Protein 7MPY (pdb70)

Organism: Arabidopsis thaliana (NCBI:txid3702)

InterPro domains:
  IPR000489 Pterin-binding domain [PF00809] (205-460)
  IPR000489 Pterin-binding domain [PS00792] (204-219)
  IPR000489 Pterin-binding domain [PS00793] (238-251)
  IPR000489 Pterin-binding domain [PS50972] (202-470)
  IPR000550 7,8-Dihydro-6-hydroxymethylpterin-pyrophosphokinase, HPPK [PF01288] (15-141)
  IPR000550 7,8-Dihydro-6-hydroxymethylpterin-pyrophosphokinase, HPPK [PS00794] (98-109)
  IPR000550 7,8-Dihydro-6-hydroxymethylpterin-pyrophosphokinase, HPPK [TIGR01498] (14-141)
  IPR000550 7,8-Dihydro-6-hydroxymethylpterin-pyrophosphokinase, HPPK [cd00483] (14-141)
  IPR006390 Dihydropteroate synthase domain [TIGR01496] (204-474)
  IPR006390 Dihydropteroate synthase domain [cd00739] (202-473)
  IPR011005 Dihydropteroate synthase-like superfamily [G3DSA:3.20.20.20] (182-481)
  IPR011005 Dihydropteroate synthase-like superfamily [SSF51717] (191-477)
  IPR035907 7,8-Dihydro-6-hydroxymethylpterin-pyrophosphokinase HPPK superfamily [G3DSA:3.30.70.560] (10-163)
  IPR035907 7,8-Dihydro-6-hydroxymethylpterin-pyrophosphokinase HPPK superfamily [SSF55083] (14-147)
  IPR045031 Dihydropteroate synthase-like [PTHR20941] (7-477)

Nearest PDB structures (foldseek):
  7mpy-assembly1_A  TM=1.002E+00  e=3.695E-90  Arabidopsis thaliana
  7mpy-assembly2_B  TM=9.750E-01  e=3.800E-78  Arabidopsis thaliana
  2bmb-assembly1_A  TM=8.915E-01  e=2.051E-35  Saccharomyces cerevisiae
  1ad1-assembly1_B  TM=8.914E-01  e=2.094E-18  Staphylococcus aureus
  4ad6-assembly1_A  TM=7.819E-01  e=1.896E-12  Staphylococcus aureus

Structure (mmCIF, N/CA/C/O backbone):
data_7MPY
#
_entry.id   7MPY
#
_cell.length_a   66.680
_cell.length_b   240.150
_cell.length_c   148.880
_cell.angle_alpha   90.000
_cell.angle_beta   90.000
_cell.angle_gamma   90.000
#
_symmetry.space_group_name_H-M   'C 2 2 21'
#
loop_
_entity.id
_entity.type
_entity.pdbx_description
1 polymer 'Folate synthesis bifunctional protein'
2 water water
#
loop_
_atom_site.group_PDB
_atom_site.id
_atom_site.type_symbol
_atom_site.label_atom_id
_atom_site.label_alt_id
_atom_site.label_comp_id
_atom_site.label_asym_id
_atom_site.label_entity_id
_atom_site.label_seq_id
_atom_site.pdbx_PDB_ins_code
_atom_site.Cartn_x
_atom_site.Cartn_y
_atom_site.Cartn_z
_atom_site.occupancy
_atom_site.B_iso_or_equiv
_atom_site.auth_seq_id
_atom_site.auth_comp_id
_atom_site.auth_asym_id
_atom_site.auth_atom_id
_atom_site.pdbx_PDB_model_num
ATOM 1 N N . THR A 1 27 ? 30.584 45.050 5.583 1.000 143.522 10 THR A N 1
ATOM 2 C CA . THR A 1 27 ? 31.194 43.678 5.499 1.000 142.892 10 THR A CA 1
ATOM 3 C C . THR A 1 27 ? 30.059 42.644 5.403 1.000 134.137 10 THR A C 1
ATOM 4 O O . THR A 1 27 ? 29.853 42.107 4.299 1.000 127.686 10 THR A O 1
ATOM 8 N N . PHE A 1 28 ? 29.348 42.408 6.514 1.000 123.211 11 PHE A N 1
ATOM 9 C CA . PHE A 1 28 ? 28.203 41.469 6.658 1.000 112.084 11 PHE A CA 1
ATOM 10 C C . PHE A 1 28 ? 27.027 42.198 7.326 1.000 103.512 11 PHE A C 1
ATOM 11 O O . PHE A 1 28 ? 27.221 42.726 8.426 1.000 112.307 11 PHE A O 1
ATOM 19 N N . GLU A 1 29 ? 25.846 42.220 6.703 1.000 92.667 12 GLU A N 1
ATOM 20 C CA . GLU A 1 29 ? 24.603 42.811 7.276 1.000 93.908 12 GLU A CA 1
ATOM 21 C C . GLU A 1 29 ? 23.663 41.660 7.660 1.000 90.438 12 GLU A C 1
ATOM 22 O O . GLU A 1 29 ? 23.467 40.783 6.819 1.000 96.036 12 GLU A O 1
ATOM 28 N N . GLU A 1 30 ? 23.100 41.659 8.869 1.000 82.655 13 GLU A N 1
ATOM 29 C CA . GLU A 1 30 ? 22.185 40.590 9.362 1.000 78.031 13 GLU A CA 1
ATOM 30 C C . GLU A 1 30 ? 20.826 40.722 8.675 1.000 75.890 13 GLU A C 1
ATOM 31 O O . GLU A 1 30 ? 20.279 41.831 8.697 1.000 88.034 13 GLU A O 1
ATOM 37 N N . VAL A 1 31 ? 20.291 39.632 8.111 1.000 71.811 14 VAL A N 1
ATOM 38 C CA . VAL A 1 31 ? 18.958 39.629 7.442 1.000 69.021 14 VAL A CA 1
ATOM 39 C C . VAL A 1 31 ? 18.105 38.523 8.049 1.000 62.212 14 VAL A C 1
ATOM 40 O O . VAL A 1 31 ? 18.663 37.652 8.730 1.000 60.606 14 VAL A O 1
ATOM 44 N N . VAL A 1 32 ? 16.799 38.623 7.823 1.000 57.850 15 VAL A N 1
ATOM 45 C CA . VAL A 1 32 ? 15.745 37.631 8.132 1.000 50.364 15 VAL A CA 1
ATOM 46 C C . VAL A 1 32 ? 14.927 37.460 6.847 1.000 52.773 15 VAL A C 1
ATOM 47 O O . VAL A 1 32 ? 14.480 38.480 6.291 1.000 49.626 15 VAL A O 1
ATOM 51 N N . ILE A 1 33 ? 14.797 36.239 6.325 1.000 55.046 16 ILE A N 1
ATOM 52 C CA . ILE A 1 33 ? 14.034 35.963 5.070 1.000 54.099 16 ILE A CA 1
ATOM 53 C C . ILE A 1 33 ? 12.896 34.994 5.402 1.000 48.249 16 ILE A C 1
ATOM 54 O O . ILE A 1 33 ? 13.180 34.017 6.065 1.000 47.792 16 ILE A O 1
ATOM 59 N N . ALA A 1 34 ? 11.675 35.254 4.942 1.000 43.163 17 ALA A N 1
ATOM 60 C CA . ALA A 1 34 ? 10.513 34.370 5.133 1.000 42.042 17 ALA A CA 1
ATOM 61 C C . ALA A 1 34 ? 10.432 33.389 3.965 1.000 45.420 17 ALA A C 1
ATOM 62 O O . ALA A 1 34 ? 10.795 33.785 2.864 1.000 42.559 17 ALA A O 1
ATOM 64 N N . LEU A 1 35 ? 10.007 32.139 4.223 1.000 48.478 18 LEU A N 1
ATOM 65 C CA . LEU A 1 35 ? 9.831 31.078 3.190 1.000 43.317 18 LEU A CA 1
ATOM 66 C C . LEU A 1 35 ? 8.368 30.659 3.178 1.000 43.022 18 LEU A C 1
ATOM 67 O O . LEU A 1 35 ? 7.768 30.607 4.254 1.000 44.624 18 LEU A O 1
ATOM 72 N N . GLY A 1 36 ? 7.792 30.411 2.015 1.000 42.346 19 GLY A N 1
ATOM 73 C CA . GLY A 1 36 ? 6.383 30.012 1.876 1.000 40.913 19 GLY A CA 1
ATOM 74 C C . GLY A 1 36 ? 6.240 29.098 0.673 1.000 47.027 19 GLY A C 1
ATOM 75 O O . GLY A 1 36 ? 6.855 29.395 -0.358 1.000 52.410 19 GLY A O 1
ATOM 76 N N . SER A 1 37 ? 5.496 27.994 0.778 1.000 45.617 20 SER A N 1
ATOM 77 C CA . SER A 1 37 ? 5.292 27.086 -0.376 1.000 42.904 20 SER A CA 1
ATOM 78 C C . SER A 1 37 ? 4.047 26.237 -0.200 1.000 40.383 20 SER A C 1
ATOM 79 O O . SER A 1 37 ? 3.838 25.771 0.913 1.000 40.053 20 SER A O 1
ATOM 82 N N . ASN A 1 38 ? 3.238 26.090 -1.244 1.000 45.113 21 ASN A N 1
ATOM 83 C CA . ASN A 1 38 ? 2.087 25.148 -1.258 1.000 46.144 21 ASN A CA 1
ATOM 84 C C . ASN A 1 38 ? 2.122 24.400 -2.594 1.000 46.617 21 ASN A C 1
ATOM 85 O O . ASN A 1 38 ? 1.069 24.057 -3.115 1.000 53.748 21 ASN A O 1
ATOM 90 N N . VAL A 1 39 ? 3.322 24.153 -3.099 1.000 48.552 22 VAL A N 1
ATOM 91 C CA . VAL A 1 39 ? 3.557 23.640 -4.473 1.000 53.236 22 VAL A CA 1
ATOM 92 C C . VAL A 1 39 ? 4.605 22.528 -4.409 1.000 57.815 22 VAL A C 1
ATOM 93 O O . VAL A 1 39 ? 5.693 22.789 -3.840 1.000 51.913 22 VAL A O 1
ATOM 97 N N . GLY A 1 40 ? 4.266 21.349 -4.957 1.000 60.610 23 GLY A N 1
ATOM 98 C CA . GLY A 1 40 ? 5.175 20.201 -5.089 1.000 57.571 23 GLY A CA 1
ATOM 99 C C . GLY A 1 40 ? 5.483 19.614 -3.732 1.000 55.433 23 GLY A C 1
ATOM 100 O O . GLY A 1 40 ? 4.628 19.689 -2.839 1.000 46.321 23 GLY A O 1
ATOM 101 N N . ASN A 1 41 ? 6.652 19.009 -3.575 1.000 58.799 24 ASN A N 1
ATOM 102 C CA . ASN A 1 41 ? 7.045 18.570 -2.227 1.000 60.043 24 ASN A CA 1
ATOM 103 C C . ASN A 1 41 ? 7.516 19.831 -1.497 1.000 54.764 24 ASN A C 1
ATOM 104 O O . ASN A 1 41 ? 8.702 20.139 -1.567 1.000 47.917 24 ASN A O 1
ATOM 109 N N . ARG A 1 42 ? 6.587 20.529 -0.847 1.000 50.394 25 ARG A N 1
ATOM 110 C CA . ARG A 1 42 ? 6.819 21.801 -0.129 1.000 45.647 25 ARG A CA 1
ATOM 111 C C . ARG A 1 42 ? 8.132 21.768 0.648 1.000 44.292 25 ARG A C 1
ATOM 112 O O . ARG A 1 42 ? 8.793 22.800 0.681 1.000 50.248 25 ARG A O 1
ATOM 120 N N . MET A 1 43 ? 8.476 20.676 1.308 1.000 42.172 26 MET A N 1
ATOM 121 C CA . MET A 1 43 ? 9.710 20.629 2.131 1.000 43.894 26 MET A CA 1
ATOM 122 C C . MET A 1 43 ? 10.956 20.532 1.241 1.000 49.314 26 MET A C 1
ATOM 123 O O . MET A 1 43 ? 12.020 21.013 1.663 1.000 47.754 26 MET A O 1
ATOM 128 N N . ASN A 1 44 ? 10.856 19.937 0.059 1.000 58.077 27 ASN A N 1
ATOM 129 C CA . ASN A 1 44 ? 12.006 19.864 -0.881 1.000 67.050 27 ASN A CA 1
ATOM 130 C C . ASN A 1 44 ? 12.381 21.272 -1.348 1.000 64.333 27 ASN A C 1
ATOM 131 O O . ASN A 1 44 ? 13.591 21.569 -1.448 1.000 72.338 27 ASN A O 1
ATOM 136 N N . ASN A 1 45 ? 11.371 22.094 -1.634 1.000 61.730 28 ASN A N 1
ATOM 137 C CA . ASN A 1 45 ? 11.525 23.520 -2.024 1.000 59.480 28 ASN A CA 1
ATOM 138 C C . ASN A 1 45 ? 12.296 24.266 -0.932 1.000 55.340 28 ASN A C 1
ATOM 139 O O . ASN A 1 45 ? 13.204 25.034 -1.283 1.000 55.688 28 ASN A O 1
ATOM 144 N N . PHE A 1 46 ? 11.960 24.051 0.343 1.000 52.162 29 PHE A N 1
ATOM 145 C CA . PHE A 1 46 ? 12.620 24.751 1.468 1.000 49.905 29 PHE A CA 1
ATOM 146 C C . PHE A 1 46 ? 14.058 24.225 1.563 1.000 53.996 29 PHE A C 1
ATOM 147 O O . PHE A 1 46 ? 14.973 25.016 1.789 1.000 57.053 29 PHE A O 1
ATOM 155 N N . LYS A 1 47 ? 14.256 22.918 1.389 1.000 59.533 30 LYS A N 1
ATOM 156 C CA . LYS A 1 47 ? 15.588 22.252 1.452 1.000 65.034 30 LYS A CA 1
ATOM 157 C C . LYS A 1 47 ? 16.474 22.831 0.341 1.000 64.675 30 LYS A C 1
ATOM 158 O O . LYS A 1 47 ? 17.652 23.110 0.590 1.000 61.270 30 LYS A O 1
ATOM 164 N N . GLU A 1 48 ? 15.898 23.029 -0.843 1.000 69.805 31 GLU A N 1
ATOM 165 C CA . GLU A 1 48 ? 16.615 23.482 -2.060 1.000 76.135 31 GLU A CA 1
ATOM 166 C C . GLU A 1 48 ? 16.989 24.951 -1.893 1.000 70.481 31 GLU A C 1
ATOM 167 O O . GLU A 1 48 ? 18.184 25.273 -2.070 1.000 72.049 31 GLU A O 1
ATOM 173 N N . ALA A 1 49 ? 16.001 25.793 -1.559 1.000 66.727 32 ALA A N 1
ATOM 174 C CA . ALA A 1 49 ? 16.178 27.235 -1.245 1.000 63.230 32 ALA A CA 1
ATOM 175 C C . ALA A 1 49 ? 17.363 27.416 -0.290 1.000 67.029 32 ALA A C 1
ATOM 176 O O . ALA A 1 49 ? 18.181 28.288 -0.556 1.000 75.094 32 ALA A O 1
ATOM 178 N N . LEU A 1 50 ? 17.463 26.593 0.755 1.000 70.437 33 LEU A N 1
ATOM 179 C CA . LEU A 1 50 ? 18.517 26.699 1.803 1.000 76.571 33 LEU A CA 1
ATOM 180 C C . LEU A 1 50 ? 19.897 26.421 1.202 1.000 79.513 33 LEU A C 1
ATOM 181 O O . LEU A 1 50 ? 20.884 27.048 1.672 1.000 84.599 33 LEU A O 1
ATOM 186 N N . ARG A 1 51 ? 19.977 25.493 0.246 1.000 84.432 34 ARG A N 1
ATOM 187 C CA . ARG A 1 51 ? 21.250 25.165 -0.453 1.000 92.912 34 ARG A CA 1
ATOM 188 C C . ARG A 1 51 ? 21.639 26.349 -1.350 1.000 93.989 34 ARG A C 1
ATOM 189 O O . ARG A 1 51 ? 22.769 26.864 -1.181 1.000 91.177 34 ARG A O 1
ATOM 197 N N . LEU A 1 52 ? 20.728 26.779 -2.239 1.000 90.786 35 LEU A N 1
ATOM 198 C CA . LEU A 1 52 ? 20.976 27.875 -3.219 1.000 90.777 35 LEU A CA 1
ATOM 199 C C . LEU A 1 52 ? 21.287 29.183 -2.472 1.000 95.932 35 LEU A C 1
ATOM 200 O O . LEU A 1 52 ? 22.088 29.971 -3.008 1.000 113.413 35 LEU A O 1
ATOM 205 N N . MET A 1 53 ? 20.718 29.397 -1.276 1.000 87.548 36 MET A N 1
ATOM 206 C CA . MET A 1 53 ? 21.030 30.564 -0.403 1.000 81.081 36 MET A CA 1
ATOM 207 C C . MET A 1 53 ? 22.510 30.507 0.006 1.000 83.923 36 MET A C 1
ATOM 208 O O . MET A 1 53 ? 23.168 31.570 -0.017 1.000 87.124 36 MET A O 1
ATOM 213 N N . LYS A 1 54 ? 23.018 29.327 0.371 1.000 84.458 37 LYS A N 1
ATOM 214 C CA . LYS A 1 54 ? 24.437 29.153 0.791 1.000 97.511 37 LYS A CA 1
ATOM 215 C C . LYS A 1 54 ? 25.364 29.541 -0.368 1.000 100.098 37 LYS A C 1
ATOM 216 O O . LYS A 1 54 ? 26.194 30.463 -0.179 1.000 98.772 37 LYS A O 1
ATOM 222 N N . ASP A 1 55 ? 25.196 28.861 -1.511 1.000 103.440 38 ASP A N 1
ATOM 223 C CA . ASP A 1 55 ? 26.016 28.974 -2.751 1.000 95.691 38 ASP A CA 1
ATOM 224 C C . ASP A 1 55 ? 26.047 30.425 -3.243 1.000 93.749 38 ASP A C 1
ATOM 225 O O . ASP A 1 55 ? 27.144 30.866 -3.680 1.000 89.572 38 ASP A O 1
ATOM 230 N N . TYR A 1 56 ? 24.906 31.131 -3.182 1.000 82.744 39 TYR A N 1
ATOM 231 C CA . TYR A 1 56 ? 24.748 32.518 -3.702 1.000 80.970 39 TYR A CA 1
ATOM 232 C C . TYR A 1 56 ? 24.953 33.548 -2.574 1.000 81.345 39 TYR A C 1
ATOM 233 O O . TYR A 1 56 ? 24.370 34.654 -2.658 1.000 78.382 39 TYR A O 1
ATOM 242 N N . GLY A 1 57 ? 25.765 33.221 -1.560 1.000 79.370 40 GLY A N 1
ATOM 243 C CA . GLY A 1 57 ? 26.371 34.208 -0.640 1.000 79.131 40 GLY A CA 1
ATOM 244 C C . GLY A 1 57 ? 25.456 34.643 0.501 1.000 75.654 40 GLY A C 1
ATOM 245 O O . GLY A 1 57 ? 25.556 35.834 0.900 1.000 65.702 40 GLY A O 1
ATOM 246 N N . ILE A 1 58 ? 24.635 33.716 1.024 1.000 79.105 41 ILE A N 1
ATOM 247 C CA . ILE A 1 58 ? 23.781 33.877 2.248 1.000 78.675 41 ILE A CA 1
ATOM 248 C C . ILE A 1 58 ? 24.130 32.776 3.260 1.000 82.647 41 ILE A C 1
ATOM 249 O O . ILE A 1 58 ? 23.826 31.605 2.979 1.000 78.222 41 ILE A O 1
ATOM 254 N N . SER A 1 59 ? 24.744 33.147 4.393 1.000 89.353 42 SER A N 1
ATOM 255 C CA . SER A 1 59 ? 25.084 32.243 5.532 1.000 86.227 42 SER A CA 1
ATOM 256 C C . SER A 1 59 ? 23.955 32.264 6.567 1.000 85.894 42 SER A C 1
ATOM 257 O O . SER A 1 59 ? 23.833 33.275 7.298 1.000 83.376 42 SER A O 1
ATOM 260 N N . VAL A 1 60 ? 23.162 31.190 6.615 1.000 81.814 43 VAL A N 1
ATOM 261 C CA . VAL A 1 60 ? 21.973 31.058 7.513 1.000 79.850 43 VAL A CA 1
ATOM 262 C C . VAL A 1 60 ? 22.460 30.589 8.885 1.000 68.259 43 VAL A C 1
ATOM 263 O O . VAL A 1 60 ? 23.094 29.515 8.928 1.000 59.377 43 VAL A O 1
ATOM 267 N N . THR A 1 61 ? 22.167 31.368 9.938 1.000 65.684 44 THR A N 1
ATOM 268 C CA . THR A 1 61 ? 22.571 31.090 11.350 1.000 72.566 44 THR A CA 1
ATOM 269 C C . THR A 1 61 ? 21.414 30.474 12.166 1.000 68.865 44 THR A C 1
ATOM 270 O O . THR A 1 61 ? 21.700 29.690 13.083 1.000 74.506 44 THR A O 1
ATOM 274 N N . ARG A 1 62 ? 20.157 30.825 11.877 1.000 71.959 45 ARG A N 1
ATOM 275 C CA . ARG A 1 62 ? 18.957 30.370 12.641 1.000 67.461 45 ARG A CA 1
ATOM 276 C C . ARG A 1 62 ? 17.784 30.095 11.688 1.000 57.994 45 ARG A C 1
ATOM 277 O O . ARG A 1 62 ? 17.498 30.927 10.816 1.000 58.265 45 ARG A O 1
ATOM 285 N N . HIS A 1 63 ? 17.159 28.933 11.841 1.000 54.415 46 HIS A N 1
ATOM 286 C CA . HIS A 1 63 ? 15.894 28.530 11.175 1.000 47.843 46 HIS A CA 1
ATOM 287 C C . HIS A 1 63 ? 14.758 28.614 12.196 1.000 44.509 46 HIS A C 1
ATOM 288 O O . HIS A 1 63 ? 15.014 28.331 13.384 1.000 42.935 46 HIS A O 1
ATOM 295 N N . SER A 1 64 ? 13.557 28.977 11.748 1.000 44.656 47 SER A N 1
ATOM 296 C CA . SER A 1 64 ? 12.325 29.013 12.587 1.000 46.993 47 SER A CA 1
ATOM 297 C C . SER A 1 64 ? 11.791 27.585 12.765 1.000 47.646 47 SER A C 1
ATOM 298 O O . SER A 1 64 ? 12.329 26.683 12.150 1.000 53.959 47 SER A O 1
ATOM 301 N N . CYS A 1 65 ? 10.748 27.387 13.556 1.000 43.746 48 CYS A N 1
ATOM 302 C CA . CYS A 1 65 ? 9.910 26.185 13.467 1.000 41.999 48 CYS A CA 1
ATOM 303 C C . CYS A 1 65 ? 9.213 26.206 12.096 1.000 42.626 48 CYS A C 1
ATOM 304 O O . CYS A 1 65 ? 9.142 27.268 11.498 1.000 48.426 48 CYS A O 1
ATOM 307 N N . LEU A 1 66 ? 8.715 25.064 11.631 1.000 42.712 49 LEU A N 1
ATOM 308 C CA . LEU A 1 66 ? 7.880 24.926 10.421 1.000 41.063 49 LEU A CA 1
ATOM 309 C C . LEU A 1 66 ? 6.411 25.150 10.790 1.000 37.666 49 LEU A C 1
ATOM 310 O O . LEU A 1 66 ? 5.966 24.652 11.821 1.000 36.808 49 LEU A O 1
ATOM 315 N N . TYR A 1 67 ? 5.667 25.877 9.967 1.000 36.798 50 TYR A N 1
ATOM 316 C CA . TYR A 1 67 ? 4.230 26.150 10.212 1.000 35.007 50 TYR A CA 1
ATOM 317 C C . TYR A 1 67 ? 3.434 25.668 9.021 1.000 34.087 50 TYR A C 1
ATOM 318 O O . TYR A 1 67 ? 3.931 25.795 7.886 1.000 36.731 50 TYR A O 1
ATOM 327 N N . GLU A 1 68 ? 2.313 25.022 9.295 1.000 36.833 51 GLU A N 1
ATOM 328 C CA . GLU A 1 68 ? 1.336 24.645 8.253 1.000 40.061 51 GLU A CA 1
ATOM 329 C C . GLU A 1 68 ? 0.111 25.482 8.543 1.000 43.886 51 GLU A C 1
ATOM 330 O O . GLU A 1 68 ? -0.458 25.386 9.680 1.000 39.324 51 GLU A O 1
ATOM 336 N N . THR A 1 69 ? -0.213 26.332 7.571 1.000 51.440 52 THR A N 1
ATOM 337 C CA . THR A 1 69 ? -1.245 27.383 7.700 1.000 49.859 52 THR A CA 1
ATOM 338 C C . THR A 1 69 ? -2.493 26.904 7.001 1.000 46.651 52 THR A C 1
ATOM 339 O O . THR A 1 69 ? -2.330 26.405 5.894 1.000 39.917 52 THR A O 1
ATOM 343 N N . GLU A 1 70 ? -3.651 27.062 7.642 1.000 54.263 53 GLU A N 1
ATOM 344 C CA . GLU A 1 70 ? -4.980 26.808 7.038 1.000 58.800 53 GLU A CA 1
ATOM 345 C C . GLU A 1 70 ? -5.293 27.976 6.109 1.000 64.184 53 GLU A C 1
ATOM 346 O O . GLU A 1 70 ? -4.932 29.120 6.403 1.000 71.084 53 GLU A O 1
ATOM 352 N N . PRO A 1 71 ? -5.985 27.740 4.974 1.000 67.518 54 PRO A N 1
ATOM 353 C CA . PRO A 1 71 ? -6.492 28.842 4.163 1.000 69.419 54 PRO A CA 1
ATOM 354 C C . PRO A 1 71 ? -7.687 29.534 4.861 1.000 72.647 54 PRO A C 1
ATOM 355 O O . PRO A 1 71 ? -8.593 28.851 5.371 1.000 69.241 54 PRO A O 1
ATOM 359 N N . VAL A 1 72 ? -7.672 30.874 4.867 1.000 70.902 55 VAL A N 1
ATOM 360 C CA . VAL A 1 72 ? -8.738 31.754 5.445 1.000 66.064 55 VAL A CA 1
ATOM 361 C C . VAL A 1 72 ? -9.827 32.051 4.388 1.000 63.816 55 VAL A C 1
ATOM 362 O O . VAL A 1 72 ? -10.733 32.878 4.642 1.000 65.508 55 VAL A O 1
ATOM 366 N N . HIS A 1 73 ? -9.762 31.414 3.222 1.000 61.298 56 HIS A N 1
ATOM 367 C CA . HIS A 1 73 ? -10.884 31.402 2.240 1.000 62.728 56 HIS A CA 1
ATOM 368 C C . HIS A 1 73 ? -10.966 30.017 1.586 1.000 64.345 56 HIS A C 1
ATOM 369 O O . HIS A 1 73 ? -9.945 29.256 1.618 1.000 53.562 56 HIS A O 1
ATOM 376 N N . VAL A 1 74 ? -12.137 29.718 1.018 1.000 63.431 57 VAL A N 1
ATOM 377 C CA . VAL A 1 74 ? -12.415 28.463 0.271 1.000 63.512 57 VAL A CA 1
ATOM 378 C C . VAL A 1 74 ? -11.519 28.408 -0.976 1.000 59.940 57 VAL A C 1
ATOM 379 O O . VAL A 1 74 ? -11.545 29.338 -1.795 1.000 56.233 57 VAL A O 1
ATOM 383 N N . THR A 1 75 ? -10.720 27.348 -1.060 1.000 60.321 58 THR A N 1
ATOM 384 C CA . THR A 1 75 ? -9.810 27.025 -2.181 1.000 59.781 58 THR A CA 1
ATOM 385 C C . THR A 1 75 ? -9.578 25.502 -2.236 1.000 60.382 58 THR A C 1
ATOM 386 O O . THR A 1 75 ? -9.718 24.825 -1.202 1.000 68.712 58 THR A O 1
ATOM 390 N N . ASP A 1 76 ? -9.193 25.006 -3.410 1.000 57.112 59 ASP A N 1
ATOM 391 C CA . ASP A 1 76 ? -8.810 23.597 -3.671 1.000 54.429 59 ASP A CA 1
ATOM 392 C C . ASP A 1 76 ? -7.274 23.484 -3.655 1.000 55.289 59 ASP A C 1
ATOM 393 O O . ASP A 1 76 ? -6.759 22.357 -3.820 1.000 58.553 59 ASP A O 1
ATOM 398 N N . GLN A 1 77 ? -6.565 24.596 -3.457 1.000 55.588 60 GLN A N 1
ATOM 399 C CA . GLN A 1 77 ? -5.082 24.631 -3.371 1.000 54.466 60 GLN A CA 1
ATOM 400 C C . GLN A 1 77 ? -4.627 23.903 -2.116 1.000 50.654 60 GLN A C 1
ATOM 401 O O . GLN A 1 77 ? -5.347 23.873 -1.119 1.000 41.597 60 GLN A O 1
ATOM 407 N N . PRO A 1 78 ? -3.398 23.328 -2.139 1.000 50.536 61 PRO A N 1
ATOM 408 C CA . PRO A 1 78 ? -2.777 22.747 -0.945 1.000 45.822 61 PRO A CA 1
ATOM 409 C C . PRO A 1 78 ? -2.533 23.836 0.110 1.000 43.896 61 PRO A C 1
ATOM 410 O O . PRO A 1 78 ? -2.484 25.003 -0.253 1.000 42.152 61 PRO A O 1
ATOM 414 N N . ARG A 1 79 ? -2.360 23.421 1.368 1.000 43.159 62 ARG A N 1
ATOM 415 C CA . ARG A 1 79 ? -2.060 24.326 2.499 1.000 42.472 62 ARG A CA 1
ATOM 416 C C . ARG A 1 79 ? -0.624 24.812 2.336 1.000 42.718 62 ARG A C 1
ATOM 417 O O . ARG A 1 79 ? 0.177 24.091 1.727 1.000 41.352 62 ARG A O 1
ATOM 425 N N . PHE A 1 80 ? -0.296 25.970 2.912 1.000 42.359 63 PHE A N 1
ATOM 426 C CA . PHE A 1 80 ? 1.060 26.535 2.807 1.000 42.885 63 PHE A CA 1
ATOM 427 C C . PHE A 1 80 ? 1.936 26.009 3.941 1.000 40.526 63 PHE A C 1
ATOM 428 O O . PHE A 1 80 ? 1.426 25.819 5.038 1.000 36.987 63 PHE A O 1
ATOM 436 N N . LEU A 1 81 ? 3.222 25.797 3.661 1.000 41.708 64 LEU A N 1
ATOM 437 C CA . LEU A 1 81 ? 4.278 25.568 4.676 1.000 46.376 64 LEU A CA 1
ATOM 438 C C . LEU A 1 81 ? 4.955 26.917 4.809 1.000 46.885 64 LEU A C 1
ATOM 439 O O . LEU A 1 81 ? 5.311 27.466 3.783 1.000 50.395 64 LEU A O 1
ATOM 444 N N . ASN A 1 82 ? 5.113 27.423 6.014 1.000 47.690 65 ASN A N 1
ATOM 445 C CA . ASN A 1 82 ? 5.676 28.777 6.229 1.000 46.719 65 ASN A CA 1
ATOM 446 C C . ASN A 1 82 ? 6.827 28.658 7.206 1.000 42.215 65 ASN A C 1
ATOM 447 O O . ASN A 1 82 ? 6.714 27.896 8.151 1.000 42.211 65 ASN A O 1
ATOM 452 N N . ALA A 1 83 ? 7.914 29.351 6.957 1.000 43.016 66 ALA A N 1
ATOM 453 C CA . ALA A 1 83 ? 9.104 29.334 7.837 1.000 45.090 66 ALA A CA 1
ATOM 454 C C . ALA A 1 83 ? 9.838 30.671 7.691 1.000 48.076 66 ALA A C 1
ATOM 455 O O . ALA A 1 83 ? 9.354 31.564 6.981 1.000 50.714 66 ALA A O 1
ATOM 457 N N . ALA A 1 84 ? 10.959 30.812 8.370 1.000 47.535 67 ALA A N 1
ATOM 458 C CA . ALA A 1 84 ? 11.813 31.995 8.243 1.000 46.336 67 ALA A CA 1
ATOM 459 C C . ALA A 1 84 ? 13.212 31.607 8.666 1.000 45.587 67 ALA A C 1
ATOM 460 O O . ALA A 1 84 ? 13.351 30.698 9.444 1.000 43.018 67 ALA A O 1
ATOM 462 N N . ILE A 1 85 ? 14.210 32.255 8.103 1.000 52.175 68 ILE A N 1
ATOM 463 C CA . ILE A 1 85 ? 15.633 32.033 8.481 1.000 57.994 68 ILE A CA 1
ATOM 464 C C . ILE A 1 85 ? 16.256 33.380 8.844 1.000 58.525 68 ILE A C 1
ATOM 465 O O . ILE A 1 85 ? 15.668 34.406 8.534 1.000 64.470 68 ILE A O 1
ATOM 470 N N . ARG A 1 86 ? 17.393 33.344 9.512 1.000 57.219 69 ARG A N 1
ATOM 471 C CA . ARG A 1 86 ? 18.121 34.550 9.949 1.000 63.244 69 ARG A CA 1
ATOM 472 C C . ARG A 1 86 ? 19.586 34.287 9.620 1.000 70.829 69 ARG A C 1
ATOM 473 O O . ARG A 1 86 ? 20.047 33.185 9.930 1.000 64.406 69 ARG A O 1
ATOM 481 N N . GLY A 1 87 ? 20.271 35.215 8.953 1.000 75.921 70 GLY A N 1
ATOM 482 C CA . GLY A 1 87 ? 21.669 34.995 8.536 1.000 81.195 70 GLY A CA 1
ATOM 483 C C . GLY A 1 87 ? 22.396 36.294 8.288 1.000 82.966 70 GLY A C 1
ATOM 484 O O . GLY A 1 87 ? 21.785 37.321 8.468 1.000 77.949 70 GLY A O 1
ATOM 485 N N . VAL A 1 88 ? 23.686 36.197 7.954 1.000 85.659 71 VAL A N 1
ATOM 486 C CA . VAL A 1 88 ? 24.616 37.312 7.590 1.000 86.571 71 VAL A CA 1
ATOM 487 C C . VAL A 1 88 ? 24.855 37.221 6.074 1.000 89.115 71 VAL A C 1
ATOM 488 O O . VAL A 1 88 ? 24.863 36.080 5.545 1.000 88.713 71 VAL A O 1
ATOM 492 N N . THR A 1 89 ? 25.008 38.365 5.394 1.000 90.063 72 THR A N 1
ATOM 493 C CA . THR A 1 89 ? 25.244 38.451 3.922 1.000 89.275 72 THR A CA 1
ATOM 494 C C . THR A 1 89 ? 26.091 39.684 3.578 1.000 90.862 72 THR A C 1
ATOM 495 O O . THR A 1 89 ? 25.891 40.742 4.231 1.000 92.368 72 THR A O 1
ATOM 499 N N . LYS A 1 90 ? 26.987 39.561 2.592 1.000 90.277 73 LYS A N 1
ATOM 500 C CA . LYS A 1 90 ? 27.690 40.723 1.975 1.000 96.046 73 LYS A CA 1
ATOM 501 C C . LYS A 1 90 ? 26.721 41.461 1.039 1.000 87.184 73 LYS A C 1
ATOM 502 O O . LYS A 1 90 ? 26.643 42.701 1.124 1.000 89.311 73 LYS A O 1
ATOM 508 N N . LEU A 1 91 ? 25.982 40.714 0.221 1.000 78.477 74 LEU A N 1
ATOM 509 C CA . LEU A 1 91 ? 24.992 41.217 -0.772 1.000 85.829 74 LEU A CA 1
ATOM 510 C C . LEU A 1 91 ? 24.212 42.418 -0.218 1.000 76.382 74 LEU A C 1
ATOM 511 O O . LEU A 1 91 ? 23.755 42.387 0.911 1.000 70.088 74 LEU A O 1
ATOM 516 N N . LYS A 1 92 ? 24.085 43.465 -1.023 1.000 86.670 75 LYS A N 1
ATOM 517 C CA . LYS A 1 92 ? 23.257 44.665 -0.720 1.000 95.077 75 LYS A CA 1
ATOM 518 C C . LYS A 1 92 ? 21.791 44.329 -0.966 1.000 78.854 75 LYS A C 1
ATOM 519 O O . LYS A 1 92 ? 21.491 43.384 -1.685 1.000 72.272 75 LYS A O 1
ATOM 525 N N . PRO A 1 93 ? 20.842 45.092 -0.380 1.000 71.088 76 PRO A N 1
ATOM 526 C CA . PRO A 1 93 ? 19.405 44.840 -0.536 1.000 72.571 76 PRO A CA 1
ATOM 527 C C . PRO A 1 93 ? 18.940 44.381 -1.927 1.000 74.939 76 PRO A C 1
ATOM 528 O O . PRO A 1 93 ? 18.316 43.352 -2.024 1.000 90.009 76 PRO A O 1
ATOM 532 N N . HIS A 1 94 ? 19.260 45.152 -2.960 1.000 77.046 77 HIS A N 1
ATOM 533 C CA . HIS A 1 94 ? 18.830 44.897 -4.351 1.000 81.211 77 HIS A CA 1
ATOM 534 C C . HIS A 1 94 ? 19.589 43.656 -4.844 1.000 81.969 77 HIS A C 1
ATOM 535 O O . HIS A 1 94 ? 18.977 42.850 -5.576 1.000 83.618 77 HIS A O 1
ATOM 542 N N . GLU A 1 95 ? 20.844 43.476 -4.422 1.000 79.608 78 GLU A N 1
ATOM 543 C CA . GLU A 1 95 ? 21.686 42.305 -4.791 1.000 85.463 78 GLU A CA 1
ATOM 544 C C . GLU A 1 95 ? 21.031 41.043 -4.220 1.000 91.393 78 GLU A C 1
ATOM 545 O O . GLU A 1 95 ? 20.844 40.079 -5.002 1.000 90.619 78 GLU A O 1
ATOM 551 N N . LEU A 1 96 ? 20.722 41.066 -2.911 1.000 94.242 79 LEU A N 1
ATOM 552 C CA . LEU A 1 96 ? 20.040 39.993 -2.128 1.000 83.100 79 LEU A CA 1
ATOM 553 C C . LEU A 1 96 ? 18.703 39.666 -2.791 1.000 77.222 79 LEU A C 1
ATOM 554 O O . LEU A 1 96 ? 18.531 38.491 -3.220 1.000 78.197 79 LEU A O 1
ATOM 559 N N . LEU A 1 97 ? 17.808 40.659 -2.871 1.000 67.818 80 LEU A N 1
ATOM 560 C CA . LEU A 1 97 ? 16.478 40.507 -3.518 1.000 72.772 80 LEU A CA 1
ATOM 561 C C . LEU A 1 97 ? 16.636 39.754 -4.845 1.000 75.119 80 LEU A C 1
ATOM 562 O O . LEU A 1 97 ? 15.795 38.918 -5.147 1.000 81.135 80 LEU A O 1
ATOM 567 N N . ASN A 1 98 ? 17.681 40.041 -5.616 1.000 83.872 81 ASN A N 1
ATOM 568 C CA . ASN A 1 98 ? 17.873 39.468 -6.977 1.000 88.121 81 ASN A CA 1
ATOM 569 C C . ASN A 1 98 ? 18.314 38.004 -6.854 1.000 86.649 81 ASN A C 1
ATOM 570 O O . ASN A 1 98 ? 17.887 37.206 -7.698 1.000 101.441 81 ASN A O 1
ATOM 575 N N . VAL A 1 99 ? 19.090 37.645 -5.829 1.000 81.780 82 VAL A N 1
ATOM 576 C CA . VAL A 1 99 ? 19.451 36.222 -5.545 1.000 80.131 82 VAL A CA 1
ATOM 577 C C . VAL A 1 99 ? 18.175 35.454 -5.179 1.000 73.428 82 VAL A C 1
ATOM 578 O O . VAL A 1 99 ? 18.064 34.273 -5.564 1.000 66.576 82 VAL A O 1
ATOM 582 N N . LEU A 1 100 ? 17.249 36.092 -4.462 1.000 66.751 83 LEU A N 1
ATOM 583 C CA . LEU A 1 100 ? 15.986 35.441 -4.031 1.000 65.275 83 LEU A CA 1
ATOM 584 C C . LEU A 1 100 ? 15.109 35.218 -5.260 1.000 65.503 83 LEU A C 1
ATOM 585 O O . LEU A 1 100 ? 14.656 34.071 -5.447 1.000 65.437 83 LEU A O 1
ATOM 590 N N . LYS A 1 101 ? 14.922 36.270 -6.069 1.000 72.846 84 LYS A N 1
ATOM 591 C CA . LYS A 1 101 ? 14.210 36.241 -7.383 1.000 71.479 84 LYS A CA 1
ATOM 592 C C . LYS A 1 101 ? 14.864 35.193 -8.290 1.000 72.061 84 LYS A C 1
ATOM 593 O O . LYS A 1 101 ? 14.107 34.545 -9.066 1.000 69.780 84 LYS A O 1
ATOM 599 N N . LYS A 1 102 ? 16.197 35.057 -8.211 1.000 66.333 85 LYS A N 1
ATOM 600 C CA . LYS A 1 102 ? 16.975 34.075 -9.017 1.000 74.662 85 LYS A CA 1
ATOM 601 C C . LYS A 1 102 ? 16.586 32.665 -8.561 1.000 73.621 85 LYS A C 1
ATOM 602 O O . LYS A 1 102 ? 16.132 31.883 -9.427 1.000 66.286 85 LYS A O 1
ATOM 608 N N . ILE A 1 103 ? 16.732 32.381 -7.259 1.000 71.202 86 ILE A N 1
ATOM 609 C CA . ILE A 1 103 ? 16.337 31.091 -6.617 1.000 69.445 86 ILE A CA 1
ATOM 610 C C . ILE A 1 103 ? 14.891 30.759 -7.037 1.000 68.288 86 ILE A C 1
ATOM 611 O O . ILE A 1 103 ? 14.637 29.611 -7.453 1.000 64.967 86 ILE A O 1
ATOM 616 N N . GLU A 1 104 ? 13.976 31.727 -6.953 1.000 70.762 87 GLU A N 1
ATOM 617 C CA . GLU A 1 104 ? 12.537 31.564 -7.297 1.000 77.454 87 GLU A CA 1
ATOM 618 C C . GLU A 1 104 ? 12.371 31.060 -8.742 1.000 82.428 87 GLU A C 1
ATOM 619 O O . GLU A 1 104 ? 11.689 30.038 -8.919 1.000 94.558 87 GLU A O 1
ATOM 625 N N . LYS A 1 105 ? 12.954 31.749 -9.731 1.000 86.565 88 LYS A N 1
ATOM 626 C CA . LYS A 1 105 ? 12.903 31.368 -11.174 1.000 92.419 88 LYS A CA 1
ATOM 627 C C . LYS A 1 105 ? 13.630 30.029 -11.407 1.000 85.103 88 LYS A C 1
ATOM 628 O O . LYS A 1 105 ? 13.094 29.173 -12.138 1.000 79.026 88 LYS A O 1
ATOM 634 N N . GLU A 1 106 ? 14.811 29.861 -10.809 1.000 81.151 89 GLU A N 1
ATOM 635 C CA . GLU A 1 106 ? 15.731 28.707 -11.004 1.000 81.186 89 GLU A CA 1
ATOM 636 C C . GLU A 1 106 ? 15.082 27.411 -10.479 1.000 86.461 89 GLU A C 1
ATOM 637 O O . GLU A 1 106 ? 15.285 26.354 -11.097 1.000 93.969 89 GLU A O 1
ATOM 643 N N . MET A 1 107 ? 14.323 27.479 -9.383 1.000 93.892 90 MET A N 1
ATOM 644 C CA . MET A 1 107 ? 13.552 26.329 -8.835 1.000 84.792 90 MET A CA 1
ATOM 645 C C . MET A 1 107 ? 12.299 26.114 -9.695 1.000 81.703 90 MET A C 1
ATOM 646 O O . MET A 1 107 ? 11.825 24.973 -9.762 1.000 75.389 90 MET A O 1
ATOM 651 N N . GLY A 1 108 ? 11.800 27.184 -10.328 1.000 89.849 91 GLY A N 1
ATOM 652 C CA . GLY A 1 108 ? 10.589 27.195 -11.177 1.000 103.151 91 GLY A CA 1
ATOM 653 C C . GLY A 1 108 ? 10.811 26.562 -12.546 1.000 110.967 91 GLY A C 1
ATOM 654 O O . GLY A 1 108 ? 9.801 26.342 -13.247 1.000 107.277 91 GLY A O 1
ATOM 655 N N . ARG A 1 109 ? 12.072 26.307 -12.930 1.000 115.556 92 ARG A N 1
ATOM 656 C CA . ARG A 1 109 ? 12.454 25.607 -14.189 1.000 117.202 92 ARG A CA 1
ATOM 657 C C . ARG A 1 109 ? 13.537 24.567 -13.868 1.000 107.214 92 ARG A C 1
ATOM 658 O O . ARG A 1 109 ? 13.203 23.372 -13.907 1.000 93.494 92 ARG A O 1
ATOM 666 N N . PRO A 1 118 ? 3.045 27.035 -12.121 1.000 99.650 101 PRO A N 1
ATOM 667 C CA . PRO A 1 118 ? 3.089 28.109 -11.138 1.000 98.084 101 PRO A CA 1
ATOM 668 C C . PRO A 1 118 ? 4.405 28.051 -10.349 1.000 100.621 101 PRO A C 1
ATOM 669 O O . PRO A 1 118 ? 5.052 27.008 -10.377 1.000 94.250 101 PRO A O 1
ATOM 673 N N . ARG A 1 119 ? 4.756 29.148 -9.670 1.000 105.171 102 ARG A N 1
ATOM 674 C CA . ARG A 1 119 ? 6.050 29.325 -8.951 1.000 98.636 102 ARG A CA 1
ATOM 675 C C . ARG A 1 119 ? 5.998 28.613 -7.602 1.000 90.103 102 ARG A C 1
ATOM 676 O O . ARG A 1 119 ? 5.061 28.806 -6.830 1.000 85.616 102 ARG A O 1
ATOM 684 N N . PRO A 1 120 ? 7.025 27.798 -7.266 1.000 78.313 103 PRO A N 1
ATOM 685 C CA . PRO A 1 120 ? 6.929 26.859 -6.147 1.000 78.083 103 PRO A CA 1
ATOM 686 C C . PRO A 1 120 ? 7.056 27.481 -4.749 1.000 72.853 103 PRO A C 1
ATOM 687 O O . PRO A 1 120 ? 6.355 27.078 -3.834 1.000 65.341 103 PRO A O 1
ATOM 691 N N . LEU A 1 121 ? 7.919 28.490 -4.659 1.000 70.316 104 LEU A N 1
ATOM 692 C CA . LEU A 1 121 ? 8.562 28.984 -3.419 1.000 63.658 104 LEU A CA 1
ATOM 693 C C . LEU A 1 121 ? 8.512 30.516 -3.401 1.000 60.032 104 LEU A C 1
ATOM 694 O O . LEU A 1 121 ? 8.940 31.109 -4.368 1.000 61.995 104 LEU A O 1
ATOM 699 N N . ASP A 1 122 ? 7.994 31.128 -2.345 1.000 62.075 105 ASP A N 1
ATOM 700 C CA . ASP A 1 122 ? 8.090 32.594 -2.100 1.000 61.010 105 ASP A CA 1
ATOM 701 C C . ASP A 1 122 ? 9.241 32.835 -1.111 1.000 60.725 105 ASP A C 1
ATOM 702 O O . ASP A 1 122 ? 9.239 32.249 -0.032 1.000 58.754 105 ASP A O 1
ATOM 707 N N . LEU A 1 123 ? 10.221 33.650 -1.491 1.000 63.031 106 LEU A N 1
ATOM 708 C CA . LEU A 1 123 ? 11.224 34.234 -0.562 1.000 60.404 106 LEU A CA 1
ATOM 709 C C . LEU A 1 123 ? 10.928 35.734 -0.458 1.000 63.456 106 LEU A C 1
ATOM 710 O O . LEU A 1 123 ? 10.631 36.328 -1.506 1.000 75.975 106 LEU A O 1
ATOM 715 N N . ASP A 1 124 ? 10.898 36.274 0.764 1.000 63.019 107 ASP A N 1
ATOM 716 C CA . ASP A 1 124 ? 10.630 37.699 1.076 1.000 65.562 107 ASP A CA 1
ATOM 717 C C . ASP A 1 124 ? 11.670 38.161 2.091 1.000 65.289 107 ASP A C 1
ATOM 718 O O . ASP A 1 124 ? 11.912 37.445 3.072 1.000 66.900 107 ASP A O 1
ATOM 723 N N . ILE A 1 125 ? 12.247 39.342 1.869 1.000 65.562 108 ILE A N 1
ATOM 724 C CA . ILE A 1 125 ? 13.098 40.015 2.889 1.000 63.912 108 ILE A CA 1
ATOM 725 C C . ILE A 1 125 ? 12.165 40.668 3.919 1.000 63.120 108 ILE A C 1
ATOM 726 O O . ILE A 1 125 ? 11.324 41.542 3.532 1.000 49.856 108 ILE A O 1
ATOM 731 N N . LEU A 1 126 ? 12.283 40.213 5.174 1.000 59.552 109 LEU A N 1
ATOM 732 C CA . LEU A 1 126 ? 11.487 40.742 6.308 1.000 59.564 109 LEU A CA 1
ATOM 733 C C . LEU A 1 126 ? 12.251 41.892 6.954 1.000 60.002 109 LEU A C 1
ATOM 734 O O . LEU A 1 126 ? 11.608 42.873 7.359 1.000 62.309 109 LEU A O 1
ATOM 739 N N . PHE A 1 127 ? 13.561 41.732 7.100 1.000 55.641 110 PHE A N 1
ATOM 740 C CA . PHE A 1 127 ? 14.433 42.715 7.770 1.000 59.615 110 PHE A CA 1
ATOM 741 C C . PHE A 1 127 ? 15.775 42.751 7.055 1.000 64.198 110 PHE A C 1
ATOM 742 O O . PHE A 1 127 ? 16.275 41.707 6.682 1.000 59.373 110 PHE A O 1
ATOM 750 N N . TYR A 1 128 ? 16.324 43.945 6.859 1.000 79.264 111 TYR A N 1
ATOM 751 C CA . TYR A 1 128 ? 17.697 44.135 6.343 1.000 83.812 111 TYR A CA 1
ATOM 752 C C . TYR A 1 128 ? 18.363 45.113 7.298 1.000 82.419 111 TYR A C 1
ATOM 753 O O . TYR A 1 128 ? 17.744 46.164 7.527 1.000 86.637 111 TYR A O 1
ATOM 762 N N . GLY A 1 129 ? 19.510 44.752 7.882 1.000 76.111 112 GLY A N 1
ATOM 763 C CA . GLY A 1 129 ? 20.275 45.640 8.782 1.000 77.195 112 GLY A CA 1
ATOM 764 C C . GLY A 1 129 ? 19.400 46.217 9.879 1.000 81.566 112 GLY A C 1
ATOM 765 O O . GLY A 1 129 ? 18.626 45.452 10.428 1.000 84.821 112 GLY A O 1
ATOM 766 N N . LYS A 1 130 ? 19.509 47.517 10.195 1.000 81.181 113 LYS A N 1
ATOM 767 C CA . LYS A 1 130 ? 18.856 48.096 11.399 1.000 76.646 113 LYS A CA 1
ATOM 768 C C . LYS A 1 130 ? 17.725 49.057 11.050 1.000 72.931 113 LYS A C 1
ATOM 769 O O . LYS A 1 130 ? 16.998 49.447 11.966 1.000 71.360 113 LYS A O 1
ATOM 775 N N . HIS A 1 131 ? 17.586 49.475 9.800 1.000 81.936 114 HIS A N 1
ATOM 776 C CA . HIS A 1 131 ? 16.607 50.539 9.445 1.000 86.862 114 HIS A CA 1
ATOM 777 C C . HIS A 1 131 ? 15.660 50.099 8.332 1.000 74.760 114 HIS A C 1
ATOM 778 O O . HIS A 1 131 ? 16.037 49.217 7.566 1.000 75.547 114 HIS A O 1
ATOM 785 N N . LYS A 1 132 ? 14.490 50.737 8.261 1.000 74.034 115 LYS A N 1
ATOM 786 C CA . LYS A 1 132 ? 13.461 50.517 7.208 1.000 80.190 115 LYS A CA 1
ATOM 787 C C . LYS A 1 132 ? 14.068 50.884 5.844 1.000 72.235 115 LYS A C 1
ATOM 788 O O . LYS A 1 132 ? 14.661 51.961 5.750 1.000 71.192 115 LYS A O 1
ATOM 794 N N . ILE A 1 133 ? 13.952 50.006 4.844 1.000 65.763 116 ILE A N 1
ATOM 795 C CA . ILE A 1 133 ? 14.265 50.310 3.414 1.000 67.253 116 ILE A CA 1
ATOM 796 C C . ILE A 1 133 ? 12.948 50.545 2.664 1.000 74.521 116 ILE A C 1
ATOM 797 O O . ILE A 1 133 ? 11.982 49.824 2.963 1.000 77.053 116 ILE A O 1
ATOM 802 N N . ILE A 1 134 ? 12.913 51.544 1.767 1.000 79.990 117 ILE A N 1
ATOM 803 C CA . ILE A 1 134 ? 11.845 51.726 0.737 1.000 84.540 117 ILE A CA 1
ATOM 804 C C . ILE A 1 134 ? 12.505 51.876 -0.643 1.000 81.183 117 ILE A C 1
ATOM 805 O O . ILE A 1 134 ? 13.524 52.554 -0.738 1.000 82.394 117 ILE A O 1
ATOM 810 N N . SER A 1 135 ? 11.948 51.218 -1.661 1.000 81.564 118 SER A N 1
ATOM 811 C CA . SER A 1 135 ? 12.335 51.341 -3.089 1.000 94.376 118 SER A CA 1
ATOM 812 C C . SER A 1 135 ? 11.072 51.101 -3.929 1.000 99.762 118 SER A C 1
ATOM 813 O O . SER A 1 135 ? 9.974 51.048 -3.318 1.000 90.791 118 SER A O 1
ATOM 816 N N . ASP A 1 136 ? 11.201 50.982 -5.257 1.000 110.555 119 ASP A N 1
ATOM 817 C CA . ASP A 1 136 ? 10.054 50.817 -6.198 1.000 120.895 119 ASP A CA 1
ATOM 818 C C . ASP A 1 136 ? 9.129 49.720 -5.652 1.000 123.332 119 ASP A C 1
ATOM 819 O O . ASP A 1 136 ? 7.931 50.005 -5.423 1.000 109.936 119 ASP A O 1
ATOM 824 N N . LYS A 1 137 ? 9.687 48.518 -5.460 1.000 128.966 120 LYS A N 1
ATOM 825 C CA . LYS A 1 137 ? 9.075 47.370 -4.730 1.000 122.305 120 LYS A CA 1
ATOM 826 C C . LYS A 1 137 ? 10.159 46.757 -3.825 1.000 108.832 120 LYS A C 1
ATOM 827 O O . LYS A 1 137 ? 10.873 45.831 -4.261 1.000 104.409 120 LYS A O 1
ATOM 833 N N . LEU A 1 138 ? 10.303 47.286 -2.607 1.000 95.483 121 LEU A N 1
ATOM 834 C CA . LEU A 1 138 ? 11.198 46.738 -1.556 1.000 85.506 121 LEU A CA 1
ATOM 835 C C . LEU A 1 138 ? 10.853 47.396 -0.226 1.000 87.988 121 LEU A C 1
ATOM 836 O O . LEU A 1 138 ? 11.702 48.096 0.304 1.000 111.875 121 LEU A O 1
ATOM 841 N N . ILE A 1 139 ? 9.651 47.195 0.297 1.000 84.891 122 ILE A N 1
ATOM 842 C CA . ILE A 1 139 ? 9.283 47.707 1.643 1.000 82.582 122 ILE A CA 1
ATOM 843 C C . ILE A 1 139 ? 9.806 46.701 2.670 1.000 79.143 122 ILE A C 1
ATOM 844 O O . ILE A 1 139 ? 9.194 45.628 2.772 1.000 94.839 122 ILE A O 1
ATOM 849 N N . ILE A 1 140 ? 10.891 47.009 3.391 1.000 70.470 123 ILE A N 1
ATOM 850 C CA . ILE A 1 140 ? 11.506 46.067 4.378 1.000 63.820 123 ILE A CA 1
ATOM 851 C C . ILE A 1 140 ? 11.602 46.749 5.730 1.000 68.732 123 ILE A C 1
ATOM 852 O O . ILE A 1 140 ? 12.534 47.523 5.866 1.000 92.765 123 ILE A O 1
ATOM 857 N N . PRO A 1 141 ? 10.813 46.500 6.805 1.000 70.048 124 PRO A N 1
ATOM 858 C CA . PRO A 1 141 ? 9.832 45.429 6.922 1.000 70.159 124 PRO A CA 1
ATOM 859 C C . PRO A 1 141 ? 8.476 45.950 6.455 1.000 68.339 124 PRO A C 1
ATOM 860 O O . PRO A 1 141 ? 8.140 47.031 6.853 1.000 72.542 124 PRO A O 1
ATOM 864 N N . HIS A 1 142 ? 7.758 45.189 5.638 1.000 63.683 125 HIS A N 1
ATOM 865 C CA . HIS A 1 142 ? 6.412 45.561 5.140 1.000 67.547 125 HIS A CA 1
ATOM 866 C C . HIS A 1 142 ? 5.455 45.582 6.330 1.000 72.645 125 HIS A C 1
ATOM 867 O O . HIS A 1 142 ? 5.620 44.737 7.209 1.000 75.829 125 HIS A O 1
ATOM 874 N N . GLU A 1 143 ? 4.453 46.463 6.325 1.000 80.899 126 GLU A N 1
ATOM 875 C CA . GLU A 1 143 ? 3.454 46.632 7.422 1.000 85.191 126 GLU A CA 1
ATOM 876 C C . GLU A 1 143 ? 2.540 45.403 7.558 1.000 72.459 126 GLU A C 1
ATOM 877 O O . GLU A 1 143 ? 1.895 45.297 8.595 1.000 64.118 126 GLU A O 1
ATOM 883 N N . ARG A 1 144 ? 2.438 44.576 6.518 1.000 74.451 127 ARG A N 1
ATOM 884 C CA . ARG A 1 144 ? 1.634 43.330 6.433 1.000 76.171 127 ARG A CA 1
ATOM 885 C C . ARG A 1 144 ? 2.143 42.291 7.449 1.000 74.704 127 ARG A C 1
ATOM 886 O O . ARG A 1 144 ? 1.301 41.571 7.960 1.000 70.073 127 ARG A O 1
ATOM 894 N N . ILE A 1 145 ? 3.430 42.292 7.822 1.000 64.360 128 ILE A N 1
ATOM 895 C CA . ILE A 1 145 ? 4.039 41.204 8.634 1.000 59.188 128 ILE A CA 1
ATOM 896 C C . ILE A 1 145 ? 3.446 41.196 10.041 1.000 58.394 128 ILE A C 1
ATOM 897 O O . ILE A 1 145 ? 3.270 40.092 10.523 1.000 64.929 128 ILE A O 1
ATOM 902 N N . TRP A 1 146 ? 2.898 42.301 10.551 1.000 53.800 129 TRP A N 1
ATOM 903 C CA . TRP A 1 146 ? 2.310 42.410 11.920 1.000 57.770 129 TRP A CA 1
ATOM 904 C C . TRP A 1 146 ? 0.841 41.961 11.964 1.000 58.598 129 TRP A C 1
ATOM 905 O O . TRP A 1 146 ? 0.246 42.088 13.049 1.000 56.629 129 TRP A O 1
ATOM 916 N N . GLU A 1 147 ? 0.280 41.481 10.849 1.000 61.883 130 GLU A N 1
ATOM 917 C CA . GLU A 1 147 ? -1.110 40.949 10.755 1.000 61.408 130 GLU A CA 1
ATOM 918 C C . GLU A 1 147 ? -1.128 39.608 9.996 1.000 56.257 130 GLU A C 1
ATOM 919 O O . GLU A 1 147 ? -2.210 39.226 9.536 1.000 51.482 130 GLU A O 1
ATOM 925 N N . ARG A 1 148 ? 0.011 38.903 9.907 1.000 52.318 131 ARG A N 1
ATOM 926 C CA . ARG A 1 148 ? 0.162 37.593 9.210 1.000 53.079 131 ARG A CA 1
ATOM 927 C C . ARG A 1 148 ? 0.785 36.568 10.166 1.000 53.284 131 ARG A C 1
ATOM 928 O O . ARG A 1 148 ? 2.012 36.511 10.314 1.000 55.148 131 ARG A O 1
ATOM 936 N N . PRO A 1 149 ? -0.016 35.694 10.824 1.000 48.236 132 PRO A N 1
ATOM 937 C CA . PRO A 1 149 ? 0.515 34.810 11.859 1.000 45.104 132 PRO A CA 1
ATOM 938 C C . PRO A 1 149 ? 1.585 33.880 11.265 1.000 44.744 132 PRO A C 1
ATOM 939 O O . PRO A 1 149 ? 2.549 33.540 11.936 1.000 40.181 132 PRO A O 1
ATOM 943 N N . PHE A 1 150 ? 1.415 33.518 10.003 1.000 39.413 133 PHE A N 1
ATOM 944 C CA . PHE A 1 150 ? 2.347 32.634 9.276 1.000 41.436 133 PHE A CA 1
ATOM 945 C C . PHE A 1 150 ? 3.646 33.359 8.935 1.000 40.225 133 PHE A C 1
ATOM 946 O O . PHE A 1 150 ? 4.531 32.749 8.365 1.000 38.696 133 PHE A O 1
ATOM 954 N N . VAL A 1 151 ? 3.745 34.646 9.219 1.000 42.508 134 VAL A N 1
ATOM 955 C CA . VAL A 1 151 ? 5.014 35.402 9.055 1.000 44.196 134 VAL A CA 1
ATOM 956 C C . VAL A 1 151 ? 5.543 35.682 10.449 1.000 36.300 134 VAL A C 1
ATOM 957 O O . VAL A 1 151 ? 6.724 35.476 10.667 1.000 32.123 134 VAL A O 1
ATOM 961 N N . LEU A 1 152 ? 4.676 36.126 11.345 1.000 36.969 135 LEU A N 1
ATOM 962 C CA . LEU A 1 152 ? 5.066 36.580 12.694 1.000 39.587 135 LEU A CA 1
ATOM 963 C C . LEU A 1 152 ? 5.515 35.400 13.559 1.000 41.771 135 LEU A C 1
ATOM 964 O O . LEU A 1 152 ? 6.612 35.523 14.130 1.000 41.712 135 LEU A O 1
ATOM 969 N N . ALA A 1 153 ? 4.718 34.324 13.682 1.000 43.616 136 ALA A N 1
ATOM 970 C CA . ALA A 1 153 ? 5.110 33.108 14.431 1.000 41.397 136 ALA A CA 1
ATOM 971 C C . ALA A 1 153 ? 6.525 32.693 14.037 1.000 39.141 136 ALA A C 1
ATOM 972 O O . ALA A 1 153 ? 7.370 32.677 14.902 1.000 52.442 136 ALA A O 1
ATOM 974 N N . PRO A 1 154 ? 6.865 32.334 12.787 1.000 36.132 137 PRO A N 1
ATOM 975 C CA . PRO A 1 154 ? 8.242 31.964 12.468 1.000 37.238 137 PRO A CA 1
ATOM 976 C C . PRO A 1 154 ? 9.281 33.060 12.712 1.000 41.828 137 PRO A C 1
ATOM 977 O O . PRO A 1 154 ? 10.398 32.717 13.006 1.000 44.174 137 PRO A O 1
ATOM 981 N N . LEU A 1 155 ? 8.897 34.336 12.582 1.000 41.126 138 LEU A N 1
ATOM 982 C CA . LEU A 1 155 ? 9.800 35.488 12.838 1.000 43.777 138 LEU A CA 1
ATOM 983 C C . LEU A 1 155 ? 10.244 35.472 14.311 1.000 42.919 138 LEU A C 1
ATOM 984 O O . LEU A 1 155 ? 11.444 35.495 14.581 1.000 36.841 138 LEU A O 1
ATOM 989 N N . VAL A 1 156 ? 9.271 35.364 15.209 1.000 39.735 139 VAL A N 1
ATOM 990 C CA . VAL A 1 156 ? 9.431 35.374 16.685 1.000 41.734 139 VAL A CA 1
ATOM 991 C C . VAL A 1 156 ? 10.430 34.304 17.107 1.000 48.025 139 VAL A C 1
ATOM 992 O O . VAL A 1 156 ? 11.206 34.611 18.042 1.000 46.596 139 VAL A O 1
ATOM 996 N N . ASP A 1 157 ? 10.393 33.116 16.469 1.000 44.329 140 ASP A N 1
ATOM 997 C CA . ASP A 1 157 ? 11.262 31.942 16.750 1.000 44.167 140 ASP A CA 1
ATOM 998 C C . ASP A 1 157 ? 12.740 32.225 16.524 1.000 46.570 140 ASP A C 1
ATOM 999 O O . ASP A 1 157 ? 13.560 31.511 17.052 1.000 41.704 140 ASP A O 1
ATOM 1004 N N . LEU A 1 158 ? 13.071 33.194 15.682 1.000 53.186 141 LEU A N 1
ATOM 1005 C CA . LEU A 1 158 ? 14.485 33.507 15.343 1.000 53.625 141 LEU A CA 1
ATOM 1006 C C . LEU A 1 158 ? 15.100 34.374 16.445 1.000 56.616 141 LEU A C 1
ATOM 1007 O O . LEU A 1 158 ? 16.336 34.451 16.452 1.000 63.839 141 LEU A O 1
ATOM 1012 N N . LEU A 1 159 ? 14.267 34.966 17.320 1.000 54.845 142 LEU A N 1
ATOM 1013 C CA . LEU A 1 159 ? 14.640 35.940 18.382 1.000 56.144 142 LEU A CA 1
ATOM 1014 C C . LEU A 1 159 ? 14.623 35.311 19.781 1.000 57.662 142 LEU A C 1
ATOM 1015 O O . LEU A 1 159 ? 13.642 34.581 20.086 1.000 56.791 142 LEU A O 1
ATOM 1020 N N . GLY A 1 160 ? 15.610 35.682 20.616 1.000 59.040 143 GLY A N 1
ATOM 1021 C CA . GLY A 1 160 ? 15.617 35.517 22.089 1.000 59.917 143 GLY A CA 1
ATOM 1022 C C . GLY A 1 160 ? 14.788 36.600 22.797 1.000 63.196 143 GLY A C 1
ATOM 1023 O O . GLY A 1 160 ? 14.534 37.618 22.157 1.000 80.034 143 GLY A O 1
ATOM 1024 N N . THR A 1 161 ? 14.323 36.405 24.039 1.000 64.501 144 THR A N 1
ATOM 1025 C CA . THR A 1 161 ? 13.562 37.420 24.826 1.000 71.259 144 THR A CA 1
ATOM 1026 C C . THR A 1 161 ? 14.527 38.265 25.680 1.000 76.245 144 THR A C 1
ATOM 1027 O O . THR A 1 161 ? 14.153 39.365 26.074 1.000 70.429 144 THR A O 1
ATOM 1031 N N . GLU A 1 162 ? 15.694 37.720 26.010 1.000 75.181 145 GLU A N 1
ATOM 1032 C CA . GLU A 1 162 ? 16.785 38.409 26.733 1.000 75.628 145 GLU A CA 1
ATOM 1033 C C . GLU A 1 162 ? 17.985 38.303 25.787 1.000 81.645 145 GLU A C 1
ATOM 1034 O O . GLU A 1 162 ? 17.761 38.681 24.632 1.000 86.949 145 GLU A O 1
ATOM 1040 N N . ASP A 1 163 ? 19.169 37.831 26.209 1.000 91.025 146 ASP A N 1
ATOM 1041 C CA . ASP A 1 163 ? 20.376 37.690 25.343 1.000 99.411 146 ASP A CA 1
ATOM 1042 C C . ASP A 1 163 ? 20.724 39.006 24.625 1.000 114.497 146 ASP A C 1
ATOM 1043 O O . ASP A 1 163 ? 21.333 38.934 23.539 1.000 117.105 146 ASP A O 1
ATOM 1048 N N . ILE A 1 164 ? 20.401 40.158 25.217 1.000 120.449 147 ILE A N 1
ATOM 1049 C CA . ILE A 1 164 ? 20.589 41.490 24.570 1.000 112.813 147 ILE A CA 1
ATOM 1050 C C . ILE A 1 164 ? 22.085 41.713 24.367 1.000 117.666 147 ILE A C 1
ATOM 1051 O O . ILE A 1 164 ? 22.452 42.293 23.323 1.000 120.717 147 ILE A O 1
ATOM 1056 N N . ASP A 1 165 ? 22.877 41.216 25.324 1.000 121.251 148 ASP A N 1
ATOM 1057 C CA . ASP A 1 165 ? 24.364 41.169 25.340 1.000 122.395 148 ASP A CA 1
ATOM 1058 C C . ASP A 1 165 ? 24.939 40.734 23.991 1.000 121.545 148 ASP A C 1
ATOM 1059 O O . ASP A 1 165 ? 25.878 41.388 23.527 1.000 115.472 148 ASP A O 1
ATOM 1064 N N . ASN A 1 166 ? 24.434 39.626 23.435 1.000 121.839 149 ASN A N 1
ATOM 1065 C CA . ASN A 1 166 ? 24.976 38.968 22.215 1.000 122.506 149 ASN A CA 1
ATOM 1066 C C . ASN A 1 166 ? 24.071 39.186 20.994 1.000 109.676 149 ASN A C 1
ATOM 1067 O O . ASN A 1 166 ? 24.503 38.784 19.889 1.000 88.257 149 ASN A O 1
ATOM 1072 N N . ASP A 1 167 ? 22.883 39.779 21.171 1.000 106.476 150 ASP A N 1
ATOM 1073 C CA . ASP A 1 167 ? 21.891 40.023 20.088 1.000 104.440 150 ASP A CA 1
ATOM 1074 C C . ASP A 1 167 ? 21.588 41.514 20.033 1.000 103.090 150 ASP A C 1
ATOM 1075 O O . ASP A 1 167 ? 20.518 41.930 20.530 1.000 96.651 150 ASP A O 1
ATOM 1080 N N . LYS A 1 168 ? 22.496 42.269 19.428 1.000 103.599 151 LYS A N 1
ATOM 1081 C CA . LYS A 1 168 ? 22.447 43.748 19.395 1.000 107.450 151 LYS A CA 1
ATOM 1082 C C . LYS A 1 168 ? 21.381 44.194 18.394 1.000 102.264 151 LYS A C 1
ATOM 1083 O O . LYS A 1 168 ? 20.621 45.118 18.739 1.000 105.371 151 LYS A O 1
ATOM 1089 N N . ILE A 1 169 ? 21.307 43.531 17.232 1.000 87.609 152 ILE A N 1
ATOM 1090 C CA . ILE A 1 169 ? 20.481 43.961 16.067 1.000 83.794 152 ILE A CA 1
ATOM 1091 C C . ILE A 1 169 ? 18.988 43.834 16.370 1.000 81.803 152 ILE A C 1
ATOM 1092 O O . ILE A 1 169 ? 18.213 44.516 15.713 1.000 83.608 152 ILE A O 1
ATOM 1097 N N . VAL A 1 170 ? 18.593 42.981 17.303 1.000 84.542 153 VAL A N 1
ATOM 1098 C CA . VAL A 1 170 ? 17.165 42.642 17.572 1.000 84.994 153 VAL A CA 1
ATOM 1099 C C . VAL A 1 170 ? 16.436 43.857 18.137 1.000 83.463 153 VAL A C 1
ATOM 1100 O O . VAL A 1 170 ? 15.246 44.033 17.800 1.000 74.949 153 VAL A O 1
ATOM 1104 N N . ALA A 1 171 ? 17.097 44.644 18.990 1.000 84.695 154 ALA A N 1
ATOM 1105 C CA . ALA A 1 171 ? 16.463 45.814 19.644 1.000 81.265 154 ALA A CA 1
ATOM 1106 C C . ALA A 1 171 ? 15.894 46.735 18.554 1.000 75.881 154 ALA A C 1
ATOM 1107 O O . ALA A 1 171 ? 14.801 47.302 18.780 1.000 63.672 154 ALA A O 1
ATOM 1109 N N . TYR A 1 172 ? 16.597 46.853 17.416 1.000 75.347 155 TYR A N 1
ATOM 1110 C CA . TYR A 1 172 ? 16.217 47.703 16.256 1.000 86.392 155 TYR A CA 1
ATOM 1111 C C . TYR A 1 172 ? 14.974 47.132 15.568 1.000 80.665 155 TYR A C 1
ATOM 1112 O O . TYR A 1 172 ? 13.962 47.895 15.406 1.000 71.727 155 TYR A O 1
ATOM 1121 N N . TRP A 1 173 ? 15.031 45.842 15.208 1.000 68.895 156 TRP A N 1
ATOM 1122 C CA . TRP A 1 173 ? 13.885 45.106 14.600 1.000 62.326 156 TRP A CA 1
ATOM 1123 C C . TRP A 1 173 ? 12.639 45.358 15.450 1.000 60.614 156 TRP A C 1
ATOM 1124 O O . TRP A 1 173 ? 11.593 45.709 14.879 1.000 57.024 156 TRP A O 1
ATOM 1135 N N . HIS A 1 174 ? 12.769 45.254 16.773 1.000 63.210 157 HIS A N 1
ATOM 1136 C CA . HIS A 1 174 ? 11.646 45.462 17.720 1.000 73.636 157 HIS A CA 1
ATOM 1137 C C . HIS A 1 174 ? 11.043 46.843 17.479 1.000 73.929 157 HIS A C 1
ATOM 1138 O O . HIS A 1 174 ? 9.802 46.938 17.429 1.000 68.692 157 HIS A O 1
ATOM 1145 N N . SER A 1 175 ? 11.897 47.863 17.332 1.000 79.479 158 SER A N 1
ATOM 1146 C CA . SER A 1 175 ? 11.501 49.289 17.193 1.000 78.940 158 SER A CA 1
ATOM 1147 C C . SER A 1 175 ? 10.862 49.568 15.825 1.000 71.873 158 SER A C 1
ATOM 1148 O O . SER A 1 175 ? 10.172 50.569 15.737 1.000 69.926 158 SER A O 1
ATOM 1151 N N . LEU A 1 176 ? 11.021 48.695 14.830 1.000 67.791 159 LEU A N 1
ATOM 1152 C CA . LEU A 1 176 ? 10.401 48.847 13.491 1.000 65.648 159 LEU A CA 1
ATOM 1153 C C . LEU A 1 176 ? 8.942 48.388 13.515 1.000 64.971 159 LEU A C 1
ATOM 1154 O O . LEU A 1 176 ? 8.287 48.569 12.531 1.000 60.399 159 LEU A O 1
ATOM 1159 N N . SER A 1 177 ? 8.466 47.790 14.599 1.000 78.180 160 SER A N 1
ATOM 1160 C CA . SER A 1 177 ? 7.045 47.414 14.824 1.000 87.499 160 SER A CA 1
ATOM 1161 C C . SER A 1 177 ? 6.165 48.656 14.684 1.000 90.093 160 SER A C 1
ATOM 1162 O O . SER A 1 177 ? 6.556 49.704 15.210 1.000 101.431 160 SER A O 1
ATOM 1165 N N . MET A 1 178 ? 4.988 48.522 14.076 1.000 99.549 161 MET A N 1
ATOM 1166 C CA . MET A 1 178 ? 4.105 49.675 13.756 1.000 106.524 161 MET A CA 1
ATOM 1167 C C . MET A 1 178 ? 3.443 50.256 15.021 1.000 108.035 161 MET A C 1
ATOM 1168 O O . MET A 1 178 ? 3.266 51.468 15.043 1.000 117.330 161 MET A O 1
ATOM 1173 N N . HIS A 1 179 ? 3.129 49.461 16.048 1.000 117.948 162 HIS A N 1
ATOM 1174 C CA . HIS A 1 179 ? 2.370 49.930 17.242 1.000 112.291 162 HIS A CA 1
ATOM 1175 C C . HIS A 1 179 ? 3.174 49.790 18.534 1.000 112.187 162 HIS A C 1
ATOM 1176 O O . HIS A 1 179 ? 2.508 49.742 19.587 1.000 125.651 162 HIS A O 1
ATOM 1183 N N . SER A 1 180 ? 4.510 49.673 18.463 1.000 100.339 163 SER A N 1
ATOM 1184 C CA . SER A 1 180 ? 5.462 49.591 19.617 1.000 109.756 163 SER A CA 1
ATOM 1185 C C . SER A 1 180 ? 5.315 48.287 20.430 1.000 116.143 163 SER A C 1
ATOM 1186 O O . SER A 1 180 ? 4.561 47.373 20.016 1.000 116.061 163 SER A O 1
ATOM 1189 N N . GLY A 1 181 ? 6.104 48.148 21.504 1.000 111.440 164 GLY A N 1
ATOM 1190 C CA . GLY A 1 181 ? 6.092 46.964 22.384 1.000 106.047 164 GLY A CA 1
ATOM 1191 C C . GLY A 1 181 ? 6.880 45.806 21.789 1.000 104.411 164 GLY A C 1
ATOM 1192 O O . GLY A 1 181 ? 6.844 44.717 22.386 1.000 95.769 164 GLY A O 1
ATOM 1193 N N . GLY A 1 182 ? 7.586 46.041 20.671 1.000 101.364 165 GLY A N 1
ATOM 1194 C CA . GLY A 1 182 ? 8.389 45.050 19.931 1.000 91.161 165 GLY A CA 1
ATOM 1195 C C . GLY A 1 182 ? 7.528 44.120 19.094 1.000 86.097 165 GLY A C 1
ATOM 1196 O O . GLY A 1 182 ? 6.290 44.292 19.038 1.000 84.296 165 GLY A O 1
ATOM 1197 N N . ILE A 1 183 ? 8.219 43.229 18.390 1.000 75.892 166 ILE A N 1
ATOM 1198 C CA . ILE A 1 183 ? 7.690 42.090 17.602 1.000 69.486 166 ILE A CA 1
ATOM 1199 C C . ILE A 1 183 ? 6.820 41.225 18.517 1.000 70.705 166 ILE A C 1
ATOM 1200 O O . ILE A 1 183 ? 5.723 40.811 18.069 1.000 61.077 166 ILE A O 1
ATOM 1205 N N . PHE A 1 184 ? 7.298 40.961 19.740 1.000 61.170 167 PHE A N 1
ATOM 1206 C CA . PHE A 1 184 ? 6.620 40.089 20.735 1.000 52.411 167 PHE A CA 1
ATOM 1207 C C . PHE A 1 184 ? 5.212 40.590 21.032 1.000 55.569 167 PHE A C 1
ATOM 1208 O O . PHE A 1 184 ? 4.329 39.759 21.233 1.000 58.768 167 PHE A O 1
ATOM 1216 N N . GLN A 1 185 ? 4.985 41.894 21.089 1.000 59.031 168 GLN A N 1
ATOM 1217 C CA . GLN A 1 185 ? 3.623 42.385 21.427 1.000 63.926 168 GLN A CA 1
ATOM 1218 C C . GLN A 1 185 ? 2.739 42.412 20.170 1.000 60.037 168 GLN A C 1
ATOM 1219 O O . GLN A 1 185 ? 1.514 42.412 20.322 1.000 56.677 168 GLN A O 1
ATOM 1225 N N . ALA A 1 186 ? 3.331 42.430 18.975 1.000 57.943 169 ALA A N 1
ATOM 1226 C CA . ALA A 1 186 ? 2.604 42.377 17.692 1.000 59.360 169 ALA A CA 1
ATOM 1227 C C . ALA A 1 186 ? 1.935 40.997 17.584 1.000 62.912 169 ALA A C 1
ATOM 1228 O O . ALA A 1 186 ? 0.695 40.934 17.335 1.000 60.055 169 ALA A O 1
ATOM 1230 N N . TRP A 1 187 ? 2.745 39.945 17.793 1.000 59.751 170 TRP A N 1
ATOM 1231 C CA . TRP A 1 187 ? 2.343 38.521 17.951 1.000 55.549 170 TRP A CA 1
ATOM 1232 C C . TRP A 1 187 ? 1.180 38.437 18.942 1.000 53.829 170 TRP A C 1
ATOM 1233 O O . TRP A 1 187 ? 0.074 38.008 18.512 1.000 51.373 170 TRP A O 1
ATOM 1244 N N . GLU A 1 188 ? 1.401 38.897 20.183 1.000 52.374 171 GLU A N 1
ATOM 1245 C CA . GLU A 1 188 ? 0.382 38.871 21.270 1.000 55.023 171 GLU A CA 1
ATOM 1246 C C . GLU A 1 188 ? -0.930 39.491 20.790 1.000 61.536 171 GLU A C 1
ATOM 1247 O O . GLU A 1 188 ? -1.987 38.945 21.123 1.000 57.428 171 GLU A O 1
ATOM 1253 N N . ARG A 1 189 ? -0.834 40.595 20.043 1.000 73.814 172 ARG A N 1
ATOM 1254 C CA . ARG A 1 189 ? -2.002 41.361 19.536 1.000 76.199 172 ARG A CA 1
ATOM 1255 C C . ARG A 1 189 ? -2.788 40.429 18.609 1.000 71.063 172 ARG A C 1
ATOM 1256 O O . ARG A 1 189 ? -4.017 40.399 18.740 1.000 61.619 172 ARG A O 1
ATOM 1264 N N . LEU A 1 190 ? -2.086 39.662 17.758 1.000 66.754 173 LEU A N 1
ATOM 1265 C CA . LEU A 1 190 ? -2.692 38.719 16.764 1.000 63.695 173 LEU A CA 1
ATOM 1266 C C . LEU A 1 190 ? -3.351 37.508 17.462 1.000 63.488 173 LEU A C 1
ATOM 1267 O O . LEU A 1 190 ? -4.213 36.859 16.829 1.000 62.860 173 LEU A O 1
ATOM 1272 N N . GLY A 1 191 ? -2.960 37.196 18.701 1.000 59.239 174 GLY A N 1
ATOM 1273 C CA . GLY A 1 191 ? -3.424 35.998 19.426 1.000 58.853 174 GLY A CA 1
ATOM 1274 C C . GLY A 1 191 ? -2.297 35.197 20.076 1.000 57.464 174 GLY A C 1
ATOM 1275 O O . GLY A 1 191 ? -2.610 34.298 20.841 1.000 49.200 174 GLY A O 1
ATOM 1276 N N . GLY A 1 192 ? -1.031 35.483 19.759 1.000 63.755 175 GLY A N 1
ATOM 1277 C CA . GLY A 1 192 ? 0.160 34.749 20.247 1.000 62.268 175 GLY A CA 1
ATOM 1278 C C . GLY A 1 192 ? 0.047 33.242 20.043 1.000 61.523 175 GLY A C 1
ATOM 1279 O O . GLY A 1 192 ? -0.420 32.811 18.977 1.000 56.537 175 GLY A O 1
ATOM 1280 N N . GLU A 1 193 ? 0.446 32.465 21.052 1.000 58.644 176 GLU A N 1
ATOM 1281 C CA . GLU A 1 193 ? 0.408 30.986 21.013 1.000 54.227 176 GLU A CA 1
ATOM 1282 C C . GLU A 1 193 ? -1.032 30.473 20.963 1.000 51.316 176 GLU A C 1
ATOM 1283 O O . GLU A 1 193 ? -1.213 29.418 20.398 1.000 52.390 176 GLU A O 1
ATOM 1289 N N . SER A 1 194 ? -2.018 31.198 21.482 1.000 52.580 177 SER A N 1
ATOM 1290 C CA . SER A 1 194 ? -3.458 30.828 21.386 1.000 58.492 177 SER A CA 1
ATOM 1291 C C . SER A 1 194 ? -3.836 30.433 19.958 1.000 59.457 177 SER A C 1
ATOM 1292 O O . SER A 1 194 ? -4.787 29.670 19.798 1.000 66.776 177 SER A O 1
ATOM 1295 N N . LEU A 1 195 ? -3.142 30.959 18.952 1.000 65.857 178 LEU A N 1
ATOM 1296 C CA . LEU A 1 195 ? -3.455 30.712 17.517 1.000 67.305 178 LEU A CA 1
ATOM 1297 C C . LEU A 1 195 ? -3.131 29.257 17.115 1.000 68.055 178 LEU A C 1
ATOM 1298 O O . LEU A 1 195 ? -3.729 28.768 16.138 1.000 71.866 178 LEU A O 1
ATOM 1303 N N . LEU A 1 196 ? -2.207 28.592 17.804 1.000 61.085 179 LEU A N 1
ATOM 1304 C CA . LEU A 1 196 ? -1.795 27.205 17.486 1.000 61.512 179 LEU A CA 1
ATOM 1305 C C . LEU A 1 196 ? -2.509 26.249 18.441 1.000 71.036 179 LEU A C 1
ATOM 1306 O O . LEU A 1 196 ? -2.545 26.535 19.650 1.000 78.143 179 LEU A O 1
ATOM 1311 N N . GLY A 1 197 ? -3.087 25.173 17.913 1.000 76.091 180 GLY A N 1
ATOM 1312 C CA . GLY A 1 197 ? -3.724 24.137 18.745 1.000 83.598 180 GLY A CA 1
ATOM 1313 C C . GLY A 1 197 ? -5.123 23.812 18.267 1.000 95.049 180 GLY A C 1
ATOM 1314 O O . GLY A 1 197 ? -5.421 24.069 17.081 1.000 100.326 180 GLY A O 1
ATOM 1315 N N . LYS A 1 198 ? -5.942 23.245 19.155 1.000 103.286 181 LYS A N 1
ATOM 1316 C CA . LYS A 1 198 ? -7.341 22.837 18.864 1.000 116.188 181 LYS A CA 1
ATOM 1317 C C . LYS A 1 198 ? -8.099 24.066 18.348 1.000 121.334 181 LYS A C 1
ATOM 1318 O O . LYS A 1 198 ? -8.085 25.119 19.039 1.000 116.214 181 LYS A O 1
ATOM 1324 N N . ASP A 1 199 ? -8.733 23.941 17.179 1.000 118.816 182 ASP A N 1
ATOM 1325 C CA . ASP A 1 199 ? -9.323 25.090 16.440 1.000 119.535 182 ASP A CA 1
ATOM 1326 C C . ASP A 1 199 ? -8.234 26.160 16.276 1.000 110.276 182 ASP A C 1
ATOM 1327 O O . ASP A 1 199 ? -8.450 27.296 16.737 1.000 104.986 182 ASP A O 1
ATOM 1332 N N . GLY A 1 200 ? -7.091 25.784 15.692 1.000 98.936 183 GLY A N 1
ATOM 1333 C CA . GLY A 1 200 ? -5.980 26.698 15.362 1.000 94.915 183 GLY A CA 1
ATOM 1334 C C . GLY A 1 200 ? -6.017 27.091 13.896 1.000 92.187 183 GLY A C 1
ATOM 1335 O O . GLY A 1 200 ? -6.508 26.284 13.089 1.000 92.441 183 GLY A O 1
ATOM 1336 N N . ILE A 1 201 ? -5.525 28.285 13.555 1.000 87.999 184 ILE A N 1
ATOM 1337 C CA . ILE A 1 201 ? -5.403 28.762 12.145 1.000 86.748 184 ILE A CA 1
ATOM 1338 C C . ILE A 1 201 ? -4.202 28.053 11.505 1.000 71.727 184 ILE A C 1
ATOM 1339 O O . ILE A 1 201 ? -4.144 27.979 10.253 1.000 69.153 184 ILE A O 1
ATOM 1344 N N . ILE A 1 202 ? -3.276 27.575 12.339 1.000 59.226 185 ILE A N 1
ATOM 1345 C CA . ILE A 1 202 ? -1.857 27.290 11.964 1.000 54.229 185 ILE A CA 1
ATOM 1346 C C . ILE A 1 202 ? -1.247 26.368 13.023 1.000 46.698 185 ILE A C 1
ATOM 1347 O O . ILE A 1 202 ? -1.689 26.439 14.168 1.000 42.759 185 ILE A O 1
ATOM 1352 N N . GLN A 1 203 ? -0.321 25.499 12.635 1.000 39.998 186 GLN A N 1
ATOM 1353 C CA . GLN A 1 203 ? 0.165 24.418 13.527 1.000 41.724 186 GLN A CA 1
ATOM 1354 C C . GLN A 1 203 ? 1.684 24.320 13.363 1.000 38.781 186 GLN A C 1
ATOM 1355 O O . GLN A 1 203 ? 2.189 24.369 12.254 1.000 36.465 186 GLN A O 1
ATOM 1361 N N . ARG A 1 204 ? 2.394 24.180 14.459 1.000 37.889 187 ARG A N 1
ATOM 1362 C CA . ARG A 1 204 ? 3.831 23.875 14.434 1.000 37.070 187 ARG A CA 1
ATOM 1363 C C . ARG A 1 204 ? 3.985 22.398 14.019 1.000 35.471 187 ARG A C 1
ATOM 1364 O O . ARG A 1 204 ? 3.318 21.531 14.609 1.000 36.551 187 ARG A O 1
ATOM 1372 N N . VAL A 1 205 ? 4.788 22.103 13.001 1.000 32.933 188 VAL A N 1
ATOM 1373 C CA . VAL A 1 205 ? 4.902 20.737 12.460 1.000 29.447 188 VAL A CA 1
ATOM 1374 C C . VAL A 1 205 ? 6.373 20.421 12.288 1.000 32.760 188 VAL A C 1
ATOM 1375 O O . VAL A 1 205 ? 7.149 21.337 12.133 1.000 35.016 188 VAL A O 1
ATOM 1379 N N . ILE A 1 206 ? 6.697 19.145 12.442 1.000 42.218 189 ILE A N 1
ATOM 1380 C CA . ILE A 1 206 ? 8.043 18.545 12.291 1.000 43.099 189 ILE A CA 1
ATOM 1381 C C . ILE A 1 206 ? 7.938 17.695 11.042 1.000 45.901 189 ILE A C 1
ATOM 1382 O O . ILE A 1 206 ? 6.996 16.897 10.921 1.000 41.942 189 ILE A O 1
ATOM 1387 N N . PRO A 1 207 ? 8.876 17.840 10.087 1.000 46.105 190 PRO A N 1
ATOM 1388 C CA . PRO A 1 207 ? 8.786 17.087 8.843 1.000 49.843 190 PRO A CA 1
ATOM 1389 C C . PRO A 1 207 ? 9.533 15.761 9.030 1.000 50.837 190 PRO A C 1
ATOM 1390 O O . PRO A 1 207 ? 10.685 15.778 9.485 1.000 47.105 190 PRO A O 1
ATOM 1394 N N . ILE A 1 208 ? 8.855 14.652 8.723 1.000 52.932 191 ILE A N 1
ATOM 1395 C CA . ILE A 1 208 ? 9.486 13.301 8.721 1.000 63.585 191 ILE A CA 1
ATOM 1396 C C . ILE A 1 208 ? 9.226 12.647 7.362 1.000 68.975 191 ILE A C 1
ATOM 1397 O O . ILE A 1 208 ? 8.037 12.281 7.111 1.000 61.605 191 ILE A O 1
ATOM 1402 N N . GLY A 1 209 ? 10.293 12.516 6.552 1.000 73.964 192 GLY A N 1
ATOM 1403 C CA . GLY A 1 209 ? 10.242 12.182 5.115 1.000 77.797 192 GLY A CA 1
ATOM 1404 C C . GLY A 1 209 ? 9.179 12.990 4.381 1.000 80.950 192 GLY A C 1
ATOM 1405 O O . GLY A 1 209 ? 9.415 14.194 4.174 1.000 81.801 192 GLY A O 1
ATOM 1406 N N . ASP A 1 210 ? 8.035 12.366 4.067 1.000 86.255 193 ASP A N 1
ATOM 1407 C CA . ASP A 1 210 ? 6.958 12.903 3.185 1.000 100.741 193 ASP A CA 1
ATOM 1408 C C . ASP A 1 210 ? 5.722 13.317 4.001 1.000 95.528 193 ASP A C 1
ATOM 1409 O O . ASP A 1 210 ? 4.718 13.716 3.387 1.000 95.745 193 ASP A O 1
ATOM 1414 N N . HIS A 1 211 ? 5.771 13.230 5.327 1.000 88.116 194 HIS A N 1
ATOM 1415 C CA . HIS A 1 211 ? 4.633 13.611 6.204 1.000 86.116 194 HIS A CA 1
ATOM 1416 C C . HIS A 1 211 ? 5.047 14.771 7.113 1.000 78.116 194 HIS A C 1
ATOM 1417 O O . HIS A 1 211 ? 6.251 15.037 7.242 1.000 82.161 194 HIS A O 1
ATOM 1424 N N . LEU A 1 212 ? 4.062 15.423 7.719 1.000 62.005 195 LEU A N 1
ATOM 1425 C CA . LEU A 1 212 ? 4.248 16.484 8.735 1.000 56.902 195 LEU A CA 1
ATOM 1426 C C . LEU A 1 212 ? 3.593 15.991 10.018 1.000 52.715 195 LEU A C 1
ATOM 1427 O O . LEU A 1 212 ? 2.408 15.608 9.953 1.000 54.302 195 LEU A O 1
ATOM 1432 N N . TRP A 1 213 ? 4.307 16.011 11.139 1.000 46.725 196 TRP A N 1
ATOM 1433 C CA . TRP A 1 213 ? 3.751 15.506 12.416 1.000 46.728 196 TRP A CA 1
ATOM 1434 C C . TRP A 1 213 ? 3.587 16.699 13.372 1.000 44.720 196 TRP A C 1
ATOM 1435 O O . TRP A 1 213 ? 4.570 17.444 13.573 1.000 48.213 196 TRP A O 1
ATOM 1446 N N . ASP A 1 214 ? 2.405 16.849 13.973 1.000 39.700 197 ASP A N 1
ATOM 1447 C CA . ASP A 1 214 ? 2.124 17.901 14.975 1.000 43.413 197 ASP A CA 1
ATOM 1448 C C . ASP A 1 214 ? 2.287 17.276 16.362 1.000 42.632 197 ASP A C 1
ATOM 1449 O O . ASP A 1 214 ? 1.244 16.909 16.986 1.000 39.400 197 ASP A O 1
ATOM 1454 N N . PHE A 1 215 ? 3.525 17.265 16.871 1.000 41.956 198 PHE A N 1
ATOM 1455 C CA . PHE A 1 215 ? 3.877 16.627 18.165 1.000 39.407 198 PHE A CA 1
ATOM 1456 C C . PHE A 1 215 ? 3.254 17.382 19.336 1.000 37.675 198 PHE A C 1
ATOM 1457 O O . PHE A 1 215 ? 3.443 16.951 20.507 1.000 39.387 198 PHE A O 1
ATOM 1465 N N . SER A 1 216 ? 2.460 18.412 19.086 1.000 41.467 199 SER A N 1
ATOM 1466 C CA . SER A 1 216 ? 1.766 19.127 20.194 1.000 44.871 199 SER A CA 1
ATOM 1467 C C . SER A 1 216 ? 0.277 18.761 20.245 1.000 40.328 199 SER A C 1
ATOM 1468 O O . SER A 1 216 ? -0.379 19.227 21.183 1.000 40.985 199 SER A O 1
ATOM 1471 N N . LYS A 1 217 ? -0.271 18.044 19.254 1.000 40.285 200 LYS A N 1
ATOM 1472 C CA . LYS A 1 217 ? -1.754 17.926 19.157 1.000 45.235 200 LYS A CA 1
ATOM 1473 C C . LYS A 1 217 ? -2.248 16.914 20.190 1.000 46.145 200 LYS A C 1
ATOM 1474 O O . LYS A 1 217 ? -3.343 17.121 20.698 1.000 46.463 200 LYS A O 1
ATOM 1480 N N . LYS A 1 218 ? -1.434 15.897 20.509 1.000 45.701 201 LYS A N 1
ATOM 1481 C CA . LYS A 1 218 ? -1.646 14.891 21.591 1.000 40.566 201 LYS A CA 1
ATOM 1482 C C . LYS A 1 218 ? -0.276 14.461 22.139 1.000 40.965 201 LYS A C 1
ATOM 1483 O O . LYS A 1 218 ? 0.774 14.905 21.576 1.000 38.210 201 LYS A O 1
ATOM 1489 N N . THR A 1 219 ? -0.266 13.608 23.181 1.000 37.200 202 THR A N 1
ATOM 1490 C CA . THR A 1 219 ? 0.982 13.015 23.730 1.000 33.319 202 THR A CA 1
ATOM 1491 C C . THR A 1 219 ? 1.336 11.750 22.942 1.000 32.652 202 THR A C 1
ATOM 1492 O O . THR A 1 219 ? 0.461 10.850 22.899 1.000 33.880 202 THR A O 1
ATOM 1496 N N . TYR A 1 220 ? 2.526 11.683 22.346 1.000 30.607 203 TYR A N 1
ATOM 1497 C CA . TYR A 1 220 ? 3.034 10.542 21.560 1.000 31.443 203 TYR A CA 1
ATOM 1498 C C . TYR A 1 220 ? 3.778 9.625 22.522 1.000 33.075 203 TYR A C 1
ATOM 1499 O O . TYR A 1 220 ? 4.570 10.175 23.321 1.000 35.409 203 TYR A O 1
ATOM 1508 N N . VAL A 1 221 ? 3.544 8.305 22.457 1.000 31.760 204 VAL A N 1
ATOM 1509 C CA . VAL A 1 221 ? 4.170 7.317 23.385 1.000 29.283 204 VAL A CA 1
ATOM 1510 C C . VAL A 1 221 ? 5.182 6.492 22.610 1.000 31.017 204 VAL A C 1
ATOM 1511 O O . VAL A 1 221 ? 4.823 5.865 21.621 1.000 33.561 204 VAL A O 1
ATOM 1515 N N . MET A 1 222 ? 6.428 6.554 23.049 1.000 33.312 205 MET A N 1
ATOM 1516 C CA . MET A 1 222 ? 7.577 5.866 22.430 1.000 34.921 205 MET A CA 1
ATOM 1517 C C . MET A 1 222 ? 7.892 4.685 23.350 1.000 35.728 205 MET A C 1
ATOM 1518 O O . MET A 1 222 ? 8.198 4.944 24.514 1.000 34.847 205 MET A O 1
ATOM 1523 N N . GLY A 1 223 ? 7.792 3.456 22.827 1.000 34.313 206 GLY A N 1
ATOM 1524 C CA . GLY A 1 223 ? 7.985 2.200 23.568 1.000 35.604 206 GLY A CA 1
ATOM 1525 C C . GLY A 1 223 ? 9.414 1.756 23.414 1.000 37.376 206 GLY A C 1
ATOM 1526 O O . GLY A 1 223 ? 9.909 1.879 22.285 1.000 36.627 206 GLY A O 1
ATOM 1527 N N . ILE A 1 224 ? 10.069 1.316 24.497 1.000 40.281 207 ILE A N 1
ATOM 1528 C CA . ILE A 1 224 ? 11.475 0.809 24.466 1.000 44.990 207 ILE A CA 1
ATOM 1529 C C . ILE A 1 224 ? 11.483 -0.649 23.990 1.000 47.560 207 ILE A C 1
ATOM 1530 O O . ILE A 1 224 ? 10.710 -1.471 24.508 1.000 47.448 207 ILE A O 1
ATOM 1535 N N . LEU A 1 225 ? 12.314 -0.925 22.989 1.000 49.174 208 LEU A N 1
ATOM 1536 C CA . LEU A 1 225 ? 12.685 -2.271 22.515 1.000 53.391 208 LEU A CA 1
ATOM 1537 C C . LEU A 1 225 ? 14.204 -2.374 22.681 1.000 62.867 208 LEU A C 1
ATOM 1538 O O . LEU A 1 225 ? 14.919 -1.836 21.797 1.000 67.006 208 LEU A O 1
ATOM 1543 N N . ASN A 1 226 ? 14.681 -2.968 23.785 1.000 70.157 209 ASN A N 1
ATOM 1544 C CA . ASN A 1 226 ? 16.139 -3.088 24.082 1.000 77.276 209 ASN A CA 1
ATOM 1545 C C . ASN A 1 226 ? 16.602 -4.461 23.580 1.000 77.106 209 ASN A C 1
ATOM 1546 O O . ASN A 1 226 ? 15.809 -5.425 23.661 1.000 66.838 209 ASN A O 1
ATOM 1551 N N . LEU A 1 227 ? 17.835 -4.524 23.065 1.000 87.483 210 LEU A N 1
ATOM 1552 C CA . LEU A 1 227 ? 18.406 -5.676 22.309 1.000 96.083 210 LEU A CA 1
ATOM 1553 C C . LEU A 1 227 ? 19.403 -6.477 23.169 1.000 112.049 210 LEU A C 1
ATOM 1554 O O . LEU A 1 227 ? 19.905 -7.490 22.634 1.000 137.247 210 LEU A O 1
ATOM 1559 N N . THR A 1 228 ? 19.698 -6.058 24.417 1.000 118.051 211 THR A N 1
ATOM 1560 C CA . THR A 1 228 ? 20.554 -6.805 25.394 1.000 124.140 211 THR A CA 1
ATOM 1561 C C . THR A 1 228 ? 19.816 -6.987 26.730 1.000 131.593 211 THR A C 1
ATOM 1562 O O . THR A 1 228 ? 20.104 -6.268 27.688 1.000 131.711 211 THR A O 1
ATOM 1566 N N . PRO A 1 229 ? 18.826 -7.920 26.837 1.000 133.641 212 PRO A N 1
ATOM 1567 C CA . PRO A 1 229 ? 18.278 -8.360 28.122 1.000 128.630 212 PRO A CA 1
ATOM 1568 C C . PRO A 1 229 ? 18.893 -9.681 28.624 1.000 120.361 212 PRO A C 1
ATOM 1569 O O . PRO A 1 229 ? 18.888 -9.923 29.830 1.000 103.475 212 PRO A O 1
ATOM 1573 N N . SER A 1 240 ? 15.471 -14.202 19.154 1.000 93.306 223 SER A N 1
ATOM 1574 C CA . SER A 1 240 ? 15.934 -12.788 19.088 1.000 94.265 223 SER A CA 1
ATOM 1575 C C . SER A 1 240 ? 15.067 -11.988 18.111 1.000 91.133 223 SER A C 1
ATOM 1576 O O . SER A 1 240 ? 14.286 -11.190 18.604 1.000 102.215 223 SER A O 1
ATOM 1579 N N . VAL A 1 241 ? 15.220 -12.167 16.794 1.000 81.772 224 VAL A N 1
ATOM 1580 C CA . VAL A 1 241 ? 14.464 -11.401 15.754 1.000 84.003 224 VAL A CA 1
ATOM 1581 C C . VAL A 1 241 ? 12.958 -11.651 15.945 1.000 82.505 224 VAL A C 1
ATOM 1582 O O . VAL A 1 241 ? 12.164 -10.700 15.815 1.000 88.179 224 VAL A O 1
ATOM 1586 N N . ASP A 1 242 ? 12.581 -12.880 16.280 1.000 87.216 225 ASP A N 1
ATOM 1587 C CA . ASP A 1 242 ? 11.166 -13.313 16.400 1.000 89.158 225 ASP A CA 1
ATOM 1588 C C . ASP A 1 242 ? 10.563 -12.734 17.692 1.000 84.976 225 ASP A C 1
ATOM 1589 O O . ASP A 1 242 ? 9.354 -12.369 17.676 1.000 69.567 225 ASP A O 1
ATOM 1594 N N . THR A 1 243 ? 11.359 -12.642 18.770 1.000 81.788 226 THR A N 1
ATOM 1595 C CA . THR A 1 243 ? 10.955 -12.001 20.057 1.000 84.946 226 THR A CA 1
ATOM 1596 C C . THR A 1 243 ? 10.734 -10.499 19.816 1.000 76.761 226 THR A C 1
ATOM 1597 O O . THR A 1 243 ? 9.675 -10.000 20.215 1.000 79.181 226 THR A O 1
ATOM 1601 N N . ALA A 1 244 ? 11.696 -9.822 19.179 1.000 68.942 227 ALA A N 1
ATOM 1602 C CA . ALA A 1 244 ? 11.631 -8.399 18.776 1.000 62.873 227 ALA A CA 1
ATOM 1603 C C . ALA A 1 244 ? 10.298 -8.146 18.082 1.000 57.310 227 ALA A C 1
ATOM 1604 O O . ALA A 1 244 ? 9.608 -7.213 18.478 1.000 61.454 227 ALA A O 1
ATOM 1606 N N . VAL A 1 245 ? 9.939 -8.943 17.084 1.000 56.167 228 VAL A N 1
ATOM 1607 C CA . VAL A 1 245 ? 8.709 -8.649 16.294 1.000 58.740 228 VAL A CA 1
ATOM 1608 C C . VAL A 1 245 ? 7.479 -8.806 17.178 1.000 55.242 228 VAL A C 1
ATOM 1609 O O . VAL A 1 245 ? 6.525 -8.043 16.992 1.000 65.681 228 VAL A O 1
ATOM 1613 N N . SER A 1 246 ? 7.481 -9.770 18.084 1.000 56.572 229 SER A N 1
ATOM 1614 C CA . SER A 1 246 ? 6.300 -10.057 18.947 1.000 60.628 229 SER A CA 1
ATOM 1615 C C . SER A 1 246 ? 6.216 -8.986 20.049 1.000 59.657 229 SER A C 1
ATOM 1616 O O . SER A 1 246 ? 5.087 -8.595 20.429 1.000 50.146 229 SER A O 1
ATOM 1619 N N . ARG A 1 247 ? 7.367 -8.504 20.535 1.000 62.467 230 ARG A N 1
ATOM 1620 C CA . ARG A 1 247 ? 7.417 -7.339 21.449 1.000 63.135 230 ARG A CA 1
ATOM 1621 C C . ARG A 1 247 ? 6.708 -6.164 20.754 1.000 57.327 230 ARG A C 1
ATOM 1622 O O . ARG A 1 247 ? 5.746 -5.609 21.332 1.000 59.778 230 ARG A O 1
ATOM 1630 N N . VAL A 1 248 ? 7.157 -5.831 19.547 1.000 46.265 231 VAL A N 1
ATOM 1631 C CA . VAL A 1 248 ? 6.628 -4.692 18.763 1.000 44.869 231 VAL A CA 1
ATOM 1632 C C . VAL A 1 248 ? 5.129 -4.912 18.547 1.000 45.951 231 VAL A C 1
ATOM 1633 O O . VAL A 1 248 ? 4.353 -3.963 18.696 1.000 53.917 231 VAL A O 1
ATOM 1637 N N . ARG A 1 249 ? 4.736 -6.104 18.166 1.000 45.068 232 ARG A N 1
ATOM 1638 C CA . ARG A 1 249 ? 3.315 -6.386 17.838 1.000 53.914 232 ARG A CA 1
ATOM 1639 C C . ARG A 1 249 ? 2.470 -6.062 19.079 1.000 46.572 232 ARG A C 1
ATOM 1640 O O . ARG A 1 249 ? 1.344 -5.561 18.936 1.000 47.166 232 ARG A O 1
ATOM 1648 N N . SER A 1 250 ? 3.040 -6.285 20.262 1.000 48.106 233 SER A N 1
ATOM 1649 C CA . SER A 1 250 ? 2.384 -6.125 21.591 1.000 47.503 233 SER A CA 1
ATOM 1650 C C . SER A 1 250 ? 2.271 -4.647 21.918 1.000 48.028 233 SER A C 1
ATOM 1651 O O . SER A 1 250 ? 1.145 -4.231 22.281 1.000 47.627 233 SER A O 1
ATOM 1654 N N . MET A 1 251 ? 3.374 -3.909 21.723 1.000 46.113 234 MET A N 1
ATOM 1655 C CA . MET A 1 251 ? 3.436 -2.434 21.901 1.000 40.117 234 MET A CA 1
ATOM 1656 C C . MET A 1 251 ? 2.356 -1.807 21.026 1.000 37.740 234 MET A C 1
ATOM 1657 O O . MET A 1 251 ? 1.676 -0.914 21.498 1.000 39.471 234 MET A O 1
ATOM 1662 N N . ILE A 1 252 ? 2.203 -2.282 19.803 1.000 36.118 235 ILE A N 1
ATOM 1663 C CA . ILE A 1 252 ? 1.252 -1.698 18.822 1.000 35.933 235 ILE A CA 1
ATOM 1664 C C . ILE A 1 252 ? -0.192 -1.926 19.281 1.000 36.596 235 ILE A C 1
ATOM 1665 O O . ILE A 1 252 ? -1.006 -1.055 19.070 1.000 37.492 235 ILE A O 1
ATOM 1670 N N . SER A 1 253 ? -0.499 -3.056 19.891 1.000 40.585 236 SER A N 1
ATOM 1671 C CA . SER A 1 253 ? -1.877 -3.357 20.364 1.000 44.764 236 SER A CA 1
ATOM 1672 C C . SER A 1 253 ? -2.119 -2.647 21.694 1.000 45.502 236 SER A C 1
ATOM 1673 O O . SER A 1 253 ? -3.263 -2.472 22.055 1.000 54.074 236 SER A O 1
ATOM 1676 N N . GLU A 1 254 ? -1.048 -2.235 22.371 1.000 48.944 237 GLU A N 1
ATOM 1677 C CA . GLU A 1 254 ? -1.077 -1.515 23.672 1.000 46.861 237 GLU A CA 1
ATOM 1678 C C . GLU A 1 254 ? -1.253 -0.002 23.444 1.000 43.216 237 GLU A C 1
ATOM 1679 O O . GLU A 1 254 ? -1.463 0.700 24.412 1.000 47.711 237 GLU A O 1
ATOM 1685 N N . GLY A 1 255 ? -1.165 0.477 22.213 1.000 40.302 238 GLY A N 1
ATOM 1686 C CA . GLY A 1 255 ? -1.441 1.874 21.840 1.000 40.030 238 GLY A CA 1
ATOM 1687 C C . GLY A 1 255 ? -0.193 2.651 21.450 1.000 37.644 238 GLY A C 1
ATOM 1688 O O . GLY A 1 255 ? -0.349 3.848 21.204 1.000 38.311 238 GLY A O 1
ATOM 1689 N N . VAL A 1 256 ? 0.982 2.021 21.326 1.000 33.909 239 VAL A N 1
ATOM 1690 C CA . VAL A 1 256 ? 2.261 2.752 21.101 1.000 33.335 239 VAL A CA 1
ATOM 1691 C C . VAL A 1 256 ? 2.199 3.542 19.791 1.000 34.974 239 VAL A C 1
ATOM 1692 O O . VAL A 1 256 ? 1.534 3.102 18.858 1.000 37.480 239 VAL A O 1
ATOM 1696 N N . ASP A 1 257 ? 3.044 4.576 19.679 1.000 36.317 240 ASP A N 1
ATOM 1697 C CA . ASP A 1 257 ? 3.144 5.528 18.544 1.000 35.494 240 ASP A CA 1
ATOM 1698 C C . ASP A 1 257 ? 4.503 5.349 17.875 1.000 37.608 240 ASP A C 1
ATOM 1699 O O . ASP A 1 257 ? 4.564 5.347 16.609 1.000 41.458 240 ASP A O 1
ATOM 1704 N N . ILE A 1 258 ? 5.557 5.206 18.677 1.000 35.390 241 ILE A N 1
ATOM 1705 C CA . ILE A 1 258 ? 6.959 5.220 18.172 1.000 36.474 241 ILE A CA 1
ATOM 1706 C C . ILE A 1 258 ? 7.698 4.059 18.843 1.000 38.780 241 ILE A C 1
ATOM 1707 O O . ILE A 1 258 ? 7.445 3.797 20.034 1.000 43.824 241 ILE A O 1
ATOM 1712 N N . ILE A 1 259 ? 8.552 3.380 18.093 1.000 35.583 242 ILE A N 1
ATOM 1713 C CA . ILE A 1 259 ? 9.378 2.256 18.590 1.000 38.317 242 ILE A CA 1
ATOM 1714 C C . ILE A 1 259 ? 10.808 2.775 18.704 1.000 35.162 242 ILE A C 1
ATOM 1715 O O . ILE A 1 259 ? 11.353 3.171 17.681 1.000 33.649 242 ILE A O 1
ATOM 1720 N N . ASP A 1 260 ? 11.360 2.757 19.902 1.000 38.410 243 ASP A N 1
ATOM 1721 C CA . ASP A 1 260 ? 12.764 3.142 20.206 1.000 46.467 243 ASP A CA 1
ATOM 1722 C C . ASP A 1 260 ? 13.592 1.855 20.241 1.000 52.247 243 ASP A C 1
ATOM 1723 O O . ASP A 1 260 ? 13.419 1.086 21.192 1.000 55.089 243 ASP A O 1
ATOM 1728 N N . ILE A 1 261 ? 14.440 1.638 19.241 1.000 50.745 244 ILE A N 1
ATOM 1729 C CA . ILE A 1 261 ? 15.358 0.475 19.159 1.000 57.637 244 ILE A CA 1
ATOM 1730 C C . ILE A 1 261 ? 16.777 0.955 19.524 1.000 63.898 244 ILE A C 1
ATOM 1731 O O . ILE A 1 261 ? 17.309 1.831 18.837 1.000 61.714 244 ILE A O 1
ATOM 1736 N N . GLY A 1 262 ? 17.355 0.433 20.607 1.000 75.704 245 GLY A N 1
ATOM 1737 C CA . GLY A 1 262 ? 18.664 0.866 21.142 1.000 83.774 245 GLY A CA 1
ATOM 1738 C C . GLY A 1 262 ? 19.481 -0.318 21.645 1.000 91.895 245 GLY A C 1
ATOM 1739 O O . GLY A 1 262 ? 18.895 -1.164 22.385 1.000 94.906 245 GLY A O 1
ATOM 1740 N N . ALA A 1 263 ? 20.769 -0.366 21.266 1.000 98.705 246 ALA A N 1
ATOM 1741 C CA . ALA A 1 263 ? 21.659 -1.555 21.336 1.000 98.739 246 ALA A CA 1
ATOM 1742 C C . ALA A 1 263 ? 22.712 -1.433 22.453 1.000 100.682 246 ALA A C 1
ATOM 1743 O O . ALA A 1 263 ? 23.100 -0.291 22.801 1.000 101.015 246 ALA A O 1
ATOM 1745 N N . ILE A 1 273 ? 30.901 -0.476 23.818 1.000 126.307 256 ILE A N 1
ATOM 1746 C CA . ILE A 1 273 ? 30.202 -0.536 22.494 1.000 135.885 256 ILE A CA 1
ATOM 1747 C C . ILE A 1 273 ? 31.233 -0.320 21.370 1.000 121.932 256 ILE A C 1
ATOM 1748 O O . ILE A 1 273 ? 32.225 0.414 21.603 1.000 112.726 256 ILE A O 1
ATOM 1753 N N . SER A 1 274 ? 30.995 -0.933 20.200 1.000 107.535 257 SER A N 1
ATOM 1754 C CA . SER A 1 274 ? 31.910 -0.951 19.024 1.000 105.930 257 SER A CA 1
ATOM 1755 C C . SER A 1 274 ? 31.114 -0.833 17.721 1.000 106.206 257 SER A C 1
ATOM 1756 O O . SER A 1 274 ? 30.074 -1.514 17.596 1.000 92.556 257 SER A O 1
ATOM 1759 N N . SER A 1 275 ? 31.630 -0.049 16.767 1.000 108.198 258 SER A N 1
ATOM 1760 C CA . SER A 1 275 ? 30.857 0.518 15.630 1.000 111.041 258 SER A CA 1
ATOM 1761 C C . SER A 1 275 ? 30.168 -0.591 14.829 1.000 110.209 258 SER A C 1
ATOM 1762 O O . SER A 1 275 ? 29.096 -0.302 14.273 1.000 102.638 258 SER A O 1
ATOM 1765 N N . GLN A 1 276 ? 30.753 -1.793 14.770 1.000 113.235 259 GLN A N 1
ATOM 1766 C CA . GLN A 1 276 ? 30.239 -2.918 13.938 1.000 114.208 259 GLN A CA 1
ATOM 1767 C C . GLN A 1 276 ? 29.358 -3.845 14.777 1.000 105.987 259 GLN A C 1
ATOM 1768 O O . GLN A 1 276 ? 28.314 -4.287 14.277 1.000 102.617 259 GLN A O 1
ATOM 1774 N N . GLU A 1 277 ? 29.788 -4.163 15.991 1.000 103.502 260 GLU A N 1
ATOM 1775 C CA . GLU A 1 277 ? 28.974 -4.940 16.959 1.000 109.174 260 GLU A CA 1
ATOM 1776 C C . GLU A 1 277 ? 27.539 -4.393 16.909 1.000 108.201 260 GLU A C 1
ATOM 1777 O O . GLU A 1 277 ? 26.611 -5.198 16.687 1.000 98.364 260 GLU A O 1
ATOM 1783 N N . GLU A 1 278 ? 27.402 -3.061 17.011 1.000 115.257 261 GLU A N 1
ATOM 1784 C CA . GLU A 1 278 ? 26.129 -2.275 17.112 1.000 113.320 261 GLU A CA 1
ATOM 1785 C C . GLU A 1 278 ? 25.318 -2.337 15.807 1.000 99.325 261 GLU A C 1
ATOM 1786 O O . GLU A 1 278 ? 24.075 -2.349 15.897 1.000 93.567 261 GLU A O 1
ATOM 1792 N N . ILE A 1 279 ? 25.986 -2.309 14.649 1.000 95.537 262 ILE A N 1
ATOM 1793 C CA . ILE A 1 279 ? 25.342 -2.415 13.303 1.000 100.584 262 ILE A CA 1
ATOM 1794 C C . ILE A 1 279 ? 24.720 -3.810 13.208 1.000 100.065 262 ILE A C 1
ATOM 1795 O O . ILE A 1 279 ? 23.597 -3.941 12.673 1.000 97.876 262 ILE A O 1
ATOM 1800 N N . ASP A 1 280 ? 25.467 -4.797 13.710 1.000 102.697 263 ASP A N 1
ATOM 1801 C CA . ASP A 1 280 ? 25.197 -6.251 13.580 1.000 111.518 263 ASP A CA 1
ATOM 1802 C C . ASP A 1 280 ? 23.940 -6.603 14.391 1.000 113.190 263 ASP A C 1
ATOM 1803 O O . ASP A 1 280 ? 23.171 -7.487 13.927 1.000 104.472 263 ASP A O 1
ATOM 1808 N N . ARG A 1 281 ? 23.748 -5.941 15.543 1.000 110.189 264 ARG A N 1
ATOM 1809 C CA . ARG A 1 281 ? 22.601 -6.131 16.479 1.000 116.261 264 ARG A CA 1
ATOM 1810 C C . ARG A 1 281 ? 21.381 -5.320 16.030 1.000 97.630 264 ARG A C 1
ATOM 1811 O O . ARG A 1 281 ? 20.254 -5.870 16.041 1.000 85.296 264 ARG A O 1
ATOM 1819 N N . LEU A 1 282 ? 21.590 -4.062 15.645 1.000 84.906 265 LEU A N 1
ATOM 1820 C CA . LEU A 1 282 ? 20.479 -3.132 15.331 1.000 85.947 265 LEU A CA 1
ATOM 1821 C C . LEU A 1 282 ? 19.891 -3.416 13.944 1.000 75.330 265 LEU A C 1
ATOM 1822 O O . LEU A 1 282 ? 18.740 -3.843 13.885 1.000 69.579 265 LEU A O 1
ATOM 1827 N N . ILE A 1 283 ? 20.659 -3.199 12.878 1.000 73.529 266 ILE A N 1
ATOM 1828 C CA . ILE A 1 283 ? 20.151 -3.187 11.474 1.000 75.490 266 ILE A CA 1
ATOM 1829 C C . ILE A 1 283 ? 19.284 -4.406 11.158 1.000 78.808 266 ILE A C 1
ATOM 1830 O O . ILE A 1 283 ? 18.282 -4.221 10.483 1.000 85.524 266 ILE A O 1
ATOM 1835 N N . PRO A 1 284 ? 19.592 -5.669 11.537 1.000 82.263 267 PRO A N 1
ATOM 1836 C CA . PRO A 1 284 ? 18.705 -6.771 11.179 1.000 78.920 267 PRO A CA 1
ATOM 1837 C C . PRO A 1 284 ? 17.286 -6.560 11.707 1.000 73.136 267 PRO A C 1
ATOM 1838 O O . PRO A 1 284 ? 16.389 -6.657 10.924 1.000 69.850 267 PRO A O 1
ATOM 1842 N N . VAL A 1 285 ? 17.128 -6.269 12.993 1.000 68.841 268 VAL A N 1
ATOM 1843 C CA . VAL A 1 285 ? 15.782 -6.100 13.609 1.000 68.759 268 VAL A CA 1
ATOM 1844 C C . VAL A 1 285 ? 15.178 -4.797 13.074 1.000 63.414 268 VAL A C 1
ATOM 1845 O O . VAL A 1 285 ? 13.989 -4.798 12.823 1.000 62.736 268 VAL A O 1
ATOM 1849 N N . LEU A 1 286 ? 15.985 -3.777 12.788 1.000 55.108 269 LEU A N 1
ATOM 1850 C CA . LEU A 1 286 ? 15.496 -2.519 12.181 1.000 56.328 269 LEU A CA 1
ATOM 1851 C C . LEU A 1 286 ? 14.750 -2.861 10.894 1.000 57.869 269 LEU A C 1
ATOM 1852 O O . LEU A 1 286 ? 13.640 -2.392 10.719 1.000 54.480 269 LEU A O 1
ATOM 1857 N N . LYS A 1 287 ? 15.364 -3.674 10.042 1.000 63.528 270 LYS A N 1
ATOM 1858 C CA . LYS A 1 287 ? 14.817 -4.098 8.728 1.000 67.654 270 LYS A CA 1
ATOM 1859 C C . LYS A 1 287 ? 13.474 -4.803 8.940 1.000 60.456 270 LYS A C 1
ATOM 1860 O O . LYS A 1 287 ? 12.522 -4.459 8.267 1.000 59.594 270 LYS A O 1
ATOM 1866 N N . VAL A 1 288 ? 13.416 -5.761 9.856 1.000 58.419 271 VAL A N 1
ATOM 1867 C CA . VAL A 1 288 ? 12.213 -6.601 10.108 1.000 61.254 271 VAL A CA 1
ATOM 1868 C C . VAL A 1 288 ? 11.086 -5.709 10.619 1.000 60.764 271 VAL A C 1
ATOM 1869 O O . VAL A 1 288 ? 10.029 -5.677 9.967 1.000 59.085 271 VAL A O 1
ATOM 1873 N N . VAL A 1 289 ? 11.320 -5.021 11.739 1.000 58.642 272 VAL A N 1
ATOM 1874 C CA . VAL A 1 289 ? 10.336 -4.123 12.396 1.000 56.609 272 VAL A CA 1
ATOM 1875 C C . VAL A 1 289 ? 9.763 -3.170 11.331 1.000 61.452 272 VAL A C 1
ATOM 1876 O O . VAL A 1 289 ? 8.528 -3.053 11.259 1.000 59.875 272 VAL A O 1
ATOM 1880 N N . ARG A 1 290 ? 10.617 -2.584 10.482 1.000 59.614 273 ARG A N 1
ATOM 1881 C CA . ARG A 1 290 ? 10.235 -1.599 9.430 1.000 59.062 273 ARG A CA 1
ATOM 1882 C C . ARG A 1 290 ? 9.285 -2.218 8.405 1.000 61.760 273 ARG A C 1
ATOM 1883 O O . ARG A 1 290 ? 8.425 -1.485 7.900 1.000 62.428 273 ARG A O 1
ATOM 1891 N N . GLY A 1 291 ? 9.433 -3.516 8.133 1.000 63.612 274 GLY A N 1
ATOM 1892 C CA . GLY A 1 291 ? 8.620 -4.236 7.140 1.000 67.043 274 GLY A CA 1
ATOM 1893 C C . GLY A 1 291 ? 7.292 -4.702 7.704 1.000 66.891 274 GLY A C 1
ATOM 1894 O O . GLY A 1 291 ? 6.407 -5.001 6.888 1.000 78.257 274 GLY A O 1
ATOM 1895 N N . MET A 1 292 ? 7.140 -4.756 9.032 1.000 62.237 275 MET A N 1
ATOM 1896 C CA . MET A 1 292 ? 5.910 -5.289 9.682 1.000 59.209 275 MET A CA 1
ATOM 1897 C C . MET A 1 292 ? 4.677 -4.549 9.167 1.000 58.652 275 MET A C 1
ATOM 1898 O O . MET A 1 292 ? 4.722 -3.334 9.069 1.000 61.517 275 MET A O 1
ATOM 1903 N N . ALA A 1 293 ? 3.600 -5.265 8.875 1.000 63.463 276 ALA A N 1
ATOM 1904 C CA . ALA A 1 293 ? 2.336 -4.690 8.379 1.000 64.446 276 ALA A CA 1
ATOM 1905 C C . ALA A 1 293 ? 1.736 -3.814 9.480 1.000 62.145 276 ALA A C 1
ATOM 1906 O O . ALA A 1 293 ? 1.119 -2.803 9.125 1.000 65.225 276 ALA A O 1
ATOM 1908 N N . GLU A 1 294 ? 1.909 -4.229 10.747 1.000 62.215 277 GLU A N 1
ATOM 1909 C CA . GLU A 1 294 ? 1.396 -3.585 11.987 1.000 55.538 277 GLU A CA 1
ATOM 1910 C C . GLU A 1 294 ? 2.051 -2.208 12.197 1.000 51.997 277 GLU A C 1
ATOM 1911 O O . GLU A 1 294 ? 1.404 -1.337 12.810 1.000 43.799 277 GLU A O 1
ATOM 1917 N N . MET A 1 295 ? 3.250 -2.009 11.630 1.000 49.086 278 MET A N 1
ATOM 1918 C CA . MET A 1 295 ? 4.090 -0.802 11.734 1.000 49.932 278 MET A CA 1
ATOM 1919 C C . MET A 1 295 ? 3.830 0.180 10.586 1.000 57.272 278 MET A C 1
ATOM 1920 O O . MET A 1 295 ? 4.722 1.003 10.346 1.000 63.731 278 MET A O 1
ATOM 1925 N N . LYS A 1 296 ? 2.703 0.124 9.883 1.000 62.032 279 LYS A N 1
ATOM 1926 C CA . LYS A 1 296 ? 2.427 1.094 8.797 1.000 71.611 279 LYS A CA 1
ATOM 1927 C C . LYS A 1 296 ? 1.911 2.401 9.432 1.000 67.300 279 LYS A C 1
ATOM 1928 O O . LYS A 1 296 ? 0.962 2.351 10.240 1.000 56.677 279 LYS A O 1
ATOM 1934 N N . GLY A 1 297 ? 2.553 3.535 9.124 1.000 66.516 280 GLY A N 1
ATOM 1935 C CA . GLY A 1 297 ? 2.230 4.847 9.721 1.000 65.954 280 GLY A CA 1
ATOM 1936 C C . GLY A 1 297 ? 2.684 4.986 11.172 1.000 61.576 280 GLY A C 1
ATOM 1937 O O . GLY A 1 297 ? 2.190 5.926 11.851 1.000 55.846 280 GLY A O 1
ATOM 1938 N N . LYS A 1 298 ? 3.579 4.101 11.635 1.000 56.447 281 LYS A N 1
ATOM 1939 C CA . LYS A 1 298 ? 4.277 4.195 12.939 1.000 50.683 281 LYS A CA 1
ATOM 1940 C C . LYS A 1 298 ? 5.741 4.599 12.708 1.000 46.471 281 LYS A C 1
ATOM 1941 O O . LYS A 1 298 ? 6.316 4.271 11.656 1.000 39.347 281 LYS A O 1
ATOM 1947 N N . LEU A 1 299 ? 6.308 5.326 13.662 1.000 40.909 282 LEU A N 1
ATOM 1948 C CA . LEU A 1 299 ? 7.696 5.822 13.561 1.000 39.949 282 LEU A CA 1
ATOM 1949 C C . LEU A 1 299 ? 8.627 4.861 14.288 1.000 36.900 282 LEU A C 1
ATOM 1950 O O . LEU A 1 299 ? 8.179 4.193 15.228 1.000 37.205 282 LEU A O 1
ATOM 1955 N N . ILE A 1 300 ? 9.882 4.856 13.886 1.000 36.383 283 ILE A N 1
ATOM 1956 C CA . ILE A 1 300 ? 10.995 4.179 14.603 1.000 39.553 283 ILE A CA 1
ATOM 1957 C C . ILE A 1 300 ? 12.094 5.200 14.907 1.000 44.911 283 ILE A C 1
ATOM 1958 O O . ILE A 1 300 ? 12.698 5.719 13.926 1.000 48.629 283 ILE A O 1
ATOM 1963 N N . SER A 1 301 ? 12.370 5.470 16.180 1.000 42.806 284 SER A N 1
ATOM 1964 C CA . SER A 1 301 ? 13.594 6.201 16.579 1.000 45.995 284 SER A CA 1
ATOM 1965 C C . SER A 1 301 ? 14.693 5.159 16.743 1.000 46.436 284 SER A C 1
ATOM 1966 O O . SER A 1 301 ? 14.328 4.004 17.001 1.000 45.093 284 SER A O 1
ATOM 1969 N N . VAL A 1 302 ? 15.963 5.523 16.550 1.000 49.404 285 VAL A N 1
ATOM 1970 C CA . VAL A 1 302 ? 17.095 4.640 16.963 1.000 56.792 285 VAL A CA 1
ATOM 1971 C C . VAL A 1 302 ? 18.073 5.455 17.807 1.000 64.681 285 VAL A C 1
ATOM 1972 O O . VAL A 1 302 ? 18.345 6.604 17.450 1.000 72.434 285 VAL A O 1
ATOM 1976 N N . ASP A 1 303 ? 18.548 4.849 18.896 1.000 72.981 286 ASP A N 1
ATOM 1977 C CA . ASP A 1 303 ? 19.414 5.446 19.942 1.000 75.409 286 ASP A CA 1
ATOM 1978 C C . ASP A 1 303 ? 20.858 5.028 19.667 1.000 82.483 286 ASP A C 1
ATOM 1979 O O . ASP A 1 303 ? 21.209 3.872 20.014 1.000 82.930 286 ASP A O 1
ATOM 1984 N N . THR A 1 304 ? 21.663 5.935 19.100 1.000 87.165 287 THR A N 1
ATOM 1985 C CA . THR A 1 304 ? 23.123 5.730 18.885 1.000 93.593 287 THR A CA 1
ATOM 1986 C C . THR A 1 304 ? 23.903 7.054 18.994 1.000 93.412 287 THR A C 1
ATOM 1987 O O . THR A 1 304 ? 23.276 8.117 18.841 1.000 82.901 287 THR A O 1
ATOM 1991 N N . PHE A 1 305 ? 25.216 6.966 19.271 1.000 94.282 288 PHE A N 1
ATOM 1992 C CA . PHE A 1 305 ? 26.204 8.082 19.230 1.000 97.139 288 PHE A CA 1
ATOM 1993 C C . PHE A 1 305 ? 27.216 7.869 18.081 1.000 102.019 288 PHE A C 1
ATOM 1994 O O . PHE A 1 305 ? 28.040 8.800 17.843 1.000 95.892 288 PHE A O 1
ATOM 2002 N N . ASN A 1 306 ? 27.129 6.733 17.359 1.000 103.165 289 ASN A N 1
ATOM 2003 C CA . ASN A 1 306 ? 28.102 6.284 16.318 1.000 103.802 289 ASN A CA 1
ATOM 2004 C C . ASN A 1 306 ? 27.573 6.646 14.924 1.000 98.942 289 ASN A C 1
ATOM 2005 O O . ASN A 1 306 ? 26.736 5.887 14.378 1.000 98.137 289 ASN A O 1
ATOM 2010 N N . SER A 1 307 ? 28.075 7.741 14.350 1.000 98.334 290 SER A N 1
ATOM 2011 C CA . SER A 1 307 ? 27.664 8.281 13.022 1.000 102.987 290 SER A CA 1
ATOM 2012 C C . SER A 1 307 ? 27.442 7.145 12.012 1.000 97.868 290 SER A C 1
ATOM 2013 O O . SER A 1 307 ? 26.475 7.223 11.219 1.000 98.124 290 SER A O 1
ATOM 2016 N N . GLU A 1 308 ? 28.302 6.126 12.028 1.000 87.863 291 GLU A N 1
ATOM 2017 C CA . GLU A 1 308 ? 28.237 5.033 11.031 1.000 92.152 291 GLU A CA 1
ATOM 2018 C C . GLU A 1 308 ? 26.962 4.221 11.292 1.000 89.414 291 GLU A C 1
ATOM 2019 O O . GLU A 1 308 ? 26.333 3.779 10.303 1.000 98.059 291 GLU A O 1
ATOM 2025 N N . VAL A 1 309 ? 26.553 4.079 12.556 1.000 83.757 292 VAL A N 1
ATOM 2026 C CA . VAL A 1 309 ? 25.291 3.362 12.929 1.000 80.112 292 VAL A CA 1
ATOM 2027 C C . VAL A 1 309 ? 24.099 4.220 12.509 1.000 75.764 292 VAL A C 1
ATOM 2028 O O . VAL A 1 309 ? 23.132 3.673 11.939 1.000 69.352 292 VAL A O 1
ATOM 2032 N N . ALA A 1 310 ? 24.189 5.516 12.791 1.000 75.621 293 ALA A N 1
ATOM 2033 C CA . ALA A 1 310 ? 23.225 6.544 12.345 1.000 79.140 293 ALA A CA 1
ATOM 2034 C C . ALA A 1 310 ? 22.964 6.384 10.845 1.000 76.058 293 ALA A C 1
ATOM 2035 O O . ALA A 1 310 ? 21.814 6.087 10.471 1.000 73.363 293 ALA A O 1
ATOM 2037 N N . LEU A 1 311 ? 24.004 6.529 10.023 1.000 77.923 294 LEU A N 1
ATOM 2038 C CA . LEU A 1 311 ? 23.887 6.492 8.540 1.000 83.301 294 LEU A CA 1
ATOM 2039 C C . LEU A 1 311 ? 23.191 5.192 8.123 1.000 81.022 294 LEU A C 1
ATOM 2040 O O . LEU A 1 311 ? 22.252 5.264 7.294 1.000 76.107 294 LEU A O 1
ATOM 2045 N N . GLU A 1 312 ? 23.630 4.057 8.677 1.000 81.471 295 GLU A N 1
ATOM 2046 C CA . GLU A 1 312 ? 23.135 2.705 8.290 1.000 84.040 295 GLU A CA 1
ATOM 2047 C C . GLU A 1 312 ? 21.665 2.560 8.706 1.000 80.613 295 GLU A C 1
ATOM 2048 O O . GLU A 1 312 ? 20.879 1.956 7.926 1.000 78.012 295 GLU A O 1
ATOM 2054 N N . ALA A 1 313 ? 21.312 3.118 9.870 1.000 75.468 296 ALA A N 1
ATOM 2055 C CA . ALA A 1 313 ? 19.945 3.104 10.438 1.000 75.462 296 ALA A CA 1
ATOM 2056 C C . ALA A 1 313 ? 19.019 3.992 9.598 1.000 69.616 296 ALA A C 1
ATOM 2057 O O . ALA A 1 313 ? 17.914 3.542 9.219 1.000 69.092 296 ALA A O 1
ATOM 2059 N N . ILE A 1 314 ? 19.440 5.215 9.303 1.000 64.648 297 ILE A N 1
ATOM 2060 C CA . ILE A 1 314 ? 18.646 6.108 8.413 1.000 72.855 297 ILE A CA 1
ATOM 2061 C C . ILE A 1 314 ? 18.361 5.336 7.115 1.000 69.348 297 ILE A C 1
ATOM 2062 O O . ILE A 1 314 ? 17.189 5.201 6.740 1.000 57.637 297 ILE A O 1
ATOM 2067 N N . ARG A 1 315 ? 19.410 4.809 6.488 1.000 78.521 298 ARG A N 1
ATOM 2068 C CA . ARG A 1 315 ? 19.353 4.104 5.179 1.000 86.004 298 ARG A CA 1
ATOM 2069 C C . ARG A 1 315 ? 18.383 2.917 5.271 1.000 83.346 298 ARG A C 1
ATOM 2070 O O . ARG A 1 315 ? 17.795 2.565 4.237 1.000 80.896 298 ARG A O 1
ATOM 2078 N N . ASN A 1 316 ? 18.210 2.328 6.456 1.000 83.593 299 ASN A N 1
ATOM 2079 C CA . ASN A 1 316 ? 17.419 1.083 6.650 1.000 85.558 299 ASN A CA 1
ATOM 2080 C C . ASN A 1 316 ? 16.049 1.340 7.304 1.000 83.174 299 ASN A C 1
ATOM 2081 O O . ASN A 1 316 ? 15.372 0.356 7.642 1.000 73.230 299 ASN A O 1
ATOM 2086 N N . GLY A 1 317 ? 15.637 2.604 7.440 1.000 78.528 300 GLY A N 1
ATOM 2087 C CA . GLY A 1 317 ? 14.232 2.983 7.680 1.000 70.155 300 GLY A CA 1
ATOM 2088 C C . GLY A 1 317 ? 13.994 3.606 9.040 1.000 61.496 300 GLY A C 1
ATOM 2089 O O . GLY A 1 317 ? 12.785 3.752 9.394 1.000 55.931 300 GLY A O 1
ATOM 2090 N N . ALA A 1 318 ? 15.064 3.974 9.761 1.000 55.827 301 ALA A N 1
ATOM 2091 C CA . ALA A 1 318 ? 14.967 4.781 11.004 1.000 60.080 301 ALA A CA 1
ATOM 2092 C C . ALA A 1 318 ? 14.368 6.146 10.654 1.000 56.348 301 ALA A C 1
ATOM 2093 O O . ALA A 1 318 ? 14.902 6.811 9.755 1.000 63.202 301 ALA A O 1
ATOM 2095 N N . ASP A 1 319 ? 13.290 6.523 11.330 1.000 50.440 302 ASP A N 1
ATOM 2096 C CA . ASP A 1 319 ? 12.561 7.788 11.095 1.000 49.992 302 ASP A CA 1
ATOM 2097 C C . ASP A 1 319 ? 13.178 8.903 11.950 1.000 46.262 302 ASP A C 1
ATOM 2098 O O . ASP A 1 319 ? 13.307 10.025 11.451 1.000 48.345 302 ASP A O 1
ATOM 2103 N N . ILE A 1 320 ? 13.474 8.634 13.212 1.000 44.168 303 ILE A N 1
ATOM 2104 C CA . ILE A 1 320 ? 14.046 9.664 14.117 1.000 46.882 303 ILE A CA 1
ATOM 2105 C C . ILE A 1 320 ? 15.407 9.158 14.556 1.000 51.249 303 ILE A C 1
ATOM 2106 O O . ILE A 1 320 ? 15.510 7.962 14.744 1.000 53.846 303 ILE A O 1
ATOM 2111 N N . LEU A 1 321 ? 16.410 10.027 14.632 1.000 52.684 304 LEU A N 1
ATOM 2112 C CA . LEU A 1 321 ? 17.771 9.662 15.064 1.000 57.847 304 LEU A CA 1
ATOM 2113 C C . LEU A 1 321 ? 17.970 10.276 16.438 1.000 57.589 304 LEU A C 1
ATOM 2114 O O . LEU A 1 321 ? 17.896 11.493 16.517 1.000 62.377 304 LEU A O 1
ATOM 2119 N N . ASN A 1 322 ? 18.223 9.483 17.480 1.000 61.954 305 ASN A N 1
ATOM 2120 C CA . ASN A 1 322 ? 18.339 10.004 18.863 1.000 63.496 305 ASN A CA 1
ATOM 2121 C C . ASN A 1 322 ? 19.795 9.947 19.318 1.000 64.806 305 ASN A C 1
ATOM 2122 O O . ASN A 1 322 ? 20.197 8.875 19.753 1.000 74.151 305 ASN A O 1
ATOM 2127 N N . ASP A 1 323 ? 20.524 11.067 19.288 1.000 71.985 306 ASP A N 1
ATOM 2128 C CA . ASP A 1 323 ? 21.952 11.151 19.710 1.000 80.393 306 ASP A CA 1
ATOM 2129 C C . ASP A 1 323 ? 22.011 11.375 21.218 1.000 82.910 306 ASP A C 1
ATOM 2130 O O . ASP A 1 323 ? 21.085 11.960 21.751 1.000 89.265 306 ASP A O 1
ATOM 2135 N N . VAL A 1 324 ? 23.051 10.873 21.873 1.000 92.443 307 VAL A N 1
ATOM 2136 C CA . VAL A 1 324 ? 23.254 10.999 23.342 1.000 108.827 307 VAL A CA 1
ATOM 2137 C C . VAL A 1 324 ? 24.722 11.344 23.591 1.000 120.380 307 VAL A C 1
ATOM 2138 O O . VAL A 1 324 ? 25.498 10.380 23.721 1.000 122.865 307 VAL A O 1
ATOM 2142 N N . SER A 1 325 ? 25.105 12.619 23.693 1.000 120.960 308 SER A N 1
ATOM 2143 C CA . SER A 1 325 ? 26.545 12.981 23.817 1.000 117.667 308 SER A CA 1
ATOM 2144 C C . SER A 1 325 ? 26.744 14.417 24.318 1.000 116.999 308 SER A C 1
ATOM 2145 O O . SER A 1 325 ? 26.350 14.685 25.466 1.000 104.244 308 SER A O 1
ATOM 2148 N N . ASP A 1 330 ? 31.583 13.274 18.310 1.000 138.397 313 ASP A N 1
ATOM 2149 C CA . ASP A 1 330 ? 31.740 12.779 16.915 1.000 136.300 313 ASP A CA 1
ATOM 2150 C C . ASP A 1 330 ? 31.200 13.841 15.942 1.000 134.982 313 ASP A C 1
ATOM 2151 O O . ASP A 1 330 ? 29.967 14.040 15.931 1.000 130.287 313 ASP A O 1
ATOM 2156 N N . GLU A 1 331 ? 32.085 14.470 15.149 1.000 131.440 314 GLU A N 1
ATOM 2157 C CA . GLU A 1 331 ? 31.774 15.621 14.243 1.000 123.673 314 GLU A CA 1
ATOM 2158 C C . GLU A 1 331 ? 31.255 15.095 12.899 1.000 107.354 314 GLU A C 1
ATOM 2159 O O . GLU A 1 331 ? 30.723 15.895 12.111 1.000 96.179 314 GLU A O 1
ATOM 2165 N N . ASN A 1 332 ? 31.416 13.792 12.657 1.000 101.293 315 ASN A N 1
ATOM 2166 C CA . ASN A 1 332 ? 30.864 13.082 11.473 1.000 106.887 315 ASN A CA 1
ATOM 2167 C C . ASN A 1 332 ? 29.333 13.046 11.581 1.000 101.600 315 ASN A C 1
ATOM 2168 O O . ASN A 1 332 ? 28.673 13.095 10.528 1.000 92.429 315 ASN A O 1
ATOM 2173 N N . MET A 1 333 ? 28.805 12.979 12.811 1.000 96.920 316 MET A N 1
ATOM 2174 C CA . MET A 1 333 ? 27.358 12.852 13.131 1.000 90.008 316 MET A CA 1
ATOM 2175 C C . MET A 1 333 ? 26.573 14.012 12.516 1.000 89.905 316 MET A C 1
ATOM 2176 O O . MET A 1 333 ? 25.548 13.735 11.848 1.000 96.448 316 MET A O 1
ATOM 2181 N N . HIS A 1 334 ? 26.997 15.255 12.763 1.000 83.564 317 HIS A N 1
ATOM 2182 C CA . HIS A 1 334 ? 26.310 16.470 12.242 1.000 82.958 317 HIS A CA 1
ATOM 2183 C C . HIS A 1 334 ? 26.160 16.364 10.716 1.000 81.983 317 HIS A C 1
ATOM 2184 O O . HIS A 1 334 ? 25.122 16.814 10.203 1.000 76.939 317 HIS A O 1
ATOM 2191 N N . LYS A 1 335 ? 27.146 15.770 10.034 1.000 86.621 318 LYS A N 1
ATOM 2192 C CA . LYS A 1 335 ? 27.184 15.607 8.556 1.000 89.560 318 LYS A CA 1
ATOM 2193 C C . LYS A 1 335 ? 26.152 14.561 8.094 1.000 86.773 318 LYS A C 1
ATOM 2194 O O . LYS A 1 335 ? 25.413 14.836 7.103 1.000 86.646 318 LYS A O 1
ATOM 2200 N N . VAL A 1 336 ? 26.107 13.404 8.758 1.000 83.057 319 VAL A N 1
ATOM 2201 C CA . VAL A 1 336 ? 25.134 12.305 8.468 1.000 85.963 319 VAL A CA 1
ATOM 2202 C C . VAL A 1 336 ? 23.709 12.873 8.525 1.000 84.217 319 VAL A C 1
ATOM 2203 O O . VAL A 1 336 ? 22.926 12.651 7.569 1.000 76.949 319 VAL A O 1
ATOM 2207 N N . VAL A 1 337 ? 23.406 13.567 9.620 1.000 75.760 320 VAL A N 1
ATOM 2208 C CA . VAL A 1 337 ? 22.060 14.116 9.940 1.000 75.933 320 VAL A CA 1
ATOM 2209 C C . VAL A 1 337 ? 21.723 15.270 9.004 1.000 74.410 320 VAL A C 1
ATOM 2210 O O . VAL A 1 337 ? 20.533 15.554 8.856 1.000 71.251 320 VAL A O 1
ATOM 2214 N N . ALA A 1 338 ? 22.726 15.943 8.452 1.000 82.815 321 ALA A N 1
ATOM 2215 C CA . ALA A 1 338 ? 22.554 17.090 7.537 1.000 84.307 321 ALA A CA 1
ATOM 2216 C C . ALA A 1 338 ? 22.085 16.600 6.163 1.000 81.013 321 ALA A C 1
ATOM 2217 O O . ALA A 1 338 ? 21.106 17.161 5.666 1.000 77.465 321 ALA A O 1
ATOM 2219 N N . ASP A 1 339 ? 22.725 15.580 5.584 1.000 80.141 322 ASP A N 1
ATOM 2220 C CA . ASP A 1 339 ? 22.360 15.064 4.237 1.000 87.157 322 ASP A CA 1
ATOM 2221 C C . ASP A 1 339 ? 20.955 14.479 4.293 1.000 85.357 322 ASP A C 1
ATOM 2222 O O . ASP A 1 339 ? 20.234 14.576 3.286 1.000 100.716 322 ASP A O 1
ATOM 2227 N N . SER A 1 340 ? 20.598 13.877 5.424 1.000 77.647 323 SER A N 1
ATOM 2228 C CA . SER A 1 340 ? 19.304 13.185 5.650 1.000 77.211 323 SER A CA 1
ATOM 2229 C C . SER A 1 340 ? 18.175 14.182 5.889 1.000 71.147 323 SER A C 1
ATOM 2230 O O . SER A 1 340 ? 18.457 15.353 6.046 1.000 69.838 323 SER A O 1
ATOM 2233 N N . ASP A 1 341 ? 16.940 13.698 5.913 1.000 67.076 324 ASP A N 1
ATOM 2234 C CA . ASP A 1 341 ? 15.739 14.522 6.176 1.000 68.920 324 ASP A CA 1
ATOM 2235 C C . ASP A 1 341 ? 15.104 14.048 7.479 1.000 62.538 324 ASP A C 1
ATOM 2236 O O . ASP A 1 341 ? 13.861 14.135 7.612 1.000 60.713 324 ASP A O 1
ATOM 2241 N N . VAL A 1 342 ? 15.920 13.532 8.393 1.000 55.208 325 VAL A N 1
ATOM 2242 C CA . VAL A 1 342 ? 15.410 12.869 9.619 1.000 56.781 325 VAL A CA 1
ATOM 2243 C C . VAL A 1 342 ? 15.479 13.846 10.783 1.000 50.190 325 VAL A C 1
ATOM 2244 O O . VAL A 1 342 ? 16.476 14.551 10.944 1.000 46.025 325 VAL A O 1
ATOM 2248 N N . PRO A 1 343 ? 14.429 13.881 11.630 1.000 46.303 326 PRO A N 1
ATOM 2249 C CA . PRO A 1 343 ? 14.468 14.636 12.875 1.000 47.385 326 PRO A CA 1
ATOM 2250 C C . PRO A 1 343 ? 15.685 14.213 13.696 1.000 44.406 326 PRO A C 1
ATOM 2251 O O . PRO A 1 343 ? 16.046 13.073 13.656 1.000 42.693 326 PRO A O 1
ATOM 2255 N N . TYR A 1 344 ? 16.260 15.160 14.415 1.000 46.446 327 TYR A N 1
ATOM 2256 C CA . TYR A 1 344 ? 17.503 14.997 15.197 1.000 50.336 327 TYR A CA 1
ATOM 2257 C C . TYR A 1 344 ? 17.155 15.298 16.653 1.000 54.775 327 TYR A C 1
ATOM 2258 O O . TYR A 1 344 ? 17.042 16.475 16.998 1.000 63.419 327 TYR A O 1
ATOM 2267 N N . MET A 1 345 ? 16.931 14.273 17.473 1.000 55.439 328 MET A N 1
ATOM 2268 C CA . MET A 1 345 ? 16.665 14.452 18.923 1.000 54.941 328 MET A CA 1
ATOM 2269 C C . MET A 1 345 ? 18.000 14.589 19.664 1.000 58.094 328 MET A C 1
ATOM 2270 O O . MET A 1 345 ? 18.834 13.691 19.512 1.000 60.701 328 MET A O 1
ATOM 2275 N N . ILE A 1 346 ? 18.206 15.668 20.433 1.000 59.732 329 ILE A N 1
ATOM 2276 C CA . ILE A 1 346 ? 19.459 15.828 21.228 1.000 62.258 329 ILE A CA 1
ATOM 2277 C C . ILE A 1 346 ? 19.143 15.743 22.724 1.000 61.494 329 ILE A C 1
ATOM 2278 O O . ILE A 1 346 ? 18.147 16.350 23.186 1.000 50.497 329 ILE A O 1
ATOM 2283 N N . MET A 1 347 ? 20.018 15.035 23.444 1.000 69.924 330 MET A N 1
ATOM 2284 C CA . MET A 1 347 ? 19.952 14.784 24.904 1.000 73.712 330 MET A CA 1
ATOM 2285 C C . MET A 1 347 ? 20.869 15.775 25.623 1.000 73.593 330 MET A C 1
ATOM 2286 O O . MET A 1 347 ? 21.898 16.140 25.047 1.000 71.438 330 MET A O 1
ATOM 2291 N N . HIS A 1 348 ? 20.497 16.190 26.833 1.000 80.417 331 HIS A N 1
ATOM 2292 C CA . HIS A 1 348 ? 21.291 17.093 27.700 1.000 88.895 331 HIS A CA 1
ATOM 2293 C C . HIS A 1 348 ? 22.362 16.257 28.416 1.000 105.061 331 HIS A C 1
ATOM 2294 O O . HIS A 1 348 ? 22.070 15.058 28.715 1.000 90.192 331 HIS A O 1
ATOM 2301 N N . MET A 1 349 ? 23.543 16.850 28.667 1.000 117.330 332 MET A N 1
ATOM 2302 C CA . MET A 1 349 ? 24.668 16.225 29.422 1.000 123.803 332 MET A CA 1
ATOM 2303 C C . MET A 1 349 ? 24.734 16.852 30.823 1.000 129.164 332 MET A C 1
ATOM 2304 O O . MET A 1 349 ? 24.952 16.091 31.798 1.000 120.428 332 MET A O 1
ATOM 2309 N N . GLU A 1 366 ? 19.405 27.149 39.289 1.000 106.465 349 GLU A N 1
ATOM 2310 C CA . GLU A 1 366 ? 20.347 27.154 38.139 1.000 105.000 349 GLU A CA 1
ATOM 2311 C C . GLU A 1 366 ? 20.207 25.890 37.269 1.000 104.738 349 GLU A C 1
ATOM 2312 O O . GLU A 1 366 ? 20.798 25.920 36.187 1.000 114.251 349 GLU A O 1
ATOM 2318 N N . ILE A 1 367 ? 19.457 24.845 37.673 1.000 94.261 350 ILE A N 1
ATOM 2319 C CA . ILE A 1 367 ? 19.232 23.589 36.871 1.000 86.541 350 ILE A CA 1
ATOM 2320 C C . ILE A 1 367 ? 18.505 23.919 35.556 1.000 82.690 350 ILE A C 1
ATOM 2321 O O . ILE A 1 367 ? 18.944 23.418 34.479 1.000 70.183 350 ILE A O 1
ATOM 2326 N N . CYS A 1 368 ? 17.411 24.686 35.625 1.000 76.568 351 CYS A N 1
ATOM 2327 C CA . CYS A 1 368 ? 16.646 25.102 34.425 1.000 78.545 351 CYS A CA 1
ATOM 2328 C C . CYS A 1 368 ? 17.617 25.817 33.479 1.000 82.618 351 CYS A C 1
ATOM 2329 O O . CYS A 1 368 ? 17.807 25.317 32.357 1.000 79.690 351 CYS A O 1
ATOM 2332 N N . LYS A 1 369 ? 18.266 26.887 33.956 1.000 89.636 352 LYS A N 1
ATOM 2333 C CA . LYS A 1 369 ? 19.192 27.742 33.167 1.000 87.388 352 LYS A CA 1
ATOM 2334 C C . LYS A 1 369 ? 20.299 26.859 32.571 1.000 80.195 352 LYS A C 1
ATOM 2335 O O . LYS A 1 369 ? 20.516 26.977 31.341 1.000 61.576 352 LYS A O 1
ATOM 2341 N N . ASP A 1 370 ? 20.930 25.993 33.384 1.000 80.164 353 ASP A N 1
ATOM 2342 C CA . ASP A 1 370 ? 22.043 25.087 32.975 1.000 81.648 353 ASP A CA 1
ATOM 2343 C C . ASP A 1 370 ? 21.588 24.238 31.785 1.000 80.197 353 ASP A C 1
ATOM 2344 O O . ASP A 1 370 ? 22.272 24.253 30.752 1.000 81.069 353 ASP A O 1
ATOM 2349 N N . VAL A 1 371 ? 20.447 23.560 31.917 1.000 79.824 354 VAL A N 1
ATOM 2350 C CA . VAL A 1 371 ? 19.880 22.637 30.887 1.000 77.372 354 VAL A CA 1
ATOM 2351 C C . VAL A 1 371 ? 19.547 23.442 29.626 1.000 70.389 354 VAL A C 1
ATOM 2352 O O . VAL A 1 371 ? 19.913 22.991 28.531 1.000 65.651 354 VAL A O 1
ATOM 2356 N N . ALA A 1 372 ? 18.847 24.570 29.769 1.000 63.604 355 ALA A N 1
ATOM 2357 C CA . ALA A 1 372 ? 18.456 25.461 28.648 1.000 62.094 355 ALA A CA 1
ATOM 2358 C C . ALA A 1 372 ? 19.699 25.824 27.820 1.000 62.855 355 ALA A C 1
ATOM 2359 O O . ALA A 1 372 ? 19.849 25.314 26.699 1.000 68.487 355 ALA A O 1
ATOM 2361 N N . THR A 1 373 ? 20.603 26.601 28.403 1.000 66.210 356 THR A N 1
ATOM 2362 C CA . THR A 1 373 ? 21.848 27.083 27.748 1.000 67.782 356 THR A CA 1
ATOM 2363 C C . THR A 1 373 ? 22.654 25.889 27.214 1.000 68.172 356 THR A C 1
ATOM 2364 O O . THR A 1 373 ? 23.082 25.967 26.048 1.000 70.135 356 THR A O 1
ATOM 2368 N N . GLU A 1 374 ? 22.837 24.827 28.007 1.000 68.910 357 GLU A N 1
ATOM 2369 C CA . GLU A 1 374 ? 23.625 23.644 27.570 1.000 74.561 357 GLU A CA 1
ATOM 2370 C C . GLU A 1 374 ? 23.043 23.158 26.243 1.000 74.629 357 GLU A C 1
ATOM 2371 O O . GLU A 1 374 ? 23.832 22.938 25.289 1.000 76.763 357 GLU A O 1
ATOM 2377 N N . LEU A 1 375 ? 21.707 23.033 26.202 1.000 68.777 358 LEU A N 1
ATOM 2378 C CA . LEU A 1 375 ? 20.927 22.559 25.030 1.000 61.078 358 LEU A CA 1
ATOM 2379 C C . LEU A 1 375 ? 21.100 23.591 23.931 1.000 62.984 358 LEU A C 1
ATOM 2380 O O . LEU A 1 375 ? 21.460 23.182 22.824 1.000 74.124 358 LEU A O 1
ATOM 2385 N N . TYR A 1 376 ? 20.887 24.871 24.234 1.000 65.146 359 TYR A N 1
ATOM 2386 C CA . TYR A 1 376 ? 20.962 25.965 23.232 1.000 72.564 359 TYR A CA 1
ATOM 2387 C C . TYR A 1 376 ? 22.304 25.868 22.492 1.000 75.512 359 TYR A C 1
ATOM 2388 O O . TYR A 1 376 ? 22.268 25.679 21.248 1.000 70.681 359 TYR A O 1
ATOM 2397 N N . GLU A 1 377 ? 23.427 25.969 23.222 1.000 81.386 360 GLU A N 1
ATOM 2398 C CA . GLU A 1 377 ? 24.797 25.917 22.647 1.000 81.189 360 GLU A CA 1
ATOM 2399 C C . GLU A 1 377 ? 24.831 24.827 21.573 1.000 74.524 360 GLU A C 1
ATOM 2400 O O . GLU A 1 377 ? 25.313 25.123 20.462 1.000 73.696 360 GLU A O 1
ATOM 2406 N N . ARG A 1 378 ? 24.305 23.636 21.888 1.000 74.521 361 ARG A N 1
ATOM 2407 C CA . ARG A 1 378 ? 24.372 22.428 21.008 1.000 77.372 361 ARG A CA 1
ATOM 2408 C C . ARG A 1 378 ? 23.435 22.571 19.803 1.000 71.990 361 ARG A C 1
ATOM 2409 O O . ARG A 1 378 ? 23.761 21.972 18.762 1.000 65.832 361 ARG A O 1
ATOM 2417 N N . VAL A 1 379 ? 22.331 23.324 19.927 1.000 68.632 362 VAL A N 1
ATOM 2418 C CA . VAL A 1 379 ? 21.368 23.547 18.806 1.000 68.989 362 VAL A CA 1
ATOM 2419 C C . VAL A 1 379 ? 21.971 24.616 17.889 1.000 74.504 362 VAL A C 1
ATOM 2420 O O . VAL A 1 379 ? 21.983 24.399 16.668 1.000 76.847 362 VAL A O 1
ATOM 2424 N N . ARG A 1 380 ? 22.507 25.700 18.449 1.000 77.506 363 ARG A N 1
ATOM 2425 C CA . ARG A 1 380 ? 23.258 26.712 17.651 1.000 84.157 363 ARG A CA 1
ATOM 2426 C C . ARG A 1 380 ? 24.314 25.979 16.805 1.000 80.893 363 ARG A C 1
ATOM 2427 O O . ARG A 1 380 ? 24.302 26.176 15.572 1.000 66.858 363 ARG A O 1
ATOM 2435 N N . GLU A 1 381 ? 25.155 25.139 17.426 1.000 75.829 364 GLU A N 1
ATOM 2436 C CA . GLU A 1 381 ? 26.190 24.342 16.712 1.000 85.755 364 GLU A CA 1
ATOM 2437 C C . GLU A 1 381 ? 25.514 23.622 15.535 1.000 83.227 364 GLU A C 1
ATOM 2438 O O . GLU A 1 381 ? 26.029 23.689 14.405 1.000 81.937 364 GLU A O 1
ATOM 2444 N N . ALA A 1 382 ? 24.384 22.967 15.792 1.000 78.153 365 ALA A N 1
ATOM 2445 C CA . ALA A 1 382 ? 23.713 22.043 14.847 1.000 75.416 365 ALA A CA 1
ATOM 2446 C C . ALA A 1 382 ? 23.123 22.826 13.673 1.000 74.576 365 ALA A C 1
ATOM 2447 O O . ALA A 1 382 ? 23.253 22.346 12.535 1.000 65.570 365 ALA A O 1
ATOM 2449 N N . GLU A 1 383 ? 22.500 23.978 13.948 1.000 71.422 366 GLU A N 1
ATOM 2450 C CA . GLU A 1 383 ? 21.959 24.890 12.906 1.000 67.929 366 GLU A CA 1
ATOM 2451 C C . GLU A 1 383 ? 23.117 25.306 11.998 1.000 69.305 366 GLU A C 1
ATOM 2452 O O . GLU A 1 383 ? 23.010 25.113 10.794 1.000 80.029 366 GLU A O 1
ATOM 2458 N N . LEU A 1 384 ? 24.207 25.797 12.574 1.000 74.866 367 LEU A N 1
ATOM 2459 C CA . LEU A 1 384 ? 25.373 26.334 11.823 1.000 78.027 367 LEU A CA 1
ATOM 2460 C C . LEU A 1 384 ? 25.918 25.269 10.866 1.000 78.736 367 LEU A C 1
ATOM 2461 O O . LEU A 1 384 ? 26.313 25.650 9.746 1.000 84.396 367 LEU A O 1
ATOM 2466 N N . SER A 1 385 ? 25.924 23.995 11.277 1.000 78.219 368 SER A N 1
ATOM 2467 C CA . SER A 1 385 ? 26.400 22.850 10.447 1.000 82.477 368 SER A CA 1
ATOM 2468 C C . SER A 1 385 ? 25.288 22.313 9.517 1.000 84.208 368 SER A C 1
ATOM 2469 O O . SER A 1 385 ? 25.436 21.185 8.994 1.000 81.317 368 SER A O 1
ATOM 2472 N N . GLY A 1 386 ? 24.247 23.116 9.265 1.000 85.046 369 GLY A N 1
ATOM 2473 C CA . GLY A 1 386 ? 23.206 22.876 8.247 1.000 79.207 369 GLY A CA 1
ATOM 2474 C C . GLY A 1 386 ? 22.039 22.036 8.733 1.000 78.211 369 GLY A C 1
ATOM 2475 O O . GLY A 1 386 ? 21.370 21.445 7.875 1.000 90.544 369 GLY A O 1
ATOM 2476 N N . ILE A 1 387 ? 21.769 21.968 10.034 1.000 79.602 370 ILE A N 1
ATOM 2477 C CA . ILE A 1 387 ? 20.613 21.181 10.560 1.000 69.788 370 ILE A CA 1
ATOM 2478 C C . ILE A 1 387 ? 19.581 22.167 11.073 1.000 61.945 370 ILE A C 1
ATOM 2479 O O . ILE A 1 387 ? 19.763 22.706 12.148 1.000 58.708 370 ILE A O 1
ATOM 2484 N N . PRO A 1 388 ? 18.487 22.459 10.347 1.000 57.809 371 PRO A N 1
ATOM 2485 C CA . PRO A 1 388 ? 17.510 23.415 10.833 1.000 59.933 371 PRO A CA 1
ATOM 2486 C C . PRO A 1 388 ? 16.903 23.018 12.183 1.000 57.884 371 PRO A C 1
ATOM 2487 O O . PRO A 1 388 ? 16.697 21.868 12.408 1.000 55.518 371 PRO A O 1
ATOM 2491 N N . ALA A 1 389 ? 16.475 24.017 12.954 1.000 62.130 372 ALA A N 1
ATOM 2492 C CA . ALA A 1 389 ? 15.844 23.880 14.284 1.000 59.522 372 ALA A CA 1
ATOM 2493 C C . ALA A 1 389 ? 14.464 23.244 14.142 1.000 51.085 372 ALA A C 1
ATOM 2494 O O . ALA A 1 389 ? 14.035 22.632 15.117 1.000 50.348 372 ALA A O 1
ATOM 2496 N N . TRP A 1 390 ? 13.831 23.336 12.976 1.000 48.171 373 TRP A N 1
ATOM 2497 C CA . TRP A 1 390 ? 12.455 22.818 12.764 1.000 53.881 373 TRP A CA 1
ATOM 2498 C C . TRP A 1 390 ? 12.403 21.287 12.772 1.000 52.080 373 TRP A C 1
ATOM 2499 O O . TRP A 1 390 ? 11.264 20.784 12.796 1.000 46.911 373 TRP A O 1
ATOM 2510 N N . ARG A 1 391 ? 13.538 20.581 12.683 1.000 52.711 374 ARG A N 1
ATOM 2511 C CA . ARG A 1 391 ? 13.545 19.097 12.801 1.000 57.972 374 ARG A CA 1
ATOM 2512 C C . ARG A 1 391 ? 14.501 18.701 13.925 1.000 52.842 374 ARG A C 1
ATOM 2513 O O . ARG A 1 391 ? 15.113 17.657 13.830 1.000 49.947 374 ARG A O 1
ATOM 2521 N N . ILE A 1 392 ? 14.602 19.528 14.960 1.000 53.138 375 ILE A N 1
ATOM 2522 C CA . ILE A 1 392 ? 15.423 19.253 16.174 1.000 49.360 375 ILE A CA 1
ATOM 2523 C C . ILE A 1 392 ? 14.450 19.057 17.334 1.000 43.970 375 ILE A C 1
ATOM 2524 O O . ILE A 1 392 ? 13.539 19.878 17.443 1.000 40.451 375 ILE A O 1
ATOM 2529 N N . MET A 1 393 ? 14.640 18.004 18.135 1.000 43.343 376 MET A N 1
ATOM 2530 C CA . MET A 1 393 ? 13.732 17.651 19.257 1.000 42.621 376 MET A CA 1
ATOM 2531 C C . MET A 1 393 ? 14.597 17.519 20.512 1.000 41.062 376 MET A C 1
ATOM 2532 O O . MET A 1 393 ? 15.777 17.190 20.365 1.000 43.353 376 MET A O 1
ATOM 2537 N N . ILE A 1 394 ? 14.031 17.726 21.695 1.000 43.501 377 ILE A N 1
ATOM 2538 C CA . ILE A 1 394 ? 14.799 17.920 22.957 1.000 48.357 377 ILE A CA 1
ATOM 2539 C C . ILE A 1 394 ? 14.438 16.817 23.962 1.000 46.023 377 ILE A C 1
ATOM 2540 O O . ILE A 1 394 ? 13.214 16.635 24.255 1.000 48.026 377 ILE A O 1
ATOM 2545 N N . ASP A 1 395 ? 15.452 16.213 24.576 1.000 44.337 378 ASP A N 1
ATOM 2546 C CA . ASP A 1 395 ? 15.312 15.359 25.789 1.000 45.098 378 ASP A CA 1
ATOM 2547 C C . ASP A 1 395 ? 16.169 15.979 26.881 1.000 41.634 378 ASP A C 1
ATOM 2548 O O . ASP A 1 395 ? 17.389 15.991 26.777 1.000 40.932 378 ASP A O 1
ATOM 2553 N N . PRO A 1 396 ? 15.588 16.497 27.970 1.000 42.609 379 PRO A N 1
ATOM 2554 C CA . PRO A 1 396 ? 16.384 17.073 29.051 1.000 51.058 379 PRO A CA 1
ATOM 2555 C C . PRO A 1 396 ? 17.177 16.049 29.882 1.000 59.764 379 PRO A C 1
ATOM 2556 O O . PRO A 1 396 ? 17.913 16.448 30.782 1.000 64.209 379 PRO A O 1
ATOM 2560 N N . GLY A 1 397 ? 17.018 14.755 29.600 1.000 65.043 380 GLY A N 1
ATOM 2561 C CA . GLY A 1 397 ? 17.924 13.705 30.111 1.000 64.723 380 GLY A CA 1
ATOM 2562 C C . GLY A 1 397 ? 17.683 13.373 31.580 1.000 62.354 380 GLY A C 1
ATOM 2563 O O . GLY A 1 397 ? 18.685 13.258 32.351 1.000 66.490 380 GLY A O 1
ATOM 2564 N N . ILE A 1 398 ? 16.414 13.200 31.958 1.000 56.333 381 ILE A N 1
ATOM 2565 C CA . ILE A 1 398 ? 16.000 12.644 33.276 1.000 55.188 381 ILE A CA 1
ATOM 2566 C C . ILE A 1 398 ? 16.730 11.326 33.496 1.000 59.382 381 ILE A C 1
ATOM 2567 O O . ILE A 1 398 ? 16.909 10.577 32.511 1.000 56.988 381 ILE A O 1
ATOM 2572 N N . GLY A 1 399 ? 17.142 11.093 34.747 1.000 66.477 382 GLY A N 1
ATOM 2573 C CA . GLY A 1 399 ? 17.683 9.817 35.250 1.000 72.281 382 GLY A CA 1
ATOM 2574 C C . GLY A 1 399 ? 19.046 9.502 34.668 1.000 79.429 382 GLY A C 1
ATOM 2575 O O . GLY A 1 399 ? 19.375 8.307 34.579 1.000 82.493 382 GLY A O 1
ATOM 2576 N N . PHE A 1 400 ? 19.796 10.521 34.246 1.000 85.282 383 PHE A N 1
ATOM 2577 C CA . PHE A 1 400 ? 21.268 10.452 34.058 1.000 93.062 383 PHE A CA 1
ATOM 2578 C C . PHE A 1 400 ? 21.953 11.189 35.214 1.000 107.764 383 PHE A C 1
ATOM 2579 O O . PHE A 1 400 ? 23.101 10.814 35.552 1.000 108.614 383 PHE A O 1
ATOM 2587 N N . SER A 1 401 ? 21.266 12.183 35.798 1.000 125.105 384 SER A N 1
ATOM 2588 C CA . SER A 1 401 ? 21.708 12.954 36.996 1.000 131.897 384 SER A CA 1
ATOM 2589 C C . SER A 1 401 ? 21.765 12.011 38.210 1.000 131.904 384 SER A C 1
ATOM 2590 O O . SER A 1 401 ? 20.719 11.399 38.533 1.000 122.275 384 SER A O 1
ATOM 2593 N N . LYS A 1 402 ? 22.927 11.887 38.865 1.000 127.004 385 LYS A N 1
ATOM 2594 C CA . LYS A 1 402 ? 23.109 10.979 40.028 1.000 126.198 385 LYS A CA 1
ATOM 2595 C C . LYS A 1 402 ? 22.565 11.663 41.283 1.000 119.066 385 LYS A C 1
ATOM 2596 O O . LYS A 1 402 ? 23.388 12.128 42.096 1.000 131.317 385 LYS A O 1
ATOM 2602 N N . GLY A 1 403 ? 21.238 11.706 41.425 1.000 97.832 386 GLY A N 1
ATOM 2603 C CA . GLY A 1 403 ? 20.543 12.359 42.549 1.000 85.075 386 GLY A CA 1
ATOM 2604 C C . GLY A 1 403 ? 19.065 12.517 42.252 1.000 83.274 386 GLY A C 1
ATOM 2605 O O . GLY A 1 403 ? 18.703 12.602 41.084 1.000 90.868 386 GLY A O 1
ATOM 2606 N N . ILE A 1 404 ? 18.247 12.557 43.291 1.000 70.904 387 ILE A N 1
ATOM 2607 C CA . ILE A 1 404 ? 16.771 12.681 43.205 1.000 63.407 387 ILE A CA 1
ATOM 2608 C C . ILE A 1 404 ? 16.409 14.112 42.773 1.000 66.961 387 ILE A C 1
ATOM 2609 O O . ILE A 1 404 ? 15.821 14.240 41.686 1.000 67.313 387 ILE A O 1
ATOM 2614 N N . ASP A 1 405 ? 16.772 15.144 43.559 1.000 70.617 388 ASP A N 1
ATOM 2615 C CA . ASP A 1 405 ? 16.216 16.526 43.453 1.000 65.161 388 ASP A CA 1
ATOM 2616 C C . ASP A 1 405 ? 16.269 17.062 42.019 1.000 58.980 388 ASP A C 1
ATOM 2617 O O . ASP A 1 405 ? 15.304 17.724 41.619 1.000 51.938 388 ASP A O 1
ATOM 2622 N N . HIS A 1 406 ? 17.335 16.793 41.271 1.000 59.660 389 HIS A N 1
ATOM 2623 C CA . HIS A 1 406 ? 17.521 17.308 39.889 1.000 68.481 389 HIS A CA 1
ATOM 2624 C C . HIS A 1 406 ? 16.485 16.711 38.933 1.000 59.869 389 HIS A C 1
ATOM 2625 O O . HIS A 1 406 ? 15.994 17.440 38.079 1.000 58.799 389 HIS A O 1
ATOM 2632 N N . ASN A 1 407 ? 16.165 15.438 39.081 1.000 53.470 390 ASN A N 1
ATOM 2633 C CA . ASN A 1 407 ? 15.223 14.718 38.190 1.000 53.007 390 ASN A CA 1
ATOM 2634 C C . ASN A 1 407 ? 13.804 15.250 38.401 1.000 47.889 390 ASN A C 1
ATOM 2635 O O . ASN A 1 407 ? 13.107 15.400 37.437 1.000 44.659 390 ASN A O 1
ATOM 2640 N N . LEU A 1 408 ? 13.423 15.512 39.643 1.000 46.812 391 LEU A N 1
ATOM 2641 C CA . LEU A 1 408 ? 12.095 16.041 40.018 1.000 47.429 391 LEU A CA 1
ATOM 2642 C C . LEU A 1 408 ? 11.947 17.431 39.422 1.000 46.433 391 LEU A C 1
ATOM 2643 O O . LEU A 1 408 ? 10.838 17.791 39.028 1.000 52.073 391 LEU A O 1
ATOM 2648 N N . ASP A 1 409 ? 13.028 18.198 39.441 1.000 48.295 392 ASP A N 1
ATOM 2649 C CA . ASP A 1 409 ? 13.058 19.582 38.927 1.000 49.321 392 ASP A CA 1
ATOM 2650 C C . ASP A 1 409 ? 12.748 19.531 37.440 1.000 49.984 392 ASP A C 1
ATOM 2651 O O . ASP A 1 409 ? 11.791 20.166 37.054 1.000 51.575 392 ASP A O 1
ATOM 2656 N N . ILE A 1 410 ? 13.498 18.757 36.663 1.000 45.676 393 ILE A N 1
ATOM 2657 C CA . ILE A 1 410 ? 13.314 18.648 35.189 1.000 46.352 393 ILE A CA 1
ATOM 2658 C C . ILE A 1 410 ? 11.842 18.395 34.891 1.000 44.894 393 ILE A C 1
ATOM 2659 O O . ILE A 1 410 ? 11.297 19.015 33.988 1.000 52.594 393 ILE A O 1
ATOM 2664 N N . VAL A 1 411 ? 11.212 17.506 35.623 1.000 43.070 394 VAL A N 1
ATOM 2665 C CA . VAL A 1 411 ? 9.801 17.123 35.340 1.000 42.210 394 VAL A CA 1
ATOM 2666 C C . VAL A 1 411 ? 8.900 18.297 35.713 1.000 39.611 394 VAL A C 1
ATOM 2667 O O . VAL A 1 411 ? 8.178 18.777 34.868 1.000 39.769 394 VAL A O 1
ATOM 2671 N N . MET A 1 412 ? 9.000 18.773 36.945 1.000 39.911 395 MET A N 1
ATOM 2672 C CA . MET A 1 412 ? 8.111 19.825 37.499 1.000 41.524 395 MET A CA 1
ATOM 2673 C C . MET A 1 412 ? 8.394 21.236 36.958 1.000 41.412 395 MET A C 1
ATOM 2674 O O . MET A 1 412 ? 7.501 22.078 37.068 1.000 45.131 395 MET A O 1
ATOM 2679 N N . GLU A 1 413 ? 9.566 21.492 36.398 1.000 42.284 396 GLU A N 1
ATOM 2680 C CA . GLU A 1 413 ? 9.971 22.843 35.958 1.000 47.722 396 GLU A CA 1
ATOM 2681 C C . GLU A 1 413 ? 10.209 22.834 34.447 1.000 46.325 396 GLU A C 1
ATOM 2682 O O . GLU A 1 413 ? 11.065 23.570 33.981 1.000 52.428 396 GLU A O 1
ATOM 2688 N N . LEU A 1 414 ? 9.481 22.016 33.714 1.000 46.271 397 LEU A N 1
ATOM 2689 C CA . LEU A 1 414 ? 9.600 21.944 32.244 1.000 48.001 397 LEU A CA 1
ATOM 2690 C C . LEU A 1 414 ? 9.223 23.295 31.643 1.000 42.179 397 LEU A C 1
ATOM 2691 O O . LEU A 1 414 ? 9.920 23.736 30.758 1.000 42.500 397 LEU A O 1
ATOM 2696 N N . PRO A 1 415 ? 8.148 23.995 32.060 1.000 34.808 398 PRO A N 1
ATOM 2697 C CA . PRO A 1 415 ? 7.839 25.301 31.503 1.000 36.927 398 PRO A CA 1
ATOM 2698 C C . PRO A 1 415 ? 8.943 26.330 31.770 1.000 43.892 398 PRO A C 1
ATOM 2699 O O . PRO A 1 415 ? 9.126 27.198 30.958 1.000 49.235 398 PRO A O 1
ATOM 2703 N N . LYS A 1 416 ? 9.594 26.245 32.926 1.000 50.317 399 LYS A N 1
ATOM 2704 C CA . LYS A 1 416 ? 10.680 27.153 33.346 1.000 49.600 399 LYS A CA 1
ATOM 2705 C C . LYS A 1 416 ? 11.886 26.904 32.445 1.000 44.529 399 LYS A C 1
ATOM 2706 O O . LYS A 1 416 ? 12.542 27.872 32.097 1.000 49.284 399 LYS A O 1
ATOM 2712 N N . ILE A 1 417 ? 12.171 25.643 32.103 1.000 44.428 400 ILE A N 1
ATOM 2713 C CA . ILE A 1 417 ? 13.286 25.293 31.175 1.000 44.417 400 ILE A CA 1
ATOM 2714 C C . ILE A 1 417 ? 13.000 25.978 29.837 1.000 45.569 400 ILE A C 1
ATOM 2715 O O . ILE A 1 417 ? 13.946 26.301 29.117 1.000 51.140 400 ILE A O 1
ATOM 2720 N N . ARG A 1 418 ? 11.728 26.118 29.473 1.000 43.549 401 ARG A N 1
ATOM 2721 C CA . ARG A 1 418 ? 11.327 26.661 28.146 1.000 45.255 401 ARG A CA 1
ATOM 2722 C C . ARG A 1 418 ? 11.519 28.185 28.152 1.000 49.275 401 ARG A C 1
ATOM 2723 O O . ARG A 1 418 ? 12.151 28.661 27.196 1.000 45.600 401 ARG A O 1
ATOM 2731 N N . GLU A 1 419 ? 11.056 28.898 29.197 1.000 50.438 402 GLU A N 1
ATOM 2732 C CA . GLU A 1 419 ? 11.426 30.323 29.435 1.000 48.999 402 GLU A CA 1
ATOM 2733 C C . GLU A 1 419 ? 12.942 30.505 29.257 1.000 49.935 402 GLU A C 1
ATOM 2734 O O . GLU A 1 419 ? 13.340 31.429 28.523 1.000 53.336 402 GLU A O 1
ATOM 2740 N N . GLU A 1 420 ? 13.765 29.695 29.928 1.000 49.901 403 GLU A N 1
ATOM 2741 C CA . GLU A 1 420 ? 15.243 29.847 29.889 1.000 58.509 403 GLU A CA 1
ATOM 2742 C C . GLU A 1 420 ? 15.740 29.628 28.456 1.000 57.622 403 GLU A C 1
ATOM 2743 O O . GLU A 1 420 ? 16.644 30.351 28.026 1.000 59.295 403 GLU A O 1
ATOM 2749 N N . MET A 1 421 ? 15.155 28.667 27.746 1.000 56.987 404 MET A N 1
ATOM 2750 C CA . MET A 1 421 ? 15.449 28.422 26.320 1.000 53.192 404 MET A CA 1
ATOM 2751 C C . MET A 1 421 ? 14.975 29.645 25.530 1.000 50.062 404 MET A C 1
ATOM 2752 O O . MET A 1 421 ? 15.750 30.144 24.705 1.000 47.563 404 MET A O 1
ATOM 2757 N N . ALA A 1 422 ? 13.777 30.157 25.832 1.000 49.517 405 ALA A N 1
ATOM 2758 C CA . ALA A 1 422 ? 13.149 31.284 25.095 1.000 52.383 405 ALA A CA 1
ATOM 2759 C C . ALA A 1 422 ? 14.080 32.496 25.126 1.000 56.154 405 ALA A C 1
ATOM 2760 O O . ALA A 1 422 ? 14.027 33.267 24.162 1.000 58.358 405 ALA A O 1
ATOM 2762 N N . LYS A 1 423 ? 14.849 32.662 26.212 1.000 62.407 406 LYS A N 1
ATOM 2763 C CA . LYS A 1 423 ? 15.752 33.824 26.444 1.000 61.040 406 LYS A CA 1
ATOM 2764 C C . LYS A 1 423 ? 16.817 33.825 25.340 1.000 61.743 406 LYS A C 1
ATOM 2765 O O . LYS A 1 423 ? 17.060 34.901 24.787 1.000 68.017 406 LYS A O 1
ATOM 2771 N N . LYS A 1 424 ? 17.351 32.666 24.956 1.000 58.763 407 LYS A N 1
ATOM 2772 C CA . LYS A 1 424 ? 18.328 32.557 23.837 1.000 66.907 407 LYS A CA 1
ATOM 2773 C C . LYS A 1 424 ? 17.609 32.329 22.494 1.000 65.722 407 LYS A C 1
ATOM 2774 O O . LYS A 1 424 ? 18.073 32.868 21.471 1.000 64.515 407 LYS A O 1
ATOM 2780 N N . SER A 1 425 ? 16.533 31.540 22.474 1.000 63.304 408 SER A N 1
ATOM 2781 C CA . SER A 1 425 ? 15.800 31.160 21.232 1.000 56.632 408 SER A CA 1
ATOM 2782 C C . SER A 1 425 ? 14.353 30.747 21.531 1.000 49.411 408 SER A C 1
ATOM 2783 O O . SER A 1 425 ? 14.160 29.689 22.124 1.000 53.773 408 SER A O 1
ATOM 2786 N N . ILE A 1 426 ? 13.375 31.530 21.098 1.000 42.545 409 ILE A N 1
ATOM 2787 C CA . ILE A 1 426 ? 11.938 31.183 21.281 1.000 45.149 409 ILE A CA 1
ATOM 2788 C C . ILE A 1 426 ? 11.601 29.928 20.470 1.000 45.906 409 ILE A C 1
ATOM 2789 O O . ILE A 1 426 ? 10.729 29.126 20.912 1.000 47.771 409 ILE A O 1
ATOM 2794 N N . GLY A 1 427 ? 12.247 29.753 19.320 1.000 46.277 410 GLY A N 1
ATOM 2795 C CA . GLY A 1 427 ? 12.037 28.566 18.482 1.000 48.608 410 GLY A CA 1
ATOM 2796 C C . GLY A 1 427 ? 12.279 27.309 19.305 1.000 47.470 410 GLY A C 1
ATOM 2797 O O . GLY A 1 427 ? 11.435 26.389 19.249 1.000 48.244 410 GLY A O 1
ATOM 2798 N N . LEU A 1 428 ? 13.400 27.266 20.031 1.000 45.482 411 LEU A N 1
ATOM 2799 C CA . LEU A 1 428 ? 13.833 26.094 20.832 1.000 42.875 411 LEU A CA 1
ATOM 2800 C C . LEU A 1 428 ? 12.832 25.890 21.981 1.000 41.636 411 LEU A C 1
ATOM 2801 O O . LEU A 1 428 ? 12.514 24.749 22.312 1.000 40.600 411 LEU A O 1
ATOM 2806 N N . SER A 1 429 ? 12.247 26.973 22.477 1.000 41.847 412 SER A N 1
ATOM 2807 C CA . SER A 1 429 ? 11.202 26.961 23.524 1.000 43.192 412 SER A CA 1
ATOM 2808 C C . SER A 1 429 ? 9.954 26.227 23.011 1.000 40.171 412 SER A C 1
ATOM 2809 O O . SER A 1 429 ? 9.158 25.814 23.824 1.000 42.944 412 SER A O 1
ATOM 2812 N N . HIS A 1 430 ? 9.767 26.118 21.716 1.000 38.809 413 HIS A N 1
ATOM 2813 C CA . HIS A 1 430 ? 8.586 25.465 21.096 1.000 40.385 413 HIS A CA 1
ATOM 2814 C C . HIS A 1 430 ? 8.930 24.087 20.516 1.000 37.699 413 HIS A C 1
ATOM 2815 O O . HIS A 1 430 ? 8.022 23.421 20.068 1.000 40.058 413 HIS A O 1
ATOM 2822 N N . ALA A 1 431 ? 10.205 23.707 20.484 1.000 34.314 414 ALA A N 1
ATOM 2823 C CA . ALA A 1 431 ? 10.682 22.379 20.052 1.000 35.674 414 ALA A CA 1
ATOM 2824 C C . ALA A 1 431 ? 10.035 21.300 20.904 1.000 36.030 414 ALA A C 1
ATOM 2825 O O . ALA A 1 431 ? 9.917 21.473 22.102 1.000 41.989 414 ALA A O 1
ATOM 2827 N N . PRO A 1 432 ? 9.629 20.152 20.339 1.000 38.834 415 PRO A N 1
ATOM 2828 C CA . PRO A 1 432 ? 8.962 19.112 21.106 1.000 36.576 415 PRO A CA 1
ATOM 2829 C C . PRO A 1 432 ? 9.953 18.521 22.112 1.000 33.073 415 PRO A C 1
ATOM 2830 O O . PRO A 1 432 ? 11.129 18.428 21.821 1.000 30.795 415 PRO A O 1
ATOM 2834 N N . ILE A 1 433 ? 9.425 18.153 23.278 1.000 33.144 416 ILE A N 1
ATOM 2835 C CA . ILE A 1 433 ? 10.247 17.687 24.422 1.000 36.859 416 ILE A CA 1
ATOM 2836 C C . ILE A 1 433 ? 9.886 16.247 24.760 1.000 38.026 416 ILE A C 1
ATOM 2837 O O . ILE A 1 433 ? 8.700 16.011 25.004 1.000 41.382 416 ILE A O 1
ATOM 2842 N N . LEU A 1 434 ? 10.855 15.327 24.718 1.000 36.328 417 LEU A N 1
ATOM 2843 C CA . LEU A 1 434 ? 10.649 13.898 25.103 1.000 37.093 417 LEU A CA 1
ATOM 2844 C C . LEU A 1 434 ? 11.228 13.696 26.505 1.000 36.265 417 LEU A C 1
ATOM 2845 O O . LEU A 1 434 ? 12.368 14.129 26.737 1.000 39.207 417 LEU A O 1
ATOM 2850 N N . ILE A 1 435 ? 10.493 13.104 27.425 1.000 32.601 418 ILE A N 1
ATOM 2851 C CA . ILE A 1 435 ? 11.021 12.758 28.778 1.000 32.239 418 ILE A CA 1
ATOM 2852 C C . ILE A 1 435 ? 11.074 11.227 28.869 1.000 33.764 418 ILE A C 1
ATOM 2853 O O . ILE A 1 435 ? 10.144 10.625 28.365 1.000 36.198 418 ILE A O 1
ATOM 2858 N N . GLY A 1 436 ? 12.104 10.641 29.506 1.000 35.812 419 GLY A N 1
ATOM 2859 C CA . GLY A 1 436 ? 12.293 9.188 29.740 1.000 38.157 419 GLY A CA 1
ATOM 2860 C C . GLY A 1 436 ? 12.567 8.912 31.211 1.000 37.526 419 GLY A C 1
ATOM 2861 O O . GLY A 1 436 ? 13.705 8.699 31.596 1.000 32.862 419 GLY A O 1
ATOM 2862 N N . PRO A 1 437 ? 11.518 8.990 32.068 1.000 36.677 420 PRO A N 1
ATOM 2863 C CA . PRO A 1 437 ? 11.646 8.685 33.484 1.000 36.144 420 PRO A CA 1
ATOM 2864 C C . PRO A 1 437 ? 11.499 7.194 33.803 1.000 38.699 420 PRO A C 1
ATOM 2865 O O . PRO A 1 437 ? 11.647 6.815 34.962 1.000 44.408 420 PRO A O 1
ATOM 2869 N N . SER A 1 438 ? 11.151 6.388 32.797 1.000 39.156 421 SER A N 1
ATOM 2870 C CA . SER A 1 438 ? 10.561 5.043 33.008 1.000 41.773 421 SER A CA 1
ATOM 2871 C C . SER A 1 438 ? 11.531 4.176 33.830 1.000 41.863 421 SER A C 1
ATOM 2872 O O . SER A 1 438 ? 12.697 3.937 33.369 1.000 36.803 421 SER A O 1
ATOM 2875 N N . ARG A 1 439 ? 11.089 3.808 35.031 1.000 40.553 422 ARG A N 1
ATOM 2876 C CA . ARG A 1 439 ? 11.811 2.870 35.915 1.000 44.542 422 ARG A CA 1
ATOM 2877 C C . ARG A 1 439 ? 13.247 3.325 36.187 1.000 47.320 422 ARG A C 1
ATOM 2878 O O . ARG A 1 439 ? 14.083 2.454 36.464 1.000 54.481 422 ARG A O 1
ATOM 2886 N N . LYS A 1 440 ? 13.507 4.635 36.169 1.000 47.145 423 LYS A N 1
ATOM 2887 C CA . LYS A 1 440 ? 14.843 5.205 36.489 1.000 42.705 423 LYS A CA 1
ATOM 2888 C C . LYS A 1 440 ? 15.019 5.051 38.000 1.000 42.476 423 LYS A C 1
ATOM 2889 O O . LYS A 1 440 ? 13.988 4.860 38.720 1.000 39.290 423 LYS A O 1
ATOM 2895 N N . ARG A 1 441 ? 16.261 5.070 38.471 1.000 45.868 424 ARG A N 1
ATOM 2896 C CA . ARG A 1 441 ? 16.578 4.790 39.892 1.000 50.244 424 ARG A CA 1
ATOM 2897 C C . ARG A 1 441 ? 15.764 5.714 40.802 1.000 45.183 424 ARG A C 1
ATOM 2898 O O . ARG A 1 441 ? 15.225 5.214 41.832 1.000 41.439 424 ARG A O 1
ATOM 2906 N N . PHE A 1 442 ? 15.693 7.007 40.452 1.000 40.968 425 PHE A N 1
ATOM 2907 C CA . PHE A 1 442 ? 15.144 8.055 41.342 1.000 39.099 425 PHE A CA 1
ATOM 2908 C C . PHE A 1 442 ? 13.740 7.641 41.791 1.000 37.988 425 PHE A C 1
ATOM 2909 O O . PHE A 1 442 ? 13.469 7.879 42.962 1.000 37.625 425 PHE A O 1
ATOM 2917 N N . LEU A 1 443 ? 12.919 7.041 40.917 1.000 39.197 426 LEU A N 1
ATOM 2918 C CA . LEU A 1 443 ? 11.554 6.560 41.274 1.000 37.886 426 LEU A CA 1
ATOM 2919 C C . LEU A 1 443 ? 11.699 5.493 42.331 1.000 37.141 426 LEU A C 1
ATOM 2920 O O . LEU A 1 443 ? 10.875 5.462 43.252 1.000 35.740 426 LEU A O 1
ATOM 2925 N N . GLY A 1 444 ? 12.730 4.668 42.176 1.000 41.420 427 GLY A N 1
ATOM 2926 C CA . GLY A 1 444 ? 13.106 3.607 43.131 1.000 41.122 427 GLY A CA 1
ATOM 2927 C C . GLY A 1 444 ? 13.396 4.173 44.500 1.000 38.101 427 GLY A C 1
ATOM 2928 O O . GLY A 1 444 ? 12.718 3.762 45.449 1.000 35.557 427 GLY A O 1
ATOM 2929 N N . ASP A 1 445 ? 14.317 5.124 44.586 1.000 36.509 428 ASP A N 1
ATOM 2930 C CA . ASP A 1 445 ? 14.749 5.733 45.865 1.000 38.390 428 ASP A CA 1
ATOM 2931 C C . ASP A 1 445 ? 13.561 6.412 46.543 1.000 37.602 428 ASP A C 1
ATOM 2932 O O . ASP A 1 445 ? 13.431 6.294 47.729 1.000 42.261 428 ASP A O 1
ATOM 2937 N N . ILE A 1 446 ? 12.719 7.086 45.801 1.000 40.499 429 ILE A N 1
ATOM 2938 C CA . ILE A 1 446 ? 11.582 7.861 46.362 1.000 41.331 429 ILE A CA 1
ATOM 2939 C C . ILE A 1 446 ? 10.480 6.911 46.830 1.000 42.876 429 ILE A C 1
ATOM 2940 O O . ILE A 1 446 ? 9.921 7.166 47.874 1.000 43.708 429 ILE A O 1
ATOM 2945 N N . CYS A 1 447 ? 10.182 5.856 46.069 1.000 45.243 430 CYS A N 1
ATOM 2946 C CA . CYS A 1 447 ? 9.025 4.963 46.331 1.000 47.139 430 CYS A CA 1
ATOM 2947 C C . CYS A 1 447 ? 9.415 3.666 47.042 1.000 49.065 430 CYS A C 1
ATOM 2948 O O . CYS A 1 447 ? 8.493 2.921 47.380 1.000 53.988 430 CYS A O 1
ATOM 2951 N N . GLY A 1 448 ? 10.707 3.438 47.285 1.000 49.990 431 GLY A N 1
ATOM 2952 C CA . GLY A 1 448 ? 11.247 2.183 47.835 1.000 47.884 431 GLY A CA 1
ATOM 2953 C C . GLY A 1 448 ? 10.982 1.022 46.879 1.000 42.420 431 GLY A C 1
ATOM 2954 O O . GLY A 1 448 ? 10.257 0.083 47.254 1.000 44.129 431 GLY A O 1
ATOM 2955 N N . ARG A 1 449 ? 11.469 1.137 45.647 1.000 39.465 432 ARG A N 1
ATOM 2956 C CA . ARG A 1 449 ? 11.346 0.107 44.594 1.000 42.692 432 ARG A CA 1
ATOM 2957 C C . ARG A 1 449 ? 12.745 -0.133 44.026 1.000 45.080 432 ARG A C 1
ATOM 2958 O O . ARG A 1 449 ? 13.184 0.467 43.027 1.000 36.989 432 ARG A O 1
ATOM 2966 N N . PRO A 1 450 ? 13.517 -1.012 44.691 1.000 51.207 433 PRO A N 1
ATOM 2967 C CA . PRO A 1 450 ? 14.847 -1.372 44.214 1.000 51.024 433 PRO A CA 1
ATOM 2968 C C . PRO A 1 450 ? 14.795 -2.237 42.945 1.000 47.578 433 PRO A C 1
ATOM 2969 O O . PRO A 1 450 ? 15.779 -2.226 42.236 1.000 45.626 433 PRO A O 1
ATOM 2973 N N . GLU A 1 451 ? 13.689 -2.939 42.671 1.000 48.468 434 GLU A N 1
ATOM 2974 C CA . GLU A 1 451 ? 13.539 -3.705 41.401 1.000 51.351 434 GLU A CA 1
ATOM 2975 C C . GLU A 1 451 ? 12.969 -2.777 40.321 1.000 47.085 434 GLU A C 1
ATOM 2976 O O . GLU A 1 451 ? 11.852 -2.263 40.520 1.000 46.529 434 GLU A O 1
ATOM 2982 N N . ALA A 1 452 ? 13.713 -2.551 39.230 1.000 42.728 435 ALA A N 1
ATOM 2983 C CA . ALA A 1 452 ? 13.296 -1.670 38.111 1.000 41.205 435 ALA A CA 1
ATOM 2984 C C . ALA A 1 452 ? 11.848 -1.971 37.676 1.000 41.446 435 ALA A C 1
ATOM 2985 O O . ALA A 1 452 ? 11.065 -1.061 37.437 1.000 40.444 435 ALA A O 1
ATOM 2987 N N . SER A 1 453 ? 11.519 -3.242 37.536 1.000 42.774 436 SER A N 1
ATOM 2988 C CA . SER A 1 453 ? 10.234 -3.726 36.987 1.000 41.437 436 SER A CA 1
ATOM 2989 C C . SER A 1 453 ? 9.101 -3.384 37.963 1.000 40.501 436 SER A C 1
ATOM 2990 O O . SER A 1 453 ? 7.916 -3.372 37.553 1.000 36.444 436 SER A O 1
ATOM 2993 N N . GLU A 1 454 ? 9.438 -3.103 39.215 1.000 38.379 437 GLU A N 1
ATOM 2994 C CA . GLU A 1 454 ? 8.418 -2.750 40.225 1.000 44.432 437 GLU A CA 1
ATOM 2995 C C . GLU A 1 454 ? 8.153 -1.245 40.198 1.000 41.732 437 GLU A C 1
ATOM 2996 O O . GLU A 1 454 ? 7.269 -0.821 40.932 1.000 47.121 437 GLU A O 1
ATOM 3002 N N . ARG A 1 455 ? 8.834 -0.485 39.334 1.000 38.654 438 ARG A N 1
ATOM 3003 C CA . ARG A 1 455 ? 8.743 0.988 39.305 1.000 36.408 438 ARG A CA 1
ATOM 3004 C C . ARG A 1 455 ? 7.732 1.485 38.259 1.000 36.827 438 ARG A C 1
ATOM 3005 O O . ARG A 1 455 ? 7.835 2.645 37.879 1.000 39.406 438 ARG A O 1
ATOM 3013 N N . ASP A 1 456 ? 6.748 0.717 37.836 1.000 34.281 439 ASP A N 1
ATOM 3014 C CA . ASP A 1 456 ? 5.806 1.178 36.771 1.000 32.252 439 ASP A CA 1
ATOM 3015 C C . ASP A 1 456 ? 4.764 2.165 37.302 1.000 31.580 439 ASP A C 1
ATOM 3016 O O . ASP A 1 456 ? 4.482 3.103 36.585 1.000 35.814 439 ASP A O 1
ATOM 3021 N N . ALA A 1 457 ? 4.176 1.968 38.472 1.000 29.187 440 ALA A N 1
ATOM 3022 C CA . ALA A 1 457 ? 3.143 2.881 39.004 1.000 29.277 440 ALA A CA 1
ATOM 3023 C C . ALA A 1 457 ? 3.800 4.250 39.194 1.000 34.088 440 ALA A C 1
ATOM 3024 O O . ALA A 1 457 ? 3.165 5.250 38.873 1.000 37.179 440 ALA A O 1
ATOM 3026 N N . ALA A 1 458 ? 5.025 4.290 39.728 1.000 35.135 441 ALA A N 1
ATOM 3027 C CA . ALA A 1 458 ? 5.815 5.517 39.916 1.000 33.972 441 ALA A CA 1
ATOM 3028 C C . ALA A 1 458 ? 6.024 6.187 38.562 1.000 30.981 441 ALA A C 1
ATOM 3029 O O . ALA A 1 458 ? 5.977 7.419 38.508 1.000 26.765 441 ALA A O 1
ATOM 3031 N N . THR A 1 459 ? 6.313 5.395 37.527 1.000 31.813 442 THR A N 1
ATOM 3032 C CA . THR A 1 459 ? 6.538 5.894 36.151 1.000 34.018 442 THR A CA 1
ATOM 3033 C C . THR A 1 459 ? 5.251 6.511 35.598 1.000 33.572 442 THR A C 1
ATOM 3034 O O . THR A 1 459 ? 5.385 7.571 35.000 1.000 34.242 442 THR A O 1
ATOM 3038 N N . VAL A 1 460 ? 4.090 5.852 35.750 1.000 27.820 443 VAL A N 1
ATOM 3039 C CA . VAL A 1 460 ? 2.779 6.460 35.316 1.000 27.011 443 VAL A CA 1
ATOM 3040 C C . VAL A 1 460 ? 2.613 7.826 36.005 1.000 26.536 443 VAL A C 1
ATOM 3041 O O . VAL A 1 460 ? 2.399 8.841 35.323 1.000 26.108 443 VAL A O 1
ATOM 3045 N N . ALA A 1 461 ? 2.811 7.894 37.314 1.000 26.237 444 ALA A N 1
ATOM 3046 C CA . ALA A 1 461 ? 2.680 9.159 38.081 1.000 25.340 444 ALA A CA 1
ATOM 3047 C C . ALA A 1 461 ? 3.626 10.203 37.506 1.000 25.419 444 ALA A C 1
ATOM 3048 O O . ALA A 1 461 ? 3.183 11.311 37.224 1.000 25.971 444 ALA A O 1
ATOM 3050 N N . CYS A 1 462 ? 4.896 9.852 37.311 1.000 26.457 445 CYS A N 1
ATOM 3051 C CA . CYS A 1 462 ? 5.956 10.792 36.856 1.000 26.835 445 CYS A CA 1
ATOM 3052 C C . CYS A 1 462 ? 5.594 11.298 35.470 1.000 26.304 445 CYS A C 1
ATOM 3053 O O . CYS A 1 462 ? 5.688 12.470 35.224 1.000 29.344 445 CYS A O 1
ATOM 3056 N N . VAL A 1 463 ? 5.199 10.388 34.591 1.000 29.297 446 VAL A N 1
ATOM 3057 C CA . VAL A 1 463 ? 4.830 10.663 33.180 1.000 28.535 446 VAL A CA 1
ATOM 3058 C C . VAL A 1 463 ? 3.585 11.558 33.200 1.000 27.696 446 VAL A C 1
ATOM 3059 O O . VAL A 1 463 ? 3.556 12.450 32.371 1.000 28.792 446 VAL A O 1
ATOM 3063 N N . THR A 1 464 ? 2.616 11.353 34.110 1.000 24.484 447 THR A N 1
ATOM 3064 C CA . THR A 1 464 ? 1.397 12.207 34.210 1.000 24.987 447 THR A CA 1
ATOM 3065 C C . THR A 1 464 ? 1.828 13.639 34.587 1.000 27.000 447 THR A C 1
ATOM 3066 O O . THR A 1 464 ? 1.355 14.623 34.006 1.000 30.861 447 THR A O 1
ATOM 3070 N N . ALA A 1 465 ? 2.725 13.790 35.559 1.000 27.234 448 ALA A N 1
ATOM 3071 C CA . ALA A 1 465 ? 3.273 15.096 35.959 1.000 26.050 448 ALA A CA 1
ATOM 3072 C C . ALA A 1 465 ? 3.907 15.760 34.751 1.000 25.314 448 ALA A C 1
ATOM 3073 O O . ALA A 1 465 ? 3.646 16.950 34.540 1.000 27.770 448 ALA A O 1
ATOM 3075 N N . GLY A 1 466 ? 4.762 15.052 34.019 1.000 24.637 449 GLY A N 1
ATOM 3076 C CA . GLY A 1 466 ? 5.577 15.678 32.957 1.000 27.969 449 GLY A CA 1
ATOM 3077 C C . GLY A 1 466 ? 4.686 16.176 31.827 1.000 29.925 449 GLY A C 1
ATOM 3078 O O . GLY A 1 466 ? 4.983 17.238 31.237 1.000 31.488 449 GLY A O 1
ATOM 3079 N N . ILE A 1 467 ? 3.619 15.420 31.518 1.000 28.406 450 ILE A N 1
ATOM 3080 C CA . ILE A 1 467 ? 2.684 15.797 30.427 1.000 29.359 450 ILE A CA 1
ATOM 3081 C C . ILE A 1 467 ? 1.944 17.048 30.884 1.000 30.181 450 ILE A C 1
ATOM 3082 O O . ILE A 1 467 ? 1.770 18.007 30.091 1.000 32.204 450 ILE A O 1
ATOM 3087 N N . LEU A 1 468 ? 1.516 17.064 32.135 1.000 30.423 451 LEU A N 1
ATOM 3088 C CA . LEU A 1 468 ? 0.817 18.239 32.701 1.000 30.000 451 LEU A CA 1
ATOM 3089 C C . LEU A 1 468 ? 1.763 19.443 32.658 1.000 30.340 451 LEU A C 1
ATOM 3090 O O . LEU A 1 468 ? 1.262 20.539 32.469 1.000 32.810 451 LEU A O 1
ATOM 3095 N N . LYS A 1 469 ? 3.080 19.246 32.777 1.000 32.676 452 LYS A N 1
ATOM 3096 C CA . LYS A 1 469 ? 4.087 20.334 32.732 1.000 36.168 452 LYS A CA 1
ATOM 3097 C C . LYS A 1 469 ? 4.632 20.519 31.306 1.000 38.097 452 LYS A C 1
ATOM 3098 O O . LYS A 1 469 ? 5.640 21.213 31.137 1.000 42.116 452 LYS A O 1
ATOM 3104 N N . GLY A 1 470 ? 4.032 19.877 30.296 1.000 38.802 453 GLY A N 1
ATOM 3105 C CA . GLY A 1 470 ? 4.238 20.232 28.876 1.000 34.180 453 GLY A CA 1
ATOM 3106 C C . GLY A 1 470 ? 4.936 19.172 28.029 1.000 33.943 453 GLY A C 1
ATOM 3107 O O . GLY A 1 470 ? 5.172 19.441 26.856 1.000 38.070 453 GLY A O 1
ATOM 3108 N N . ALA A 1 471 ? 5.303 18.011 28.533 1.000 33.243 454 ALA A N 1
ATOM 3109 C CA . ALA A 1 471 ? 6.092 17.050 27.708 1.000 34.974 454 ALA A CA 1
ATOM 3110 C C . ALA A 1 471 ? 5.225 16.571 26.531 1.000 31.048 454 ALA A C 1
ATOM 3111 O O . ALA A 1 471 ? 4.010 16.433 26.718 1.000 28.899 454 ALA A O 1
ATOM 3113 N N . ASN A 1 472 ? 5.820 16.355 25.356 1.000 30.408 455 ASN A N 1
ATOM 3114 C CA . ASN A 1 472 ? 5.068 15.979 24.129 1.000 31.823 455 ASN A CA 1
ATOM 3115 C C . ASN A 1 472 ? 5.261 14.485 23.839 1.000 30.374 455 ASN A C 1
ATOM 3116 O O . ASN A 1 472 ? 4.408 13.900 23.199 1.000 25.555 455 ASN A O 1
ATOM 3121 N N . ILE A 1 473 ? 6.387 13.914 24.244 1.000 33.165 456 ILE A N 1
ATOM 3122 C CA . ILE A 1 473 ? 6.709 12.482 24.023 1.000 34.201 456 ILE A CA 1
ATOM 3123 C C . ILE A 1 473 ? 7.202 11.879 25.340 1.000 34.321 456 ILE A C 1
ATOM 3124 O O . ILE A 1 473 ? 7.958 12.558 26.049 1.000 33.582 456 ILE A O 1
ATOM 3129 N N . ILE A 1 474 ? 6.782 10.650 25.654 1.000 31.682 457 ILE A N 1
ATOM 3130 C CA . ILE A 1 474 ? 7.217 9.898 26.859 1.000 28.746 457 ILE A CA 1
ATOM 3131 C C . ILE A 1 474 ? 7.820 8.579 26.380 1.000 30.861 457 ILE A C 1
ATOM 3132 O O . ILE A 1 474 ? 7.193 7.893 25.562 1.000 29.779 457 ILE A O 1
ATOM 3137 N N . ARG A 1 475 ? 9.052 8.301 26.818 1.000 33.239 458 ARG A N 1
ATOM 3138 C CA . ARG A 1 475 ? 9.806 7.060 26.530 1.000 34.327 458 ARG A CA 1
ATOM 3139 C C . ARG A 1 475 ? 9.570 6.092 27.689 1.000 34.268 458 ARG A C 1
ATOM 3140 O O . ARG A 1 475 ? 10.070 6.334 28.836 1.000 37.357 458 ARG A O 1
ATOM 3148 N N . VAL A 1 476 ? 8.870 4.993 27.398 1.000 30.313 459 VAL A N 1
ATOM 3149 C CA . VAL A 1 476 ? 8.337 4.080 28.436 1.000 30.106 459 VAL A CA 1
ATOM 3150 C C . VAL A 1 476 ? 8.632 2.616 28.088 1.000 30.205 459 VAL A C 1
ATOM 3151 O O . VAL A 1 476 ? 8.849 2.292 26.941 1.000 29.402 459 VAL A O 1
ATOM 3155 N N . HIS A 1 477 ? 8.690 1.792 29.133 1.000 31.196 460 HIS A N 1
ATOM 3156 C CA . HIS A 1 477 ? 8.864 0.329 29.129 1.000 30.941 460 HIS A CA 1
ATOM 3157 C C . HIS A 1 477 ? 7.445 -0.224 29.013 1.000 31.242 460 HIS A C 1
ATOM 3158 O O . HIS A 1 477 ? 7.160 -0.918 28.058 1.000 29.027 460 HIS A O 1
ATOM 3165 N N . ASN A 1 478 ? 6.579 0.123 29.961 1.000 31.826 461 ASN A N 1
ATOM 3166 C CA . ASN A 1 478 ? 5.210 -0.448 30.056 1.000 31.515 461 ASN A CA 1
ATOM 3167 C C . ASN A 1 478 ? 4.299 0.386 29.159 1.000 30.422 461 ASN A C 1
ATOM 3168 O O . ASN A 1 478 ? 3.851 1.429 29.609 1.000 33.965 461 ASN A O 1
ATOM 3173 N N . VAL A 1 479 ? 4.073 -0.019 27.919 1.000 26.559 462 VAL A N 1
ATOM 3174 C CA . VAL A 1 479 ? 3.320 0.795 26.943 1.000 27.278 462 VAL A CA 1
ATOM 3175 C C . VAL A 1 479 ? 1.861 1.004 27.401 1.000 27.621 462 VAL A C 1
ATOM 3176 O O . VAL A 1 479 ? 1.421 2.123 27.495 1.000 30.021 462 VAL A O 1
ATOM 3180 N N . ARG A 1 480 ? 1.119 -0.042 27.639 1.000 31.316 463 ARG A N 1
ATOM 3181 C CA . ARG A 1 480 ? -0.319 0.070 27.962 1.000 40.144 463 ARG A CA 1
ATOM 3182 C C . ARG A 1 480 ? -0.583 1.059 29.117 1.000 40.982 463 ARG A C 1
ATOM 3183 O O . ARG A 1 480 ? -1.490 1.873 29.012 1.000 36.004 463 ARG A O 1
ATOM 3191 N N . ASP A 1 481 ? 0.113 0.943 30.231 1.000 39.573 464 ASP A N 1
ATOM 3192 C CA . ASP A 1 481 ? -0.230 1.736 31.436 1.000 40.756 464 ASP A CA 1
ATOM 3193 C C . ASP A 1 481 ? 0.076 3.213 31.166 1.000 34.968 464 ASP A C 1
ATOM 3194 O O . ASP A 1 481 ? -0.734 4.033 31.585 1.000 37.593 464 ASP A O 1
ATOM 3199 N N . ASN A 1 482 ? 1.160 3.509 30.467 1.000 30.797 465 ASN A N 1
ATOM 3200 C CA . ASN A 1 482 ? 1.564 4.890 30.178 1.000 31.239 465 ASN A CA 1
ATOM 3201 C C . ASN A 1 482 ? 0.647 5.464 29.094 1.000 29.381 465 ASN A C 1
ATOM 3202 O O . ASN A 1 482 ? 0.420 6.668 29.127 1.000 27.896 465 ASN A O 1
ATOM 3207 N N . VAL A 1 483 ? 0.235 4.673 28.118 1.000 28.707 466 VAL A N 1
ATOM 3208 C CA . VAL A 1 483 ? -0.789 5.087 27.111 1.000 27.966 466 VAL A CA 1
ATOM 3209 C C . VAL A 1 483 ? -2.076 5.461 27.859 1.000 28.511 466 VAL A C 1
ATOM 3210 O O . VAL A 1 483 ? -2.616 6.487 27.620 1.000 26.124 466 VAL A O 1
ATOM 3214 N N . ASP A 1 484 ? -2.546 4.669 28.791 1.000 33.761 467 ASP A N 1
ATOM 3215 C CA . ASP A 1 484 ? -3.770 5.049 29.545 1.000 38.113 467 ASP A CA 1
ATOM 3216 C C . ASP A 1 484 ? -3.552 6.432 30.153 1.000 38.078 467 ASP A C 1
ATOM 3217 O O . ASP A 1 484 ? -4.513 7.194 30.178 1.000 42.117 467 ASP A O 1
ATOM 3222 N N . ALA A 1 485 ? -2.329 6.755 30.599 1.000 34.605 468 ALA A N 1
ATOM 3223 C CA . ALA A 1 485 ? -2.036 7.997 31.346 1.000 35.251 468 ALA A CA 1
ATOM 3224 C C . ALA A 1 485 ? -2.023 9.153 30.344 1.000 35.296 468 ALA A C 1
ATOM 3225 O O . ALA A 1 485 ? -2.693 10.175 30.589 1.000 31.783 468 ALA A O 1
ATOM 3227 N N . ALA A 1 48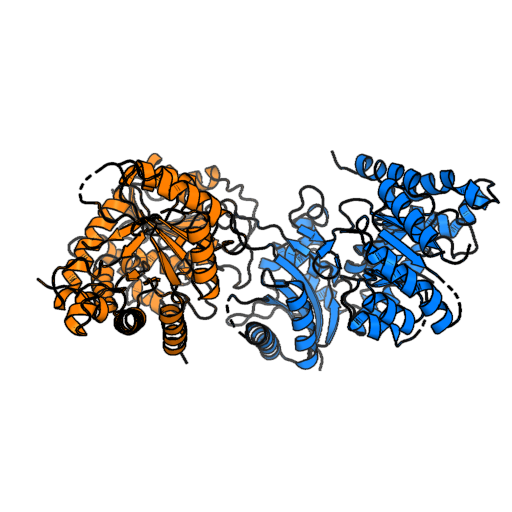6 ? -1.304 8.981 29.238 1.000 34.474 469 ALA A N 1
ATOM 3228 C CA . ALA A 1 486 ? -1.302 9.926 28.104 1.000 34.228 469 ALA A CA 1
ATOM 3229 C C . ALA A 1 486 ? -2.754 10.232 27.673 1.000 37.654 469 ALA A C 1
ATOM 3230 O O . ALA A 1 486 ? -3.137 11.423 27.599 1.000 42.383 469 ALA A O 1
ATOM 3232 N N A ARG A 1 487 ? -3.557 9.212 27.391 0.500 37.200 470 ARG A N 1
ATOM 3233 N N B ARG A 1 487 ? -3.556 9.213 27.393 0.500 35.299 470 ARG A N 1
ATOM 3234 C CA A ARG A 1 487 ? -4.937 9.449 26.902 0.500 38.670 470 ARG A CA 1
ATOM 3235 C CA B ARG A 1 487 ? -4.932 9.457 26.900 0.500 35.519 470 ARG A CA 1
ATOM 3236 C C A ARG A 1 487 ? -5.680 10.289 27.952 0.500 35.937 470 ARG A C 1
ATOM 3237 C C B ARG A 1 487 ? -5.677 10.292 27.952 0.500 34.217 470 ARG A C 1
ATOM 3238 O O A ARG A 1 487 ? -6.462 11.190 27.547 0.500 37.616 470 ARG A O 1
ATOM 3239 O O B ARG A 1 487 ? -6.462 11.191 27.548 0.500 35.896 470 ARG A O 1
ATOM 3254 N N . LEU A 1 488 ? -5.434 10.050 29.239 1.000 33.216 471 LEU A N 1
ATOM 3255 C CA . LEU A 1 488 ? -6.186 10.770 30.298 1.000 34.561 471 LEU A CA 1
ATOM 3256 C C . LEU A 1 488 ? -5.682 12.202 30.419 1.000 34.779 471 LEU A C 1
ATOM 3257 O O . LEU A 1 488 ? -6.519 13.106 30.503 1.000 32.744 471 LEU A O 1
ATOM 3262 N N . CYS A 1 489 ? -4.362 12.372 30.479 1.000 37.312 472 CYS A N 1
ATOM 3263 C CA . CYS A 1 489 ? -3.716 13.703 30.507 1.000 38.393 472 CYS A CA 1
ATOM 3264 C C . CYS A 1 489 ? -4.268 14.512 29.336 1.000 37.674 472 CYS A C 1
ATOM 3265 O O . CYS A 1 489 ? -4.771 15.626 29.579 1.000 39.192 472 CYS A O 1
ATOM 3268 N N . ASP A 1 490 ? -4.289 13.943 28.137 1.000 34.957 473 ASP A N 1
ATOM 3269 C CA . ASP A 1 490 ? -4.744 14.670 26.927 1.000 32.205 473 ASP A CA 1
ATOM 3270 C C . ASP A 1 490 ? -6.218 15.058 27.092 1.000 32.565 473 ASP A C 1
ATOM 3271 O O . ASP A 1 490 ? -6.587 16.176 26.661 1.000 33.949 473 ASP A O 1
ATOM 3276 N N . ALA A 1 491 ? -7.043 14.232 27.724 1.000 31.575 474 ALA A N 1
ATOM 3277 C CA . ALA A 1 491 ? -8.469 14.569 27.917 1.000 34.122 474 ALA A CA 1
ATOM 3278 C C . ALA A 1 491 ? -8.568 15.679 28.952 1.000 36.895 474 ALA A C 1
ATOM 3279 O O . ALA A 1 491 ? -9.416 16.562 28.772 1.000 44.513 474 ALA A O 1
ATOM 3281 N N . MET A 1 492 ? -7.707 15.663 29.960 1.000 41.019 475 MET A N 1
ATOM 3282 C CA . MET A 1 492 ? -7.756 16.604 31.110 1.000 40.053 475 MET A CA 1
ATOM 3283 C C . MET A 1 492 ? -7.305 18.000 30.697 1.000 37.334 475 MET A C 1
ATOM 3284 O O . MET A 1 492 ? -7.801 18.985 31.303 1.000 35.496 475 MET A O 1
ATOM 3289 N N . MET A 1 493 ? -6.411 18.086 29.721 1.000 40.545 476 MET A N 1
ATOM 3290 C CA . MET A 1 493 ? -5.711 19.329 29.294 1.000 42.840 476 MET A CA 1
ATOM 3291 C C . MET A 1 493 ? -6.439 19.935 28.092 1.000 44.756 476 MET A C 1
ATOM 3292 O O . MET A 1 493 ? -6.026 21.011 27.646 1.000 47.294 476 MET A O 1
ATOM 3297 N N . THR A 1 494 ? -7.413 19.214 27.543 1.000 53.592 477 THR A N 1
ATOM 3298 C CA . THR A 1 494 ? -8.387 19.686 26.521 1.000 59.799 477 THR A CA 1
ATOM 3299 C C . THR A 1 494 ? -9.202 20.823 27.126 1.000 64.679 477 THR A C 1
ATOM 3300 O O . THR A 1 494 ? -9.809 20.589 28.188 1.000 58.352 477 THR A O 1
ATOM 3304 N N . LYS A 1 495 ? -9.209 21.981 26.456 1.000 79.898 478 LYS A N 1
ATOM 3305 C CA . LYS A 1 495 ? -9.632 23.275 27.041 1.000 82.602 478 LYS A CA 1
ATOM 3306 C C . LYS A 1 495 ? -11.146 23.279 27.316 1.000 83.031 478 LYS A C 1
ATOM 3307 O O . LYS A 1 495 ? -11.550 24.006 28.237 1.000 94.028 478 LYS A O 1
ATOM 3313 N N . ARG A 1 496 ? -11.951 22.476 26.608 1.000 81.119 479 ARG A N 1
ATOM 3314 C CA . ARG A 1 496 ? -13.391 22.244 26.937 1.000 96.952 479 ARG A CA 1
ATOM 3315 C C . ARG A 1 496 ? -14.203 23.472 26.486 1.000 112.063 479 ARG A C 1
ATOM 3316 O O . ARG A 1 496 ? -14.708 24.329 27.234 1.000 119.497 479 ARG A O 1
ATOM 3324 N N . PHE B 1 28 ? -32.985 57.946 -11.771 1.000 131.171 11 PHE B N 1
ATOM 3325 C CA . PHE B 1 28 ? -32.025 56.836 -12.151 1.000 123.302 11 PHE B CA 1
ATOM 3326 C C . PHE B 1 28 ? -30.688 57.434 -12.625 1.000 123.707 11 PHE B C 1
ATOM 3327 O O . PHE B 1 28 ? -30.649 57.992 -13.729 1.000 115.501 11 PHE B O 1
ATOM 3335 N N . GLU B 1 29 ? -29.624 57.335 -11.818 1.000 124.899 12 GLU B N 1
ATOM 3336 C CA . GLU B 1 29 ? -28.255 57.777 -12.207 1.000 123.474 12 GLU B CA 1
ATOM 3337 C C . GLU B 1 29 ? -27.426 56.518 -12.475 1.000 122.586 12 GLU B C 1
ATOM 3338 O O . GLU B 1 29 ? -27.631 55.529 -11.755 1.000 108.662 12 GLU B O 1
ATOM 3344 N N . GLU B 1 30 ? -26.569 56.515 -13.492 1.000 118.997 13 GLU B N 1
ATOM 3345 C CA . GLU B 1 30 ? -25.721 55.331 -13.771 1.000 114.182 13 GLU B CA 1
ATOM 3346 C C . GLU B 1 30 ? -24.567 55.398 -12.772 1.000 110.709 13 GLU B C 1
ATOM 3347 O O . GLU B 1 30 ? -24.080 56.506 -12.501 1.000 111.484 13 GLU B O 1
ATOM 3353 N N . VAL B 1 31 ? -24.160 54.252 -12.241 1.000 104.628 14 VAL B N 1
ATOM 3354 C CA . VAL B 1 31 ? -23.207 54.149 -11.101 1.000 92.821 14 VAL B CA 1
ATOM 3355 C C . VAL B 1 31 ? -22.402 52.854 -11.274 1.000 85.778 14 VAL B C 1
ATOM 3356 O O . VAL B 1 31 ? -22.996 51.852 -11.671 1.000 91.096 14 VAL B O 1
ATOM 3360 N N . VAL B 1 32 ? -21.099 52.856 -11.024 1.000 74.785 15 VAL B N 1
ATOM 3361 C CA . VAL B 1 32 ? -20.296 51.605 -11.113 1.000 70.898 15 VAL B CA 1
ATOM 3362 C C . VAL B 1 32 ? -19.610 51.365 -9.758 1.000 65.176 15 VAL B C 1
ATOM 3363 O O . VAL B 1 32 ? -18.975 52.285 -9.235 1.000 54.632 15 VAL B O 1
ATOM 3367 N N . ILE B 1 33 ? -19.771 50.163 -9.197 1.000 67.623 16 ILE B N 1
ATOM 3368 C CA . ILE B 1 33 ? -19.318 49.793 -7.821 1.000 68.974 16 ILE B CA 1
ATOM 3369 C C . ILE B 1 33 ? -18.263 48.677 -7.897 1.000 64.008 16 ILE B C 1
ATOM 3370 O O . ILE B 1 33 ? -18.561 47.646 -8.509 1.000 56.153 16 ILE B O 1
ATOM 3375 N N . ALA B 1 34 ? -17.106 48.863 -7.256 1.000 54.442 17 ALA B N 1
ATOM 3376 C CA . ALA B 1 34 ? -16.018 47.870 -7.160 1.000 52.492 17 ALA B CA 1
ATOM 3377 C C . ALA B 1 34 ? -16.403 46.799 -6.131 1.000 58.167 17 ALA B C 1
ATOM 3378 O O . ALA B 1 34 ? -17.115 47.142 -5.173 1.000 55.290 17 ALA B O 1
ATOM 3380 N N . LEU B 1 35 ? -15.967 45.545 -6.333 1.000 53.866 18 LEU B N 1
ATOM 3381 C CA . LEU B 1 35 ? -16.196 44.417 -5.381 1.000 48.424 18 LEU B CA 1
ATOM 3382 C C . LEU B 1 35 ? -14.838 43.847 -4.986 1.000 47.553 18 LEU B C 1
ATOM 3383 O O . LEU B 1 35 ? -13.969 43.775 -5.838 1.000 45.211 18 LEU B O 1
ATOM 3388 N N . GLY B 1 36 ? -14.636 43.512 -3.724 1.000 51.186 19 GLY B N 1
ATOM 3389 C CA . GLY B 1 36 ? -13.377 42.940 -3.214 1.000 50.015 19 GLY B CA 1
ATOM 3390 C C . GLY B 1 36 ? -13.694 41.980 -2.078 1.000 51.290 19 GLY B C 1
ATOM 3391 O O . GLY B 1 36 ? -14.648 42.262 -1.391 1.000 59.483 19 GLY B O 1
ATOM 3392 N N . SER B 1 37 ? -12.969 40.872 -1.934 1.000 53.644 20 SER B N 1
ATOM 3393 C CA . SER B 1 37 ? -13.166 39.848 -0.876 1.000 53.469 20 SER B CA 1
ATOM 3394 C C . SER B 1 37 ? -11.925 38.970 -0.760 1.000 49.356 20 SER B C 1
ATOM 3395 O O . SER B 1 37 ? -11.446 38.532 -1.800 1.000 50.128 20 SER B O 1
ATOM 3398 N N . ASN B 1 38 ? -11.462 38.708 0.457 1.000 49.933 21 ASN B N 1
ATOM 3399 C CA . ASN B 1 38 ? -10.215 37.930 0.682 1.000 54.751 21 ASN B CA 1
ATOM 3400 C C . ASN B 1 38 ? -10.429 36.873 1.777 1.000 55.017 21 ASN B C 1
ATOM 3401 O O . ASN B 1 38 ? -9.450 36.375 2.327 1.000 53.879 21 ASN B O 1
ATOM 3406 N N . VAL B 1 39 ? -11.684 36.547 2.091 1.000 56.020 22 VAL B N 1
ATOM 3407 C CA . VAL B 1 39 ? -12.009 35.548 3.148 1.000 59.652 22 VAL B CA 1
ATOM 3408 C C . VAL B 1 39 ? -13.388 34.947 2.877 1.000 58.811 22 VAL B C 1
ATOM 3409 O O . VAL B 1 39 ? -14.179 35.545 2.087 1.000 54.336 22 VAL B O 1
ATOM 3413 N N . GLY B 1 40 ? -13.638 33.814 3.547 1.000 56.583 23 GLY B N 1
ATOM 3414 C CA . GLY B 1 40 ? -14.848 33.002 3.382 1.000 56.456 23 GLY B CA 1
ATOM 3415 C C . GLY B 1 40 ? -14.866 32.399 1.996 1.000 59.286 23 GLY B C 1
ATOM 3416 O O . GLY B 1 40 ? -13.791 32.222 1.381 1.000 65.898 23 GLY B O 1
ATOM 3417 N N . ASN B 1 41 ? -16.050 32.070 1.518 1.000 60.411 24 ASN B N 1
ATOM 3418 C CA . ASN B 1 41 ? -16.242 31.595 0.134 1.000 60.710 24 ASN B CA 1
ATOM 3419 C C . ASN B 1 41 ? -16.195 32.855 -0.744 1.000 61.498 24 ASN B C 1
ATOM 3420 O O . ASN B 1 41 ? -17.258 33.428 -1.028 1.000 59.304 24 ASN B O 1
ATOM 3425 N N . ARG B 1 42 ? -14.990 33.296 -1.114 1.000 59.248 25 ARG B N 1
ATOM 3426 C CA . ARG B 1 42 ? -14.799 34.595 -1.805 1.000 53.700 25 ARG B CA 1
ATOM 3427 C C . ARG B 1 42 ? -15.870 34.753 -2.884 1.000 51.057 25 ARG B C 1
ATOM 3428 O O . ARG B 1 42 ? -16.465 35.820 -2.970 1.000 58.228 25 ARG B O 1
ATOM 3436 N N . MET B 1 43 ? -16.122 33.726 -3.671 1.000 50.827 26 MET B N 1
ATOM 3437 C CA . MET B 1 43 ? -17.049 33.834 -4.822 1.000 62.475 26 MET B CA 1
ATOM 3438 C C . MET B 1 43 ? -18.511 33.858 -4.344 1.000 62.844 26 MET B C 1
ATOM 3439 O O . MET B 1 43 ? -19.355 34.461 -5.007 1.000 50.778 26 MET B O 1
ATOM 3444 N N . ASN B 1 44 ? -18.815 33.204 -3.231 1.000 73.577 27 ASN B N 1
ATOM 3445 C CA . ASN B 1 44 ? -20.185 33.194 -2.673 1.000 75.742 27 ASN B CA 1
ATOM 3446 C C . ASN B 1 44 ? -20.511 34.603 -2.153 1.000 69.505 27 ASN B C 1
ATOM 3447 O O . ASN B 1 44 ? -21.654 35.049 -2.345 1.000 71.927 27 ASN B O 1
ATOM 3452 N N . ASN B 1 45 ? -19.545 35.266 -1.515 1.000 57.286 28 ASN B N 1
ATOM 3453 C CA . ASN B 1 45 ? -19.680 36.662 -1.039 1.000 59.995 28 ASN B CA 1
ATOM 3454 C C . ASN B 1 45 ? -20.036 37.572 -2.219 1.000 60.632 28 ASN B C 1
ATOM 3455 O O . ASN B 1 45 ? -20.915 38.421 -2.056 1.000 65.078 28 ASN B O 1
ATOM 3460 N N . PHE B 1 46 ? -19.377 37.418 -3.362 1.000 61.830 29 PHE B N 1
ATOM 3461 C CA . PHE B 1 46 ? -19.640 38.238 -4.571 1.000 61.444 29 PHE B CA 1
ATOM 3462 C C . PHE B 1 46 ? -21.049 37.927 -5.083 1.000 66.758 29 PHE B C 1
ATOM 3463 O O . PHE B 1 46 ? -21.774 38.862 -5.447 1.000 73.972 29 PHE B O 1
ATOM 3471 N N . LYS B 1 47 ? -21.413 36.644 -5.135 1.000 76.343 30 LYS B N 1
ATOM 3472 C CA . LYS B 1 47 ? -22.740 36.150 -5.593 1.000 81.345 30 LYS B CA 1
ATOM 3473 C C . LYS B 1 47 ? -23.819 36.761 -4.683 1.000 86.023 30 LYS B C 1
ATOM 3474 O O . LYS B 1 47 ? -24.850 37.197 -5.211 1.000 84.728 30 LYS B O 1
ATOM 3480 N N . GLU B 1 48 ? -23.581 36.803 -3.366 1.000 92.307 31 GLU B N 1
ATOM 3481 C CA . GLU B 1 48 ? -24.573 37.237 -2.342 1.000 89.318 31 GLU B CA 1
ATOM 3482 C C . GLU B 1 48 ? -24.702 38.762 -2.405 1.000 83.248 31 GLU B C 1
ATOM 3483 O O . GLU B 1 48 ? -25.831 39.225 -2.483 1.000 88.252 31 GLU B O 1
ATOM 3489 N N . ALA B 1 49 ? -23.583 39.496 -2.403 1.000 81.236 32 ALA B N 1
ATOM 3490 C CA . ALA B 1 49 ? -23.523 40.967 -2.614 1.000 79.061 32 ALA B CA 1
ATOM 3491 C C . ALA B 1 49 ? -24.401 41.373 -3.806 1.000 82.955 32 ALA B C 1
ATOM 3492 O O . ALA B 1 49 ? -25.137 42.349 -3.692 1.000 86.175 32 ALA B O 1
ATOM 3494 N N . LEU B 1 50 ? -24.326 40.635 -4.912 1.000 92.873 33 LEU B N 1
ATOM 3495 C CA . LEU B 1 50 ? -25.072 40.934 -6.166 1.000 90.404 33 LEU B CA 1
ATOM 3496 C C . LEU B 1 50 ? -26.579 40.774 -5.942 1.000 86.190 33 LEU B C 1
ATOM 3497 O O . LEU B 1 50 ? -27.340 41.517 -6.582 1.000 83.725 33 LEU B O 1
ATOM 3502 N N . ARG B 1 51 ? -26.982 39.813 -5.107 1.000 90.825 34 ARG B N 1
ATOM 3503 C CA . ARG B 1 51 ? -28.401 39.581 -4.716 1.000 100.656 34 ARG B CA 1
ATOM 3504 C C . ARG B 1 51 ? -28.870 40.755 -3.839 1.000 102.737 34 ARG B C 1
ATOM 3505 O O . ARG B 1 51 ? -29.861 41.383 -4.210 1.000 107.697 34 ARG B O 1
ATOM 3513 N N . LEU B 1 52 ? -28.154 41.052 -2.746 1.000 95.880 35 LEU B N 1
ATOM 3514 C CA . LEU B 1 52 ? -28.474 42.140 -1.778 1.000 96.525 35 LEU B CA 1
ATOM 3515 C C . LEU B 1 52 ? -28.521 43.496 -2.506 1.000 101.284 35 LEU B C 1
ATOM 3516 O O . LEU B 1 52 ? -29.338 44.343 -2.100 1.000 116.018 35 LEU B O 1
ATOM 3521 N N . MET B 1 53 ? -27.682 43.705 -3.527 1.000 97.860 36 MET B N 1
ATOM 3522 C CA . MET B 1 53 ? -27.684 44.926 -4.380 1.000 97.618 36 MET B CA 1
ATOM 3523 C C . MET B 1 53 ? -29.026 45.028 -5.120 1.000 94.996 36 MET B C 1
ATOM 3524 O O . MET B 1 53 ? -29.557 46.140 -5.204 1.000 99.781 36 MET B O 1
ATOM 3529 N N . LYS B 1 54 ? -29.547 43.917 -5.646 1.000 91.314 37 LYS B N 1
ATOM 3530 C CA . LYS B 1 54 ? -30.840 43.872 -6.389 1.000 101.811 37 LYS B CA 1
ATOM 3531 C C . LYS B 1 54 ? -31.969 44.302 -5.449 1.000 107.306 37 LYS B C 1
ATOM 3532 O O . LYS B 1 54 ? -32.654 45.295 -5.772 1.000 104.396 37 LYS B O 1
ATOM 3538 N N . ASP B 1 55 ? -32.104 43.581 -4.329 1.000 110.016 38 ASP B N 1
ATOM 3539 C CA . ASP B 1 55 ? -33.158 43.733 -3.289 1.000 108.382 38 ASP B CA 1
ATOM 3540 C C . ASP B 1 55 ? -33.175 45.161 -2.742 1.000 106.734 38 ASP B C 1
ATOM 3541 O O . ASP B 1 55 ? -34.282 45.680 -2.527 1.000 125.931 38 ASP B O 1
ATOM 3546 N N . TYR B 1 56 ? -32.002 45.763 -2.528 1.000 96.755 39 TYR B N 1
ATOM 3547 C CA . TYR B 1 56 ? -31.849 47.118 -1.938 1.000 92.902 39 TYR B CA 1
ATOM 3548 C C . TYR B 1 56 ? -31.726 48.190 -3.036 1.000 92.070 39 TYR B C 1
ATOM 3549 O O . TYR B 1 56 ? -31.094 49.235 -2.752 1.000 97.215 39 TYR B O 1
ATOM 3558 N N . GLY B 1 57 ? -32.302 47.962 -4.228 1.000 94.779 40 GLY B N 1
ATOM 3559 C CA . GLY B 1 57 ? -32.609 49.017 -5.224 1.000 101.494 40 GLY B CA 1
ATOM 3560 C C . GLY B 1 57 ? -31.412 49.442 -6.065 1.000 105.612 40 GLY B C 1
ATOM 3561 O O . GLY B 1 57 ? -31.299 50.659 -6.386 1.000 94.482 40 GLY B O 1
ATOM 3562 N N . ILE B 1 58 ? -30.563 48.469 -6.420 1.000 109.237 41 ILE B N 1
ATOM 3563 C CA . ILE B 1 58 ? -29.435 48.604 -7.389 1.000 102.301 41 ILE B CA 1
ATOM 3564 C C . ILE B 1 58 ? -29.656 47.577 -8.505 1.000 99.396 41 ILE B C 1
ATOM 3565 O O . ILE B 1 58 ? -29.526 46.371 -8.215 1.000 93.540 41 ILE B O 1
ATOM 3570 N N . SER B 1 59 ? -29.987 48.046 -9.716 1.000 101.051 42 SER B N 1
ATOM 3571 C CA . SER B 1 59 ? -30.133 47.211 -10.938 1.000 107.572 42 SER B CA 1
ATOM 3572 C C . SER B 1 59 ? -28.789 47.125 -11.676 1.000 109.903 42 SER B C 1
ATOM 3573 O O . SER B 1 59 ? -28.390 48.142 -12.289 1.000 102.610 42 SER B O 1
ATOM 3576 N N . VAL B 1 60 ? -28.126 45.958 -11.604 1.000 107.021 43 VAL B N 1
ATOM 3577 C CA . VAL B 1 60 ? -26.788 45.688 -12.223 1.000 96.433 43 VAL B CA 1
ATOM 3578 C C . VAL B 1 60 ? -27.009 45.326 -13.696 1.000 82.804 43 VAL B C 1
ATOM 3579 O O . VAL B 1 60 ? -27.742 44.362 -13.961 1.000 79.611 43 VAL B O 1
ATOM 3583 N N . THR B 1 61 ? -26.416 46.097 -14.609 1.000 78.544 44 THR B N 1
ATOM 3584 C CA . THR B 1 61 ? -26.504 45.890 -16.082 1.000 79.650 44 THR B CA 1
ATOM 3585 C C . THR B 1 61 ? -25.251 45.167 -16.615 1.000 78.183 44 THR B C 1
ATOM 3586 O O . THR B 1 61 ? -25.390 44.448 -17.598 1.000 72.308 44 THR B O 1
ATOM 3590 N N . ARG B 1 62 ? -24.067 45.363 -16.020 1.000 88.882 45 ARG B N 1
ATOM 3591 C CA . ARG B 1 62 ? -22.769 44.833 -16.541 1.000 82.651 45 ARG B CA 1
ATOM 3592 C C . ARG B 1 62 ? -21.827 44.437 -15.397 1.000 78.756 45 ARG B C 1
ATOM 3593 O O . ARG B 1 62 ? -21.634 45.258 -14.494 1.000 84.572 45 ARG B O 1
ATOM 3601 N N . HIS B 1 63 ? -21.275 43.222 -15.451 1.000 74.938 46 HIS B N 1
ATOM 3602 C CA . HIS B 1 63 ? -20.226 42.700 -14.537 1.000 67.068 46 HIS B CA 1
ATOM 3603 C C . HIS B 1 63 ? -18.880 42.687 -15.274 1.000 57.587 46 HIS B C 1
ATOM 3604 O O . HIS B 1 63 ? -18.863 42.462 -16.494 1.000 52.132 46 HIS B O 1
ATOM 3611 N N . SER B 1 64 ? -17.792 42.939 -14.545 1.000 55.530 47 SER B N 1
ATOM 3612 C CA . SER B 1 64 ? -16.397 42.889 -15.062 1.000 50.328 47 SER B CA 1
ATOM 3613 C C . SER B 1 64 ? -15.953 41.436 -15.167 1.000 46.520 47 SER B C 1
ATOM 3614 O O . SER B 1 64 ? -16.706 40.553 -14.777 1.000 48.065 47 SER B O 1
ATOM 3617 N N . CYS B 1 65 ? -14.760 41.205 -15.695 1.000 49.217 48 CYS B N 1
ATOM 3618 C CA . CYS B 1 65 ? -14.058 39.909 -15.544 1.000 49.322 48 CYS B CA 1
ATOM 3619 C C . CYS B 1 65 ? -13.721 39.746 -14.058 1.000 47.168 48 CYS B C 1
ATOM 3620 O O . CYS B 1 65 ? -13.752 40.776 -13.357 1.000 52.042 48 CYS B O 1
ATOM 3623 N N . LEU B 1 66 ? -13.401 38.528 -13.602 1.000 41.457 49 LEU B N 1
ATOM 3624 C CA . LEU B 1 66 ? -12.962 38.280 -12.202 1.000 44.286 49 LEU B CA 1
ATOM 3625 C C . LEU B 1 66 ? -11.446 38.397 -12.137 1.000 41.433 49 LEU B C 1
ATOM 3626 O O . LEU B 1 66 ? -10.803 37.975 -13.079 1.000 40.875 49 LEU B O 1
ATOM 3631 N N . TYR B 1 67 ? -10.906 38.896 -11.037 1.000 42.564 50 TYR B N 1
ATOM 3632 C CA . TYR B 1 67 ? -9.443 39.091 -10.872 1.000 45.048 50 TYR B CA 1
ATOM 3633 C C . TYR B 1 67 ? -8.956 38.446 -9.585 1.000 45.891 50 TYR B C 1
ATOM 3634 O O . TYR B 1 67 ? -9.584 38.670 -8.587 1.000 43.043 50 TYR B O 1
ATOM 3643 N N . GLU B 1 68 ? -7.946 37.579 -9.648 1.000 56.258 51 GLU B N 1
ATOM 3644 C CA . GLU B 1 68 ? -7.271 37.028 -8.444 1.000 57.705 51 GLU B CA 1
ATOM 3645 C C . GLU B 1 68 ? -6.133 38.015 -8.241 1.000 52.994 51 GLU B C 1
ATOM 3646 O O . GLU B 1 68 ? -5.439 38.299 -9.203 1.000 46.289 51 GLU B O 1
ATOM 3652 N N . THR B 1 69 ? -6.028 38.558 -7.040 1.000 58.986 52 THR B N 1
ATOM 3653 C CA . THR B 1 69 ? -5.279 39.803 -6.786 1.000 64.487 52 THR B CA 1
ATOM 3654 C C . THR B 1 69 ? -4.416 39.743 -5.528 1.000 66.028 52 THR B C 1
ATOM 3655 O O . THR B 1 69 ? -4.920 39.304 -4.514 1.000 54.556 52 THR B O 1
ATOM 3659 N N . GLU B 1 70 ? -3.200 40.281 -5.616 1.000 75.005 53 GLU B N 1
ATOM 3660 C CA . GLU B 1 70 ? -2.248 40.479 -4.501 1.000 77.672 53 GLU B CA 1
ATOM 3661 C C . GLU B 1 70 ? -2.089 41.982 -4.262 1.000 81.020 53 GLU B C 1
ATOM 3662 O O . GLU B 1 70 ? -1.078 42.538 -4.676 1.000 79.768 53 GLU B O 1
ATOM 3668 N N . PRO B 1 71 ? -3.017 42.727 -3.609 1.000 86.964 54 PRO B N 1
ATOM 3669 C CA . PRO B 1 71 ? -2.872 44.181 -3.511 1.000 81.778 54 PRO B CA 1
ATOM 3670 C C . PRO B 1 71 ? -2.043 44.695 -2.314 1.000 85.350 54 PRO B C 1
ATOM 3671 O O . PRO B 1 71 ? -1.649 45.834 -2.413 1.000 75.501 54 PRO B O 1
ATOM 3675 N N . VAL B 1 72 ? -1.748 43.854 -1.302 1.000 91.440 55 VAL B N 1
ATOM 3676 C CA . VAL B 1 72 ? -0.909 44.179 -0.113 1.000 86.812 55 VAL B CA 1
ATOM 3677 C C . VAL B 1 72 ? 0.546 43.836 -0.452 1.000 93.871 55 VAL B C 1
ATOM 3678 O O . VAL B 1 72 ? 1.376 44.757 -0.394 1.000 109.324 55 VAL B O 1
ATOM 3682 N N . HIS B 1 73 ? 0.822 42.586 -0.830 1.000 90.829 56 HIS B N 1
ATOM 3683 C CA . HIS B 1 73 ? 2.147 42.116 -1.320 1.000 89.095 56 HIS B CA 1
ATOM 3684 C C . HIS B 1 73 ? 1.929 40.966 -2.309 1.000 86.315 56 HIS B C 1
ATOM 3685 O O . HIS B 1 73 ? 0.965 40.202 -2.106 1.000 80.297 56 HIS B O 1
ATOM 3692 N N . VAL B 1 74 ? 2.809 40.836 -3.309 1.000 88.970 57 VAL B N 1
ATOM 3693 C CA . VAL B 1 74 ? 2.760 39.830 -4.419 1.000 86.164 57 VAL B CA 1
ATOM 3694 C C . VAL B 1 74 ? 2.609 38.422 -3.854 1.000 86.523 57 VAL B C 1
ATOM 3695 O O . VAL B 1 74 ? 2.018 37.566 -4.541 1.000 91.192 57 VAL B O 1
ATOM 3699 N N . THR B 1 75 ? 3.242 38.194 -2.707 1.000 88.606 58 THR B N 1
ATOM 3700 C CA . THR B 1 75 ? 3.271 36.918 -1.956 1.000 87.992 58 THR B CA 1
ATOM 3701 C C . THR B 1 75 ? 2.411 37.037 -0.694 1.000 86.086 58 THR B C 1
ATOM 3702 O O . THR B 1 75 ? 2.890 36.615 0.393 1.000 79.844 58 THR B O 1
ATOM 3706 N N . ASP B 1 76 ? 1.200 37.591 -0.803 1.000 80.670 59 ASP B N 1
ATOM 3707 C CA . ASP B 1 76 ? 0.321 37.746 0.384 1.000 74.867 59 ASP B CA 1
ATOM 3708 C C . ASP B 1 76 ? -0.750 36.668 0.375 1.000 66.769 59 ASP B C 1
ATOM 3709 O O . ASP B 1 76 ? -1.382 36.473 -0.665 1.000 64.871 59 ASP B O 1
ATOM 3714 N N . GLN B 1 77 ? -0.955 36.028 1.509 1.000 66.009 60 GLN B N 1
ATOM 3715 C CA . GLN B 1 77 ? -2.103 35.120 1.731 1.000 66.174 60 GLN B CA 1
ATOM 3716 C C . GLN B 1 77 ? -3.021 35.903 2.663 1.000 61.189 60 GLN B C 1
ATOM 3717 O O . GLN B 1 77 ? -2.527 36.464 3.622 1.000 64.612 60 GLN B O 1
ATOM 3723 N N . PRO B 1 78 ? -4.350 36.041 2.477 1.000 54.280 61 PRO B N 1
ATOM 3724 C CA . PRO B 1 78 ? -5.109 35.476 1.367 1.000 55.177 61 PRO B CA 1
ATOM 3725 C C . PRO B 1 78 ? -4.934 36.429 0.183 1.000 57.244 61 PRO B C 1
ATOM 3726 O O . PRO B 1 78 ? -4.651 37.581 0.372 1.000 57.173 61 PRO B O 1
ATOM 3730 N N . ARG B 1 79 ? -5.066 35.894 -1.013 1.000 57.087 62 ARG B N 1
ATOM 3731 C CA . ARG B 1 79 ? -5.160 36.713 -2.232 1.000 55.733 62 ARG B CA 1
ATOM 3732 C C . ARG B 1 79 ? -6.575 37.295 -2.263 1.000 55.635 62 ARG B C 1
ATOM 3733 O O . ARG B 1 79 ? -7.512 36.644 -1.751 1.000 47.847 62 ARG B O 1
ATOM 3741 N N . PHE B 1 80 ? -6.750 38.482 -2.826 1.000 55.066 63 PHE B N 1
ATOM 3742 C CA . PHE B 1 80 ? -8.103 39.074 -2.992 1.000 55.868 63 PHE B CA 1
ATOM 3743 C C . PHE B 1 80 ? -8.753 38.593 -4.294 1.000 50.020 63 PHE B C 1
ATOM 3744 O O . PHE B 1 80 ? -8.086 38.384 -5.280 1.000 45.236 63 PHE B O 1
ATOM 3752 N N . LEU B 1 81 ? -10.074 38.507 -4.284 1.000 48.519 64 LEU B N 1
ATOM 3753 C CA . LEU B 1 81 ? -10.902 38.390 -5.503 1.000 51.270 64 LEU B CA 1
ATOM 3754 C C . LEU B 1 81 ? -11.404 39.811 -5.770 1.000 54.391 64 LEU B C 1
ATOM 3755 O O . LEU B 1 81 ? -11.889 40.423 -4.829 1.000 48.726 64 LEU B O 1
ATOM 3760 N N . ASN B 1 82 ? -11.251 40.322 -6.985 1.000 55.489 65 ASN B N 1
ATOM 3761 C CA . ASN B 1 82 ? -11.616 41.712 -7.342 1.000 47.989 65 ASN B CA 1
ATOM 3762 C C . ASN B 1 82 ? -12.474 41.685 -8.576 1.000 46.906 65 ASN B C 1
ATOM 3763 O O . ASN B 1 82 ? -12.186 40.897 -9.467 1.000 52.589 65 ASN B O 1
ATOM 3768 N N . ALA B 1 83 ? -13.456 42.563 -8.623 1.000 46.319 66 ALA B N 1
ATOM 3769 C CA . ALA B 1 83 ? -14.416 42.713 -9.730 1.000 46.147 66 ALA B CA 1
ATOM 3770 C C . ALA B 1 83 ? -15.011 44.124 -9.657 1.000 48.195 66 ALA B C 1
ATOM 3771 O O . ALA B 1 83 ? -14.523 44.952 -8.838 1.000 46.870 66 ALA B O 1
ATOM 3773 N N . ALA B 1 84 ? -15.992 44.409 -10.511 1.000 48.491 67 ALA B N 1
ATOM 3774 C CA . ALA B 1 84 ? -16.725 45.684 -10.530 1.000 50.365 67 ALA B CA 1
ATOM 3775 C C . ALA B 1 84 ? -18.030 45.456 -11.268 1.000 52.691 67 ALA B C 1
ATOM 3776 O O . ALA B 1 84 ? -18.113 44.507 -12.047 1.000 49.444 67 ALA B O 1
ATOM 3778 N N . ILE B 1 85 ? -19.028 46.271 -10.988 1.000 58.512 68 ILE B N 1
ATOM 3779 C CA . ILE B 1 85 ? -20.320 46.215 -11.723 1.000 67.761 68 ILE B CA 1
ATOM 3780 C C . ILE B 1 85 ? -20.668 47.623 -12.175 1.000 65.536 68 ILE B C 1
ATOM 3781 O O . ILE B 1 85 ? -20.042 48.573 -11.724 1.000 58.578 68 ILE B O 1
ATOM 3786 N N . ARG B 1 86 ? -21.615 47.709 -13.089 1.000 77.692 69 ARG B N 1
ATOM 3787 C CA . ARG B 1 86 ? -22.139 48.985 -13.627 1.000 89.312 69 ARG B CA 1
ATOM 3788 C C . ARG B 1 86 ? -23.658 48.812 -13.608 1.000 102.254 69 ARG B C 1
ATOM 3789 O O . ARG B 1 86 ? -24.108 47.700 -13.951 1.000 86.200 69 ARG B O 1
ATOM 3797 N N . GLY B 1 87 ? -24.406 49.826 -13.163 1.000 119.602 70 GLY B N 1
ATOM 3798 C CA . GLY B 1 87 ? -25.878 49.750 -13.099 1.000 122.420 70 GLY B CA 1
ATOM 3799 C C . GLY B 1 87 ? -26.543 51.103 -12.944 1.000 113.548 70 GLY B C 1
ATOM 3800 O O . GLY B 1 87 ? -25.848 52.126 -12.979 1.000 109.167 70 GLY B O 1
ATOM 3801 N N . VAL B 1 88 ? -27.867 51.076 -12.806 1.000 117.019 71 VAL B N 1
ATOM 3802 C CA . VAL B 1 88 ? -28.750 52.261 -12.602 1.000 115.835 71 VAL B CA 1
ATOM 3803 C C . VAL B 1 88 ? -29.305 52.163 -11.176 1.000 114.320 71 VAL B C 1
ATOM 3804 O O . VAL B 1 88 ? -29.547 51.014 -10.718 1.000 98.172 71 VAL B O 1
ATOM 3808 N N . THR B 1 89 ? -29.472 53.309 -10.498 1.000 124.311 72 THR B N 1
ATOM 3809 C CA . THR B 1 89 ? -30.023 53.404 -9.115 1.000 126.252 72 THR B CA 1
ATOM 3810 C C . THR B 1 89 ? -30.751 54.745 -8.911 1.000 127.902 72 THR B C 1
ATOM 3811 O O . THR B 1 89 ? -30.261 55.789 -9.414 1.000 106.599 72 THR B O 1
ATOM 3815 N N . LYS B 1 90 ? -31.874 54.720 -8.186 1.000 134.319 73 LYS B N 1
ATOM 3816 C CA . LYS B 1 90 ? -32.565 55.947 -7.697 1.000 134.245 73 LYS B CA 1
ATOM 3817 C C . LYS B 1 90 ? -31.807 56.475 -6.464 1.000 117.737 73 LYS B C 1
ATOM 3818 O O . LYS B 1 90 ? -31.581 57.703 -6.413 1.000 107.361 73 LYS B O 1
ATOM 3824 N N . LEU B 1 91 ? -31.385 55.592 -5.544 1.000 96.606 74 LEU B N 1
ATOM 3825 C CA . LEU B 1 91 ? -30.602 55.924 -4.315 1.000 94.338 74 LEU B CA 1
ATOM 3826 C C . LEU B 1 91 ? -29.607 57.050 -4.609 1.000 93.698 74 LEU B C 1
ATOM 3827 O O . LEU B 1 91 ? -28.884 56.951 -5.602 1.000 100.239 74 LEU B O 1
ATOM 3832 N N . LYS B 1 92 ? -29.572 58.077 -3.763 1.000 102.157 75 LYS B N 1
ATOM 3833 C CA . LYS B 1 92 ? -28.616 59.210 -3.865 1.000 110.523 75 LYS B CA 1
ATOM 3834 C C . LYS B 1 92 ? -27.271 58.757 -3.302 1.000 99.507 75 LYS B C 1
ATOM 3835 O O . LYS B 1 92 ? -27.228 57.813 -2.511 1.000 88.940 75 LYS B O 1
ATOM 3841 N N . PRO B 1 93 ? -26.153 59.429 -3.674 1.000 89.100 76 PRO B N 1
ATOM 3842 C CA . PRO B 1 93 ? -24.814 59.071 -3.199 1.000 93.233 76 PRO B CA 1
ATOM 3843 C C . PRO B 1 93 ? -24.713 58.546 -1.758 1.000 94.527 76 PRO B C 1
ATOM 3844 O O . PRO B 1 93 ? -24.236 57.437 -1.567 1.000 102.664 76 PRO B O 1
ATOM 3848 N N . HIS B 1 94 ? -25.143 59.338 -0.780 1.000 98.842 77 HIS B N 1
ATOM 3849 C CA . HIS B 1 94 ? -24.985 59.016 0.664 1.000 91.633 77 HIS B CA 1
ATOM 3850 C C . HIS B 1 94 ? -25.973 57.890 0.990 1.000 92.359 77 HIS B C 1
ATOM 3851 O O . HIS B 1 94 ? -25.614 57.014 1.800 1.000 100.399 77 HIS B O 1
ATOM 3858 N N . GLU B 1 95 ? -27.127 57.855 0.315 1.000 95.887 78 GLU B N 1
ATOM 3859 C CA . GLU B 1 95 ? -28.159 56.791 0.478 1.000 102.054 78 GLU B CA 1
ATOM 3860 C C . GLU B 1 95 ? -27.559 55.453 0.021 1.000 104.361 78 GLU B C 1
ATOM 3861 O O . GLU B 1 95 ? -27.621 54.481 0.809 1.000 107.684 78 GLU B O 1
ATOM 3867 N N . LEU B 1 96 ? -27.009 55.439 -1.206 1.000 103.421 79 LEU B N 1
ATOM 3868 C CA . LEU B 1 96 ? -26.297 54.298 -1.847 1.000 93.427 79 LEU B CA 1
ATOM 3869 C C . LEU B 1 96 ? -25.147 53.849 -0.948 1.000 87.333 79 LEU B C 1
ATOM 3870 O O . LEU B 1 96 ? -25.172 52.678 -0.540 1.000 89.803 79 LEU B O 1
ATOM 3875 N N . LEU B 1 97 ? -24.183 54.738 -0.670 1.000 82.944 80 LEU B N 1
ATOM 3876 C CA . LEU B 1 97 ? -23.012 54.451 0.210 1.000 84.330 80 LEU B CA 1
ATOM 3877 C C . LEU B 1 97 ? -23.486 53.662 1.429 1.000 89.377 80 LEU B C 1
ATOM 3878 O O . LEU B 1 97 ? -22.769 52.720 1.825 1.000 98.135 80 LEU B O 1
ATOM 3883 N N . ASN B 1 98 ? -24.639 54.038 1.994 1.000 90.203 81 ASN B N 1
ATOM 3884 C CA . ASN B 1 98 ? -25.142 53.465 3.272 1.000 96.476 81 ASN B CA 1
ATOM 3885 C C . ASN B 1 98 ? -25.671 52.043 3.018 1.000 85.404 81 ASN B C 1
ATOM 3886 O O . ASN B 1 98 ? -25.451 51.171 3.887 1.000 75.831 81 ASN B O 1
ATOM 3891 N N . VAL B 1 99 ? -26.289 51.800 1.859 1.000 85.186 82 VAL B N 1
ATOM 3892 C CA . VAL B 1 99 ? -26.758 50.443 1.427 1.000 88.989 82 VAL B CA 1
ATOM 3893 C C . VAL B 1 99 ? -25.534 49.539 1.242 1.000 83.690 82 VAL B C 1
ATOM 3894 O O . VAL B 1 99 ? -25.622 48.330 1.527 1.000 76.022 82 VAL B O 1
ATOM 3898 N N . LEU B 1 100 ? -24.429 50.101 0.756 1.000 82.169 83 LEU B N 1
ATOM 3899 C CA . LEU B 1 100 ? -23.203 49.311 0.468 1.000 83.304 83 LEU B CA 1
ATOM 3900 C C . LEU B 1 100 ? -22.544 48.962 1.803 1.000 79.580 83 LEU B C 1
ATOM 3901 O O . LEU B 1 100 ? -22.234 47.777 1.997 1.000 84.212 83 LEU B O 1
ATOM 3906 N N . LYS B 1 101 ? -22.395 49.942 2.695 1.000 79.519 84 LYS B N 1
ATOM 3907 C CA . LYS B 1 101 ? -21.910 49.744 4.087 1.000 85.194 84 LYS B CA 1
ATOM 3908 C C . LYS B 1 101 ? -22.828 48.756 4.817 1.000 86.718 84 LYS B C 1
ATOM 3909 O O . LYS B 1 101 ? -22.313 48.011 5.678 1.000 88.211 84 LYS B O 1
ATOM 3915 N N . LYS B 1 102 ? -24.129 48.760 4.502 1.000 84.280 85 LYS B N 1
ATOM 3916 C CA . LYS B 1 102 ? -25.131 47.821 5.083 1.000 87.437 85 LYS B CA 1
ATOM 3917 C C . LYS B 1 102 ? -24.786 46.407 4.608 1.000 85.697 85 LYS B C 1
ATOM 3918 O O . LYS B 1 102 ? -24.583 45.523 5.452 1.000 90.648 85 LYS B O 1
ATOM 3924 N N . ILE B 1 103 ? -24.689 46.220 3.297 1.000 89.788 86 ILE B N 1
ATOM 3925 C CA . ILE B 1 103 ? -24.350 44.915 2.674 1.000 82.028 86 ILE B CA 1
ATOM 3926 C C . ILE B 1 103 ? -23.039 44.407 3.286 1.000 83.258 86 ILE B C 1
ATOM 3927 O O . ILE B 1 103 ? -22.971 43.219 3.629 1.000 68.790 86 ILE B O 1
ATOM 3932 N N . GLU B 1 104 ? -22.046 45.291 3.413 1.000 86.956 87 GLU B N 1
ATOM 3933 C CA . GLU B 1 104 ? -20.702 44.989 3.976 1.000 89.913 87 GLU B CA 1
ATOM 3934 C C . GLU B 1 104 ? -20.842 44.429 5.394 1.000 94.289 87 GLU B C 1
ATOM 3935 O O . GLU B 1 104 ? -20.199 43.411 5.680 1.000 93.767 87 GLU B O 1
ATOM 3941 N N . LYS B 1 105 ? -21.623 45.104 6.243 1.000 98.511 88 LYS B N 1
ATOM 3942 C CA . LYS B 1 105 ? -21.866 44.732 7.664 1.000 103.791 88 LYS B CA 1
ATOM 3943 C C . LYS B 1 105 ? -22.634 43.412 7.720 1.000 94.584 88 LYS B C 1
ATOM 3944 O O . LYS B 1 105 ? -22.337 42.577 8.582 1.000 88.249 88 LYS B O 1
ATOM 3950 N N . GLU B 1 106 ? -23.591 43.260 6.815 1.000 90.173 89 GLU B N 1
ATOM 3951 C CA . GLU B 1 106 ? -24.518 42.113 6.764 1.000 92.148 89 GLU B CA 1
ATOM 3952 C C . GLU B 1 106 ? -23.764 40.869 6.284 1.000 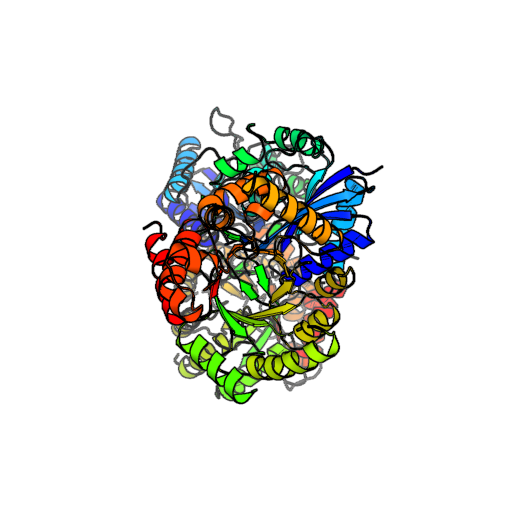95.615 89 GLU B C 1
ATOM 3953 O O . GLU B 1 106 ? -24.139 39.774 6.706 1.000 98.165 89 GLU B O 1
ATOM 3959 N N . MET B 1 107 ? -22.768 41.036 5.407 1.000 106.018 90 MET B N 1
ATOM 3960 C CA . MET B 1 107 ? -21.926 39.915 4.912 1.000 96.402 90 MET B CA 1
ATOM 3961 C C . MET B 1 107 ? -20.977 39.501 6.028 1.000 92.820 90 MET B C 1
ATOM 3962 O O . MET B 1 107 ? -20.589 38.337 6.017 1.000 103.186 90 MET B O 1
ATOM 3967 N N . GLY B 1 108 ? -20.597 40.440 6.905 1.000 83.847 91 GLY B N 1
ATOM 3968 C CA . GLY B 1 108 ? -19.818 40.152 8.125 1.000 85.477 91 GLY B CA 1
ATOM 3969 C C . GLY B 1 108 ? -18.582 41.016 8.297 1.000 83.761 91 GLY B C 1
ATOM 3970 O O . GLY B 1 108 ? -17.525 40.445 8.612 1.000 80.856 91 GLY B O 1
ATOM 3971 N N . ARG B 1 109 ? -18.711 42.341 8.216 1.000 87.213 92 ARG B N 1
ATOM 3972 C CA . ARG B 1 109 ? -17.565 43.273 8.373 1.000 105.447 92 ARG B CA 1
ATOM 3973 C C . ARG B 1 109 ? -17.556 43.810 9.803 1.000 118.158 92 ARG B C 1
ATOM 3974 O O . ARG B 1 109 ? -18.088 44.908 10.004 1.000 123.057 92 ARG B O 1
ATOM 3982 N N . GLU B 1 110 ? -16.951 43.073 10.741 1.000 137.444 93 GLU B N 1
ATOM 3983 C CA . GLU B 1 110 ? -16.954 43.382 12.199 1.000 143.495 93 GLU B CA 1
ATOM 3984 C C . GLU B 1 110 ? -16.189 44.679 12.512 1.000 148.949 93 GLU B C 1
ATOM 3985 O O . GLU B 1 110 ? -16.469 45.250 13.591 1.000 154.352 93 GLU B O 1
ATOM 3991 N N . GLU B 1 111 ? -15.256 45.104 11.645 1.000 144.346 94 GLU B N 1
ATOM 3992 C CA . GLU B 1 111 ? -14.488 46.381 11.753 1.000 147.222 94 GLU B CA 1
ATOM 3993 C C . GLU B 1 111 ? -13.701 46.442 13.072 1.000 144.136 94 GLU B C 1
ATOM 3994 O O . GLU B 1 111 ? -14.122 47.199 13.963 1.000 125.038 94 GLU B O 1
ATOM 4000 N N . ASN B 1 112 ? -12.577 45.719 13.161 1.000 151.379 95 ASN B N 1
ATOM 4001 C CA . ASN B 1 112 ? -11.718 45.583 14.372 1.000 147.873 95 ASN B CA 1
ATOM 4002 C C . ASN B 1 112 ? -10.515 46.536 14.350 1.000 152.091 95 ASN B C 1
ATOM 4003 O O . ASN B 1 112 ? -9.572 46.271 15.122 1.000 155.901 95 ASN B O 1
ATOM 4008 N N . GLY B 1 113 ? -10.513 47.582 13.515 1.000 144.484 96 GLY B N 1
ATOM 4009 C CA . GLY B 1 113 ? -9.354 48.482 13.377 1.000 138.741 96 GLY B CA 1
ATOM 4010 C C . GLY B 1 113 ? -8.117 47.676 13.022 1.000 139.131 96 GLY B C 1
ATOM 4011 O O . GLY B 1 113 ? -7.173 47.622 13.837 1.000 145.025 96 GLY B O 1
ATOM 4012 N N . LEU B 1 114 ? -8.158 47.014 11.866 1.000 129.736 97 LEU B N 1
ATOM 4013 C CA . LEU B 1 114 ? -7.051 46.198 11.317 1.000 114.512 97 LEU B CA 1
ATOM 4014 C C . LEU B 1 114 ? -6.752 46.707 9.910 1.000 101.909 97 LEU B C 1
ATOM 4015 O O . LEU B 1 114 ? -7.633 46.532 9.054 1.000 93.366 97 LEU B O 1
ATOM 4020 N N . ARG B 1 115 ? -5.577 47.309 9.688 1.000 99.206 98 ARG B N 1
ATOM 4021 C CA . ARG B 1 115 ? -5.178 47.875 8.371 1.000 106.194 98 ARG B CA 1
ATOM 4022 C C . ARG B 1 115 ? -5.426 46.812 7.284 1.000 101.508 98 ARG B C 1
ATOM 4023 O O . ARG B 1 115 ? -6.268 47.078 6.406 1.000 98.438 98 ARG B O 1
ATOM 4031 N N . TYR B 1 116 ? -4.739 45.662 7.358 1.000 91.615 99 TYR B N 1
ATOM 4032 C CA . TYR B 1 116 ? -4.848 44.533 6.398 1.000 87.541 99 TYR B CA 1
ATOM 4033 C C . TYR B 1 116 ? -5.563 43.329 7.031 1.000 79.170 99 TYR B C 1
ATOM 4034 O O . TYR B 1 116 ? -5.049 42.193 6.944 1.000 71.782 99 TYR B O 1
ATOM 4043 N N . GLY B 1 117 ? -6.729 43.551 7.630 1.000 73.862 100 GLY B N 1
ATOM 4044 C CA . GLY B 1 117 ? -7.495 42.481 8.301 1.000 73.488 100 GLY B CA 1
ATOM 4045 C C . GLY B 1 117 ? -8.444 41.774 7.334 1.000 73.717 100 GLY B C 1
ATOM 4046 O O . GLY B 1 117 ? -8.519 42.140 6.164 1.000 65.291 100 GLY B O 1
ATOM 4047 N N . PRO B 1 118 ? -9.176 40.736 7.799 1.000 75.263 101 PRO B N 1
ATOM 4048 C CA . PRO B 1 118 ? -10.176 40.046 6.991 1.000 74.688 101 PRO B CA 1
ATOM 4049 C C . PRO B 1 118 ? -11.169 40.992 6.310 1.000 69.245 101 PRO B C 1
ATOM 4050 O O . PRO B 1 118 ? -11.688 41.849 6.961 1.000 68.645 101 PRO B O 1
ATOM 4054 N N . ARG B 1 119 ? -11.480 40.737 5.045 1.000 69.620 102 ARG B N 1
ATOM 4055 C CA . ARG B 1 119 ? -12.398 41.585 4.242 1.000 71.955 102 ARG B CA 1
ATOM 4056 C C . ARG B 1 119 ? -13.429 40.717 3.548 1.000 65.711 102 ARG B C 1
ATOM 4057 O O . ARG B 1 119 ? -13.259 40.415 2.382 1.000 53.130 102 ARG B O 1
ATOM 4065 N N . PRO B 1 120 ? -14.479 40.245 4.256 1.000 69.819 103 PRO B N 1
ATOM 4066 C CA . PRO B 1 120 ? -15.546 39.438 3.661 1.000 66.132 103 PRO B CA 1
ATOM 4067 C C . PRO B 1 120 ? -16.061 39.953 2.312 1.000 62.125 103 PRO B C 1
ATOM 4068 O O . PRO B 1 120 ? -16.270 39.172 1.421 1.000 61.234 103 PRO B O 1
ATOM 4072 N N . LEU B 1 121 ? -16.288 41.251 2.230 1.000 64.633 104 LEU B N 1
ATOM 4073 C CA . LEU B 1 121 ? -16.778 41.945 1.019 1.000 68.403 104 LEU B CA 1
ATOM 4074 C C . LEU B 1 121 ? -16.449 43.423 1.209 1.000 70.678 104 LEU B C 1
ATOM 4075 O O . LEU B 1 121 ? -16.666 43.909 2.307 1.000 86.302 104 LEU B O 1
ATOM 4080 N N . ASP B 1 122 ? -15.888 44.084 0.203 1.000 65.832 105 ASP B N 1
ATOM 4081 C CA . ASP B 1 122 ? -15.557 45.534 0.226 1.000 62.224 105 ASP B CA 1
ATOM 4082 C C . ASP B 1 122 ? -16.293 46.153 -0.947 1.000 60.694 105 ASP B C 1
ATOM 4083 O O . ASP B 1 122 ? -15.958 45.774 -2.060 1.000 71.739 105 ASP B O 1
ATOM 4088 N N . LEU B 1 123 ? -17.281 47.014 -0.732 1.000 56.654 106 LEU B N 1
ATOM 4089 C CA . LEU B 1 123 ? -17.956 47.715 -1.859 1.000 60.635 106 LEU B CA 1
ATOM 4090 C C . LEU B 1 123 ? -17.508 49.174 -1.855 1.000 57.392 106 LEU B C 1
ATOM 4091 O O . LEU B 1 123 ? -17.377 49.733 -0.774 1.000 64.818 106 LEU B O 1
ATOM 4096 N N . ASP B 1 124 ? -17.131 49.697 -3.018 1.000 61.306 107 ASP B N 1
ATOM 4097 C CA . ASP B 1 124 ? -16.575 51.065 -3.227 1.000 65.236 107 ASP B CA 1
ATOM 4098 C C . ASP B 1 124 ? -17.310 51.693 -4.412 1.000 69.042 107 ASP B C 1
ATOM 4099 O O . ASP B 1 124 ? -17.442 51.006 -5.449 1.000 72.793 107 ASP B O 1
ATOM 4104 N N . ILE B 1 125 ? -17.809 52.923 -4.260 1.000 72.210 108 ILE B N 1
ATOM 4105 C CA . ILE B 1 125 ? -18.421 53.667 -5.399 1.000 69.132 108 ILE B CA 1
ATOM 4106 C C . ILE B 1 125 ? -17.272 54.276 -6.202 1.000 63.573 108 ILE B C 1
ATOM 4107 O O . ILE B 1 125 ? -16.474 55.063 -5.647 1.000 50.159 108 ILE B O 1
ATOM 4112 N N . LEU B 1 126 ? -17.139 53.842 -7.451 1.000 65.491 109 LEU B N 1
ATOM 4113 C CA . LEU B 1 126 ? -16.087 54.362 -8.354 1.000 71.256 109 LEU B CA 1
ATOM 4114 C C . LEU B 1 126 ? -16.632 55.593 -9.105 1.000 69.638 109 LEU B C 1
ATOM 4115 O O . LEU B 1 126 ? -15.868 56.588 -9.283 1.000 56.592 109 LEU B O 1
ATOM 4120 N N . PHE B 1 127 ? -17.900 55.521 -9.534 1.000 65.301 110 PHE B N 1
ATOM 4121 C CA . PHE B 1 127 ? -18.549 56.516 -10.420 1.000 71.110 110 PHE B CA 1
ATOM 4122 C C . PHE B 1 127 ? -20.003 56.668 -9.975 1.000 81.802 110 PHE B C 1
ATOM 4123 O O . PHE B 1 127 ? -20.696 55.648 -9.840 1.000 74.577 110 PHE B O 1
ATOM 4131 N N . TYR B 1 128 ? -20.395 57.919 -9.694 1.000 94.575 111 TYR B N 1
ATOM 4132 C CA . TYR B 1 128 ? -21.799 58.377 -9.595 1.000 91.335 111 TYR B CA 1
ATOM 4133 C C . TYR B 1 128 ? -22.023 59.428 -10.684 1.000 94.981 111 TYR B C 1
ATOM 4134 O O . TYR B 1 128 ? -21.225 60.389 -10.747 1.000 97.763 111 TYR B O 1
ATOM 4143 N N . GLY B 1 129 ? -23.029 59.193 -11.539 1.000 90.861 112 GLY B N 1
ATOM 4144 C CA . GLY B 1 129 ? -23.477 60.082 -12.629 1.000 87.672 112 GLY B CA 1
ATOM 4145 C C . GLY B 1 129 ? -22.319 60.756 -13.336 1.000 89.852 112 GLY B C 1
ATOM 4146 O O . GLY B 1 129 ? -21.228 60.148 -13.398 1.000 91.383 112 GLY B O 1
ATOM 4147 N N . LYS B 1 130 ? -22.531 61.998 -13.789 1.000 90.011 113 LYS B N 1
ATOM 4148 C CA . LYS B 1 130 ? -21.661 62.688 -14.782 1.000 85.432 113 LYS B CA 1
ATOM 4149 C C . LYS B 1 130 ? -20.519 63.428 -14.082 1.000 83.140 113 LYS B C 1
ATOM 4150 O O . LYS B 1 130 ? -19.547 63.797 -14.786 1.000 80.194 113 LYS B O 1
ATOM 4156 N N . HIS B 1 131 ? -20.627 63.664 -12.768 1.000 86.477 114 HIS B N 1
ATOM 4157 C CA . HIS B 1 131 ? -19.743 64.617 -12.048 1.000 89.919 114 HIS B CA 1
ATOM 4158 C C . HIS B 1 131 ? -19.070 63.932 -10.869 1.000 77.265 114 HIS B C 1
ATOM 4159 O O . HIS B 1 131 ? -19.743 63.178 -10.166 1.000 64.531 114 HIS B O 1
ATOM 4166 N N . LYS B 1 132 ? -17.828 64.338 -10.613 1.000 68.896 115 LYS B N 1
ATOM 4167 C CA . LYS B 1 132 ? -17.033 63.962 -9.440 1.000 67.815 115 LYS B CA 1
ATOM 4168 C C . LYS B 1 132 ? -17.756 64.536 -8.241 1.000 68.236 115 LYS B C 1
ATOM 4169 O O . LYS B 1 132 ? -18.183 65.667 -8.332 1.000 79.914 115 LYS B O 1
ATOM 4175 N N . ILE B 1 133 ? -17.849 63.786 -7.156 1.000 76.912 116 ILE B N 1
ATOM 4176 C CA . ILE B 1 133 ? -18.488 64.250 -5.902 1.000 78.723 116 ILE B CA 1
ATOM 4177 C C . ILE B 1 133 ? -17.383 64.423 -4.875 1.000 78.964 116 ILE B C 1
ATOM 4178 O O . ILE B 1 133 ? -16.501 63.597 -4.862 1.000 86.566 116 ILE B O 1
ATOM 4183 N N . ILE B 1 134 ? -17.406 65.498 -4.099 1.000 83.151 117 ILE B N 1
ATOM 4184 C CA . ILE B 1 134 ? -16.446 65.696 -2.981 1.000 85.624 117 ILE B CA 1
ATOM 4185 C C . ILE B 1 134 ? -17.305 65.939 -1.752 1.000 82.757 117 ILE B C 1
ATOM 4186 O O . ILE B 1 134 ? -18.291 66.650 -1.889 1.000 83.875 117 ILE B O 1
ATOM 4191 N N . SER B 1 135 ? -16.984 65.292 -0.637 1.000 86.828 118 SER B N 1
ATOM 4192 C CA . SER B 1 135 ? -17.766 65.372 0.616 1.000 84.314 118 SER B CA 1
ATOM 4193 C C . SER B 1 135 ? -16.845 65.075 1.797 1.000 86.876 118 SER B C 1
ATOM 4194 O O . SER B 1 135 ? -15.652 64.799 1.576 1.000 75.582 118 SER B O 1
ATOM 4197 N N . ASP B 1 136 ? -17.386 65.184 3.007 1.000 100.263 119 ASP B N 1
ATOM 4198 C CA . ASP B 1 136 ? -16.658 64.849 4.257 1.000 112.297 119 ASP B CA 1
ATOM 4199 C C . ASP B 1 136 ? -16.484 63.316 4.270 1.000 117.386 119 ASP B C 1
ATOM 4200 O O . ASP B 1 136 ? -15.356 62.837 4.533 1.000 105.220 119 ASP B O 1
ATOM 4205 N N . LYS B 1 137 ? -17.547 62.581 3.922 1.000 115.688 120 LYS B N 1
ATOM 4206 C CA . LYS B 1 137 ? -17.566 61.098 3.846 1.000 111.937 120 LYS B CA 1
ATOM 4207 C C . LYS B 1 137 ? -16.827 60.649 2.572 1.000 99.635 120 LYS B C 1
ATOM 4208 O O . LYS B 1 137 ? -15.630 60.355 2.663 1.000 93.533 120 LYS B O 1
ATOM 4214 N N . LEU B 1 138 ? -17.489 60.689 1.417 1.000 90.858 121 LEU B N 1
ATOM 4215 C CA . LEU B 1 138 ? -17.013 60.054 0.157 1.000 96.294 121 LEU B CA 1
ATOM 4216 C C . LEU B 1 138 ? -16.344 61.055 -0.808 1.000 86.751 121 LEU B C 1
ATOM 4217 O O . LEU B 1 138 ? -16.501 62.261 -0.657 1.000 97.343 121 LEU B O 1
ATOM 4222 N N . ILE B 1 139 ? -15.558 60.517 -1.738 1.000 83.726 122 ILE B N 1
ATOM 4223 C CA . ILE B 1 139 ? -14.924 61.190 -2.909 1.000 79.322 122 ILE B CA 1
ATOM 4224 C C . ILE B 1 139 ? -15.048 60.195 -4.071 1.000 77.424 122 ILE B C 1
ATOM 4225 O O . ILE B 1 139 ? -14.299 59.198 -4.102 1.000 90.765 122 ILE B O 1
ATOM 4230 N N . ILE B 1 140 ? -15.950 60.465 -5.000 1.000 72.220 123 ILE B N 1
ATOM 4231 C CA . ILE B 1 140 ? -16.278 59.597 -6.162 1.000 80.292 123 ILE B CA 1
ATOM 4232 C C . ILE B 1 140 ? -15.976 60.349 -7.458 1.000 87.042 123 ILE B C 1
ATOM 4233 O O . ILE B 1 140 ? -16.689 61.290 -7.767 1.000 106.517 123 ILE B O 1
ATOM 4238 N N . PRO B 1 141 ? -14.998 59.975 -8.311 1.000 81.477 124 PRO B N 1
ATOM 4239 C CA . PRO B 1 141 ? -14.040 58.911 -8.049 1.000 78.499 124 PRO B CA 1
ATOM 4240 C C . PRO B 1 141 ? -12.852 59.407 -7.220 1.000 70.070 124 PRO B C 1
ATOM 4241 O O . PRO B 1 141 ? -12.279 60.424 -7.577 1.000 67.467 124 PRO B O 1
ATOM 4245 N N . HIS B 1 142 ? -12.478 58.629 -6.205 1.000 59.817 125 HIS B N 1
ATOM 4246 C CA . HIS B 1 142 ? -11.337 58.913 -5.307 1.000 65.127 125 HIS B CA 1
ATOM 4247 C C . HIS B 1 142 ? -10.057 58.904 -6.141 1.000 64.800 125 HIS B C 1
ATOM 4248 O O . HIS B 1 142 ? -10.009 58.146 -7.094 1.000 71.378 125 HIS B O 1
ATOM 4255 N N . GLU B 1 143 ? -9.069 59.726 -5.791 1.000 79.433 126 GLU B N 1
ATOM 4256 C CA . GLU B 1 143 ? -7.795 59.897 -6.554 1.000 90.497 126 GLU B CA 1
ATOM 4257 C C . GLU B 1 143 ? -6.928 58.623 -6.477 1.000 90.449 126 GLU B C 1
ATOM 4258 O O . GLU B 1 143 ? -6.044 58.463 -7.352 1.000 95.996 126 GLU B O 1
ATOM 4264 N N . ARG B 1 144 ? -7.149 57.755 -5.480 1.000 88.789 127 ARG B N 1
ATOM 4265 C CA . ARG B 1 144 ? -6.306 56.555 -5.223 1.000 83.834 127 ARG B CA 1
ATOM 4266 C C . ARG B 1 144 ? -6.533 55.515 -6.335 1.000 79.883 127 ARG B C 1
ATOM 4267 O O . ARG B 1 144 ? -5.563 54.825 -6.703 1.000 74.137 127 ARG B O 1
ATOM 4275 N N . ILE B 1 145 ? -7.744 55.441 -6.900 1.000 70.464 128 ILE B N 1
ATOM 4276 C CA . ILE B 1 145 ? -8.164 54.315 -7.784 1.000 68.638 128 ILE B CA 1
ATOM 4277 C C . ILE B 1 145 ? -7.349 54.329 -9.079 1.000 69.977 128 ILE B C 1
ATOM 4278 O O . ILE B 1 145 ? -7.245 53.268 -9.681 1.000 81.643 128 ILE B O 1
ATOM 4283 N N . TRP B 1 146 ? -6.794 55.464 -9.503 1.000 65.634 129 TRP B N 1
ATOM 4284 C CA . TRP B 1 146 ? -6.000 55.568 -10.760 1.000 67.857 129 TRP B CA 1
ATOM 4285 C C . TRP B 1 146 ? -4.602 54.968 -10.549 1.000 65.370 129 TRP B C 1
ATOM 4286 O O . TRP B 1 146 ? -3.799 55.038 -11.484 1.000 68.206 129 TRP B O 1
ATOM 4297 N N . GLU B 1 147 ? -4.329 54.397 -9.371 1.000 73.754 130 GLU B N 1
ATOM 4298 C CA . GLU B 1 147 ? -3.057 53.692 -9.034 1.000 83.587 130 GLU B CA 1
ATOM 4299 C C . GLU B 1 147 ? -3.354 52.318 -8.401 1.000 78.593 130 GLU B C 1
ATOM 4300 O O . GLU B 1 147 ? -2.503 51.817 -7.657 1.000 76.696 130 GLU B O 1
ATOM 4306 N N . ARG B 1 148 ? -4.516 51.725 -8.685 1.000 67.871 131 ARG B N 1
ATOM 4307 C CA . ARG B 1 148 ? -4.940 50.414 -8.146 1.000 61.849 131 ARG B CA 1
ATOM 4308 C C . ARG B 1 148 ? -5.267 49.513 -9.331 1.000 60.760 131 ARG B C 1
ATOM 4309 O O . ARG B 1 148 ? -6.351 49.640 -9.892 1.000 60.837 131 ARG B O 1
ATOM 4317 N N . PRO B 1 149 ? -4.390 48.569 -9.758 1.000 56.266 132 PRO B N 1
ATOM 4318 C CA . PRO B 1 149 ? -4.696 47.731 -10.909 1.000 51.736 132 PRO B CA 1
ATOM 4319 C C . PRO B 1 149 ? -5.923 46.840 -10.741 1.000 48.218 132 PRO B C 1
ATOM 4320 O O . PRO B 1 149 ? -6.534 46.543 -11.719 1.000 43.559 132 PRO B O 1
ATOM 4324 N N . PHE B 1 150 ? -6.260 46.483 -9.507 1.000 48.608 133 PHE B N 1
ATOM 4325 C CA . PHE B 1 150 ? -7.410 45.625 -9.116 1.000 51.534 133 PHE B CA 1
ATOM 4326 C C . PHE B 1 150 ? -8.733 46.398 -9.176 1.000 50.912 133 PHE B C 1
ATOM 4327 O O . PHE B 1 150 ? -9.800 45.806 -8.995 1.000 42.368 133 PHE B O 1
ATOM 4335 N N . VAL B 1 151 ? -8.650 47.711 -9.377 1.000 54.016 134 VAL B N 1
ATOM 4336 C CA . VAL B 1 151 ? -9.821 48.595 -9.590 1.000 52.208 134 VAL B CA 1
ATOM 4337 C C . VAL B 1 151 ? -9.844 48.979 -11.070 1.000 44.587 134 VAL B C 1
ATOM 4338 O O . VAL B 1 151 ? -10.865 48.827 -11.692 1.000 42.550 134 VAL B O 1
ATOM 4342 N N . LEU B 1 152 ? -8.734 49.414 -11.641 1.000 43.097 135 LEU B N 1
ATOM 4343 C CA . LEU B 1 152 ? -8.732 49.906 -13.040 1.000 47.581 135 LEU B CA 1
ATOM 4344 C C . LEU B 1 152 ? -9.072 48.780 -14.008 1.000 49.801 135 LEU B C 1
ATOM 4345 O O . LEU B 1 152 ? -9.985 48.987 -14.799 1.000 52.935 135 LEU B O 1
ATOM 4350 N N . ALA B 1 153 ? -8.359 47.651 -13.973 1.000 49.685 136 ALA B N 1
ATOM 4351 C CA . ALA B 1 153 ? -8.621 46.471 -14.825 1.000 45.360 136 ALA B CA 1
ATOM 4352 C C . ALA B 1 153 ? -10.108 46.142 -14.872 1.000 43.743 136 ALA B C 1
ATOM 4353 O O . ALA B 1 153 ? -10.663 46.131 -15.947 1.000 46.770 136 ALA B O 1
ATOM 4355 N N . PRO B 1 154 ? -10.817 45.806 -13.784 1.000 40.448 137 PRO B N 1
ATOM 4356 C CA . PRO B 1 154 ? -12.235 45.499 -13.917 1.000 43.012 137 PRO B CA 1
ATOM 4357 C C . PRO B 1 154 ? -13.072 46.712 -14.338 1.000 46.766 137 PRO B C 1
ATOM 4358 O O . PRO B 1 154 ? -14.072 46.506 -14.962 1.000 47.595 137 PRO B O 1
ATOM 4362 N N . LEU B 1 155 ? -12.660 47.929 -13.979 1.000 45.195 138 LEU B N 1
ATOM 4363 C CA . LEU B 1 155 ? -13.402 49.137 -14.379 1.000 47.823 138 LEU B CA 1
ATOM 4364 C C . LEU B 1 155 ? -13.473 49.161 -15.908 1.000 48.101 138 LEU B C 1
ATOM 4365 O O . LEU B 1 155 ? -14.564 49.191 -16.469 1.000 47.624 138 LEU B O 1
ATOM 4370 N N . VAL B 1 156 ? -12.322 49.053 -16.545 1.000 45.582 139 VAL B N 1
ATOM 4371 C CA . VAL B 1 156 ? -12.166 49.059 -18.028 1.000 45.673 139 VAL B CA 1
ATOM 4372 C C . VAL B 1 156 ? -13.095 48.042 -18.703 1.000 47.972 139 VAL B C 1
ATOM 4373 O O . VAL B 1 156 ? -13.614 48.380 -19.735 1.000 49.263 139 VAL B O 1
ATOM 4377 N N . ASP B 1 157 ? -13.320 46.859 -18.132 1.000 47.983 140 ASP B N 1
ATOM 4378 C CA . ASP B 1 157 ? -14.170 45.780 -18.710 1.000 54.170 140 ASP B CA 1
ATOM 4379 C C . ASP B 1 157 ? -15.644 46.196 -18.845 1.000 57.399 140 ASP B C 1
ATOM 4380 O O . ASP B 1 157 ? -16.352 45.599 -19.662 1.000 49.509 140 ASP B O 1
ATOM 4385 N N . LEU B 1 158 ? -16.100 47.164 -18.056 1.000 64.369 141 LEU B N 1
ATOM 4386 C CA . LEU B 1 158 ? -17.513 47.632 -18.054 1.000 68.600 141 LEU B CA 1
ATOM 4387 C C . LEU B 1 158 ? -17.787 48.590 -19.208 1.000 63.294 141 LEU B C 1
ATOM 4388 O O . LEU B 1 158 ? -18.960 48.751 -19.529 1.000 67.353 141 LEU B O 1
ATOM 4393 N N . LEU B 1 159 ? -16.737 49.179 -19.784 1.000 57.382 142 LEU B N 1
ATOM 4394 C CA . LEU B 1 159 ? -16.797 50.222 -20.841 1.000 59.831 142 LEU B CA 1
ATOM 4395 C C . LEU B 1 159 ? -16.491 49.626 -22.220 1.000 63.740 142 LEU B C 1
ATOM 4396 O O . LEU B 1 159 ? -15.624 48.717 -22.294 1.000 61.944 142 LEU B O 1
ATOM 4401 N N . GLY B 1 160 ? -17.031 50.252 -23.278 1.000 68.280 143 GLY B N 1
ATOM 4402 C CA . GLY B 1 160 ? -16.732 49.966 -24.696 1.000 65.482 143 GLY B CA 1
ATOM 4403 C C . GLY B 1 160 ? -15.750 50.978 -25.246 1.000 61.886 143 GLY B C 1
ATOM 4404 O O . GLY B 1 160 ? -15.603 51.991 -24.631 1.000 59.130 143 GLY B O 1
ATOM 4405 N N . THR B 1 161 ? -15.093 50.702 -26.365 1.000 72.759 144 THR B N 1
ATOM 4406 C CA . THR B 1 161 ? -14.130 51.627 -27.014 1.000 81.911 144 THR B CA 1
ATOM 4407 C C . THR B 1 161 ? -14.872 52.525 -28.018 1.000 82.652 144 THR B C 1
ATOM 4408 O O . THR B 1 161 ? -14.226 53.423 -28.594 1.000 78.755 144 THR B O 1
ATOM 4412 N N . GLU B 1 162 ? -16.161 52.276 -28.242 1.000 82.024 145 GLU B N 1
ATOM 4413 C CA . GLU B 1 162 ? -17.016 53.074 -29.160 1.000 84.090 145 GLU B CA 1
ATOM 4414 C C . GLU B 1 162 ? -18.434 53.117 -28.589 1.000 84.892 145 GLU B C 1
ATOM 4415 O O . GLU B 1 162 ? -18.601 53.747 -27.534 1.000 83.065 145 GLU B O 1
ATOM 4421 N N . ASP B 1 163 ? -19.407 52.471 -29.235 1.000 96.543 146 ASP B N 1
ATOM 4422 C CA . ASP B 1 163 ? -20.822 52.433 -28.769 1.000 112.644 146 ASP B CA 1
ATOM 4423 C C . ASP B 1 163 ? -21.219 53.752 -28.078 1.000 119.821 146 ASP B C 1
ATOM 4424 O O . ASP B 1 163 ? -21.817 53.677 -26.989 1.000 106.830 146 ASP B O 1
ATOM 4429 N N . ILE B 1 164 ? -20.913 54.920 -28.657 1.000 127.790 147 ILE B N 1
ATOM 4430 C CA . ILE B 1 164 ? -21.199 56.225 -27.983 1.000 119.044 147 ILE B CA 1
ATOM 4431 C C . ILE B 1 164 ? -22.706 56.512 -28.086 1.000 124.113 147 ILE B C 1
ATOM 4432 O O . ILE B 1 164 ? -23.259 57.040 -27.102 1.000 116.368 147 ILE B O 1
ATOM 4437 N N . ASP B 1 165 ? -23.347 56.141 -29.203 1.000 129.278 148 ASP B N 1
ATOM 4438 C CA . ASP B 1 165 ? -24.791 56.390 -29.490 1.000 128.956 148 ASP B CA 1
ATOM 4439 C C . ASP B 1 165 ? -25.693 55.728 -28.429 1.000 130.705 148 ASP B C 1
ATOM 4440 O O . ASP B 1 165 ? -26.846 56.204 -28.281 1.000 127.361 148 ASP B O 1
ATOM 4445 N N . ASN B 1 166 ? -25.213 54.672 -27.743 1.000 134.795 149 ASN B N 1
ATOM 4446 C CA . ASN B 1 166 ? -25.992 53.845 -26.769 1.000 136.601 149 ASN B CA 1
ATOM 4447 C C . ASN B 1 166 ? -25.443 53.985 -25.336 1.000 127.980 149 ASN B C 1
ATOM 4448 O O . ASN B 1 166 ? -26.142 53.539 -24.395 1.000 118.888 149 ASN B O 1
ATOM 4453 N N . ASP B 1 167 ? -24.245 54.561 -25.177 1.000 128.507 150 ASP B N 1
ATOM 4454 C CA . ASP B 1 167 ? -23.514 54.680 -23.887 1.000 134.203 150 ASP B CA 1
ATOM 4455 C C . ASP B 1 167 ? -22.995 56.117 -23.760 1.000 130.654 150 ASP B C 1
ATOM 4456 O O . ASP B 1 167 ? -21.787 56.356 -23.988 1.000 108.332 150 ASP B O 1
ATOM 4461 N N . LYS B 1 168 ? -23.894 57.034 -23.392 1.000 133.135 151 LYS B N 1
ATOM 4462 C CA . LYS B 1 168 ? -23.636 58.498 -23.355 1.000 122.003 151 LYS B CA 1
ATOM 4463 C C . LYS B 1 168 ? -22.755 58.799 -22.137 1.000 113.355 151 LYS B C 1
ATOM 4464 O O . LYS B 1 168 ? -21.722 59.483 -22.310 1.000 107.570 151 LYS B O 1
ATOM 4470 N N . ILE B 1 169 ? -23.170 58.276 -20.979 1.000 100.119 152 ILE B N 1
ATOM 4471 C CA . ILE B 1 169 ? -22.602 58.516 -19.621 1.000 93.192 152 ILE B CA 1
ATOM 4472 C C . ILE B 1 169 ? -21.087 58.298 -19.582 1.000 88.782 152 ILE B C 1
ATOM 4473 O O . ILE B 1 169 ? -20.419 59.025 -18.835 1.000 84.727 152 ILE B O 1
ATOM 4478 N N . VAL B 1 170 ? -20.559 57.321 -20.311 1.000 91.506 153 VAL B N 1
ATOM 4479 C CA . VAL B 1 170 ? -19.112 56.958 -20.225 1.000 94.351 153 VAL B CA 1
ATOM 4480 C C . VAL B 1 170 ? -18.236 58.172 -20.598 1.000 86.881 153 VAL B C 1
ATOM 4481 O O . VAL B 1 170 ? -17.212 58.374 -19.950 1.000 71.722 153 VAL B O 1
ATOM 4485 N N . ALA B 1 171 ? -18.645 58.982 -21.566 1.000 93.747 154 ALA B N 1
ATOM 4486 C CA . ALA B 1 171 ? -17.882 60.158 -22.046 1.000 109.093 154 ALA B CA 1
ATOM 4487 C C . ALA B 1 171 ? -17.432 61.047 -20.871 1.000 108.187 154 ALA B C 1
ATOM 4488 O O . ALA B 1 171 ? -16.272 61.519 -20.891 1.000 85.206 154 ALA B O 1
ATOM 4490 N N . TYR B 1 172 ? -18.311 61.278 -19.894 1.000 109.090 155 TYR B N 1
ATOM 4491 C CA . TYR B 1 172 ? -18.032 62.122 -18.709 1.000 101.929 155 TYR B CA 1
ATOM 4492 C C . TYR B 1 172 ? -17.096 61.364 -17.779 1.000 94.125 155 TYR B C 1
ATOM 4493 O O . TYR B 1 172 ? -16.138 61.985 -17.307 1.000 80.305 155 TYR B O 1
ATOM 4502 N N . TRP B 1 173 ? -17.334 60.058 -17.587 1.000 85.018 156 TRP B N 1
ATOM 4503 C CA . TRP B 1 173 ? -16.485 59.180 -16.736 1.000 70.783 156 TRP B CA 1
ATOM 4504 C C . TRP B 1 173 ? -15.026 59.349 -17.160 1.000 68.633 156 TRP B C 1
ATOM 4505 O O . TRP B 1 173 ? -14.179 59.551 -16.284 1.000 66.546 156 TRP B O 1
ATOM 4516 N N . HIS B 1 174 ? -14.771 59.275 -18.463 1.000 72.216 157 HIS B N 1
ATOM 4517 C CA . HIS B 1 174 ? -13.436 59.431 -19.095 1.000 84.481 157 HIS B CA 1
ATOM 4518 C C . HIS B 1 174 ? -12.810 60.755 -18.682 1.000 83.760 157 HIS B C 1
ATOM 4519 O O . HIS B 1 174 ? -11.623 60.754 -18.328 1.000 77.179 157 HIS B O 1
ATOM 4526 N N . SER B 1 175 ? -13.620 61.819 -18.710 1.000 91.897 158 SER B N 1
ATOM 4527 C CA . SER B 1 175 ? -13.236 63.225 -18.411 1.000 97.412 158 SER B CA 1
ATOM 4528 C C . SER B 1 175 ? -12.880 63.444 -16.942 1.000 93.260 158 SER B C 1
ATOM 4529 O O . SER B 1 175 ? -12.217 64.445 -16.674 1.000 87.387 158 SER B O 1
ATOM 4532 N N . LEU B 1 176 ? -13.326 62.561 -16.042 1.000 86.393 159 LEU B N 1
ATOM 4533 C CA . LEU B 1 176 ? -13.068 62.644 -14.581 1.000 82.166 159 LEU B CA 1
ATOM 4534 C C . LEU B 1 176 ? -11.679 62.123 -14.207 1.000 79.744 159 LEU B C 1
ATOM 4535 O O . LEU B 1 176 ? -11.353 62.212 -13.022 1.000 72.239 159 LEU B O 1
ATOM 4540 N N . SER B 1 177 ? -10.898 61.605 -15.152 1.000 83.798 160 SER B N 1
ATOM 4541 C CA . SER B 1 177 ? -9.545 61.029 -14.908 1.000 92.696 160 SER B CA 1
ATOM 4542 C C . SER B 1 177 ? -8.583 62.064 -14.292 1.000 96.437 160 SER B C 1
ATOM 4543 O O . SER B 1 177 ? -8.699 63.248 -14.598 1.000 102.810 160 SER B O 1
ATOM 4546 N N . MET B 1 178 ? -7.623 61.588 -13.499 1.000 101.826 161 MET B N 1
ATOM 4547 C CA . MET B 1 178 ? -6.568 62.387 -12.823 1.000 112.987 161 MET B CA 1
ATOM 4548 C C . MET B 1 178 ? -5.711 63.107 -13.868 1.000 119.097 161 MET B C 1
ATOM 4549 O O . MET B 1 178 ? -5.223 64.199 -13.583 1.000 130.130 161 MET B O 1
ATOM 4554 N N . HIS B 1 179 ? -5.484 62.476 -15.015 1.000 121.447 162 HIS B N 1
ATOM 4555 C CA . HIS B 1 179 ? -4.741 63.058 -16.164 1.000 118.489 162 HIS B CA 1
ATOM 4556 C C . HIS B 1 179 ? -5.623 62.947 -17.412 1.000 118.158 162 HIS B C 1
ATOM 4557 O O . HIS B 1 179 ? -6.788 62.529 -17.284 1.000 116.841 162 HIS B O 1
ATOM 4564 N N . SER B 1 180 ? -5.104 63.305 -18.585 1.000 125.585 163 SER B N 1
ATOM 4565 C CA . SER B 1 180 ? -5.873 63.246 -19.855 1.000 133.375 163 SER B CA 1
ATOM 4566 C C . SER B 1 180 ? -5.895 61.797 -20.372 1.000 131.414 163 SER B C 1
ATOM 4567 O O . SER B 1 180 ? -5.520 60.879 -19.613 1.000 128.155 163 SER B O 1
ATOM 4570 N N . GLY B 1 181 ? -6.347 61.605 -21.618 1.000 132.800 164 GLY B N 1
ATOM 4571 C CA . GLY B 1 181 ? -6.306 60.328 -22.360 1.000 123.376 164 GLY B CA 1
ATOM 4572 C C . GLY B 1 181 ? -7.465 59.415 -21.992 1.000 120.676 164 GLY B C 1
ATOM 4573 O O . GLY B 1 181 ? -7.570 58.314 -22.586 1.000 117.169 164 GLY B O 1
ATOM 4574 N N . GLY B 1 182 ? -8.305 59.856 -21.050 1.000 114.608 165 GLY B N 1
ATOM 4575 C CA . GLY B 1 182 ? -9.466 59.106 -20.541 1.000 110.710 165 GLY B CA 1
ATOM 4576 C C . GLY B 1 182 ? -9.053 58.068 -19.514 1.000 106.335 165 GLY B C 1
ATOM 4577 O O . GLY B 1 182 ? -7.883 58.122 -19.052 1.000 93.943 165 GLY B O 1
ATOM 4578 N N . ILE B 1 183 ? -9.992 57.179 -19.162 1.000 92.029 166 ILE B N 1
ATOM 4579 C CA . ILE B 1 183 ? -9.790 56.009 -18.251 1.000 77.613 166 ILE B CA 1
ATOM 4580 C C . ILE B 1 183 ? -8.750 55.068 -18.877 1.000 73.381 166 ILE B C 1
ATOM 4581 O O . ILE B 1 183 ? -7.815 54.627 -18.161 1.000 62.935 166 ILE B O 1
ATOM 4586 N N . PHE B 1 184 ? -8.905 54.790 -20.173 1.000 65.211 167 PHE B N 1
ATOM 4587 C CA . PHE B 1 184 ? -8.064 53.820 -20.916 1.000 61.663 167 PHE B CA 1
ATOM 4588 C C . PHE B 1 184 ? -6.585 54.214 -20.810 1.000 63.345 167 PHE B C 1
ATOM 4589 O O . PHE B 1 184 ? -5.748 53.313 -20.726 1.000 66.639 167 PHE B O 1
ATOM 4597 N N . GLN B 1 185 ? -6.236 55.500 -20.801 1.000 68.119 168 GLN B N 1
ATOM 4598 C CA . GLN B 1 185 ? -4.802 55.890 -20.747 1.000 74.038 168 GLN B CA 1
ATOM 4599 C C . GLN B 1 185 ? -4.336 55.777 -19.294 1.000 75.728 168 GLN B C 1
ATOM 4600 O O . GLN B 1 185 ? -3.117 55.621 -19.060 1.000 76.937 168 GLN B O 1
ATOM 4606 N N . ALA B 1 186 ? -5.256 55.838 -18.335 1.000 74.400 169 ALA B N 1
ATOM 4607 C CA . ALA B 1 186 ? -4.896 55.693 -16.910 1.000 76.596 169 ALA B CA 1
ATOM 4608 C C . ALA B 1 186 ? -4.385 54.262 -16.710 1.000 74.868 169 ALA B C 1
ATOM 4609 O O . ALA B 1 186 ? -3.261 54.097 -16.180 1.000 76.666 169 ALA B O 1
ATOM 4611 N N . TRP B 1 187 ? -5.190 53.282 -17.146 1.000 69.654 170 TRP B N 1
ATOM 4612 C CA . TRP B 1 187 ? -4.862 51.832 -17.218 1.000 65.965 170 TRP B CA 1
ATOM 4613 C C . TRP B 1 187 ? -3.503 51.660 -17.908 1.000 70.336 170 TRP B C 1
ATOM 4614 O O . TRP B 1 187 ? -2.574 51.133 -17.240 1.000 62.319 170 TRP B O 1
ATOM 4625 N N . GLU B 1 188 ? -3.382 52.140 -19.157 1.000 72.783 171 GLU B N 1
ATOM 4626 C CA . GLU B 1 188 ? -2.147 52.050 -19.981 1.000 75.007 171 GLU B CA 1
ATOM 4627 C C . GLU B 1 188 ? -0.954 52.554 -19.174 1.000 77.818 171 GLU B C 1
ATOM 4628 O O . GLU B 1 188 ? 0.106 51.916 -19.268 1.000 86.617 171 GLU B O 1
ATOM 4634 N N . ARG B 1 189 ? -1.133 53.652 -18.423 1.000 83.077 172 ARG B N 1
ATOM 4635 C CA . ARG B 1 189 ? -0.064 54.307 -17.619 1.000 85.421 172 ARG B CA 1
ATOM 4636 C C . ARG B 1 189 ? 0.401 53.285 -16.578 1.000 79.358 172 ARG B C 1
ATOM 4637 O O . ARG B 1 189 ? 1.616 53.114 -16.430 1.000 87.715 172 ARG B O 1
ATOM 4645 N N . LEU B 1 190 ? -0.543 52.578 -15.951 1.000 75.304 173 LEU B N 1
ATOM 4646 C CA . LEU B 1 190 ? -0.292 51.595 -14.861 1.000 72.670 173 LEU B CA 1
ATOM 4647 C C . LEU B 1 190 ? 0.407 50.331 -15.406 1.000 74.946 173 LEU B C 1
ATOM 4648 O O . LEU B 1 190 ? 1.019 49.610 -14.578 1.000 69.949 173 LEU B O 1
ATOM 4653 N N . GLY B 1 191 ? 0.328 50.066 -16.724 1.000 75.978 174 GLY B N 1
ATOM 4654 C CA . GLY B 1 191 ? 0.903 48.879 -17.399 1.000 67.468 174 GLY B CA 1
ATOM 4655 C C . GLY B 1 191 ? -0.070 48.198 -18.357 1.000 67.455 174 GLY B C 1
ATOM 4656 O O . GLY B 1 191 ? 0.379 47.334 -19.135 1.000 71.668 174 GLY B O 1
ATOM 4657 N N . GLY B 1 192 ? -1.366 48.542 -18.308 1.000 68.076 175 GLY B N 1
ATOM 4658 C CA . GLY B 1 192 ? -2.423 47.957 -19.163 1.000 66.119 175 GLY B CA 1
ATOM 4659 C C . GLY B 1 192 ? -2.478 46.442 -19.038 1.000 67.127 175 GLY B C 1
ATOM 4660 O O . GLY B 1 192 ? -2.272 45.941 -17.916 1.000 67.957 175 GLY B O 1
ATOM 4661 N N . GLU B 1 193 ? -2.703 45.738 -20.149 1.000 66.624 176 GLU B N 1
ATOM 4662 C CA . GLU B 1 193 ? -2.794 44.254 -20.191 1.000 65.920 176 GLU B CA 1
ATOM 4663 C C . GLU B 1 193 ? -1.456 43.612 -19.832 1.000 70.459 176 GLU B C 1
ATOM 4664 O O . GLU B 1 193 ? -1.488 42.509 -19.252 1.000 78.957 176 GLU B O 1
ATOM 4670 N N . SER B 1 194 ? -0.335 44.276 -20.114 1.000 75.729 177 SER B N 1
ATOM 4671 C CA . SER B 1 194 ? 1.026 43.788 -19.756 1.000 79.905 177 SER B CA 1
ATOM 4672 C C . SER B 1 194 ? 1.084 43.332 -18.284 1.000 78.403 177 SER B C 1
ATOM 4673 O O . SER B 1 194 ? 1.926 42.475 -17.967 1.000 84.166 177 SER B O 1
ATOM 4676 N N . LEU B 1 195 ? 0.248 43.898 -17.409 1.000 74.029 178 LEU B N 1
ATOM 4677 C CA . LEU B 1 195 ? 0.228 43.585 -15.952 1.000 74.537 178 LEU B CA 1
ATOM 4678 C C . LEU B 1 195 ? -0.208 42.142 -15.661 1.000 69.335 178 LEU B C 1
ATOM 4679 O O . LEU B 1 195 ? 0.147 41.641 -14.576 1.000 69.196 178 LEU B O 1
ATOM 4684 N N . LEU B 1 196 ? -0.990 41.522 -16.544 1.000 69.899 179 LEU B N 1
ATOM 4685 C CA . LEU B 1 196 ? -1.511 40.143 -16.344 1.000 72.073 179 LEU B CA 1
ATOM 4686 C C . LEU B 1 196 ? -0.644 39.208 -17.188 1.000 87.777 179 LEU B C 1
ATOM 4687 O O . LEU B 1 196 ? -0.490 39.501 -18.404 1.000 95.791 179 LEU B O 1
ATOM 4692 N N . GLY B 1 197 ? -0.068 38.168 -16.569 1.000 109.370 180 GLY B N 1
ATOM 4693 C CA . GLY B 1 197 ? 1.005 37.341 -17.161 1.000 127.561 180 GLY B CA 1
ATOM 4694 C C . GLY B 1 197 ? 2.379 37.838 -16.735 1.000 143.750 180 GLY B C 1
ATOM 4695 O O . GLY B 1 197 ? 2.499 39.043 -16.405 1.000 149.795 180 GLY B O 1
ATOM 4696 N N . LYS B 1 198 ? 3.380 36.951 -16.743 1.000 143.219 181 LYS B N 1
ATOM 4697 C CA . LYS B 1 198 ? 4.761 37.232 -16.260 1.000 144.290 181 LYS B CA 1
ATOM 4698 C C . LYS B 1 198 ? 4.688 37.807 -14.837 1.000 140.749 181 LYS B C 1
ATOM 4699 O O . LYS B 1 198 ? 4.733 39.048 -14.700 1.000 134.471 181 LYS B O 1
ATOM 4705 N N . ASP B 1 199 ? 4.535 36.932 -13.836 1.000 143.267 182 ASP B N 1
ATOM 4706 C CA . ASP B 1 199 ? 4.548 37.252 -12.379 1.000 153.497 182 ASP B CA 1
ATOM 4707 C C . ASP B 1 199 ? 3.894 38.616 -12.136 1.000 144.968 182 ASP B C 1
ATOM 4708 O O . ASP B 1 199 ? 4.588 39.511 -11.601 1.000 133.489 182 ASP B O 1
ATOM 4713 N N . GLY B 1 200 ? 2.628 38.747 -12.550 1.000 141.172 183 GLY B N 1
ATOM 4714 C CA . GLY B 1 200 ? 1.786 39.947 -12.390 1.000 123.689 183 GLY B CA 1
ATOM 4715 C C . GLY B 1 200 ? 1.120 39.944 -11.029 1.000 107.905 183 GLY B C 1
ATOM 4716 O O . GLY B 1 200 ? 1.030 38.865 -10.408 1.000 110.360 183 GLY B O 1
ATOM 4717 N N . ILE B 1 201 ? 0.674 41.106 -10.574 1.000 88.384 184 ILE B N 1
ATOM 4718 C CA . ILE B 1 201 ? 0.028 41.271 -9.246 1.000 85.326 184 ILE B CA 1
ATOM 4719 C C . ILE B 1 201 ? -1.458 40.921 -9.359 1.000 75.969 184 ILE B C 1
ATOM 4720 O O . ILE B 1 201 ? -2.120 40.884 -8.304 1.000 62.386 184 ILE B O 1
ATOM 4725 N N . ILE B 1 202 ? -1.975 40.738 -10.578 1.000 67.707 185 ILE B N 1
ATOM 4726 C CA . ILE B 1 202 ? -3.368 40.262 -10.814 1.000 57.742 185 ILE B CA 1
ATOM 4727 C C . ILE B 1 202 ? -3.369 39.359 -12.033 1.000 54.975 185 ILE B C 1
ATOM 4728 O O . ILE B 1 202 ? -2.431 39.462 -12.848 1.000 44.750 185 ILE B O 1
ATOM 4733 N N . GLN B 1 203 ? -4.404 38.527 -12.129 1.000 51.858 186 GLN B N 1
ATOM 4734 C CA . GLN B 1 203 ? -4.668 37.609 -13.247 1.000 56.551 186 GLN B CA 1
ATOM 4735 C C . GLN B 1 203 ? -6.177 37.552 -13.477 1.000 48.520 186 GLN B C 1
ATOM 4736 O O . GLN B 1 203 ? -6.930 37.562 -12.517 1.000 41.674 186 GLN B O 1
ATOM 4742 N N . ARG B 1 204 ? -6.599 37.475 -14.729 1.000 45.587 187 ARG B N 1
ATOM 4743 C CA . ARG B 1 204 ? -8.027 37.299 -15.068 1.000 38.853 187 ARG B CA 1
ATOM 4744 C C . ARG B 1 204 ? -8.333 35.812 -14.865 1.000 37.538 187 ARG B C 1
ATOM 4745 O O . ARG B 1 204 ? -7.568 34.990 -15.360 1.000 38.687 187 ARG B O 1
ATOM 4753 N N . VAL B 1 205 ? -9.391 35.485 -14.138 1.000 39.096 188 VAL B N 1
ATOM 4754 C CA . VAL B 1 205 ? -9.729 34.093 -13.763 1.000 38.056 188 VAL B CA 1
ATOM 4755 C C . VAL B 1 205 ? -11.223 33.866 -14.003 1.000 41.243 188 VAL B C 1
ATOM 4756 O O . VAL B 1 205 ? -12.000 34.812 -13.965 1.000 41.040 188 VAL B O 1
ATOM 4760 N N . ILE B 1 206 ? -11.551 32.625 -14.332 1.000 43.916 189 ILE B N 1
ATOM 4761 C CA . ILE B 1 206 ? -12.927 32.091 -14.460 1.000 45.674 189 ILE B CA 1
ATOM 4762 C C . ILE B 1 206 ? -13.127 31.228 -13.236 1.000 50.471 189 ILE B C 1
ATOM 4763 O O . ILE B 1 206 ? -12.256 30.420 -12.919 1.000 59.575 189 ILE B O 1
ATOM 4768 N N . PRO B 1 207 ? -14.221 31.412 -12.476 1.000 56.653 190 PRO B N 1
ATOM 4769 C CA . PRO B 1 207 ? -14.427 30.630 -11.259 1.000 55.601 190 PRO B CA 1
ATOM 4770 C C . PRO B 1 207 ? -15.169 29.347 -11.639 1.000 54.658 190 PRO B C 1
ATOM 4771 O O . PRO B 1 207 ? -16.181 29.424 -12.324 1.000 55.726 190 PRO B O 1
ATOM 4775 N N . ILE B 1 208 ? -14.611 28.210 -11.251 1.000 51.316 191 ILE B N 1
ATOM 4776 C CA . ILE B 1 208 ? -15.265 26.888 -11.430 1.000 58.459 191 ILE B CA 1
ATOM 4777 C C . ILE B 1 208 ? -15.207 26.175 -10.077 1.000 65.333 191 ILE B C 1
ATOM 4778 O O . ILE B 1 208 ? -14.058 25.769 -9.673 1.000 55.384 191 ILE B O 1
ATOM 4783 N N . GLY B 1 209 ? -16.384 26.069 -9.424 1.000 62.161 192 GLY B N 1
ATOM 4784 C CA . GLY B 1 209 ? -16.534 25.753 -7.993 1.000 65.038 192 GLY B CA 1
ATOM 4785 C C . GLY B 1 209 ? -15.534 26.524 -7.137 1.000 68.497 192 GLY B C 1
ATOM 4786 O O . GLY B 1 209 ? -15.688 27.758 -7.003 1.000 65.872 192 GLY B O 1
ATOM 4787 N N . ASP B 1 210 ? -14.519 25.816 -6.627 1.000 76.319 193 ASP B N 1
ATOM 4788 C CA . ASP B 1 210 ? -13.560 26.268 -5.577 1.000 89.441 193 ASP B CA 1
ATOM 4789 C C . ASP B 1 210 ? -12.231 26.700 -6.219 1.000 91.381 193 ASP B C 1
ATOM 4790 O O . ASP B 1 210 ? -11.351 27.223 -5.487 1.000 89.696 193 ASP B O 1
ATOM 4795 N N . HIS B 1 211 ? -12.069 26.486 -7.527 1.000 87.160 194 HIS B N 1
ATOM 4796 C CA . HIS B 1 211 ? -10.839 26.882 -8.255 1.000 85.775 194 HIS B CA 1
ATOM 4797 C C . HIS B 1 211 ? -11.138 28.135 -9.075 1.000 74.314 194 HIS B C 1
ATOM 4798 O O . HIS B 1 211 ? -12.322 28.386 -9.429 1.000 74.486 194 HIS B O 1
ATOM 4805 N N . LEU B 1 212 ? -10.088 28.923 -9.270 1.000 60.288 195 LEU B N 1
ATOM 4806 C CA . LEU B 1 212 ? -10.035 30.028 -10.242 1.000 54.679 195 LEU B CA 1
ATOM 4807 C C . LEU B 1 212 ? -9.054 29.608 -11.337 1.000 55.035 195 LEU B C 1
ATOM 4808 O O . LEU B 1 212 ? -7.843 29.405 -11.000 1.000 52.661 195 LEU B O 1
ATOM 4813 N N . TRP B 1 213 ? -9.552 29.470 -12.568 1.000 48.611 196 TRP B N 1
ATOM 4814 C CA . TRP B 1 213 ? -8.749 29.046 -13.737 1.000 47.718 196 TRP B CA 1
ATOM 4815 C C . TRP B 1 213 ? -8.375 30.270 -14.561 1.000 44.693 196 TRP B C 1
ATOM 4816 O O . TRP B 1 213 ? -9.348 30.940 -15.014 1.000 38.457 196 TRP B O 1
ATOM 4827 N N . ASP B 1 214 ? -7.049 30.491 -14.734 1.000 41.437 197 ASP B N 1
ATOM 4828 C CA . ASP B 1 214 ? -6.419 31.435 -15.685 1.000 40.353 197 ASP B CA 1
ATOM 4829 C C . ASP B 1 214 ? -6.231 30.738 -17.032 1.000 41.215 197 ASP B C 1
ATOM 4830 O O . ASP B 1 214 ? -5.068 30.364 -17.348 1.000 46.461 197 ASP B O 1
ATOM 4835 N N . PHE B 1 215 ? -7.296 30.692 -17.841 1.000 37.032 198 PHE B N 1
ATOM 4836 C CA . PHE B 1 215 ? -7.323 30.110 -19.207 1.000 37.999 198 PHE B CA 1
ATOM 4837 C C . PHE B 1 215 ? -6.433 30.896 -20.184 1.000 40.068 198 PHE B C 1
ATOM 4838 O O . PHE B 1 215 ? -6.346 30.480 -21.380 1.000 43.799 198 PHE B O 1
ATOM 4846 N N . SER B 1 216 ? -5.767 31.964 -19.757 1.000 39.030 199 SER B N 1
ATOM 4847 C CA . SER B 1 216 ? -4.910 32.751 -20.676 1.000 41.895 199 SER B CA 1
ATOM 4848 C C . SER B 1 216 ? -3.417 32.422 -20.519 1.000 43.648 199 SER B C 1
ATOM 4849 O O . SER B 1 216 ? -2.641 32.875 -21.347 1.000 44.979 199 SER B O 1
ATOM 4852 N N . LYS B 1 217 ? -3.012 31.736 -19.460 1.000 49.163 200 LYS B N 1
ATOM 4853 C CA . LYS B 1 217 ? -1.580 31.614 -19.106 1.000 49.323 200 LYS B CA 1
ATOM 4854 C C . LYS B 1 217 ? -0.911 30.634 -20.072 1.000 50.558 200 LYS B C 1
ATOM 4855 O O . LYS B 1 217 ? 0.270 30.853 -20.387 1.000 60.492 200 LYS B O 1
ATOM 4861 N N . LYS B 1 218 ? -1.642 29.604 -20.524 1.000 47.649 201 LYS B N 1
ATOM 4862 C CA . LYS B 1 218 ? -1.223 28.590 -21.532 1.000 42.744 201 LYS B CA 1
ATOM 4863 C C . LYS B 1 218 ? -2.464 28.158 -22.314 1.000 38.867 201 LYS B C 1
ATOM 4864 O O . LYS B 1 218 ? -3.594 28.544 -21.898 1.000 37.112 201 LYS B O 1
ATOM 4870 N N . THR B 1 219 ? -2.281 27.346 -23.360 1.000 34.522 202 THR B N 1
ATOM 4871 C CA . THR B 1 219 ? -3.411 26.760 -24.129 1.000 33.709 202 THR B CA 1
ATOM 4872 C C . THR B 1 219 ? -3.940 25.510 -23.408 1.000 33.867 202 THR B C 1
ATOM 4873 O O . THR B 1 219 ? -3.141 24.624 -23.159 1.000 38.622 202 THR B O 1
ATOM 4877 N N . TYR B 1 220 ? -5.222 25.474 -23.057 1.000 32.902 203 TYR B N 1
ATOM 4878 C CA . TYR B 1 220 ? -5.880 24.358 -22.360 1.000 34.636 203 TYR B CA 1
ATOM 4879 C C . TYR B 1 220 ? -6.427 23.438 -23.447 1.000 38.187 203 TYR B C 1
ATOM 4880 O O . TYR B 1 220 ? -7.058 23.977 -24.360 1.000 37.324 203 TYR B O 1
ATOM 4889 N N . VAL B 1 221 ? -6.185 22.113 -23.344 1.000 40.627 204 VAL B N 1
ATOM 4890 C CA . VAL B 1 221 ? -6.654 21.120 -24.353 1.000 36.610 204 VAL B CA 1
ATOM 4891 C C . VAL B 1 221 ? -7.804 20.313 -23.752 1.000 37.770 204 VAL B C 1
ATOM 4892 O O . VAL B 1 221 ? -7.615 19.698 -22.718 1.000 43.989 204 VAL B O 1
ATOM 4896 N N . MET B 1 222 ? -8.953 20.355 -24.404 1.000 36.960 205 MET B N 1
ATOM 4897 C CA . MET B 1 222 ? -10.172 19.608 -24.042 1.000 37.673 205 MET B CA 1
ATOM 4898 C C . MET B 1 222 ? -10.251 18.434 -25.021 1.000 42.345 205 MET B C 1
ATOM 4899 O O . MET B 1 222 ? -10.287 18.688 -26.240 1.000 42.208 205 MET B O 1
ATOM 4904 N N . GLY B 1 223 ? -10.180 17.197 -24.510 1.000 43.402 206 GLY B N 1
ATOM 4905 C CA . GLY B 1 223 ? -10.226 15.959 -25.310 1.000 41.016 206 GLY B CA 1
ATOM 4906 C C . GLY B 1 223 ? -11.650 15.478 -25.390 1.000 40.667 206 GLY B C 1
ATOM 4907 O O . GLY B 1 223 ? -12.315 15.520 -24.355 1.000 42.244 206 GLY B O 1
ATOM 4908 N N . ILE B 1 224 ? -12.105 15.077 -26.574 1.000 39.868 207 ILE B N 1
ATOM 4909 C CA . ILE B 1 224 ? -13.463 14.500 -26.794 1.000 43.066 207 ILE B CA 1
ATOM 4910 C C . ILE B 1 224 ? -13.454 13.031 -26.364 1.000 48.564 207 ILE B C 1
ATOM 4911 O O . ILE B 1 224 ? -12.536 12.271 -26.778 1.000 57.048 207 ILE B O 1
ATOM 4916 N N . LEU B 1 225 ? -14.425 12.677 -25.524 1.000 50.900 208 LEU B N 1
ATOM 4917 C CA . LEU B 1 225 ? -14.797 11.299 -25.143 1.000 53.887 208 LEU B CA 1
ATOM 4918 C C . LEU B 1 225 ? -16.236 11.087 -25.609 1.000 56.574 208 LEU B C 1
ATOM 4919 O O . LEU B 1 225 ? -17.137 11.569 -24.911 1.000 52.362 208 LEU B O 1
ATOM 4924 N N . ASN B 1 226 ? -16.432 10.444 -26.764 1.000 65.334 209 ASN B N 1
ATOM 4925 C CA . ASN B 1 226 ? -17.779 10.157 -27.327 1.000 74.456 209 ASN B CA 1
ATOM 4926 C C . ASN B 1 226 ? -18.262 8.800 -26.798 1.000 82.359 209 ASN B C 1
ATOM 4927 O O . ASN B 1 226 ? -17.442 7.862 -26.757 1.000 78.906 209 ASN B O 1
ATOM 4932 N N . LEU B 1 227 ? -19.526 8.715 -26.359 1.000 95.480 210 LEU B N 1
ATOM 4933 C CA . LEU B 1 227 ? -20.100 7.514 -25.685 1.000 100.528 210 LEU B CA 1
ATOM 4934 C C . LEU B 1 227 ? -21.071 6.773 -26.617 1.000 105.479 210 LEU B C 1
ATOM 4935 O O . LEU B 1 227 ? -21.471 5.648 -26.240 1.000 92.711 210 LEU B O 1
ATOM 4940 N N . THR B 1 228 ? -21.433 7.374 -27.763 1.000 117.735 211 THR B N 1
ATOM 4941 C CA . THR B 1 228 ? -22.276 6.764 -28.834 1.000 124.793 211 THR B CA 1
ATOM 4942 C C . THR B 1 228 ? -21.585 6.915 -30.190 1.000 122.166 211 THR B C 1
ATOM 4943 O O . THR B 1 228 ? -21.906 7.831 -30.947 1.000 108.289 211 THR B O 1
ATOM 4947 N N . PRO B 1 229 ? -20.587 6.051 -30.519 1.000 128.829 212 PRO B N 1
ATOM 4948 C CA . PRO B 1 229 ? -20.170 5.809 -31.901 1.000 127.156 212 PRO B CA 1
ATOM 4949 C C . PRO B 1 229 ? -20.813 4.525 -32.456 1.000 121.141 212 PRO B C 1
ATOM 4950 O O . PRO B 1 229 ? -21.026 4.444 -33.653 1.000 109.935 212 PRO B O 1
ATOM 4954 N N . GLN B 1 239 ? -20.302 2.592 -25.160 1.000 119.596 222 GLN B N 1
ATOM 4955 C CA . GLN B 1 239 ? -21.103 2.542 -23.907 1.000 121.555 222 GLN B CA 1
ATOM 4956 C C . GLN B 1 239 ? -20.209 2.170 -22.712 1.000 114.563 222 GLN B C 1
ATOM 4957 O O . GLN B 1 239 ? -20.322 2.862 -21.669 1.000 109.626 222 GLN B O 1
ATOM 4963 N N . SER B 1 240 ? -19.318 1.179 -22.853 1.000 102.996 223 SER B N 1
ATOM 4964 C CA . SER B 1 240 ? -18.645 0.493 -21.715 1.000 98.521 223 SER B CA 1
ATOM 4965 C C . SER B 1 240 ? -17.938 1.481 -20.783 1.000 98.244 223 SER B C 1
ATOM 4966 O O . SER B 1 240 ? -17.219 2.355 -21.271 1.000 103.258 223 SER B O 1
ATOM 4969 N N . VAL B 1 241 ? -18.105 1.313 -19.472 1.000 91.645 224 VAL B N 1
ATOM 4970 C CA . VAL B 1 241 ? -17.470 2.183 -18.451 1.000 88.139 224 VAL B CA 1
ATOM 4971 C C . VAL B 1 241 ? -15.982 1.850 -18.375 1.000 84.499 224 VAL B C 1
ATOM 4972 O O . VAL B 1 241 ? -15.227 2.730 -17.981 1.000 91.395 224 VAL B O 1
ATOM 4976 N 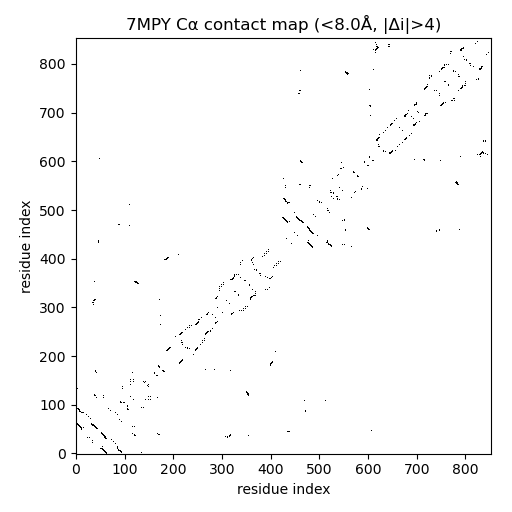N . ASP B 1 242 ? -15.599 0.621 -18.705 1.000 86.251 225 ASP B N 1
ATOM 4977 C CA . ASP B 1 242 ? -14.186 0.174 -18.651 1.000 88.017 225 ASP B CA 1
ATOM 4978 C C . ASP B 1 242 ? -13.430 0.805 -19.822 1.000 84.633 225 ASP B C 1
ATOM 4979 O O . ASP B 1 242 ? -12.295 1.251 -19.606 1.000 72.589 225 ASP B O 1
ATOM 4984 N N . THR B 1 243 ? -14.042 0.862 -21.006 1.000 82.557 226 THR B N 1
ATOM 4985 C CA . THR B 1 243 ? -13.412 1.438 -22.230 1.000 86.971 226 THR B CA 1
ATOM 4986 C C . THR B 1 243 ? -13.308 2.958 -22.084 1.000 77.134 226 THR B C 1
ATOM 4987 O O . THR B 1 243 ? -12.289 3.492 -22.479 1.000 76.924 226 THR B O 1
ATOM 4991 N N . ALA B 1 244 ? -14.323 3.596 -21.508 1.000 67.149 227 ALA B N 1
ATOM 4992 C CA . ALA B 1 244 ? -14.394 5.052 -21.300 1.000 60.765 227 ALA B CA 1
ATOM 4993 C C . ALA B 1 244 ? -13.352 5.472 -20.265 1.000 55.060 227 ALA B C 1
ATOM 4994 O O . ALA B 1 244 ? -12.735 6.510 -20.459 1.000 55.416 227 ALA B O 1
ATOM 4996 N N . VAL B 1 245 ? -13.171 4.694 -19.218 1.000 47.672 228 VAL B N 1
ATOM 4997 C CA . VAL B 1 245 ? -12.212 5.006 -18.133 1.000 50.855 228 VAL B CA 1
ATOM 4998 C C . VAL B 1 245 ? -10.804 4.848 -18.688 1.000 50.585 228 VAL B C 1
ATOM 4999 O O . VAL B 1 245 ? -9.914 5.567 -18.273 1.000 59.623 228 VAL B O 1
ATOM 5003 N N . SER B 1 246 ? -10.614 3.886 -19.560 1.000 55.930 229 SER B N 1
ATOM 5004 C CA . SER B 1 246 ? -9.295 3.577 -20.153 1.000 62.762 229 SER B CA 1
ATOM 5005 C C . SER B 1 246 ? -9.010 4.626 -21.223 1.000 57.679 229 SER B C 1
ATOM 5006 O O . SER B 1 246 ? -7.852 4.976 -21.390 1.000 54.847 229 SER B O 1
ATOM 5009 N N . ARG B 1 247 ? -10.037 5.117 -21.921 1.000 53.651 230 ARG B N 1
ATOM 5010 C CA . ARG B 1 247 ? -9.853 6.215 -22.906 1.000 55.196 230 ARG B CA 1
ATOM 5011 C C . ARG B 1 247 ? -9.380 7.466 -22.160 1.000 50.838 230 ARG B C 1
ATOM 5012 O O . ARG B 1 247 ? -8.434 8.067 -22.624 1.000 51.376 230 ARG B O 1
ATOM 5020 N N . VAL B 1 248 ? -10.031 7.816 -21.050 1.000 45.336 231 VAL B N 1
ATOM 5021 C CA . VAL B 1 248 ? -9.696 8.990 -20.206 1.000 45.734 231 VAL B CA 1
ATOM 5022 C C . VAL B 1 248 ? -8.257 8.855 -19.751 1.000 43.799 231 VAL B C 1
ATOM 5023 O O . VAL B 1 248 ? -7.548 9.816 -19.803 1.000 46.684 231 VAL B O 1
ATOM 5027 N N . ARG B 1 249 ? -7.884 7.696 -19.278 1.000 46.193 232 ARG B N 1
ATOM 5028 C CA . ARG B 1 249 ? -6.558 7.395 -18.693 1.000 51.653 232 ARG B CA 1
ATOM 5029 C C . ARG B 1 249 ? -5.481 7.682 -19.748 1.000 48.521 232 ARG B C 1
ATOM 5030 O O . ARG B 1 249 ? -4.374 8.079 -19.349 1.000 46.118 232 ARG B O 1
ATOM 5038 N N . SER B 1 250 ? -5.818 7.452 -21.026 1.000 46.023 233 SER B N 1
ATOM 5039 C CA . SER B 1 250 ? -4.949 7.614 -22.222 1.000 48.111 233 SER B CA 1
ATOM 5040 C C . SER B 1 250 ? -4.833 9.103 -22.537 1.000 45.559 233 SER B C 1
ATOM 5041 O O . SER B 1 250 ? -3.692 9.581 -22.740 1.000 49.776 233 SER B O 1
ATOM 5044 N N . MET B 1 251 ? -5.977 9.799 -22.575 1.000 41.613 234 MET B N 1
ATOM 5045 C CA . MET B 1 251 ? -6.060 11.277 -22.724 1.000 39.369 234 MET B CA 1
ATOM 5046 C C . MET B 1 251 ? -5.151 11.917 -21.693 1.000 36.801 234 MET B C 1
ATOM 5047 O O . MET B 1 251 ? -4.380 12.789 -22.072 1.000 37.410 234 MET B O 1
ATOM 5052 N N . ILE B 1 252 ? -5.169 11.441 -20.460 1.000 35.042 235 ILE B N 1
ATOM 5053 C CA . ILE B 1 252 ? -4.389 12.066 -19.354 1.000 37.189 235 ILE B CA 1
ATOM 5054 C C . ILE B 1 252 ? -2.880 11.891 -19.595 1.000 41.067 235 ILE B C 1
ATOM 5055 O O . ILE B 1 252 ? -2.095 12.812 -19.298 1.000 45.529 235 ILE B O 1
ATOM 5060 N N . SER B 1 253 ? -2.458 10.771 -20.153 1.000 46.106 236 SER B N 1
ATOM 5061 C CA . SER B 1 253 ? -1.014 10.533 -20.418 1.000 47.320 236 SER B CA 1
ATOM 5062 C C . SER B 1 253 ? -0.597 11.283 -21.688 1.000 44.080 236 SER B C 1
ATOM 5063 O O . SER B 1 253 ? 0.612 11.486 -21.866 1.000 39.704 236 SER B O 1
ATOM 5066 N N . GLU B 1 254 ? -1.570 11.636 -22.541 1.000 41.192 237 GLU B N 1
ATOM 5067 C CA . GLU B 1 254 ? -1.337 12.317 -23.840 1.000 41.688 237 GLU B CA 1
ATOM 5068 C C . GLU B 1 254 ? -1.210 13.840 -23.605 1.000 41.723 237 GLU B C 1
ATOM 5069 O O . GLU B 1 254 ? -0.643 14.550 -24.471 1.000 40.585 237 GLU B O 1
ATOM 5075 N N . GLY B 1 255 ? -1.693 14.322 -22.461 1.000 40.348 238 GLY B N 1
ATOM 5076 C CA . GLY B 1 255 ? -1.469 15.692 -21.968 1.000 38.889 238 GLY B CA 1
ATOM 5077 C C . GLY B 1 255 ? -2.755 16.485 -21.792 1.000 36.884 238 GLY B C 1
ATOM 5078 O O . GLY B 1 255 ? -2.666 17.673 -21.466 1.000 39.496 238 GLY B O 1
ATOM 5079 N N . VAL B 1 256 ? -3.916 15.854 -21.919 1.000 35.029 239 VAL B N 1
ATOM 5080 C CA . VAL B 1 256 ? -5.235 16.537 -21.845 1.000 35.427 239 VAL B CA 1
ATOM 5081 C C . VAL B 1 256 ? -5.346 17.309 -20.538 1.000 37.794 239 VAL B C 1
ATOM 5082 O O . VAL B 1 256 ? -4.724 16.915 -19.550 1.000 42.062 239 VAL B O 1
ATOM 5086 N N . ASP B 1 257 ? -6.216 18.325 -20.549 1.000 42.225 240 ASP B N 1
ATOM 5087 C CA . ASP B 1 257 ? -6.548 19.252 -19.434 1.000 41.445 240 ASP B CA 1
ATOM 5088 C C . ASP B 1 257 ? -8.006 19.017 -18.996 1.000 39.776 240 ASP B C 1
ATOM 5089 O O . ASP B 1 257 ? -8.291 19.053 -17.761 1.000 41.272 240 ASP B O 1
ATOM 5094 N N . ILE B 1 258 ? -8.894 18.838 -19.965 1.000 37.338 241 ILE B N 1
ATOM 5095 C CA . ILE B 1 258 ? -10.376 18.866 -19.773 1.000 40.775 241 ILE B CA 1
ATOM 5096 C C . ILE B 1 258 ? -10.953 17.705 -20.572 1.000 45.052 241 ILE B C 1
ATOM 5097 O O . ILE B 1 258 ? -10.469 17.473 -21.699 1.000 52.865 241 ILE B O 1
ATOM 5102 N N . ILE B 1 259 ? -11.917 16.987 -19.992 1.000 47.948 242 ILE B N 1
ATOM 5103 C CA . ILE B 1 259 ? -12.575 15.808 -20.619 1.000 47.297 242 ILE B CA 1
ATOM 5104 C C . ILE B 1 259 ? -13.971 16.269 -21.003 1.000 47.445 242 ILE B C 1
ATOM 5105 O O . ILE B 1 259 ? -14.730 16.636 -20.090 1.000 48.378 242 ILE B O 1
ATOM 5110 N N . ASP B 1 260 ? -14.264 16.261 -22.293 1.000 48.847 243 ASP B N 1
ATOM 5111 C CA . ASP B 1 260 ? -15.579 16.640 -22.864 1.000 53.466 243 ASP B CA 1
ATOM 5112 C C . ASP B 1 260 ? -16.347 15.345 -23.111 1.000 57.738 243 ASP B C 1
ATOM 5113 O O . ASP B 1 260 ? -15.962 14.610 -24.006 1.000 63.754 243 ASP B O 1
ATOM 5118 N N . ILE B 1 261 ? -17.366 15.054 -22.314 1.000 65.388 244 ILE B N 1
ATOM 5119 C CA . ILE B 1 261 ? -18.160 13.802 -22.475 1.000 71.784 244 ILE B CA 1
ATOM 5120 C C . ILE B 1 261 ? -19.527 14.149 -23.079 1.000 72.402 244 ILE B C 1
ATOM 5121 O O . ILE B 1 261 ? -20.220 14.990 -22.514 1.000 67.317 244 ILE B O 1
ATOM 5126 N N . GLY B 1 262 ? -19.874 13.527 -24.208 1.000 85.548 245 GLY B N 1
ATOM 5127 C CA . GLY B 1 262 ? -21.170 13.716 -24.888 1.000 102.299 245 GLY B CA 1
ATOM 5128 C C . GLY B 1 262 ? -21.713 12.426 -25.479 1.000 112.588 245 GLY B C 1
ATOM 5129 O O . GLY B 1 262 ? -20.937 11.720 -26.148 1.000 114.873 245 GLY B O 1
ATOM 5130 N N . ALA B 1 263 ? -23.008 12.154 -25.261 1.000 119.924 246 ALA B N 1
ATOM 5131 C CA . ALA B 1 263 ? -23.796 11.084 -25.924 1.000 119.105 246 ALA B CA 1
ATOM 5132 C C . ALA B 1 263 ? -24.840 11.713 -26.863 1.000 112.912 246 ALA B C 1
ATOM 5133 O O . ALA B 1 263 ? -24.970 11.213 -28.004 1.000 93.740 246 ALA B O 1
ATOM 5135 N N . GLN B 1 276 ? -34.780 14.342 -23.879 1.000 132.929 259 GLN B N 1
ATOM 5136 C CA . GLN B 1 276 ? -34.617 12.909 -24.251 1.000 136.912 259 GLN B CA 1
ATOM 5137 C C . GLN B 1 276 ? -34.102 12.129 -23.029 1.000 136.729 259 GLN B C 1
ATOM 5138 O O . GLN B 1 276 ? -33.968 12.741 -21.949 1.000 116.584 259 GLN B O 1
ATOM 5144 N N . GLU B 1 277 ? -33.864 10.823 -23.174 1.000 138.354 260 GLU B N 1
ATOM 5145 C CA . GLU B 1 277 ? -33.331 9.961 -22.087 1.000 136.757 260 GLU B CA 1
ATOM 5146 C C . GLU B 1 277 ? -31.798 10.161 -22.015 1.000 136.845 260 GLU B C 1
ATOM 5147 O O . GLU B 1 277 ? -31.431 11.203 -21.465 1.000 134.416 260 GLU B O 1
ATOM 5153 N N . GLU B 1 278 ? -30.935 9.205 -22.420 1.000 130.338 261 GLU B N 1
ATOM 5154 C CA . GLU B 1 278 ? -29.438 9.317 -22.536 1.000 120.521 261 GLU B CA 1
ATOM 5155 C C . GLU B 1 278 ? -28.653 9.530 -21.222 1.000 116.404 261 GLU B C 1
ATOM 5156 O O . GLU B 1 278 ? -27.419 9.500 -21.337 1.000 112.773 261 GLU B O 1
ATOM 5162 N N . ILE B 1 279 ? -29.244 9.715 -20.035 1.000 118.986 262 ILE B N 1
ATOM 5163 C CA . ILE B 1 279 ? -28.465 9.971 -18.781 1.000 111.062 262 ILE B CA 1
ATOM 5164 C C . ILE B 1 279 ? -27.893 8.636 -18.285 1.000 113.450 262 ILE B C 1
ATOM 5165 O O . ILE B 1 279 ? -26.920 8.672 -17.530 1.000 94.859 262 ILE B O 1
ATOM 5170 N N . ASP B 1 280 ? -28.466 7.503 -18.716 1.000 134.809 263 ASP B N 1
ATOM 5171 C CA . ASP B 1 280 ? -28.050 6.129 -18.317 1.000 136.421 263 ASP B CA 1
ATOM 5172 C C . ASP B 1 280 ? -26.765 5.744 -19.063 1.000 137.583 263 ASP B C 1
ATOM 5173 O O . ASP B 1 280 ? -26.153 4.750 -18.661 1.000 118.746 263 ASP B O 1
ATOM 5178 N N . ARG B 1 281 ? -26.419 6.463 -20.137 1.000 145.801 264 ARG B N 1
ATOM 5179 C CA . ARG B 1 281 ? -25.142 6.315 -20.889 1.000 137.011 264 ARG B CA 1
ATOM 5180 C C . ARG B 1 281 ? -24.088 7.252 -20.293 1.000 120.541 264 ARG B C 1
ATOM 5181 O O . ARG B 1 281 ? -22.968 6.806 -20.030 1.000 102.940 264 ARG B O 1
ATOM 5189 N N . LEU B 1 282 ? -24.474 8.499 -20.037 1.000 110.866 265 LEU B N 1
ATOM 5190 C CA . LEU B 1 282 ? -23.573 9.596 -19.604 1.000 103.865 265 LEU B CA 1
ATOM 5191 C C . LEU B 1 282 ? -23.220 9.527 -18.112 1.000 97.494 265 LEU B C 1
ATOM 5192 O O . LEU B 1 282 ? -22.024 9.465 -17.810 1.000 92.869 265 LEU B O 1
ATOM 5197 N N . ILE B 1 283 ? -24.210 9.546 -17.220 1.000 89.936 266 ILE B N 1
ATOM 5198 C CA . ILE B 1 283 ? -24.003 9.703 -15.752 1.000 87.787 266 ILE B CA 1
ATOM 5199 C C . ILE B 1 283 ? -23.143 8.582 -15.181 1.000 87.729 2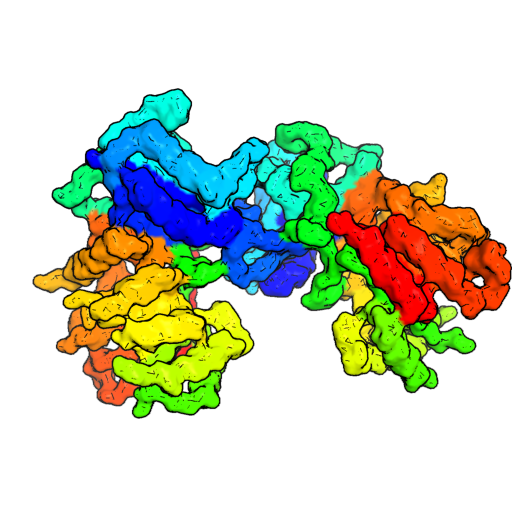66 ILE B C 1
ATOM 5200 O O . ILE B 1 283 ? -22.326 8.870 -14.311 1.000 83.859 266 ILE B O 1
ATOM 5205 N N . PRO B 1 284 ? -23.295 7.293 -15.558 1.000 88.071 267 PRO B N 1
ATOM 5206 C CA . PRO B 1 284 ? -22.459 6.252 -14.954 1.000 89.702 267 PRO B CA 1
ATOM 5207 C C . PRO B 1 284 ? -20.973 6.497 -15.229 1.000 89.957 267 PRO B C 1
ATOM 5208 O O . PRO B 1 284 ? -20.173 6.288 -14.352 1.000 83.368 267 PRO B O 1
ATOM 5212 N N . VAL B 1 285 ? -20.662 6.921 -16.452 1.000 89.847 268 VAL B N 1
ATOM 5213 C CA . VAL B 1 285 ? -19.283 7.275 -16.880 1.000 87.345 268 VAL B CA 1
ATOM 5214 C C . VAL B 1 285 ? -18.870 8.510 -16.089 1.000 82.315 268 VAL B C 1
ATOM 5215 O O . VAL B 1 285 ? -17.776 8.488 -15.516 1.000 75.397 268 VAL B O 1
ATOM 5219 N N . LEU B 1 286 ? -19.763 9.503 -16.008 1.000 70.125 269 LEU B N 1
ATOM 5220 C CA . LEU B 1 286 ? -19.503 10.773 -15.298 1.000 67.629 269 LEU B CA 1
ATOM 5221 C C . LEU B 1 286 ? -19.077 10.472 -13.871 1.000 65.766 269 LEU B C 1
ATOM 5222 O O . LEU B 1 286 ? -18.115 11.086 -13.415 1.000 66.373 269 LEU B O 1
ATOM 5227 N N . LYS B 1 287 ? -19.783 9.573 -13.194 1.000 64.645 270 LYS B N 1
ATOM 5228 C CA . LYS B 1 287 ? -19.521 9.272 -11.769 1.000 73.999 270 LYS B CA 1
ATOM 5229 C C . LYS B 1 287 ? -18.135 8.646 -11.602 1.000 74.724 270 LYS B C 1
ATOM 5230 O O . LYS B 1 287 ? -17.465 9.015 -10.630 1.000 74.156 270 LYS B O 1
ATOM 5236 N N . VAL B 1 288 ? -17.689 7.762 -12.494 1.000 72.933 271 VAL B N 1
ATOM 5237 C CA . VAL B 1 288 ? -16.398 7.052 -12.258 1.000 76.042 271 VAL B CA 1
ATOM 5238 C C . VAL B 1 288 ? -15.234 7.901 -12.779 1.000 73.885 271 VAL B C 1
ATOM 5239 O O . VAL B 1 288 ? -14.244 7.968 -12.055 1.000 70.121 271 VAL B O 1
ATOM 5243 N N . VAL B 1 289 ? -15.341 8.544 -13.945 1.000 72.808 272 VAL B N 1
ATOM 5244 C CA . VAL B 1 289 ? -14.278 9.475 -14.435 1.000 70.823 272 VAL B CA 1
ATOM 5245 C C . VAL B 1 289 ? -14.022 10.488 -13.326 1.000 74.614 272 VAL B C 1
ATOM 5246 O O . VAL B 1 289 ? -12.836 10.711 -13.016 1.000 83.275 272 VAL B O 1
ATOM 5250 N N . ARG B 1 290 ? -15.099 11.017 -12.717 1.000 71.153 273 ARG B N 1
ATOM 5251 C CA . ARG B 1 290 ? -15.043 12.059 -11.650 1.000 68.028 273 ARG B CA 1
ATOM 5252 C C . ARG B 1 290 ? -14.248 11.528 -10.452 1.000 66.814 273 ARG B C 1
ATOM 5253 O O . ARG B 1 290 ? -13.521 12.340 -9.830 1.000 54.517 273 ARG B O 1
ATOM 5261 N N . GLY B 1 291 ? -14.376 10.221 -10.159 1.000 72.850 274 GLY B N 1
ATOM 5262 C CA . GLY B 1 291 ? -13.680 9.512 -9.059 1.000 69.585 274 GLY B CA 1
ATOM 5263 C C . GLY B 1 291 ? -12.207 9.243 -9.348 1.000 66.234 274 GLY B C 1
ATOM 5264 O O . GLY B 1 291 ? -11.438 9.205 -8.389 1.000 57.085 274 GLY B O 1
ATOM 5265 N N . MET B 1 292 ? -11.817 9.073 -10.618 1.000 62.959 275 MET B N 1
ATOM 5266 C CA . MET B 1 292 ? -10.480 8.563 -11.007 1.000 59.395 275 MET B CA 1
ATOM 5267 C C . MET B 1 292 ? -9.393 9.383 -10.298 1.000 57.085 275 MET B C 1
ATOM 5268 O O . MET B 1 292 ? -9.445 10.596 -10.307 1.000 52.253 275 MET B O 1
ATOM 5273 N N . ALA B 1 293 ? -8.448 8.709 -9.652 1.000 66.244 276 ALA B N 1
ATOM 5274 C CA . ALA B 1 293 ? -7.284 9.316 -8.959 1.000 68.455 276 ALA B CA 1
ATOM 5275 C C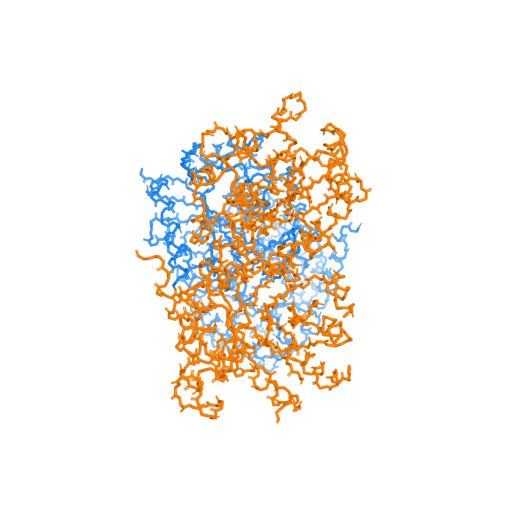 . ALA B 1 293 ? -6.584 10.318 -9.888 1.000 67.622 276 ALA B C 1
ATOM 5276 O O . ALA B 1 293 ? -6.351 11.429 -9.474 1.000 67.255 276 ALA B O 1
ATOM 5278 N N . GLU B 1 294 ? -6.245 9.899 -11.104 1.000 74.427 277 GLU B N 1
ATOM 5279 C CA . GLU B 1 294 ? -5.496 10.696 -12.122 1.000 74.624 277 GLU B CA 1
ATOM 5280 C C . GLU B 1 294 ? -6.323 11.913 -12.575 1.000 67.383 277 GLU B C 1
ATOM 5281 O O . GLU B 1 294 ? -5.699 12.918 -12.970 1.000 53.090 277 GLU B O 1
ATOM 5287 N N . MET B 1 295 ? -7.659 11.841 -12.507 1.000 61.440 278 MET B N 1
ATOM 5288 C CA . MET B 1 295 ? -8.578 12.972 -12.829 1.000 58.824 278 MET B CA 1
ATOM 5289 C C . MET B 1 295 ? -8.679 14.013 -11.700 1.000 69.067 278 MET B C 1
ATOM 5290 O O . MET B 1 295 ? -9.664 14.796 -11.716 1.000 73.971 278 MET B O 1
ATOM 5295 N N . LYS B 1 296 ? -7.734 14.063 -10.764 1.000 81.841 279 LYS B N 1
ATOM 5296 C CA . LYS B 1 296 ? -7.838 14.990 -9.604 1.000 89.755 279 LYS B CA 1
ATOM 5297 C C . LYS B 1 296 ? -7.360 16.376 -10.059 1.000 84.962 279 LYS B C 1
ATOM 5298 O O . LYS B 1 296 ? -6.211 16.473 -10.555 1.000 74.284 279 LYS B O 1
ATOM 5304 N N . GLY B 1 297 ? -8.225 17.393 -9.937 1.000 81.063 280 GLY B N 1
ATOM 5305 C CA . GLY B 1 297 ? -7.957 18.770 -10.412 1.000 81.728 280 GLY B CA 1
ATOM 5306 C C . GLY B 1 297 ? -7.844 18.875 -11.932 1.000 70.439 280 GLY B C 1
ATOM 5307 O O . GLY B 1 297 ? -7.095 19.769 -12.425 1.000 72.226 280 GLY B O 1
ATOM 5308 N N . LYS B 1 298 ? -8.511 17.961 -12.647 1.000 53.819 281 LYS B N 1
ATOM 5309 C CA . LYS B 1 298 ? -8.838 18.069 -14.084 1.000 49.009 281 LYS B CA 1
ATOM 5310 C C . LYS B 1 298 ? -10.326 18.423 -14.178 1.000 47.642 281 LYS B C 1
ATOM 5311 O O . LYS B 1 298 ? -11.077 18.071 -13.244 1.000 47.318 281 LYS B O 1
ATOM 5317 N N . LEU B 1 299 ? -10.735 19.085 -15.257 1.000 43.296 282 LEU B N 1
ATOM 5318 C CA . LEU B 1 299 ? -12.117 19.549 -15.438 1.000 41.756 282 LEU B CA 1
ATOM 5319 C C . LEU B 1 299 ? -12.865 18.581 -16.323 1.000 39.682 282 LEU B C 1
ATOM 5320 O O . LEU B 1 299 ? -12.210 17.942 -17.141 1.000 41.438 282 LEU B O 1
ATOM 5325 N N . ILE B 1 300 ? -14.193 18.562 -16.201 1.000 38.998 283 ILE B N 1
ATOM 5326 C CA . ILE B 1 300 ? -15.125 17.812 -17.091 1.000 38.978 283 ILE B CA 1
ATOM 5327 C C . ILE B 1 300 ? -16.163 18.762 -17.660 1.000 40.159 283 ILE B C 1
ATOM 5328 O O . ILE B 1 300 ? -16.921 19.286 -16.898 1.000 44.048 283 ILE B O 1
ATOM 5333 N N . SER B 1 301 ? -16.229 18.926 -18.964 1.000 46.698 284 SER B N 1
ATOM 5334 C CA . SER B 1 301 ? -17.330 19.638 -19.646 1.000 51.704 284 SER B CA 1
ATOM 5335 C C . SER B 1 301 ? -18.312 18.582 -20.146 1.000 57.194 284 SER B C 1
ATOM 5336 O O . SER B 1 301 ? -17.882 17.465 -20.425 1.000 69.039 284 SER B O 1
ATOM 5339 N N . VAL B 1 302 ? -19.581 18.889 -20.302 1.000 59.263 285 VAL B N 1
ATOM 5340 C CA . VAL B 1 302 ? -20.518 17.845 -20.783 1.000 60.712 285 VAL B CA 1
ATOM 5341 C C . VAL B 1 302 ? -21.215 18.383 -22.027 1.000 63.603 285 VAL B C 1
ATOM 5342 O O . VAL B 1 302 ? -21.616 19.547 -22.015 1.000 60.824 285 VAL B O 1
ATOM 5346 N N . ASP B 1 303 ? -21.352 17.539 -23.054 1.000 71.789 286 ASP B N 1
ATOM 5347 C CA . ASP B 1 303 ? -21.898 17.892 -24.389 1.000 90.350 286 ASP B CA 1
ATOM 5348 C C . ASP B 1 303 ? -23.331 17.409 -24.501 1.000 98.280 286 ASP B C 1
ATOM 5349 O O . ASP B 1 303 ? -23.544 16.321 -25.068 1.000 112.200 286 ASP B O 1
ATOM 5354 N N . THR B 1 304 ? -24.276 18.172 -23.971 1.000 110.912 287 THR B N 1
ATOM 5355 C CA . THR B 1 304 ? -25.717 17.838 -24.064 1.000 118.605 287 THR B CA 1
ATOM 5356 C C . THR B 1 304 ? -26.523 19.116 -24.234 1.000 115.493 287 THR B C 1
ATOM 5357 O O . THR B 1 304 ? -26.103 20.149 -23.729 1.000 103.896 287 THR B O 1
ATOM 5361 N N . PHE B 1 305 ? -27.691 18.987 -24.848 1.000 120.054 288 PHE B N 1
ATOM 5362 C CA . PHE B 1 305 ? -28.721 20.050 -24.959 1.000 123.898 288 PHE B CA 1
ATOM 5363 C C . PHE B 1 305 ? -29.982 19.645 -24.194 1.000 122.248 288 PHE B C 1
ATOM 5364 O O . PHE B 1 305 ? -31.010 20.305 -24.397 1.000 128.590 288 PHE B O 1
ATOM 5372 N N . ASN B 1 306 ? -29.919 18.617 -23.348 1.000 111.078 289 ASN B N 1
ATOM 5373 C CA . ASN B 1 306 ? -31.112 18.111 -22.614 1.000 112.882 289 ASN B CA 1
ATOM 5374 C C . ASN B 1 306 ? -31.066 18.608 -21.161 1.000 115.752 289 ASN B C 1
ATOM 5375 O O . ASN B 1 306 ? -30.288 18.058 -20.390 1.000 108.641 289 ASN B O 1
ATOM 5380 N N . SER B 1 307 ? -31.896 19.597 -20.799 1.000 118.347 290 SER B N 1
ATOM 5381 C CA . SER B 1 307 ? -31.965 20.241 -19.457 1.000 117.853 290 SER B CA 1
ATOM 5382 C C . SER B 1 307 ? -31.781 19.217 -18.337 1.000 116.455 290 SER B C 1
ATOM 5383 O O . SER B 1 307 ? -30.940 19.465 -17.463 1.000 98.995 290 SER B O 1
ATOM 5386 N N . GLU B 1 308 ? -32.553 18.124 -18.356 1.000 125.845 291 GLU B N 1
ATOM 5387 C CA . GLU B 1 308 ? -32.516 17.058 -17.317 1.000 130.780 291 GLU B CA 1
ATOM 5388 C C . GLU B 1 308 ? -31.109 16.443 -17.264 1.000 131.009 291 GLU B C 1
ATOM 5389 O O . GLU B 1 308 ? -30.649 16.110 -16.162 1.000 118.637 291 GLU B O 1
ATOM 5395 N N . VAL B 1 309 ? -30.448 16.290 -18.409 1.000 127.411 292 VAL B N 1
ATOM 5396 C CA . VAL B 1 309 ? -29.062 15.748 -18.471 1.000 113.803 292 VAL B CA 1
ATOM 5397 C C . VAL B 1 309 ? -28.144 16.813 -17.888 1.000 99.150 292 VAL B C 1
ATOM 5398 O O . VAL B 1 309 ? -27.305 16.460 -17.073 1.000 90.015 292 VAL B O 1
ATOM 5402 N N . ALA B 1 310 ? -28.326 18.068 -18.290 1.000 89.297 293 ALA B N 1
ATOM 5403 C CA . ALA B 1 310 ? -27.502 19.199 -17.820 1.000 85.724 293 ALA B CA 1
ATOM 5404 C C . ALA B 1 310 ? -27.491 19.194 -16.289 1.000 88.720 293 ALA B C 1
ATOM 5405 O O . ALA B 1 310 ? -26.414 19.054 -15.703 1.000 77.822 293 ALA B O 1
ATOM 5407 N N . LEU B 1 311 ? -28.674 19.280 -15.683 1.000 93.110 294 LEU B N 1
ATOM 5408 C CA . LEU B 1 311 ? -28.865 19.334 -14.212 1.000 95.437 294 LEU B CA 1
ATOM 5409 C C . LEU B 1 311 ? -28.262 18.094 -13.538 1.000 88.594 294 LEU B C 1
ATOM 5410 O O . LEU B 1 311 ? -27.589 18.249 -12.507 1.000 80.912 294 LEU B O 1
ATOM 5415 N N . GLU B 1 312 ? -28.508 16.908 -14.089 1.000 81.480 295 GLU B N 1
ATOM 5416 C CA . GLU B 1 312 ? -28.025 15.624 -13.505 1.000 88.414 295 GLU B CA 1
ATOM 5417 C C . GLU B 1 312 ? -26.493 15.560 -13.603 1.000 84.822 295 GLU B C 1
ATOM 5418 O O . GLU B 1 312 ? -25.868 15.032 -12.668 1.000 73.490 295 GLU B O 1
ATOM 5424 N N . ALA B 1 313 ? -25.917 16.117 -14.674 1.000 89.459 296 ALA B N 1
ATOM 5425 C CA . ALA B 1 313 ? -24.453 16.198 -14.914 1.000 82.726 296 ALA B CA 1
ATOM 5426 C C . ALA B 1 313 ? -23.814 17.198 -13.941 1.000 80.178 296 ALA B C 1
ATOM 5427 O O . ALA B 1 313 ? -22.804 16.839 -13.315 1.000 81.239 296 ALA B O 1
ATOM 5429 N N . ILE B 1 314 ? -24.377 18.402 -13.799 1.000 70.632 297 ILE B N 1
ATOM 5430 C CA . ILE B 1 314 ? -23.885 19.388 -12.791 1.000 72.992 297 ILE B CA 1
ATOM 5431 C C . ILE B 1 314 ? -23.859 18.689 -11.431 1.000 75.157 297 ILE B C 1
ATOM 5432 O O . ILE B 1 314 ? -22.791 18.678 -10.804 1.000 66.922 297 ILE B O 1
ATOM 5437 N N . ARG B 1 315 ? -24.979 18.053 -11.058 1.000 90.527 298 ARG B N 1
ATOM 5438 C CA . ARG B 1 315 ? -25.174 17.364 -9.749 1.000 99.121 298 ARG B CA 1
ATOM 5439 C C . ARG B 1 315 ? -24.125 16.257 -9.579 1.000 101.416 298 ARG B C 1
ATOM 5440 O O . ARG B 1 315 ? -23.743 15.991 -8.424 1.000 96.369 298 ARG B O 1
ATOM 5448 N N . ASN B 1 316 ? -23.639 15.671 -10.678 1.000 100.265 299 ASN B N 1
ATOM 5449 C CA . ASN B 1 316 ? -22.735 14.489 -10.647 1.000 99.326 299 ASN B CA 1
ATOM 5450 C C . ASN B 1 316 ? -21.280 14.849 -10.985 1.000 91.358 299 ASN B C 1
ATOM 5451 O O . ASN B 1 316 ? -20.480 13.904 -11.161 1.000 86.581 299 ASN B O 1
ATOM 5456 N N . GLY B 1 317 ? -20.939 16.141 -11.029 1.000 83.716 300 GLY B N 1
ATOM 5457 C CA . GLY B 1 317 ? -19.542 16.621 -10.983 1.000 84.263 300 GLY B CA 1
ATOM 5458 C C . GLY B 1 317 ? -19.046 17.193 -12.300 1.000 77.091 300 GLY B C 1
ATOM 5459 O O . GLY B 1 317 ? -17.809 17.359 -12.421 1.000 69.339 300 GLY B O 1
ATOM 5460 N N . ALA B 1 318 ? -19.948 17.429 -13.261 1.000 65.204 301 ALA B N 1
ATOM 5461 C CA . ALA B 1 318 ? -19.630 18.139 -14.520 1.000 60.734 301 ALA B CA 1
ATOM 5462 C C . ALA B 1 318 ? -19.246 19.551 -14.108 1.000 60.622 301 ALA B C 1
ATOM 5463 O O . ALA B 1 318 ? -19.997 20.142 -13.327 1.000 60.781 301 ALA B O 1
ATOM 5465 N N . ASP B 1 319 ? -18.094 20.028 -14.552 1.000 54.860 302 ASP B N 1
ATOM 5466 C CA . ASP B 1 319 ? -17.549 21.338 -14.145 1.000 53.684 302 ASP B CA 1
ATOM 5467 C C . ASP B 1 319 ? -17.912 22.456 -15.135 1.000 52.651 302 ASP B C 1
ATOM 5468 O O . ASP B 1 319 ? -17.999 23.590 -14.665 1.000 54.351 302 ASP B O 1
ATOM 5473 N N . ILE B 1 320 ? -18.092 22.210 -16.435 1.000 49.651 303 ILE B N 1
ATOM 5474 C CA . ILE B 1 320 ? -18.238 23.370 -17.352 1.000 56.881 303 ILE B CA 1
ATOM 5475 C C . ILE B 1 320 ? -19.657 23.547 -17.881 1.000 66.778 303 ILE B C 1
ATOM 5476 O O . ILE B 1 320 ? -20.124 24.712 -17.777 1.000 85.391 303 ILE B O 1
ATOM 5481 N N . LEU B 1 321 ? -20.209 22.510 -18.524 1.000 61.161 304 LEU B N 1
ATOM 5482 C CA . LEU B 1 321 ? -21.549 22.478 -19.185 1.000 70.539 304 LEU B CA 1
ATOM 5483 C C . LEU B 1 321 ? -21.443 23.237 -20.514 1.000 70.874 304 LEU B C 1
ATOM 5484 O O . LEU B 1 321 ? -21.414 24.469 -20.498 1.000 62.550 304 LEU B O 1
ATOM 5489 N N . ASN B 1 322 ? -21.451 22.507 -21.631 1.000 74.299 305 ASN B N 1
ATOM 5490 C CA . ASN B 1 322 ? -21.344 23.093 -22.984 1.000 89.486 305 ASN B CA 1
ATOM 5491 C C . ASN B 1 322 ? -22.727 23.206 -23.638 1.000 99.040 305 ASN B C 1
ATOM 5492 O O . ASN B 1 322 ? -23.117 22.276 -24.396 1.000 88.896 305 ASN B O 1
ATOM 5497 N N . ASP B 1 323 ? -23.397 24.338 -23.401 1.000 108.639 306 ASP B N 1
ATOM 5498 C CA . ASP B 1 323 ? -24.663 24.753 -24.058 1.000 121.773 306 ASP B CA 1
ATOM 5499 C C . ASP B 1 323 ? -24.329 25.056 -25.521 1.000 128.050 306 ASP B C 1
ATOM 5500 O O . ASP B 1 323 ? -23.190 25.499 -25.785 1.000 134.000 306 ASP B O 1
ATOM 5505 N N . VAL B 1 324 ? -25.270 24.815 -26.434 1.000 126.628 307 VAL B N 1
ATOM 5506 C CA . VAL B 1 324 ? -25.054 25.008 -27.899 1.000 116.527 307 VAL B CA 1
ATOM 5507 C C . VAL B 1 324 ? -26.321 25.604 -28.531 1.000 108.349 307 VAL B C 1
ATOM 5508 O O . VAL B 1 324 ? -26.499 25.439 -29.748 1.000 107.253 307 VAL B O 1
ATOM 5512 N N . SER B 1 325 ? -27.165 26.283 -27.748 1.000 99.964 308 SER B N 1
ATOM 5513 C CA . SER B 1 325 ? -28.560 26.608 -28.149 1.000 99.585 308 SER B CA 1
ATOM 5514 C C . SER B 1 325 ? -29.241 27.517 -27.116 1.000 105.918 308 SER B C 1
ATOM 5515 O O . SER B 1 325 ? -29.473 27.062 -25.975 1.000 90.877 308 SER B O 1
ATOM 5518 N N . GLY B 1 326 ? -29.585 28.745 -27.535 1.000 124.960 309 GLY B N 1
ATOM 5519 C CA . GLY B 1 326 ? -30.232 29.790 -26.712 1.000 130.876 309 GLY B CA 1
ATOM 5520 C C . GLY B 1 326 ? -31.539 30.287 -27.321 1.000 132.127 309 GLY B C 1
ATOM 5521 O O . GLY B 1 326 ? -32.621 29.878 -26.826 1.000 128.991 309 GLY B O 1
ATOM 5522 N N . GLY B 1 327 ? -31.449 31.155 -28.340 1.000 123.801 310 GLY B N 1
ATOM 5523 C CA . GLY B 1 327 ? -32.598 31.748 -29.060 1.000 116.246 310 GLY B CA 1
ATOM 5524 C C . GLY B 1 327 ? -32.606 31.332 -30.524 1.000 111.302 310 GLY B C 1
ATOM 5525 O O . GLY B 1 327 ? -33.639 31.553 -31.189 1.000 103.277 310 GLY B O 1
ATOM 5526 N N . GLU B 1 331 ? -35.515 26.087 -24.132 1.000 118.477 314 GLU B N 1
ATOM 5527 C CA . GLU B 1 331 ? -36.318 26.803 -23.102 1.000 122.954 314 GLU B CA 1
ATOM 5528 C C . GLU B 1 331 ? -36.060 26.156 -21.736 1.000 137.352 314 GLU B C 1
ATOM 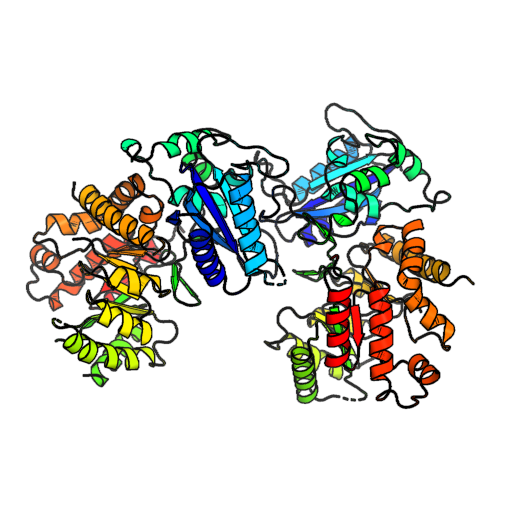5529 O O . GLU B 1 331 ? -36.205 24.929 -21.632 1.000 135.032 314 GLU B O 1
ATOM 5535 N N . ASN B 1 332 ? -35.658 26.959 -20.744 1.000 153.251 315 ASN B N 1
ATOM 5536 C CA . ASN B 1 332 ? -35.384 26.538 -19.341 1.000 157.483 315 ASN B CA 1
ATOM 5537 C C . ASN B 1 332 ? -34.124 25.650 -19.290 1.000 159.439 315 ASN B C 1
ATOM 5538 O O . ASN B 1 332 ? -34.085 24.693 -18.487 1.000 146.239 315 ASN B O 1
ATOM 5543 N N . MET B 1 333 ? -33.138 25.944 -20.145 1.000 162.205 316 MET B N 1
ATOM 5544 C CA . MET B 1 333 ? -31.695 25.643 -19.918 1.000 155.026 316 MET B CA 1
ATOM 5545 C C . MET B 1 333 ? -31.111 26.813 -19.115 1.000 154.043 316 MET B C 1
ATOM 5546 O O . MET B 1 333 ? -30.268 26.583 -18.223 1.000 166.349 316 MET B O 1
ATOM 5551 N N . HIS B 1 334 ? -31.587 28.025 -19.411 1.000 144.025 317 HIS B N 1
ATOM 5552 C CA . HIS B 1 334 ? -31.176 29.296 -18.758 1.000 139.754 317 HIS B CA 1
ATOM 5553 C C . HIS B 1 334 ? -31.316 29.171 -17.233 1.000 133.398 317 HIS B C 1
ATOM 5554 O O . HIS B 1 334 ? -30.453 29.723 -16.523 1.000 124.502 317 HIS B O 1
ATOM 5561 N N . LYS B 1 335 ? -32.349 28.463 -16.758 1.000 121.884 318 LYS B N 1
ATOM 5562 C CA . LYS B 1 335 ? -32.670 28.307 -15.309 1.000 126.772 318 LYS B CA 1
ATOM 5563 C C . LYS B 1 335 ? -31.664 27.349 -14.652 1.000 119.288 318 LYS B C 1
ATOM 5564 O O . LYS B 1 335 ? -31.174 27.669 -13.543 1.000 113.862 318 LYS B O 1
ATOM 5570 N N . VAL B 1 336 ? -31.380 26.219 -15.307 1.000 115.672 319 VAL B N 1
ATOM 5571 C CA . VAL B 1 336 ? -30.425 25.171 -14.829 1.000 120.583 319 VAL B CA 1
ATOM 5572 C C . VAL B 1 336 ? -29.075 25.853 -14.584 1.000 117.148 319 VAL B C 1
ATOM 5573 O O . VAL B 1 336 ? -28.508 25.681 -13.484 1.000 113.319 319 VAL B O 1
ATOM 5577 N N . VAL B 1 337 ? -28.621 26.619 -15.583 1.000 120.806 320 VAL B N 1
ATOM 5578 C CA . VAL B 1 337 ? -27.307 27.328 -15.634 1.000 115.520 320 VAL B CA 1
ATOM 5579 C C . VAL B 1 337 ? -27.317 28.510 -14.655 1.000 112.239 320 VAL B C 1
ATOM 5580 O O . VAL B 1 337 ? -26.249 28.868 -14.151 1.000 104.294 320 VAL B O 1
ATOM 5584 N N . ALA B 1 338 ? -28.480 29.119 -14.427 1.000 113.214 321 ALA B N 1
ATOM 5585 C CA . ALA B 1 338 ? -28.671 30.221 -13.460 1.000 109.442 321 ALA B CA 1
ATOM 5586 C C . ALA B 1 338 ? -28.345 29.731 -12.041 1.000 111.568 321 ALA B C 1
ATOM 5587 O O . ALA B 1 338 ? -27.376 30.242 -11.455 1.000 110.309 321 ALA B O 1
ATOM 5589 N N . ASP B 1 339 ? -29.098 28.763 -11.506 1.000 111.846 322 ASP B N 1
ATOM 5590 C CA . ASP B 1 339 ? -28.932 28.319 -10.089 1.000 115.447 322 ASP B CA 1
ATOM 5591 C C . ASP B 1 339 ? -27.485 27.842 -9.864 1.000 107.903 322 ASP B C 1
ATOM 5592 O O . ASP B 1 339 ? -26.960 28.033 -8.748 1.000 95.068 322 ASP B O 1
ATOM 5597 N N . SER B 1 340 ? -26.855 27.274 -10.896 1.000 102.123 323 SER B N 1
ATOM 5598 C CA . SER B 1 340 ? -25.508 26.646 -10.843 1.000 98.534 323 SER B CA 1
ATOM 5599 C C . SER B 1 340 ? -24.391 27.690 -10.862 1.000 94.584 323 SER B C 1
ATOM 5600 O O . SER B 1 340 ? -24.635 28.813 -11.328 1.000 95.365 323 SER B O 1
ATOM 5603 N N . ASP B 1 341 ? -23.200 27.288 -10.404 1.000 94.185 324 ASP B N 1
ATOM 5604 C CA . ASP B 1 341 ? -21.964 28.114 -10.375 1.000 89.548 324 ASP B CA 1
ATOM 5605 C C . ASP B 1 341 ? -20.972 27.540 -11.406 1.000 76.600 324 ASP B C 1
ATOM 5606 O O . ASP B 1 341 ? -19.773 27.393 -11.082 1.000 74.761 324 ASP B O 1
ATOM 5611 N N . VAL B 1 342 ? -21.456 27.212 -12.608 1.000 69.143 325 VAL B N 1
ATOM 5612 C CA . VAL B 1 342 ? -20.633 26.640 -13.719 1.000 70.069 325 VAL B CA 1
ATOM 5613 C C . VAL B 1 342 ? -20.469 27.670 -14.827 1.000 68.531 325 VAL B C 1
ATOM 5614 O O . VAL B 1 342 ? -21.406 28.390 -15.149 1.000 67.906 325 VAL B O 1
ATOM 5618 N N . PRO B 1 343 ? -19.291 27.740 -15.485 1.000 66.896 326 PRO B N 1
ATOM 5619 C CA . PRO B 1 343 ? -19.122 28.593 -16.651 1.000 67.357 326 PRO B CA 1
ATOM 5620 C C . PRO B 1 343 ? -20.161 28.248 -17.712 1.000 64.331 326 PRO B C 1
ATOM 5621 O O . PRO B 1 343 ? -20.532 27.122 -17.810 1.000 69.362 326 PRO B O 1
ATOM 5625 N N . TYR B 1 344 ? -20.586 29.256 -18.455 1.000 67.028 327 TYR B N 1
ATOM 5626 C CA . TYR B 1 344 ? -21.712 29.195 -19.416 1.000 82.665 327 TYR B CA 1
ATOM 5627 C C . TYR B 1 344 ? -21.122 29.538 -20.784 1.000 86.595 327 TYR B C 1
ATOM 5628 O O . TYR B 1 344 ? -20.832 30.751 -21.050 1.000 84.417 327 TYR B O 1
ATOM 5637 N N . MET B 1 345 ? -20.867 28.484 -21.570 1.000 76.715 328 MET B N 1
ATOM 5638 C CA . MET B 1 345 ? -20.245 28.545 -22.913 1.000 74.545 328 MET B CA 1
ATOM 5639 C C . MET B 1 345 ? -21.290 28.990 -23.944 1.000 76.677 328 MET B C 1
ATOM 5640 O O . MET B 1 345 ? -22.308 28.314 -24.069 1.000 90.708 328 MET B O 1
ATOM 5645 N N . ILE B 1 346 ? -21.039 30.090 -24.654 1.000 75.581 329 ILE B N 1
ATOM 5646 C CA . ILE B 1 346 ? -22.001 30.694 -25.614 1.000 74.268 329 ILE B CA 1
ATOM 5647 C C . ILE B 1 346 ? -21.466 30.473 -27.026 1.000 75.805 329 ILE B C 1
ATOM 5648 O O . ILE B 1 346 ? -20.332 30.865 -27.267 1.000 68.081 329 ILE B O 1
ATOM 5653 N N . MET B 1 347 ? -22.282 29.869 -27.892 1.000 83.462 330 MET B N 1
ATOM 5654 C CA . MET B 1 347 ? -21.965 29.454 -29.284 1.000 83.176 330 MET B CA 1
ATOM 5655 C C . MET B 1 347 ? -22.439 30.553 -30.243 1.000 76.923 330 MET B C 1
ATOM 5656 O O . MET B 1 347 ? -23.426 31.236 -29.917 1.000 82.229 330 MET B O 1
ATOM 5661 N N . HIS B 1 348 ? -21.760 30.729 -31.372 1.000 77.658 331 HIS B N 1
ATOM 5662 C CA . HIS B 1 348 ? -22.118 31.752 -32.385 1.000 83.296 331 HIS B CA 1
ATOM 5663 C C . HIS B 1 348 ? -23.265 31.255 -33.289 1.000 98.900 331 HIS B C 1
ATOM 5664 O O . HIS B 1 348 ? -24.151 32.082 -33.573 1.000 117.419 331 HIS B O 1
ATOM 5671 N N . MET B 1 349 ? -23.258 29.992 -33.743 1.000 102.767 332 MET B N 1
ATOM 5672 C CA . MET B 1 349 ? -24.367 29.368 -34.535 1.000 111.991 332 MET B CA 1
ATOM 5673 C C . MET B 1 349 ? -23.928 27.975 -35.011 1.000 116.201 332 MET B C 1
ATOM 5674 O O . MET B 1 349 ? -24.752 27.035 -34.918 1.000 111.037 332 MET B O 1
ATOM 5679 N N . ASN B 1 365 ? -22.644 41.785 -45.401 1.000 125.483 348 ASN B N 1
ATOM 5680 C CA . ASN B 1 365 ? -22.392 40.815 -44.299 1.000 131.977 348 ASN B CA 1
ATOM 5681 C C . ASN B 1 365 ? -20.893 40.751 -43.971 1.000 128.429 348 ASN B C 1
ATOM 5682 O O . ASN B 1 365 ? -20.168 40.016 -44.685 1.000 111.234 348 ASN B O 1
ATOM 5687 N N . GLU B 1 366 ? -20.495 41.462 -42.901 1.000 137.044 349 GLU B N 1
ATOM 5688 C CA . GLU B 1 366 ? -19.099 41.644 -42.404 1.000 130.762 349 GLU B CA 1
ATOM 5689 C C . GLU B 1 366 ? -18.877 40.752 -41.173 1.000 122.016 349 GLU B C 1
ATOM 5690 O O . GLU B 1 366 ? -19.502 41.013 -40.120 1.000 118.490 349 GLU B O 1
ATOM 5696 N N . ILE B 1 367 ? -18.012 39.737 -41.324 1.000 113.818 350 ILE B N 1
ATOM 5697 C CA . ILE B 1 367 ? -17.962 38.497 -40.479 1.000 108.161 350 ILE B CA 1
ATOM 5698 C C . ILE B 1 367 ? -17.547 38.855 -39.049 1.000 96.017 350 ILE B C 1
ATOM 5699 O O . ILE B 1 367 ? -18.215 38.391 -38.103 1.000 75.094 350 ILE B O 1
ATOM 5704 N N . CYS B 1 368 ? -16.465 39.610 -38.891 1.000 87.566 351 CYS B N 1
ATOM 5705 C CA . CYS B 1 368 ? -15.951 39.994 -37.554 1.000 89.737 351 CYS B CA 1
ATOM 5706 C C . CYS B 1 368 ? -17.069 40.710 -36.799 1.000 89.032 351 CYS B C 1
ATOM 5707 O O . CYS B 1 368 ? -17.517 40.187 -35.755 1.000 100.459 351 CYS B O 1
ATOM 5710 N N . LYS B 1 369 ? -17.552 41.817 -37.367 1.000 92.960 352 LYS B N 1
ATOM 5711 C CA . LYS B 1 369 ? -18.574 42.691 -36.734 1.000 93.486 352 LYS B CA 1
ATOM 5712 C C . LYS B 1 369 ? -19.830 41.859 -36.451 1.000 84.424 352 LYS B C 1
ATOM 5713 O O . LYS B 1 369 ? -20.316 41.934 -35.312 1.000 94.839 352 LYS B O 1
ATOM 5719 N N . ASP B 1 370 ? -20.291 41.052 -37.413 1.000 76.396 353 ASP B N 1
ATOM 5720 C CA . ASP B 1 370 ? -21.514 40.213 -37.284 1.000 81.124 353 ASP B CA 1
ATOM 5721 C C . ASP B 1 370 ? -21.388 39.308 -36.056 1.000 77.034 353 ASP B C 1
ATOM 5722 O O . ASP B 1 370 ? -22.305 39.312 -35.222 1.000 78.353 353 ASP B O 1
ATOM 5727 N N . VAL B 1 371 ? -20.286 38.558 -35.960 1.000 83.522 354 VAL B N 1
ATOM 5728 C CA . VAL B 1 371 ? -20.021 37.559 -34.881 1.000 74.542 354 VAL B CA 1
ATOM 5729 C C . VAL B 1 371 ? -19.923 38.283 -33.534 1.000 68.862 354 VAL B C 1
ATOM 5730 O O . VAL B 1 371 ? -20.534 37.792 -32.560 1.000 63.234 354 VAL B O 1
ATOM 5734 N N . ALA B 1 372 ? -19.161 39.384 -33.475 1.000 65.306 355 ALA B N 1
ATOM 5735 C CA . ALA B 1 372 ? -19.009 40.239 -32.273 1.000 65.388 355 ALA B CA 1
ATOM 5736 C C . ALA B 1 372 ? -20.410 40.595 -31.754 1.000 70.353 355 ALA B C 1
ATOM 5737 O O . ALA B 1 372 ? -20.817 40.031 -30.706 1.000 68.802 355 ALA B O 1
ATOM 5739 N N . THR B 1 373 ? -21.127 41.449 -32.495 1.000 77.198 356 THR B N 1
ATOM 5740 C CA . THR B 1 373 ? -22.522 41.894 -32.224 1.000 76.753 356 THR B CA 1
ATOM 5741 C C . THR B 1 373 ? -23.385 40.709 -31.803 1.000 73.426 356 THR B C 1
ATOM 5742 O O . THR B 1 373 ? -24.004 40.787 -30.736 1.000 75.354 356 THR B O 1
ATOM 5746 N N . GLU B 1 374 ? -23.446 39.670 -32.634 1.000 68.668 357 GLU B N 1
ATOM 5747 C CA . GLU B 1 374 ? -24.346 38.515 -32.384 1.000 80.065 357 GLU B CA 1
ATOM 5748 C C . GLU B 1 374 ? -24.059 37.996 -30.975 1.000 75.060 357 GLU B C 1
ATOM 5749 O O . GLU B 1 374 ? -25.015 37.808 -30.212 1.000 75.983 357 GLU B O 1
ATOM 5755 N N . LEU B 1 375 ? -22.777 37.802 -30.664 1.000 70.450 358 LEU B N 1
ATOM 5756 C CA . LEU B 1 375 ? -22.308 37.278 -29.362 1.000 67.411 358 LEU B CA 1
ATOM 5757 C C . LEU B 1 375 ? -22.664 38.291 -28.274 1.000 68.135 358 LEU B C 1
ATOM 5758 O O . LEU B 1 375 ? -23.293 37.881 -27.274 1.000 67.724 358 LEU B O 1
ATOM 5763 N N . TYR B 1 376 ? -22.292 39.559 -28.485 1.000 69.929 359 TYR B N 1
ATOM 5764 C CA . TYR B 1 376 ? -22.521 40.659 -27.515 1.000 78.260 359 TYR B CA 1
ATOM 5765 C C . TYR B 1 376 ? -24.003 40.697 -27.102 1.000 88.238 359 TYR B C 1
ATOM 5766 O O . TYR B 1 376 ? -24.295 40.527 -25.892 1.000 93.905 359 TYR B O 1
ATOM 5775 N N . GLU B 1 377 ? -24.909 40.863 -28.076 1.000 95.302 360 GLU B N 1
ATOM 5776 C CA . GLU B 1 377 ? -26.390 40.890 -27.858 1.000 106.198 360 GLU B CA 1
ATOM 5777 C C . GLU B 1 377 ? -26.748 39.829 -26.807 1.000 101.747 360 GLU B C 1
ATOM 5778 O O . GLU B 1 377 ? -27.474 40.173 -25.848 1.000 100.561 360 GLU B O 1
ATOM 5784 N N . ARG B 1 378 ? -26.239 38.601 -26.985 1.000 95.505 361 ARG B N 1
ATOM 5785 C CA . ARG B 1 378 ? -26.634 37.417 -26.182 1.000 90.538 361 ARG B CA 1
ATOM 5786 C C . ARG B 1 378 ? -25.980 37.476 -24.796 1.000 81.404 361 ARG B C 1
ATOM 5787 O O . ARG B 1 378 ? -26.553 36.882 -23.867 1.000 78.517 361 ARG B O 1
ATOM 5795 N N . VAL B 1 379 ? -24.837 38.156 -24.652 1.000 71.613 362 VAL B N 1
ATOM 5796 C CA . VAL B 1 379 ? -24.161 38.336 -23.334 1.000 71.640 362 VAL B CA 1
ATOM 5797 C C . VAL B 1 379 ? -24.910 39.425 -22.557 1.000 74.645 362 VAL B C 1
ATOM 5798 O O . VAL B 1 379 ? -25.225 39.190 -21.361 1.000 70.438 362 VAL B O 1
ATOM 5802 N N . ARG B 1 380 ? -25.247 40.539 -23.214 1.000 78.805 363 ARG B N 1
ATOM 5803 C CA . ARG B 1 380 ? -26.096 41.593 -22.600 1.000 83.836 363 ARG B CA 1
ATOM 5804 C C . ARG B 1 380 ? -27.363 40.926 -22.047 1.000 87.259 363 ARG B C 1
ATOM 5805 O O . ARG B 1 380 ? -27.626 41.110 -20.837 1.000 88.956 363 ARG B O 1
ATOM 5813 N N . GLU B 1 381 ? -28.086 40.151 -22.872 1.000 89.325 364 GLU B N 1
ATOM 5814 C CA . GLU B 1 381 ? -29.308 39.391 -22.459 1.000 94.223 364 GLU B CA 1
ATOM 5815 C C . GLU B 1 381 ? -28.988 38.650 -21.152 1.000 94.137 364 GLU B C 1
ATOM 5816 O O . GLU B 1 381 ? -29.756 38.777 -20.179 1.000 99.077 364 GLU B O 1
ATOM 5822 N N . ALA B 1 382 ? -27.869 37.926 -21.130 1.000 93.582 365 ALA B N 1
ATOM 5823 C CA . ALA B 1 382 ? -27.518 36.955 -20.070 1.000 93.245 365 ALA B CA 1
ATOM 5824 C C . ALA B 1 382 ? -27.182 37.705 -18.777 1.000 85.181 365 ALA B C 1
ATOM 5825 O O . ALA B 1 382 ? -27.616 37.253 -17.713 1.000 82.082 365 ALA B O 1
ATOM 5827 N N . GLU B 1 383 ? -26.426 38.799 -18.869 1.000 80.654 366 GLU B N 1
ATOM 5828 C CA . GLU B 1 383 ? -26.112 39.661 -17.698 1.000 93.172 366 GLU B CA 1
ATOM 5829 C C . GLU B 1 383 ? -27.433 40.140 -17.078 1.000 94.249 366 GLU B C 1
ATOM 5830 O O . GLU B 1 383 ? -27.638 39.946 -15.862 1.000 90.503 366 GLU B O 1
ATOM 5836 N N . LEU B 1 384 ? -28.318 40.703 -17.899 1.000 97.101 367 LEU B N 1
ATOM 5837 C CA . LEU B 1 384 ? -29.582 41.327 -17.434 1.000 96.291 367 LEU B CA 1
ATOM 5838 C C . LEU B 1 384 ? -30.432 40.294 -16.691 1.000 97.955 367 LEU B C 1
ATOM 5839 O O . LEU B 1 384 ? -31.060 40.692 -15.696 1.000 104.588 367 LEU B O 1
ATOM 5844 N N . SER B 1 385 ? -30.410 39.027 -17.118 1.000 95.374 368 SER B N 1
ATOM 5845 C CA . SER B 1 385 ? -31.135 37.894 -16.466 1.000 101.167 368 SER B CA 1
ATOM 5846 C C . SER B 1 385 ? -30.313 37.269 -15.316 1.000 102.617 368 SER B C 1
ATOM 5847 O O . SER B 1 385 ? -30.634 36.108 -14.917 1.000 90.315 368 SER B O 1
ATOM 5850 N N . GLY B 1 386 ? -29.283 37.983 -14.824 1.000 98.714 369 GLY B N 1
ATOM 5851 C CA . GLY B 1 386 ? -28.571 37.705 -13.557 1.000 99.779 369 GLY B CA 1
ATOM 5852 C C . GLY B 1 386 ? -27.324 36.835 -13.703 1.000 99.693 369 GLY B C 1
ATOM 5853 O O . GLY B 1 386 ? -26.937 36.212 -12.696 1.000 99.404 369 GLY B O 1
ATOM 5854 N N . ILE B 1 387 ? -26.701 36.799 -14.887 1.000 98.881 370 ILE B N 1
ATOM 5855 C CA . ILE B 1 387 ? -25.512 35.944 -15.198 1.000 90.434 370 ILE B CA 1
ATOM 5856 C C . ILE B 1 387 ? -24.293 36.843 -15.359 1.000 79.034 370 ILE B C 1
ATOM 5857 O O . ILE B 1 387 ? -24.153 37.524 -16.372 1.000 72.462 370 ILE B O 1
ATOM 5862 N N . PRO B 1 388 ? -23.367 36.861 -14.380 1.000 69.081 371 PRO B N 1
ATOM 5863 C CA . PRO B 1 388 ? -22.183 37.701 -14.502 1.000 69.611 371 PRO B CA 1
ATOM 5864 C C . PRO B 1 388 ? -21.311 37.258 -15.684 1.000 70.109 371 PRO B C 1
ATOM 5865 O O . PRO B 1 388 ? -21.130 36.077 -15.875 1.000 68.781 371 PRO B O 1
ATOM 5869 N N . ALA B 1 389 ? -20.807 38.229 -16.448 1.000 71.368 372 ALA B N 1
ATOM 5870 C CA . ALA B 1 389 ? -19.895 38.032 -17.594 1.000 68.038 372 ALA B CA 1
ATOM 5871 C C . ALA B 1 389 ? -18.695 37.197 -17.157 1.000 68.977 372 ALA B C 1
ATOM 5872 O O . ALA B 1 389 ? -18.206 36.382 -17.963 1.000 75.438 372 ALA B O 1
ATOM 5874 N N . TRP B 1 390 ? -18.253 37.366 -15.915 1.000 66.698 373 TRP B N 1
ATOM 5875 C CA . TRP B 1 390 ? -17.019 36.710 -15.411 1.000 65.022 373 TRP B CA 1
ATOM 5876 C C . TRP B 1 390 ? -17.095 35.177 -15.546 1.000 60.924 373 TRP B C 1
ATOM 5877 O O . TRP B 1 390 ? -16.040 34.540 -15.352 1.000 59.418 373 TRP B O 1
ATOM 5888 N N . ARG B 1 391 ? -18.258 34.601 -15.892 1.000 57.171 374 ARG B N 1
ATOM 5889 C CA . ARG B 1 391 ? -18.402 33.132 -16.058 1.000 58.984 374 ARG B CA 1
ATOM 5890 C C . ARG B 1 391 ? -18.955 32.793 -17.451 1.000 59.177 374 ARG B C 1
ATOM 5891 O O . ARG B 1 391 ? -19.531 31.695 -17.630 1.000 60.497 374 ARG B O 1
ATOM 5899 N N . ILE B 1 392 ? -18.725 33.664 -18.428 1.000 56.195 375 ILE B N 1
ATOM 5900 C CA . ILE B 1 392 ? -19.055 33.402 -19.858 1.000 58.354 375 ILE B CA 1
ATOM 5901 C C . ILE B 1 392 ? -17.775 32.915 -20.546 1.000 55.727 375 ILE B C 1
ATOM 5902 O O . ILE B 1 392 ? -16.720 33.549 -20.325 1.000 51.832 375 ILE B O 1
ATOM 5907 N N . MET B 1 393 ? -17.867 31.835 -21.333 1.000 54.321 376 MET B N 1
ATOM 5908 C CA . MET B 1 393 ? -16.813 31.403 -22.280 1.000 51.780 376 MET B CA 1
ATOM 5909 C C . MET B 1 393 ? -17.389 31.422 -23.703 1.000 50.018 376 MET B C 1
ATOM 5910 O O . MET B 1 393 ? -18.566 31.178 -23.879 1.000 53.578 376 MET B O 1
ATOM 5915 N N . ILE B 1 394 ? -16.576 31.782 -24.684 1.000 51.074 377 ILE B N 1
ATOM 5916 C CA . ILE B 1 394 ? -17.040 32.055 -26.073 1.000 50.650 377 ILE B CA 1
ATOM 5917 C C . ILE B 1 394 ? -16.521 30.958 -27.006 1.000 47.280 377 ILE B C 1
ATOM 5918 O O . ILE B 1 394 ? -15.295 30.733 -27.036 1.000 47.862 377 ILE B O 1
ATOM 5923 N N . ASP B 1 395 ? -17.433 30.333 -27.740 1.000 45.365 378 ASP B N 1
ATOM 5924 C CA . ASP B 1 395 ? -17.116 29.411 -28.856 1.000 44.942 378 ASP B CA 1
ATOM 5925 C C . ASP B 1 395 ? -17.658 30.049 -30.133 1.000 41.727 378 ASP B C 1
ATOM 5926 O O . ASP B 1 395 ? -18.860 30.132 -30.363 1.000 38.001 378 ASP B O 1
ATOM 5931 N N . PRO B 1 396 ? -16.770 30.526 -31.023 1.000 41.574 379 PRO B N 1
ATOM 5932 C CA . PRO B 1 396 ? -17.223 31.152 -32.253 1.000 43.982 379 PRO B CA 1
ATOM 5933 C C . PRO B 1 396 ? -17.755 30.138 -33.275 1.000 45.030 379 PRO B C 1
ATOM 5934 O O . PRO B 1 396 ? -18.084 30.540 -34.352 1.000 51.832 379 PRO B O 1
ATOM 5938 N N . GLY B 1 397 ? -17.834 28.856 -32.931 1.000 49.645 380 GLY B N 1
ATOM 5939 C CA . GLY B 1 397 ? -18.691 27.871 -33.635 1.000 55.372 380 GLY B CA 1
ATOM 5940 C C . GLY B 1 397 ? -18.184 27.453 -35.009 1.000 55.961 380 GLY B C 1
ATOM 5941 O O . GLY B 1 397 ? -18.970 27.376 -35.959 1.000 60.023 380 GLY B O 1
ATOM 5942 N N . ILE B 1 398 ? -16.900 27.145 -35.089 1.000 57.825 381 ILE B N 1
ATOM 5943 C CA . ILE B 1 398 ? -16.256 26.587 -36.296 1.000 50.174 381 ILE B CA 1
ATOM 5944 C C . ILE B 1 398 ? -16.985 25.302 -36.684 1.000 50.535 381 ILE B C 1
ATOM 5945 O O . ILE B 1 398 ? -17.441 24.557 -35.795 1.000 54.864 381 ILE B O 1
ATOM 5950 N N . GLY B 1 399 ? -17.126 25.072 -37.980 1.000 53.424 382 GLY B N 1
ATOM 5951 C CA . GLY B 1 399 ? -17.613 23.792 -38.510 1.000 60.116 382 GLY B CA 1
ATOM 5952 C C . GLY B 1 399 ? -19.099 23.798 -38.810 1.000 69.954 382 GLY B C 1
ATOM 5953 O O . GLY B 1 399 ? -19.481 23.139 -39.805 1.000 83.488 382 GLY B O 1
ATOM 5954 N N . PHE B 1 400 ? -19.900 24.509 -38.011 1.000 80.090 383 PHE B N 1
ATOM 5955 C CA . PHE B 1 400 ? -21.390 24.513 -38.096 1.000 84.942 383 PHE B CA 1
ATOM 5956 C C . PHE B 1 400 ? -21.858 25.195 -39.390 1.000 90.772 383 PHE B C 1
ATOM 5957 O O . PHE B 1 400 ? -22.912 24.769 -39.903 1.000 86.127 383 PHE B O 1
ATOM 5965 N N . SER B 1 401 ? -21.120 26.203 -39.885 1.000 95.371 384 SER B N 1
ATOM 5966 C CA . SER B 1 401 ? -21.372 26.846 -41.204 1.000 97.924 384 SER B CA 1
ATOM 5967 C C . SER B 1 401 ? -21.110 25.833 -42.322 1.000 99.563 384 SER B C 1
ATOM 5968 O O . SER B 1 401 ? -19.973 25.315 -42.399 1.000 100.392 384 SER B O 1
ATOM 5971 N N . LYS B 1 402 ? -22.124 25.573 -43.155 1.000 108.602 385 LYS B N 1
ATOM 5972 C CA . LYS B 1 402 ? -22.045 24.639 -44.313 1.000 113.551 385 LYS B CA 1
ATOM 5973 C C . LYS B 1 402 ? -21.282 25.341 -45.445 1.000 100.464 385 LYS B C 1
ATOM 5974 O O . LYS B 1 402 ? -21.917 25.811 -46.395 1.000 111.250 385 LYS B O 1
ATOM 5980 N N . GLY B 1 403 ? -19.957 25.421 -45.327 1.000 88.930 386 GLY B N 1
ATOM 5981 C CA . GLY B 1 403 ? -19.075 26.062 -46.317 1.000 83.560 386 GLY B CA 1
ATOM 5982 C C . GLY B 1 403 ? -17.713 26.376 -45.735 1.000 78.664 386 GLY B C 1
ATOM 5983 O O . GLY B 1 403 ? -17.611 26.546 -44.520 1.000 80.488 386 GLY B O 1
ATOM 5984 N N . ILE B 1 404 ? -16.705 26.488 -46.588 1.000 69.385 387 ILE B N 1
ATOM 5985 C CA . ILE B 1 404 ? -15.293 26.695 -46.167 1.000 68.325 387 ILE B CA 1
ATOM 5986 C C . ILE B 1 404 ? -15.095 28.118 -45.630 1.000 68.495 387 ILE B C 1
ATOM 5987 O O . ILE B 1 404 ? -14.748 28.261 -44.435 1.000 72.555 387 ILE B O 1
ATOM 5992 N N . ASP B 1 405 ? -15.296 29.130 -46.478 1.000 70.898 388 ASP B N 1
ATOM 5993 C CA . ASP B 1 405 ? -14.682 30.481 -46.324 1.000 65.639 388 ASP B CA 1
ATOM 5994 C C . ASP B 1 405 ? -15.041 31.077 -44.952 1.000 61.576 388 ASP B C 1
ATOM 5995 O O . ASP B 1 405 ? -14.184 31.745 -44.362 1.000 62.585 388 ASP B O 1
ATOM 6000 N N . HIS B 1 406 ? -16.249 30.838 -44.444 1.000 61.999 389 HIS B N 1
ATOM 6001 C CA . HIS B 1 406 ? -16.717 31.398 -43.149 1.000 64.232 389 HIS B CA 1
ATOM 6002 C C . HIS B 1 406 ? -15.804 30.905 -42.017 1.000 61.826 389 HIS B C 1
ATOM 6003 O O . HIS B 1 406 ? -15.449 31.724 -41.136 1.000 52.669 389 HIS B O 1
ATOM 6010 N N . ASN B 1 407 ? -15.437 29.613 -42.047 1.000 61.935 390 ASN B N 1
ATOM 6011 C CA . ASN B 1 407 ? -14.695 28.902 -40.976 1.000 52.731 390 ASN B CA 1
ATOM 6012 C C . ASN B 1 407 ? -13.258 29.425 -40.937 1.000 51.894 390 ASN B C 1
ATOM 6013 O O . ASN B 1 407 ? -12.742 29.667 -39.837 1.000 51.230 390 ASN B O 1
ATOM 6018 N N . LEU B 1 408 ? -12.645 29.613 -42.097 1.000 53.105 391 LEU B N 1
ATOM 6019 C CA . LEU B 1 408 ? -11.263 30.137 -42.168 1.000 55.083 391 LEU B CA 1
ATOM 6020 C C . LEU B 1 408 ? -11.251 31.558 -41.599 1.000 55.357 391 LEU B C 1
ATOM 6021 O O . LEU B 1 408 ? -10.267 31.942 -40.940 1.000 67.663 391 LEU B O 1
ATOM 6026 N N . ASP B 1 409 ? -12.297 32.329 -41.865 1.000 53.960 392 ASP B N 1
ATOM 6027 C CA . ASP B 1 409 ? -12.367 33.735 -41.399 1.000 56.436 392 ASP B CA 1
ATOM 6028 C C . ASP B 1 409 ? -12.355 33.741 -39.871 1.000 53.258 392 ASP B C 1
ATOM 6029 O O . ASP B 1 409 ? -11.480 34.404 -39.269 1.000 58.818 392 ASP B O 1
ATOM 6034 N N . ILE B 1 410 ? -13.281 32.998 -39.262 1.000 46.759 393 ILE B N 1
ATOM 6035 C CA . ILE B 1 410 ? -13.389 32.926 -37.782 1.000 44.879 393 ILE B CA 1
ATOM 6036 C C . ILE B 1 410 ? -12.013 32.608 -37.192 1.000 41.155 393 ILE B C 1
ATOM 6037 O O . ILE B 1 410 ? -11.630 33.246 -36.232 1.000 44.943 393 ILE B O 1
ATOM 6042 N N . VAL B 1 411 ? -11.294 31.653 -37.758 1.000 39.638 394 VAL B N 1
ATOM 6043 C CA . VAL B 1 411 ? -9.953 31.254 -37.247 1.000 40.047 394 VAL B CA 1
ATOM 6044 C C . VAL B 1 411 ? -8.992 32.430 -37.410 1.000 40.158 394 VAL B C 1
ATOM 6045 O O . VAL B 1 411 ? -8.443 32.846 -36.375 1.000 38.067 394 VAL B O 1
ATOM 6049 N N . MET B 1 412 ? -8.816 32.920 -38.651 1.000 39.672 395 MET B N 1
ATOM 6050 C CA . MET B 1 412 ? -7.768 33.909 -39.013 1.000 40.829 395 MET B CA 1
ATOM 6051 C C . MET B 1 412 ? -8.065 35.283 -38.388 1.000 43.015 395 MET B C 1
ATOM 6052 O O . MET B 1 412 ? -7.100 36.093 -38.236 1.000 44.103 395 MET B O 1
ATOM 6057 N N . GLU B 1 413 ? -9.342 35.569 -38.076 1.000 44.822 396 GLU B N 1
ATOM 6058 C CA . GLU B 1 413 ? -9.791 36.930 -37.680 1.000 51.776 396 GLU B CA 1
ATOM 6059 C C . GLU B 1 413 ? -10.262 36.966 -36.215 1.000 50.789 396 GLU B C 1
ATOM 6060 O O . GLU B 1 413 ? -10.978 37.910 -35.859 1.000 46.854 396 GLU B O 1
ATOM 6066 N N . LEU B 1 414 ? -9.837 36.024 -35.375 1.000 49.722 397 LEU B N 1
ATOM 6067 C CA . LEU B 1 414 ? -10.188 36.022 -33.927 1.000 50.023 397 LEU B CA 1
ATOM 6068 C C . LEU B 1 414 ? -9.832 37.372 -33.313 1.000 47.665 397 LEU B C 1
ATOM 6069 O O . LEU B 1 414 ? -10.677 37.961 -32.652 1.000 52.733 397 LEU B O 1
ATOM 6074 N N . PRO B 1 415 ? -8.605 37.918 -33.495 1.000 43.708 398 PRO B N 1
ATOM 6075 C CA . PRO B 1 415 ? -8.236 39.179 -32.851 1.000 44.420 398 PRO B CA 1
ATOM 6076 C C . PRO B 1 415 ? -9.107 40.360 -33.307 1.000 46.050 398 PRO B C 1
ATOM 6077 O O . PRO B 1 415 ? -9.424 41.197 -32.510 1.000 52.876 398 PRO B O 1
ATOM 6081 N N . LYS B 1 416 ? -9.473 40.372 -34.581 1.000 49.276 399 LYS B N 1
ATOM 6082 C CA . LYS B 1 416 ? -10.377 41.386 -35.173 1.000 54.963 399 LYS B CA 1
ATOM 6083 C C . LYS B 1 416 ? -11.751 41.231 -34.516 1.000 51.558 399 LYS B C 1
ATOM 6084 O O . LYS B 1 416 ? -12.308 42.282 -34.160 1.000 59.786 399 LYS B O 1
ATOM 6090 N N . ILE B 1 417 ? -12.244 39.994 -34.306 1.000 45.886 400 ILE B N 1
ATOM 6091 C CA . ILE B 1 417 ? -13.558 39.737 -33.633 1.000 46.912 400 ILE B CA 1
ATOM 6092 C C . ILE B 1 417 ? -13.505 40.305 -32.209 1.000 50.751 400 ILE B C 1
ATOM 6093 O O . ILE B 1 417 ? -14.565 40.712 -31.693 1.000 48.360 400 ILE B O 1
ATOM 6098 N N . ARG B 1 418 ? -12.323 40.320 -31.592 1.000 51.241 401 ARG B N 1
ATOM 6099 C CA . ARG B 1 418 ? -12.155 40.793 -30.195 1.000 54.166 401 ARG B CA 1
ATOM 6100 C C . ARG B 1 418 ? -12.196 42.321 -30.163 1.000 57.028 401 ARG B C 1
ATOM 6101 O O . ARG B 1 418 ? -12.939 42.833 -29.310 1.000 60.573 401 ARG B O 1
ATOM 6109 N N . GLU B 1 419 ? -11.494 43.001 -31.080 1.000 62.796 402 GLU B N 1
ATOM 6110 C CA . GLU B 1 419 ? -11.626 44.474 -31.300 1.000 64.490 402 GLU B CA 1
ATOM 6111 C C . GLU B 1 419 ? -13.102 44.846 -31.470 1.000 58.059 402 GLU B C 1
ATOM 6112 O O . GLU B 1 419 ? -13.549 45.759 -30.801 1.000 51.364 402 GLU B O 1
ATOM 6118 N N . GLU B 1 420 ? -13.827 44.138 -32.329 1.000 56.519 403 GLU B N 1
ATOM 6119 C CA . GLU B 1 420 ? -15.265 44.407 -32.588 1.000 62.019 403 GLU B CA 1
ATOM 6120 C C . GLU B 1 420 ? -16.072 44.213 -31.299 1.000 61.869 403 GLU B C 1
ATOM 6121 O O . GLU B 1 420 ? -16.955 45.033 -31.032 1.000 65.229 403 GLU B O 1
ATOM 6127 N N . MET B 1 421 ? -15.777 43.164 -30.531 1.000 65.424 404 MET B N 1
ATOM 6128 C CA . MET B 1 421 ? -16.382 42.924 -29.195 1.000 60.902 404 MET B CA 1
ATOM 6129 C C . MET B 1 421 ? -15.980 44.088 -28.273 1.000 54.123 404 MET B C 1
ATOM 6130 O O . MET B 1 421 ? -16.859 44.647 -27.626 1.000 45.363 404 MET B O 1
ATOM 6135 N N . ALA B 1 422 ? -14.707 44.493 -28.276 1.000 52.585 405 ALA B N 1
ATOM 6136 C CA . ALA B 1 422 ? -14.149 45.516 -27.362 1.000 56.873 405 ALA B CA 1
ATOM 6137 C C . ALA B 1 422 ? -14.899 46.839 -27.545 1.000 64.668 405 ALA B C 1
ATOM 6138 O O . ALA B 1 422 ? -14.998 47.592 -26.559 1.000 63.241 405 ALA B O 1
ATOM 6140 N N . LYS B 1 423 ? -15.358 47.124 -28.768 1.000 74.018 406 LYS B N 1
ATOM 6141 C CA . LYS B 1 423 ? -16.031 48.396 -29.131 1.000 73.808 406 LYS B CA 1
ATOM 6142 C C . LYS B 1 423 ? -17.311 48.489 -28.301 1.000 75.131 406 LYS B C 1
ATOM 6143 O O . LYS B 1 423 ? -17.552 49.565 -27.762 1.000 86.074 406 LYS B O 1
ATOM 6149 N N . LYS B 1 424 ? -18.063 47.398 -28.148 1.000 69.324 407 LYS B N 1
ATOM 6150 C CA . LYS B 1 424 ? -19.283 47.368 -27.291 1.000 76.733 407 LYS B CA 1
ATOM 6151 C C . LYS B 1 424 ? -18.943 47.006 -25.832 1.000 74.616 407 LYS B C 1
ATOM 6152 O O . LYS B 1 424 ? -19.576 47.574 -24.938 1.000 82.226 407 LYS B O 1
ATOM 6158 N N . SER B 1 425 ? -18.001 46.082 -25.591 1.000 72.514 408 SER B N 1
ATOM 6159 C CA . SER B 1 425 ? -17.620 45.582 -24.237 1.000 58.635 408 SER B CA 1
ATOM 6160 C C . SER B 1 425 ? -16.191 45.046 -24.211 1.000 49.822 408 SER B C 1
ATOM 6161 O O . SER B 1 425 ? -15.980 43.981 -24.769 1.000 57.862 408 SER B O 1
ATOM 6164 N N . ILE B 1 426 ? -15.278 45.731 -23.532 1.000 44.014 409 ILE B N 1
ATOM 6165 C CA . ILE B 1 426 ? -13.866 45.294 -23.360 1.000 42.393 409 ILE B CA 1
ATOM 6166 C C . ILE B 1 426 ? -13.832 43.997 -22.536 1.000 46.893 409 ILE B C 1
ATOM 6167 O O . ILE B 1 426 ? -12.964 43.130 -22.795 1.000 49.876 409 ILE B O 1
ATOM 6172 N N . GLY B 1 427 ? -14.743 43.842 -21.580 1.000 48.290 410 GLY B N 1
ATOM 6173 C CA . GLY B 1 427 ? -14.797 42.630 -20.748 1.000 45.929 410 GLY B CA 1
ATOM 6174 C C . GLY B 1 427 ? -14.961 41.412 -21.636 1.000 43.654 410 GLY B C 1
ATOM 6175 O O . GLY B 1 427 ? -14.215 40.410 -21.464 1.000 43.277 410 GLY B O 1
ATOM 6176 N N . LEU B 1 428 ? -15.903 41.478 -22.567 1.000 41.895 411 LEU B N 1
ATOM 6177 C CA . LEU B 1 428 ? -16.224 40.344 -23.463 1.000 45.380 411 LEU B CA 1
ATOM 6178 C C . LEU B 1 428 ? -15.004 40.075 -24.370 1.000 44.249 411 LEU B C 1
ATOM 6179 O O . LEU B 1 428 ? -14.724 38.905 -24.657 1.000 41.846 411 LEU B O 1
ATOM 6184 N N . SER B 1 429 ? -14.307 41.126 -24.817 1.000 40.883 412 SER B N 1
ATOM 6185 C CA . SER B 1 429 ? -13.052 41.015 -25.597 1.000 40.391 412 SER B CA 1
ATOM 6186 C C . SER B 1 429 ? -12.026 40.170 -24.808 1.000 38.844 412 SER B C 1
ATOM 6187 O O . SER B 1 429 ? -11.062 39.695 -25.418 1.000 41.748 412 SER B O 1
ATOM 6190 N N . HIS B 1 430 ? -12.141 40.075 -23.495 1.000 36.459 413 HIS B N 1
ATOM 6191 C CA . HIS B 1 430 ? -11.175 39.337 -22.650 1.000 36.415 413 HIS B CA 1
ATOM 6192 C C . HIS B 1 430 ? -11.706 37.956 -22.239 1.000 35.883 413 HIS B C 1
ATOM 6193 O O . HIS B 1 430 ? -10.879 37.168 -21.686 1.000 34.405 413 HIS B O 1
ATOM 6200 N N . ALA B 1 431 ? -12.979 37.648 -22.558 1.000 33.232 414 ALA B N 1
ATOM 6201 C CA . ALA B 1 431 ? -13.603 36.328 -22.333 1.000 33.435 414 ALA B CA 1
ATOM 6202 C C . ALA B 1 431 ? -12.784 35.276 -23.048 1.000 36.308 414 ALA B C 1
ATOM 6203 O O . ALA B 1 431 ? -12.381 35.494 -24.179 1.000 43.139 414 ALA B O 1
ATOM 6205 N N . PRO B 1 432 ? -12.533 34.110 -22.431 1.000 37.823 415 PRO B N 1
ATOM 6206 C CA . PRO B 1 432 ? -11.677 33.101 -23.037 1.000 36.949 415 PRO B CA 1
ATOM 6207 C C . PRO B 1 432 ? -12.468 32.436 -24.163 1.000 35.947 415 PRO B C 1
ATOM 6208 O O . PRO B 1 432 ? -13.68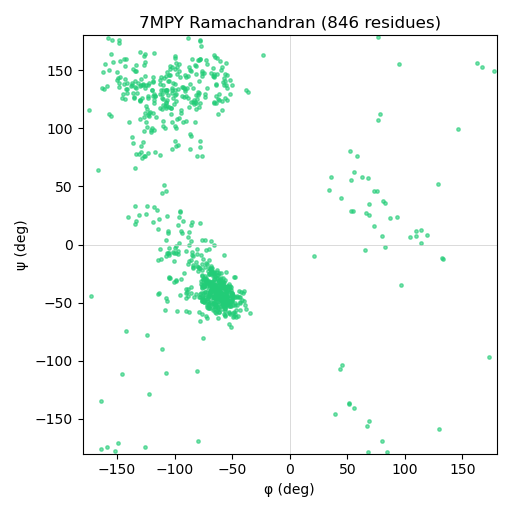8 32.309 -24.075 1.000 32.984 415 PRO B O 1
ATOM 6212 N N . ILE B 1 433 ? -11.740 32.031 -25.190 1.000 37.497 416 ILE B N 1
ATOM 6213 C CA . ILE B 1 433 ? -12.332 31.547 -26.464 1.000 38.720 416 ILE B CA 1
ATOM 6214 C C . ILE B 1 433 ? -11.946 30.087 -26.657 1.000 39.248 416 ILE B C 1
ATOM 6215 O O . ILE B 1 433 ? -10.733 29.792 -26.564 1.000 35.634 416 ILE B O 1
ATOM 6220 N N . LEU B 1 434 ? -12.932 29.216 -26.898 1.000 39.829 417 LEU B N 1
ATOM 6221 C CA . LEU B 1 434 ? -12.717 27.769 -27.165 1.000 42.618 417 LEU B CA 1
ATOM 6222 C C . LEU B 1 434 ? -12.981 27.512 -28.642 1.000 40.141 417 LEU B C 1
ATOM 6223 O O . LEU B 1 434 ? -14.111 27.816 -29.081 1.000 37.757 417 LEU B O 1
ATOM 6228 N N . ILE B 1 435 ? -12.001 26.973 -29.366 1.000 38.486 418 ILE B N 1
ATOM 6229 C CA . ILE B 1 435 ? -12.163 26.662 -30.825 1.000 40.154 418 ILE B CA 1
ATOM 6230 C C . ILE B 1 435 ? -12.267 25.139 -30.961 1.000 40.429 418 ILE B C 1
ATOM 6231 O O . ILE B 1 435 ? -11.470 24.446 -30.329 1.000 39.437 418 ILE B O 1
ATOM 6236 N N . GLY B 1 436 ? -13.241 24.636 -31.722 1.000 38.142 419 GLY B N 1
ATOM 6237 C CA . GLY B 1 436 ? -13.476 23.204 -31.964 1.000 35.306 419 GLY B CA 1
ATOM 6238 C C . GLY B 1 436 ? -13.524 22.891 -33.448 1.000 35.806 419 GLY B C 1
ATOM 6239 O O . GLY B 1 436 ? -14.592 22.683 -34.015 1.000 38.177 419 GLY B O 1
ATOM 6240 N N . PRO B 1 437 ? -12.361 22.839 -34.119 1.000 35.215 420 PRO B N 1
ATOM 6241 C CA . PRO B 1 437 ? -12.280 22.456 -35.523 1.000 35.559 420 PRO B CA 1
ATOM 6242 C C . PRO B 1 437 ? -11.953 20.998 -35.848 1.000 34.459 420 PRO B C 1
ATOM 6243 O O . PRO B 1 437 ? -11.848 20.690 -37.012 1.000 38.494 420 PRO B O 1
ATOM 6247 N N . SER B 1 438 ? -11.775 20.139 -34.840 1.000 34.181 421 SER B N 1
ATOM 6248 C CA . SER B 1 438 ? -11.223 18.772 -35.032 1.000 34.176 421 SER B CA 1
ATOM 6249 C C . SER B 1 438 ? -12.032 18.004 -36.089 1.000 34.397 421 SER B C 1
ATOM 6250 O O . SER B 1 438 ? -13.326 17.877 -35.909 1.000 34.626 421 SER B O 1
ATOM 6253 N N . ARG B 1 439 ? -11.335 17.509 -37.131 1.000 36.459 422 ARG B N 1
ATOM 6254 C CA . ARG B 1 439 ? -11.924 16.626 -38.169 1.000 37.886 422 ARG B CA 1
ATOM 6255 C C . ARG B 1 439 ? -13.293 17.173 -38.610 1.000 38.974 422 ARG B C 1
ATOM 6256 O O . ARG B 1 439 ? -14.209 16.367 -38.789 1.000 38.153 422 ARG B O 1
ATOM 6264 N N . LYS B 1 440 ? -13.420 18.486 -38.748 1.000 36.124 423 LYS B N 1
ATOM 6265 C CA . LYS B 1 440 ? -14.664 19.116 -39.247 1.000 40.450 423 LYS B CA 1
ATOM 6266 C C . LYS B 1 440 ? -14.596 18.987 -40.762 1.000 39.052 423 LYS B C 1
ATOM 6267 O O . LYS B 1 440 ? -13.454 18.904 -41.300 1.000 40.464 423 LYS B O 1
ATOM 6273 N N . ARG B 1 441 ? -15.741 18.962 -41.425 1.000 41.827 424 ARG B N 1
ATOM 6274 C CA . ARG B 1 441 ? -15.792 18.693 -42.879 1.000 45.947 424 ARG B CA 1
ATOM 6275 C C . ARG B 1 441 ? -14.890 19.663 -43.639 1.000 45.808 424 ARG B C 1
ATOM 6276 O O . ARG B 1 441 ? -14.305 19.224 -44.615 1.000 45.608 424 ARG B O 1
ATOM 6284 N N . PHE B 1 442 ? -14.856 20.936 -43.272 1.000 44.612 425 PHE B N 1
ATOM 6285 C CA . PHE B 1 442 ? -14.133 21.982 -44.034 1.000 44.958 425 PHE B CA 1
ATOM 6286 C C . PHE B 1 442 ? -12.655 21.572 -44.189 1.000 46.185 425 PHE B C 1
ATOM 6287 O O . PHE B 1 442 ? -12.117 21.763 -45.256 1.000 49.108 425 PHE B O 1
ATOM 6295 N N . LEU B 1 443 ? -12.036 20.978 -43.172 1.000 45.636 426 LEU B N 1
ATOM 6296 C CA . LEU B 1 443 ? -10.634 20.486 -43.240 1.000 43.944 426 LEU B CA 1
ATOM 6297 C C . LEU B 1 443 ? -10.580 19.403 -44.315 1.000 43.112 426 LEU B C 1
ATOM 6298 O O . LEU B 1 443 ? -9.532 19.324 -45.045 1.000 40.072 426 LEU B O 1
ATOM 6303 N N . GLY B 1 444 ? -11.632 18.571 -44.347 1.000 39.421 427 GLY B N 1
ATOM 6304 C CA . GLY B 1 444 ? -11.798 17.488 -45.320 1.000 40.568 427 GLY B CA 1
ATOM 6305 C C . GLY B 1 444 ? -11.825 18.028 -46.721 1.000 41.133 427 GLY B C 1
ATOM 6306 O O . GLY B 1 444 ? -10.990 17.584 -47.524 1.000 43.537 427 GLY B O 1
ATOM 6307 N N . ASP B 1 445 ? -12.701 19.003 -46.985 1.000 40.288 428 ASP B N 1
ATOM 6308 C CA . ASP B 1 445 ? -12.878 19.602 -48.331 1.000 37.975 428 ASP B CA 1
ATOM 6309 C C . ASP B 1 445 ? -11.530 20.199 -48.747 1.000 39.636 428 ASP B C 1
ATOM 6310 O O . ASP B 1 445 ? -11.086 19.929 -49.867 1.000 45.243 428 ASP B O 1
ATOM 6315 N N . ILE B 1 446 ? -10.876 20.957 -47.881 1.000 36.712 429 ILE B N 1
ATOM 6316 C CA . ILE B 1 446 ? -9.631 21.683 -48.241 1.000 37.169 429 ILE B CA 1
ATOM 6317 C C . ILE B 1 446 ? -8.528 20.665 -48.525 1.000 37.741 429 ILE B C 1
ATOM 6318 O O . ILE B 1 446 ? -7.865 20.838 -49.532 1.000 42.627 429 ILE B O 1
ATOM 6323 N N . CYS B 1 447 ? -8.363 19.624 -47.695 1.000 38.172 430 CYS B N 1
ATOM 6324 C CA . CYS B 1 447 ? -7.183 18.709 -47.760 1.000 40.278 430 CYS B CA 1
ATOM 6325 C C . CYS B 1 447 ? -7.453 17.421 -48.557 1.000 43.579 430 CYS B C 1
ATOM 6326 O O . CYS B 1 447 ? -6.484 16.639 -48.793 1.000 42.105 430 CYS B O 1
ATOM 6329 N N . GLY B 1 448 ? -8.698 17.223 -48.989 1.000 44.272 431 GLY B N 1
ATOM 6330 C CA . GLY B 1 448 ? -9.153 16.029 -49.709 1.000 43.998 431 GLY B CA 1
ATOM 6331 C C . GLY B 1 448 ? -9.118 14.851 -48.760 1.000 47.333 431 GLY B C 1
ATOM 6332 O O . GLY B 1 448 ? -8.354 13.912 -49.013 1.000 56.307 431 GLY B O 1
ATOM 6333 N N . ARG B 1 449 ? -9.815 14.940 -47.633 1.000 47.401 432 ARG B N 1
ATOM 6334 C CA . ARG B 1 449 ? -9.878 13.845 -46.644 1.000 45.925 432 ARG B CA 1
ATOM 6335 C C . ARG B 1 449 ? -11.346 13.579 -46.363 1.000 44.832 432 ARG B C 1
ATOM 6336 O O . ARG B 1 449 ? -11.910 14.184 -45.463 1.000 44.494 432 ARG B O 1
ATOM 6344 N N . PRO B 1 450 ? -12.017 12.713 -47.132 1.000 44.903 433 PRO B N 1
ATOM 6345 C CA . PRO B 1 450 ? -13.429 12.437 -46.898 1.000 47.318 433 PRO B CA 1
ATOM 6346 C C . PRO B 1 450 ? -13.701 11.583 -45.655 1.000 51.795 433 PRO B C 1
ATOM 6347 O O . PRO B 1 450 ? -14.841 11.557 -45.268 1.000 57.876 433 PRO B O 1
ATOM 6351 N N . GLU B 1 451 ? -12.706 10.898 -45.082 1.000 55.140 434 GLU B N 1
ATOM 6352 C CA . GLU B 1 451 ? -12.890 10.165 -43.804 1.000 53.990 434 GLU B CA 1
ATOM 6353 C C . GLU B 1 451 ? -12.466 11.107 -42.682 1.000 49.386 434 GLU B C 1
ATOM 6354 O O . GLU B 1 451 ? -11.330 11.581 -42.754 1.000 54.995 434 GLU B O 1
ATOM 6360 N N . ALA B 1 452 ? -13.307 11.321 -41.671 1.000 43.362 435 ALA B N 1
ATOM 6361 C CA . ALA B 1 452 ? -13.016 12.200 -40.523 1.000 40.398 435 ALA B CA 1
ATOM 6362 C C . ALA B 1 452 ? -11.681 11.821 -39.870 1.000 37.809 435 ALA B C 1
ATOM 6363 O O . ALA B 1 452 ? -10.952 12.710 -39.545 1.000 36.017 435 ALA B O 1
ATOM 6365 N N . SER B 1 453 ? -11.373 10.539 -39.714 1.000 40.502 436 SER B N 1
ATOM 6366 C CA . SER B 1 453 ? -10.195 10.040 -38.942 1.000 46.604 436 SER B CA 1
ATOM 6367 C C . SER B 1 453 ? -8.875 10.495 -39.576 1.000 46.381 436 SER B C 1
ATOM 6368 O O . SER B 1 453 ? -7.879 10.624 -38.835 1.000 49.104 436 SER B O 1
ATOM 6371 N N . GLU B 1 454 ? -8.853 10.757 -40.882 1.000 47.988 437 GLU B N 1
ATOM 6372 C CA . GLU B 1 454 ? -7.636 11.185 -41.619 1.000 48.587 437 GLU B CA 1
ATOM 6373 C C . GLU B 1 454 ? -7.427 12.706 -41.609 1.000 45.585 437 GLU B C 1
ATOM 6374 O O . GLU B 1 454 ? -6.626 13.151 -42.409 1.000 48.616 437 GLU B O 1
ATOM 6380 N N . ARG B 1 455 ? -8.154 13.480 -40.807 1.000 39.246 438 ARG B N 1
ATOM 6381 C CA . ARG B 1 455 ? -8.081 14.951 -40.817 1.000 34.447 438 ARG B CA 1
ATOM 6382 C C . ARG B 1 455 ? -7.345 15.465 -39.578 1.000 31.708 438 ARG B C 1
ATOM 6383 O O . ARG B 1 455 ? -7.607 16.583 -39.172 1.000 31.169 438 ARG B O 1
ATOM 6391 N N . ASP B 1 456 ? -6.484 14.672 -38.968 1.000 30.300 439 ASP B N 1
ATOM 6392 C CA . ASP B 1 456 ? -5.798 15.051 -37.710 1.000 30.019 439 ASP B CA 1
ATOM 6393 C C . ASP B 1 456 ? -4.688 16.046 -38.000 1.000 28.335 439 ASP B C 1
ATOM 6394 O O . ASP B 1 456 ? -4.550 16.970 -37.213 1.000 29.051 439 ASP B O 1
ATOM 6399 N N . ALA B 1 457 ? -3.959 15.923 -39.099 1.000 27.899 440 ALA B N 1
ATOM 6400 C CA . ALA B 1 457 ? -2.895 16.891 -39.451 1.000 28.725 440 ALA B CA 1
ATOM 6401 C C . ALA B 1 457 ? -3.556 18.238 -39.757 1.000 28.581 440 ALA B C 1
ATOM 6402 O O . ALA B 1 457 ? -3.093 19.301 -39.227 1.000 24.593 440 ALA B O 1
ATOM 6404 N N . ALA B 1 458 ? -4.616 18.211 -40.584 1.000 29.549 441 ALA B N 1
ATOM 6405 C CA . ALA B 1 458 ? -5.431 19.423 -40.860 1.000 28.013 441 ALA B CA 1
ATOM 6406 C C . ALA B 1 458 ? -5.811 20.049 -39.521 1.000 26.682 441 ALA B C 1
ATOM 6407 O O . ALA B 1 458 ? -5.701 21.269 -39.435 1.000 24.976 441 ALA B O 1
ATOM 6409 N N . THR B 1 459 ? -6.189 19.240 -38.520 1.000 26.287 442 THR B N 1
ATOM 6410 C CA . THR B 1 459 ? -6.703 19.754 -37.215 1.000 27.409 442 THR B CA 1
ATOM 6411 C C . THR B 1 459 ? -5.548 20.426 -36.482 1.000 25.588 442 THR B C 1
ATOM 6412 O O . THR B 1 459 ? -5.729 21.513 -35.989 1.000 23.994 442 THR B O 1
ATOM 6416 N N . VAL B 1 460 ? -4.380 19.808 -36.444 1.000 26.831 443 VAL B N 1
ATOM 6417 C CA . VAL B 1 460 ? -3.148 20.409 -35.813 1.000 26.381 443 VAL B CA 1
ATOM 6418 C C . VAL B 1 460 ? -2.835 21.728 -36.525 1.000 27.714 443 VAL B C 1
ATOM 6419 O O . VAL B 1 460 ? -2.704 22.761 -35.848 1.000 30.854 443 VAL B O 1
ATOM 6423 N N . ALA B 1 461 ? -2.813 21.764 -37.845 1.000 28.586 444 ALA B N 1
ATOM 6424 C CA . ALA B 1 461 ? -2.541 23.025 -38.595 1.000 29.574 444 ALA B CA 1
ATOM 6425 C C . ALA B 1 461 ? -3.545 24.101 -38.138 1.000 29.205 444 ALA B C 1
ATOM 6426 O O . ALA B 1 461 ? -3.116 25.200 -37.772 1.000 32.685 444 ALA B O 1
ATOM 6428 N N . CYS B 1 462 ? -4.837 23.786 -38.146 1.000 27.602 445 CYS B N 1
ATOM 6429 C CA . CYS B 1 462 ? -5.940 24.700 -37.821 1.000 28.765 445 CYS B CA 1
ATOM 6430 C C . CYS B 1 462 ? -5.782 25.176 -36.387 1.000 29.798 445 CYS B C 1
ATOM 6431 O O . CYS B 1 462 ? -5.963 26.361 -36.124 1.000 28.560 445 CYS B O 1
ATOM 6434 N N . VAL B 1 463 ? -5.496 24.249 -35.479 1.000 32.726 446 VAL B N 1
ATOM 6435 C CA . VAL B 1 463 ? -5.387 24.523 -34.023 1.000 32.454 446 VAL B CA 1
ATOM 6436 C C . VAL B 1 463 ? -4.200 25.466 -33.846 1.000 30.847 446 VAL B C 1
ATOM 6437 O O . VAL B 1 463 ? -4.374 26.443 -33.156 1.000 32.653 446 VAL B O 1
ATOM 6441 N N . THR B 1 464 ? -3.088 25.234 -34.548 1.000 28.667 447 THR B N 1
ATOM 6442 C CA . THR B 1 464 ? -1.893 26.109 -34.468 1.000 27.664 447 THR B CA 1
ATOM 6443 C C . THR B 1 464 ? -2.293 27.506 -34.912 1.000 29.257 447 THR B C 1
ATOM 6444 O O . THR B 1 464 ? -1.980 28.444 -34.215 1.000 31.610 447 THR B O 1
ATOM 6448 N N . ALA B 1 465 ? -2.991 27.625 -36.032 1.000 30.913 448 ALA B N 1
ATOM 6449 C CA . ALA B 1 465 ? -3.456 28.931 -36.552 1.000 31.975 448 ALA B CA 1
ATOM 6450 C C . ALA B 1 465 ? -4.342 29.633 -35.527 1.000 28.832 448 ALA B C 1
ATOM 6451 O O . ALA B 1 465 ? -4.095 30.776 -35.244 1.000 28.932 448 ALA B O 1
ATOM 6453 N N . GLY B 1 466 ? -5.337 28.962 -34.982 1.000 28.807 449 GLY B N 1
ATOM 6454 C CA . GLY B 1 466 ? -6.291 29.635 -34.056 1.000 31.414 449 GLY B CA 1
ATOM 6455 C C . GLY B 1 466 ? -5.650 30.036 -32.735 1.000 31.430 449 GLY B C 1
ATOM 6456 O O . GLY B 1 466 ? -5.995 31.046 -32.188 1.000 32.948 449 GLY B O 1
ATOM 6457 N N . ILE B 1 467 ? -4.699 29.252 -32.236 1.000 33.043 450 ILE B N 1
ATOM 6458 C CA . ILE B 1 467 ? -3.942 29.584 -30.997 1.000 32.916 450 ILE B CA 1
ATOM 6459 C C . ILE B 1 467 ? -3.059 30.780 -31.322 1.000 33.064 450 ILE B C 1
ATOM 6460 O O . ILE B 1 467 ? -2.990 31.670 -30.500 1.000 41.782 450 ILE B O 1
ATOM 6465 N N . LEU B 1 468 ? -2.439 30.806 -32.488 1.000 31.357 451 LEU B N 1
ATOM 6466 C CA . LEU B 1 468 ? -1.599 31.961 -32.903 1.000 33.609 451 LEU B CA 1
ATOM 6467 C C . LEU B 1 468 ? -2.488 33.205 -33.006 1.000 35.176 451 LEU B C 1
ATOM 6468 O O . LEU B 1 468 ? -1.993 34.293 -32.765 1.000 41.573 451 LEU B O 1
ATOM 6473 N N . LYS B 1 469 ? -3.771 33.032 -33.328 1.000 35.348 452 LYS B N 1
ATOM 6474 C CA . LYS B 1 469 ? -4.760 34.131 -33.455 1.000 34.509 452 LYS B CA 1
ATOM 6475 C C . LYS B 1 469 ? -5.527 34.307 -32.143 1.000 31.813 452 LYS B C 1
ATOM 6476 O O . LYS B 1 469 ? -6.536 34.992 -32.150 1.000 30.268 452 LYS B O 1
ATOM 6482 N N . GLY B 1 470 ? -5.084 33.675 -31.061 1.000 31.609 453 GLY B N 1
ATOM 6483 C CA . GLY B 1 470 ? -5.528 33.970 -29.680 1.000 31.917 453 GLY B CA 1
ATOM 6484 C C . GLY B 1 470 ? -6.504 32.991 -29.020 1.000 30.369 453 GLY B C 1
ATOM 6485 O O . GLY B 1 470 ? -6.948 33.285 -27.916 1.000 30.857 453 GLY B O 1
ATOM 6486 N N . ALA B 1 471 ? -6.844 31.854 -29.594 1.000 29.091 454 ALA B N 1
ATOM 6487 C CA . ALA B 1 471 ? -7.796 30.922 -28.920 1.000 27.009 454 ALA B CA 1
ATOM 6488 C C . ALA B 1 471 ? -7.137 30.387 -27.635 1.000 27.066 454 ALA B C 1
ATOM 6489 O O . ALA B 1 471 ? -5.876 30.277 -27.593 1.000 25.574 454 ALA B O 1
ATOM 6491 N N . ASN B 1 472 ? -7.917 30.158 -26.586 1.000 25.546 455 ASN B N 1
ATOM 6492 C CA . ASN B 1 472 ? -7.339 29.742 -25.283 1.000 25.676 455 ASN B CA 1
ATOM 6493 C C . ASN B 1 472 ? -7.583 28.245 -25.053 1.000 25.767 455 ASN B C 1
ATOM 6494 O O . ASN B 1 472 ? -6.873 27.654 -24.280 1.000 25.047 455 ASN B O 1
ATOM 6499 N N . ILE B 1 473 ? -8.648 27.690 -25.609 1.000 27.264 456 ILE B N 1
ATOM 6500 C CA . ILE B 1 473 ? -9.018 26.278 -25.405 1.000 27.739 456 ILE B CA 1
ATOM 6501 C C . ILE B 1 473 ? -9.265 25.679 -26.779 1.000 27.568 456 ILE B C 1
ATOM 6502 O O . ILE B 1 473 ? -9.878 26.365 -27.603 1.000 28.434 456 ILE B O 1
ATOM 6507 N N . ILE B 1 474 ? -8.755 24.462 -27.008 1.000 28.235 457 ILE B N 1
ATOM 6508 C CA . ILE B 1 474 ? -9.003 23.673 -28.248 1.000 30.836 457 ILE B CA 1
ATOM 6509 C C . ILE B 1 474 ? -9.722 22.380 -27.875 1.000 30.735 457 ILE B C 1
ATOM 6510 O O . ILE B 1 474 ? -9.311 21.740 -26.961 1.000 33.772 457 ILE B O 1
ATOM 6515 N N . ARG B 1 475 ? -10.815 22.094 -28.554 1.000 31.159 458 ARG B N 1
ATOM 6516 C CA . ARG B 1 475 ? -11.569 20.834 -28.451 1.000 33.983 458 ARG B CA 1
ATOM 6517 C C . ARG B 1 475 ? -11.066 19.920 -29.570 1.000 32.318 458 ARG B C 1
ATOM 6518 O O . ARG B 1 475 ? -11.337 20.192 -30.778 1.000 30.888 458 ARG B O 1
ATOM 6526 N N . VAL B 1 476 ? -10.444 18.803 -29.188 1.000 31.508 459 VAL B N 1
ATOM 6527 C CA . VAL B 1 476 ? -9.811 17.880 -30.162 1.000 29.322 459 VAL B CA 1
ATOM 6528 C C . VAL B 1 476 ? -10.136 16.436 -29.834 1.000 29.435 459 VAL B C 1
ATOM 6529 O O . VAL B 1 476 ? -10.374 16.130 -28.662 1.000 29.827 459 VAL B O 1
ATOM 6533 N N . HIS B 1 477 ? -10.156 15.619 -30.886 1.000 30.262 460 HIS B N 1
ATOM 6534 C CA . HIS B 1 477 ? -10.149 14.145 -30.874 1.000 29.408 460 HIS B CA 1
ATOM 6535 C C . HIS B 1 477 ? -8.731 13.666 -30.546 1.000 30.248 460 HIS B C 1
ATOM 6536 O O . HIS B 1 477 ? -8.568 12.968 -29.545 1.000 33.795 460 HIS B O 1
ATOM 6543 N N . ASN B 1 478 ? -7.737 14.016 -31.343 1.000 28.568 461 ASN B N 1
ATOM 6544 C CA . ASN B 1 478 ? -6.392 13.403 -31.178 1.000 28.675 461 ASN B CA 1
ATOM 6545 C C . ASN B 1 478 ? -5.603 14.196 -30.120 1.000 28.246 461 ASN B C 1
ATOM 6546 O O . ASN B 1 478 ? -4.987 15.194 -30.442 1.000 30.671 461 ASN B O 1
ATOM 6551 N N . VAL B 1 479 ? -5.639 13.791 -28.861 1.000 27.476 462 VAL B N 1
ATOM 6552 C CA . VAL B 1 479 ? -5.056 14.611 -27.764 1.000 28.181 462 VAL B CA 1
ATOM 6553 C C . VAL B 1 479 ? -3.529 14.776 -27.973 1.000 30.942 462 VAL B C 1
ATOM 6554 O O . VAL B 1 479 ? -3.086 15.935 -27.946 1.000 29.887 462 VAL B O 1
ATOM 6558 N N . ARG B 1 480 ? -2.720 13.724 -28.142 1.000 34.968 463 ARG B N 1
ATOM 6559 C CA . ARG B 1 480 ? -1.230 13.855 -28.081 1.000 37.586 463 ARG B CA 1
ATOM 6560 C C . ARG B 1 480 ? -0.760 14.885 -29.128 1.000 34.850 463 ARG B C 1
ATOM 6561 O O . ARG B 1 480 ? 0.085 15.741 -28.837 1.000 33.669 463 ARG B O 1
ATOM 6569 N N . ASP B 1 481 ? -1.332 14.826 -30.313 1.000 32.929 464 ASP B N 1
ATOM 6570 C CA . ASP B 1 481 ? -0.842 15.603 -31.475 1.000 32.358 464 ASP B CA 1
ATOM 6571 C C . ASP B 1 481 ? -1.160 17.077 -31.262 1.000 30.069 464 ASP B C 1
ATOM 6572 O O . ASP B 1 481 ? -0.223 17.879 -31.366 1.000 31.298 464 ASP B O 1
ATOM 6577 N N . ASN B 1 482 ? -2.426 17.389 -30.950 1.000 28.978 465 ASN B N 1
ATOM 6578 C CA . ASN B 1 482 ? -2.846 18.781 -30.664 1.000 28.042 465 ASN B CA 1
ATOM 6579 C C . ASN B 1 482 ? -2.153 19.309 -29.385 1.000 27.726 465 ASN B C 1
ATOM 6580 O O . ASN B 1 482 ? -1.834 20.500 -29.314 1.000 29.452 465 ASN B O 1
ATOM 6585 N N . VAL B 1 483 ? -1.929 1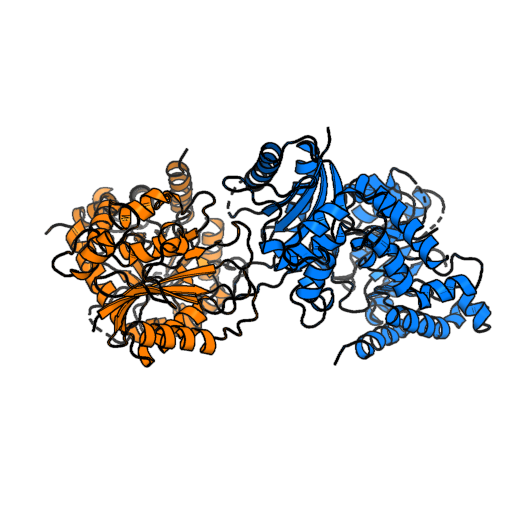8.480 -28.381 1.000 28.067 466 VAL B N 1
ATOM 6586 C CA . VAL B 1 483 ? -1.122 18.886 -27.188 1.000 28.068 466 VAL B CA 1
ATOM 6587 C C . VAL B 1 483 ? 0.260 19.304 -27.672 1.000 28.028 466 VAL B C 1
ATOM 6588 O O . VAL B 1 483 ? 0.722 20.341 -27.283 1.000 26.958 466 VAL B O 1
ATOM 6592 N N . ASP B 1 484 ? 0.899 18.505 -28.504 1.000 30.317 467 ASP B N 1
ATOM 6593 C CA . ASP B 1 484 ? 2.268 18.869 -28.958 1.000 33.353 467 ASP B CA 1
ATOM 6594 C C . ASP B 1 484 ? 2.194 20.238 -29.627 1.000 33.647 467 ASP B C 1
ATOM 6595 O O . ASP B 1 484 ? 3.167 20.993 -29.449 1.000 31.322 467 ASP B O 1
ATOM 6600 N N . ALA B 1 485 ? 1.073 20.533 -30.321 1.000 31.623 468 ALA B N 1
ATOM 6601 C CA . ALA B 1 485 ? 0.915 21.793 -31.078 1.000 33.626 468 ALA B CA 1
ATOM 6602 C C . ALA B 1 485 ? 0.748 22.953 -30.084 1.000 33.553 468 ALA B C 1
ATOM 6603 O O . ALA B 1 485 ? 1.525 23.945 -30.164 1.000 39.389 468 ALA B O 1
ATOM 6605 N N . ALA B 1 486 ? -0.202 22.827 -29.172 1.000 29.761 469 ALA B N 1
ATOM 6606 C CA . ALA B 1 486 ? -0.353 23.750 -28.038 1.000 28.460 469 ALA B CA 1
ATOM 6607 C C . ALA B 1 486 ? 1.016 24.018 -27.355 1.000 28.606 469 ALA B C 1
ATOM 6608 O O . ALA B 1 486 ? 1.406 25.162 -27.187 1.000 32.393 469 ALA B O 1
ATOM 6610 N N . ARG B 1 487 ? 1.731 23.009 -26.895 1.000 30.652 470 ARG B N 1
ATOM 6611 C CA . ARG B 1 487 ? 3.028 23.241 -26.171 1.000 33.013 470 ARG B CA 1
ATOM 6612 C C . ARG B 1 487 ? 3.973 24.088 -27.049 1.000 31.208 470 ARG B C 1
ATOM 6613 O O . ARG B 1 487 ? 4.647 24.999 -26.515 1.000 29.548 470 ARG B O 1
ATOM 6621 N N . LEU B 1 488 ? 3.974 23.865 -28.361 1.000 31.413 471 LEU B N 1
ATOM 6622 C CA . LEU B 1 488 ? 4.906 24.591 -29.251 1.000 31.538 471 LEU B CA 1
ATOM 6623 C C . LEU B 1 488 ? 4.409 26.020 -29.459 1.000 31.430 471 LEU B C 1
ATOM 6624 O O . LEU B 1 488 ? 5.228 26.959 -29.390 1.000 39.432 471 LEU B O 1
ATOM 6629 N N . CYS B 1 489 ? 3.132 26.171 -29.783 1.000 28.475 472 CYS B N 1
ATOM 6630 C CA . CYS B 1 489 ? 2.521 27.491 -29.918 1.000 28.343 472 CYS B CA 1
ATOM 6631 C C . CYS B 1 489 ? 2.830 28.283 -28.644 1.000 28.302 472 CYS B C 1
ATOM 6632 O O . CYS B 1 489 ? 3.299 29.413 -28.766 1.000 28.897 472 CYS B O 1
ATOM 6635 N N . ASP B 1 490 ? 2.616 27.709 -27.469 1.000 29.861 473 ASP B N 1
ATOM 6636 C CA . ASP B 1 490 ? 2.799 28.413 -26.178 1.000 30.226 473 ASP B CA 1
ATOM 6637 C C . ASP B 1 490 ? 4.265 28.854 -26.063 1.000 31.650 473 ASP B C 1
ATOM 6638 O O . ASP B 1 490 ? 4.520 29.946 -25.544 1.000 34.874 473 ASP B O 1
ATOM 6643 N N . ALA B 1 491 ? 5.218 28.057 -26.518 1.000 37.009 474 ALA B N 1
ATOM 6644 C CA . ALA B 1 491 ? 6.654 28.421 -26.449 1.000 37.554 474 ALA B CA 1
ATOM 6645 C C . ALA B 1 491 ? 6.904 29.584 -27.415 1.000 41.278 474 ALA B C 1
ATOM 6646 O O . ALA B 1 491 ? 7.663 30.495 -27.066 1.000 53.204 474 ALA B O 1
ATOM 6648 N N . MET B 1 492 ? 6.288 29.541 -28.589 1.000 39.380 475 MET B N 1
ATOM 6649 C CA . MET B 1 492 ? 6.508 30.521 -29.668 1.000 40.029 475 MET B CA 1
ATOM 6650 C C . MET B 1 492 ? 5.921 31.888 -29.298 1.000 39.576 475 MET B C 1
ATOM 6651 O O . MET B 1 492 ? 6.435 32.887 -29.802 1.000 39.750 475 MET B O 1
ATOM 6656 N N . MET B 1 493 ? 4.842 31.922 -28.522 1.000 41.478 476 MET B N 1
ATOM 6657 C CA . MET B 1 493 ? 4.042 33.136 -28.228 1.000 42.329 476 MET B CA 1
ATOM 6658 C C . MET B 1 493 ? 4.437 33.732 -26.880 1.000 45.343 476 MET B C 1
ATOM 6659 O O . MET B 1 493 ? 3.906 34.782 -26.528 1.000 51.472 476 MET B O 1
ATOM 6664 N N . THR B 1 494 ? 5.282 33.030 -26.136 1.000 53.648 477 THR B N 1
ATOM 6665 C CA . THR B 1 494 ? 6.044 33.540 -24.970 1.000 56.189 477 THR B CA 1
ATOM 6666 C C . THR B 1 494 ? 6.926 34.710 -25.408 1.000 64.060 477 THR B C 1
ATOM 6667 O O . THR B 1 494 ? 7.753 34.492 -26.321 1.000 61.870 477 THR B O 1
ATOM 6671 N N . LYS B 1 495 ? 6.775 35.875 -24.760 1.000 77.853 478 LYS B N 1
ATOM 6672 C CA . LYS B 1 495 ? 7.605 37.097 -24.995 1.000 81.991 478 LYS B CA 1
ATOM 6673 C C . LYS B 1 495 ? 9.071 36.809 -24.662 1.000 77.437 478 LYS B C 1
ATOM 6674 O O . LYS B 1 495 ? 9.366 36.597 -23.476 1.000 81.172 478 LYS B O 1
ATOM 6680 N N . ARG B 1 496 ? 9.945 36.792 -25.673 1.000 79.394 479 ARG B N 1
ATOM 6681 C CA . ARG B 1 496 ? 11.403 36.513 -25.524 1.000 88.083 479 ARG B CA 1
ATOM 6682 C C . ARG B 1 496 ? 12.204 37.604 -26.262 1.000 89.510 479 ARG B C 1
ATOM 6683 O O . ARG B 1 496 ? 12.787 38.534 -25.681 1.000 81.663 479 ARG B O 1
#

GO terms:
  GO:0003848 2-amino-4-hydroxy-6-hydroxymethyldihydropteridine diphosphokinase activity (F, IDA)
  GO:0005829 cytosol (C, IDA)
  GO:0004156 dihydropteroate synthase activity (F, IDA)
  GO:0046654 tetrahydrofolate biosynthetic process (P, IDA)
  GO:0006979 response to oxidative stress (P, IMP)

Secondary structure (DSSP, 8-state):
--EEEEEEEEE-SSSHHHHHHHHHHHHHHTTEEEEEE--EEEEPPSB--SSPPEEEEEEEEEESS-HHHHHHHHHHHHHHH-----EEEEEEEESSS-B--TT--BT-GGGGG-HHHHHHHHTT--SS-TTT--THHHHHHTSTTSSHHHHHHHHHTGGGGBSTT-SEEEEEEETTEEE-TTSS-EEEEEEES---HHHHHHHHHHHHHTT--EEEEE---HHHHHHHHHHHHHHHHH-GGGTT-EEEEE-S-HHHHHHHHHTT-SEEEE---THHHHHHHHS---EEEE---HHHHHHHHHHHHHHHHHHTT--GGGEEEE--TT-SSSHHHHHHHHHTHHHHHHHHHHH-HHHHTS-BEE--TT-HHHHHHHT--SGGG-HHHHHHHHHHHHHTT-SEEEESSHHHHHHHHHHHHHHTS--/-EEEEEEEEE-SBSHHHHHHHHHHHHHHTTEEEEEE--EEEE-SS-TT-SSPEEEEEEEEEESS-HHHHHHHHHHHHHHHT----S-TT---S-EEEEEEESSS-EE-SS-EET-GGGGG-HHHHHHHHHTS-SS-TTT--THHHHHHTSSSSSHHHHHHHHHTGGGGSSSS-SEEEEEEETTEEE-TTSS-EEEEEEES----HHHHHHHHHHHHHHT-SEEEEE----HHHHHHHHHHHHH-GGGTT-EEEE----HHHHHHHHHTT-SS---------SHHHHHHS-S-EEEE----HHHHHHHHHHHHHHHHHHTT--GGGEEEE--TT-SSSHHHHHHHHHTHHHHHHHHHHH-HHHHTS-BEE--TT-HHHHHHHT--SGGG-HHHHHHHHHHHHHTT--EEEES-HHHHHHHHHHHHHHHS--

CATH classification: 3.20.20.20

Radius of gyration: 32.15 Å; Cα contacts (8 Å, |Δi|>4): 1705; chains: 2; bounding box: 68×79×98 Å

Foldseek 3Di:
DKKKFKKKKKFQDDLLVVLVLQLLVLCVVLFWQWQAKFFWKFFADPDDDPGGTMIMIMTMTIGPQDQVRSVVSQVVSQVVVVCVTGMDIATQAIHQDFDDDPPHGHNDLCQLQDLSNLRNVLQRDAPAVCVVVVRQVRQQVVHPPHPGSQVSCVVNPNCNQEEDVHRMARWADFPRDTHRLQHFAAEEAEDEPPVDLVVSQVLLLVLLVLPHAEYEYEYPDLVVRLVRGLVSLLVNQPDPSCVNGAYEYEDQRLSSVLSSLVRHHRAYEHEDDPSNLVSQQVGSHQYEYEAPVLLLNLLVSVLVVVSVSVSSRHHLNRYAYEPHAQPPPDQPSNLCCQQCVLVSLSSNSNGGNSNSVHAYEYENQLRCNLCVVVVNPDSVVSHVSLLVSLLSNVLVPHSYYYYHNNNSNVVSRVVSSVVVPPD/DWKWKKKKKFQDDLLVVLVLVLLVLCVVLFWQFQAKFAWKFFDQPDLPDPPTMIIIMTITDGPQDPVRVVVSQVVSQVVLPCPPPPDPPDGRHMDMDTQDTFLDFDDDPPDTHNDLCLLQGLSNLRNVLQRDFQAPCVPVVRQVSQQVPHPDHPGSQVSCVVNPHPVQAEDSHRMARFFDFPRDTDRLQHFAAEEAEQEQVCADLVVSLVVVVVLLVLPHQEYEYEYVVCLNRVLVNLQVNQVDPSCVNGAYEYDDQDLVSQLSSLVRHHGAYAHLDDVPCNLVSVQVDSHAYEYEQPVVLLLSSLVSRLVVVSVSVSVPHHLNRYAYEPHAQSPPDQPSNVCCQQCVLVSLSSNSNGGVSNSVHAYEYEPQLRCNLCVVVVNPDSVPSRVSLLVSLLSNVLVPHSYYYYHNNNSNVVSRVVSSVVVPDD

Solvent-accessible surface area: 38990 Å² total; per-residue (Å²): 148,127,75,59,0,0,0,13,3,6,1,14,40,72,73,45,31,79,18,0,96,62,0,24,125,12,0,154,97,53,42,1,63,27,36,23,6,0,10,0,0,36,15,55,62,71,21,64,37,76,84,80,108,38,1,10,1,0,0,11,0,40,2,140,35,143,24,97,89,0,33,86,16,0,68,101,0,3,139,76,40,50,261,143,60,14,0,24,4,20,16,2,1,19,5,85,127,97,42,125,42,152,165,15,73,2,5,23,56,7,0,10,17,14,20,17,4,0,2,0,0,6,3,1,0,5,65,92,27,120,129,118,19,165,16,8,56,93,0,39,83,43,12,67,117,82,54,10,0,47,77,10,14,93,151,48,26,0,70,104,25,28,32,197,142,17,72,0,33,39,6,13,6,12,48,130,125,47,50,24,5,76,151,92,9,7,2,1,0,32,8,74,32,90,159,113,59,114,91,7,20,56,80,0,112,48,0,33,97,59,20,1,22,0,0,4,0,20,35,136,57,45,120,89,8,22,95,112,4,10,55,7,0,119,57,0,70,64,20,91,63,1,185,64,60,9,0,1,0,38,5,91,28,8,113,0,0,80,53,0,35,160,31,22,6,28,1,0,2,6,53,76,109,159,88,5,46,125,13,0,25,87,16,67,15,0,4,2,2,8,35,164,168,37,15,112,62,0,0,25,59,1,20,92,45,5,103,84,0,10,96,52,43,0,5,16,5,19,1,0,1,3,1,4,2,22,119,40,217,38,58,105,94,2,71,46,2,5,94,67,0,66,83,2,41,94,20,0,14,60,59,14,16,4,5,13,50,7,12,1,0,0,8,0,5,59,60,176,7,10,4,80,84,61,51,119,115,113,50,67,113,25,24,83,15,0,41,63,14,0,36,28,0,1,89,78,29,5,22,0,0,26,0,61,35,0,144,56,0,5,83,8,3,159,107,1,34,56,89,92,74,204,219,175,70,58,0,0,0,10,2,4,0,6,19,37,59,14,32,78,16,0,75,59,0,20,163,20,0,119,105,69,45,1,60,18,38,18,6,0,13,0,0,30,0,12,44,32,55,40,9,3,36,16,80,17,1,9,0,0,0,29,1,46,2,156,34,146,24,72,92,0,37,64,24,3,108,114,0,20,164,83,47,27,63,152,138,112,78,74,166,36,7,93,60,19,0,31,12,59,19,2,0,18,2,94,128,93,39,129,34,150,150,18,64,3,3,47,99,106,7,12,121,74,24,38,8,0,1,0,0,8,2,1,2,9,72,94,29,116,131,125,12,147,14,11,48,92,0,38,90,38,19,106,123,93,55,13,0,48,65,7,12,103,130,46,25,0,79,90,46,27,31,166,106,15,75,2,43,31,9,14,7,11,54,78,47,27,31,17,4,76,132,70,8,8,3,0,0,31,8,87,7,61,160,158,53,57,120,86,4,15,57,71,0,121,48,0,34,96,51,18,3,21,0,0,1,0,9,45,170,94,20,52,97,112,0,15,55,0,1,128,55,0,70,62,17,89,68,1,184,58,62,9,0,0,1,50,5,140,23,44,142,0,0,71,53,0,38,156,27,22,5,32,0,1,6,8,50,71,55,121,210,104,20,75,112,16,0,32,111,14,84,11,0,8,1,5,9,18,164,181,117,42,16,112,57,0,2,48,41,1,12,61,52,6,106,108,1,9,95,71,42,1,6,18,6,12,2,0,1,3,2,4,2,17,101,43,200,42,60,111,58,0,69,52,1,7,93,59,0,62,117,3,41,114,29,0,16,58,60,11,16,5,7,14,47,9,13,2,0,1,11,0,8,57,53,154,7,10,4,75,89,63,52,114,116,107,50,74,107,15,24,82,14,0,40,66,14,0,37,29,0,4,86,72,23,5,23,1,0,28,0,64,36,0,130,42,0,3,74,8,2,129,107,0,36,58,87,87,66,177,223

Sequence (853 aa):
TFEEVVIALGSNVGNRMNNFKEALRLMKDYGISVTRHSCLYETEPVHVTDQPRFLNAAIRGVTKLKPHELLNVLKKIEKEMGRPRPLDLDILFYGKHKIISDKLIIPHERIWERPFVLAPLVDLLGTEDIDNDKIVAYWHSLSMHSGGIFQAWERLGGESLLGKDGIIQRVIPIGDHLWDFSKKTYVMGILNLTPSVDTAVSRVRSMISEGVDIIDIGAISSQEEIDRLIPVLKVVRGMAEMKGKLISVDTFNSEVALEAIRNGADILNDVSDENMHKVVADSDVPYMIMHMEICKDVATELYERVREAELSGIPAWRIMIDPGIGFSKGIDHNLDIVMELPKIREEMAKKSIGLSHAPILIGPSRKRFLGDICGRPEASERDAATVACVTAGILKGANIIRVHNVRDNVDAARRLCDAMMTKRFEEVVIALGSNVGNRMNNFKEALRLMKDYGISVTRHSCLYETEPVHVTDQPRFLNAAIRGVTKLKPHELLNVLKKIEKEMGREENGLRYGPRPLDLDILFYGKHKIISDKLIIPHERIWERPFVLAPLVDLLGTEDIDNDKIVAYWHSLSMHSGGIFQAWERLGGESLLGKDGIIQRVIPIGDHLWDFSKKTYVMGILNLTPQSVDTAVSRVRSMISEGVDIIDIGAQEEIDRLIPVLKVVRGMAEMKGKLISVDTFNSEVALEAIRNGADILNDVSGGENMHKVVADSDVPYMIMHMNEICKDVATELYERVREAELSGIPAWRIMIDPGIGFSKGIDHNLDIVMELPKIREEMAKKSIGLSHAPILIGPSRKRFLGDICGRPEASERDAATVACVTAGILKGANIIRVHNVRDNVDAARLCDAMMTKR

B-factor: mean 71.56, std 29.16, range [14.63, 187.15]